Protein 6WBD (pdb70)

Structure (mmCIF, N/CA/C/O backbone):
data_6WBD
#
_entry.id   6WBD
#
_cell.length_a   127.160
_cell.length_b   127.160
_cell.length_c   158.700
_cell.angle_alpha   90.000
_cell.angle_beta   90.000
_cell.angle_gamma   120.000
#
_symmetry.space_group_name_H-M   'P 31 2 1'
#
loop_
_entity.id
_entity.type
_entity.pdbx_description
1 polymer 'Lysine--tRNA ligase'
2 non-polymer LYSINE
3 non-polymer 1,2-ETHANEDIOL
4 non-polymer 'CHLORIDE ION'
5 water water
#
loop_
_atom_site.group_PDB
_atom_site.id
_atom_site.type_symbol
_atom_site.label_atom_id
_atom_site.label_alt_id
_atom_site.label_comp_id
_atom_site.label_asym_id
_atom_site.label_entity_id
_atom_site.label_seq_id
_atom_site.pdbx_PDB_ins_code
_atom_site.Cartn_x
_atom_site.Cartn_y
_atom_site.Cartn_z
_atom_site.occupancy
_atom_site.B_iso_or_equiv
_atom_site.auth_seq_id
_atom_site.auth_comp_id
_atom_site.auth_asym_id
_atom_site.auth_atom_id
_atom_site.pdbx_PDB_model_num
ATOM 1 N N . ASP A 1 19 ? 8.46308 6.11951 40.58336 1.000 100.02561 11 ASP A N 1
ATOM 2 C CA . ASP A 1 19 ? 7.97729 7.27690 41.32493 1.000 95.81605 11 ASP A CA 1
ATOM 3 C C . ASP A 1 19 ? 8.72114 8.54269 40.90241 1.000 98.93430 11 ASP A C 1
ATOM 4 O O . ASP A 1 19 ? 8.40887 9.63962 41.36930 1.000 100.83035 11 ASP A O 1
ATOM 6 N N . GLU A 1 20 ? 9.69685 8.38176 40.00133 1.000 97.66641 12 GLU A N 1
ATOM 7 C CA . GLU A 1 20 ? 10.57074 9.49653 39.63876 1.000 91.83077 12 GLU A CA 1
ATOM 8 C C . GLU A 1 20 ? 9.81686 10.58302 38.88006 1.000 93.42185 12 GLU A C 1
ATOM 9 O O . GLU A 1 20 ? 10.07875 11.77657 39.07417 1.000 92.13256 12 GLU A O 1
ATOM 11 N N . ASN A 1 21 ? 8.87959 10.19423 38.01109 1.000 93.34617 13 ASN A N 1
ATOM 12 C CA . ASN A 1 21 ? 8.16118 11.18832 37.22169 1.000 87.31757 13 ASN A CA 1
ATOM 13 C C . ASN A 1 21 ? 7.26994 12.06550 38.09545 1.000 79.51021 13 ASN A C 1
ATOM 14 O O . ASN A 1 21 ? 7.00344 13.22135 37.74402 1.000 78.06015 13 ASN A O 1
ATOM 19 N N . LYS A 1 22 ? 6.80890 11.54490 39.23463 1.000 73.45178 14 LYS A N 1
ATOM 20 C CA . LYS A 1 22 ? 6.09122 12.38815 40.18459 1.000 63.09310 14 LYS A CA 1
ATOM 21 C C . LYS A 1 22 ? 7.04261 13.34489 40.89391 1.000 58.59666 14 LYS A C 1
ATOM 22 O O . LYS A 1 22 ? 6.68740 14.49927 41.16141 1.000 59.78460 14 LYS A O 1
ATOM 24 N N . LEU A 1 23 ? 8.25668 12.88647 41.20453 1.000 53.23456 15 LEU A N 1
ATOM 25 C CA . LEU A 1 23 ? 9.25291 13.78215 41.78247 1.000 51.64118 15 LEU A CA 1
ATOM 26 C C . LEU A 1 23 ? 9.58758 14.91372 40.82463 1.000 54.84130 15 LEU A C 1
ATOM 27 O O . LEU A 1 23 ? 9.72297 16.07054 41.24058 1.000 54.22067 15 LEU A O 1
ATOM 32 N N . ILE A 1 24 ? 9.73227 14.59570 39.53614 1.000 55.13592 16 ILE A N 1
ATOM 33 C CA . ILE A 1 24 ? 9.99560 15.62833 38.53900 1.000 50.36181 16 ILE A CA 1
ATOM 34 C C . ILE A 1 24 ? 8.85281 16.63874 38.50327 1.000 53.34013 16 ILE A C 1
ATOM 35 O O . ILE A 1 24 ? 9.07731 17.84846 38.37651 1.000 57.40921 16 ILE A O 1
ATOM 40 N N . ALA A 1 25 ? 7.61290 16.16439 38.64701 1.000 57.51498 17 ALA A N 1
ATOM 41 C CA . ALA A 1 25 ? 6.46804 17.07014 38.63507 1.000 59.20489 17 ALA A CA 1
ATOM 42 C C . ALA A 1 25 ? 6.47482 18.00333 39.84231 1.000 55.96036 17 ALA A C 1
ATOM 43 O O . ALA A 1 25 ? 6.16364 19.19282 39.71185 1.000 54.17981 17 ALA A O 1
ATOM 45 N N . GLU A 1 26 ? 6.81714 17.48512 41.02598 1.000 50.49046 18 GLU A N 1
ATOM 46 C CA . GLU A 1 26 ? 6.88497 18.33969 42.20874 1.000 52.42862 18 GLU A CA 1
ATOM 47 C C . GLU A 1 26 ? 7.97285 19.39963 42.06334 1.000 46.34371 18 GLU A C 1
ATOM 48 O O . GLU A 1 26 ? 7.77202 20.56286 42.43361 1.000 49.28517 18 GLU A O 1
ATOM 54 N N . ARG A 1 27 ? 9.12956 19.02063 41.51748 1.000 43.84094 19 ARG A N 1
ATOM 55 C CA . ARG A 1 27 ? 10.19661 19.99456 41.33186 1.000 44.34339 19 ARG A CA 1
ATOM 56 C C . ARG A 1 27 ? 9.80581 21.03862 40.29891 1.000 47.95631 19 ARG A C 1
ATOM 57 O O . ARG A 1 27 ? 10.11314 22.22400 40.46201 1.000 51.80451 19 ARG A O 1
ATOM 65 N N . ARG A 1 28 ? 9.10320 20.62290 39.24300 1.000 51.97329 20 ARG A N 1
ATOM 66 C CA . ARG A 1 28 ? 8.63005 21.58598 38.25689 1.000 50.94936 20 ARG A CA 1
ATOM 67 C C . ARG A 1 28 ? 7.63725 22.56612 38.87729 1.000 53.42426 20 ARG A C 1
ATOM 68 O O . ARG A 1 28 ? 7.67021 23.76616 38.57307 1.000 44.87839 20 ARG A O 1
ATOM 76 N N . GLU A 1 29 ? 6.75876 22.07971 39.76639 1.000 49.04931 21 GLU A N 1
ATOM 77 C CA . GLU A 1 29 ? 5.85551 22.98204 40.47840 1.000 47.66830 21 GLU A CA 1
ATOM 78 C C . GLU A 1 29 ? 6.63385 23.96901 41.33987 1.000 45.58916 21 GLU A C 1
ATOM 79 O O . GLU A 1 29 ? 6.26453 25.14657 41.43276 1.000 41.21840 21 GLU A O 1
ATOM 81 N N . LYS A 1 30 ? 7.72429 23.51407 41.96968 1.000 47.38798 22 LYS A N 1
ATOM 82 C CA . LYS A 1 30 ? 8.56679 24.43762 42.72736 1.000 46.95745 22 LYS A CA 1
ATOM 83 C C . LYS A 1 30 ? 9.18297 25.49349 41.81875 1.000 44.58000 22 LYS A C 1
ATOM 84 O O . LYS A 1 30 ? 9.24374 26.67524 42.18416 1.000 41.03659 22 LYS A O 1
ATOM 90 N N . LEU A 1 31 ? 9.63823 25.09011 40.62492 1.000 41.88415 23 LEU A N 1
ATOM 91 C CA . LEU A 1 31 ? 10.16671 26.06458 39.67171 1.000 41.07820 23 LEU A CA 1
ATOM 92 C C . LEU A 1 31 ? 9.09882 27.07758 39.27123 1.000 42.49447 23 LEU A C 1
ATOM 93 O O . LEU A 1 31 ? 9.38089 28.27734 39.15913 1.000 44.43633 23 LEU A O 1
ATOM 98 N N . LYS A 1 32 ? 7.86173 26.61948 39.06491 1.000 43.92351 24 LYS A N 1
ATOM 99 C CA . LYS A 1 32 ? 6.78787 27.54630 38.71573 1.000 45.66622 24 LYS A CA 1
ATOM 100 C C . LYS A 1 32 ? 6.61765 28.61573 39.79233 1.000 49.47410 24 LYS A C 1
ATOM 101 O O . LYS A 1 32 ? 6.48859 29.80778 39.48679 1.000 49.79099 24 LYS A O 1
ATOM 107 N N . ALA A 1 33 ? 6.62532 28.20956 41.06521 1.000 47.49832 25 ALA A N 1
ATOM 108 C CA . ALA A 1 33 ? 6.54263 29.19316 42.14134 1.000 46.81690 25 ALA A CA 1
ATOM 109 C C . ALA A 1 33 ? 7.77356 30.09141 42.15061 1.000 47.18880 25 ALA A C 1
ATOM 110 O O . ALA A 1 33 ? 7.67574 31.29168 42.42189 1.000 43.43437 25 ALA A O 1
ATOM 112 N N . LEU A 1 34 ? 8.94076 29.53056 41.83043 1.000 43.62751 26 LEU A N 1
ATOM 113 C CA . LEU A 1 34 ? 10.15812 30.33132 41.77567 1.000 41.68035 26 LEU A CA 1
ATOM 114 C C . LEU A 1 34 ? 10.04906 31.42804 40.72349 1.000 41.48681 26 LEU A C 1
ATOM 115 O O . LEU A 1 34 ? 10.37418 32.59301 40.98786 1.000 38.36043 26 LEU A O 1
ATOM 120 N N . ARG A 1 35 ? 9.59367 31.07340 39.51678 1.000 42.97860 27 ARG A N 1
ATOM 121 C CA . ARG A 1 35 ? 9.42815 32.08167 38.47564 1.000 38.97621 27 ARG A CA 1
ATOM 122 C C . ARG A 1 35 ? 8.42386 33.14615 38.89137 1.000 42.79369 27 ARG A C 1
ATOM 123 O O . ARG A 1 35 ? 8.54340 34.30428 38.47867 1.000 43.30548 27 ARG A O 1
ATOM 131 N N . GLY A 1 36 ? 7.42478 32.77179 39.69309 1.000 43.57688 28 GLY A N 1
ATOM 132 C CA . GLY A 1 36 ? 6.47266 33.75118 40.18325 1.000 46.79865 28 GLY A CA 1
ATOM 133 C C . GLY A 1 36 ? 7.09032 34.75766 41.13118 1.000 48.09724 28 GLY A C 1
ATOM 134 O O . GLY A 1 36 ? 6.60180 35.88181 41.24551 1.000 48.20652 28 GLY A O 1
ATOM 135 N N . GLN A 1 37 ? 8.17403 34.38248 41.81136 1.000 49.08447 29 GLN A N 1
ATOM 136 C CA . GLN A 1 37 ? 8.80127 35.27682 42.77580 1.000 46.97874 29 GLN A CA 1
ATOM 137 C C . GLN A 1 37 ? 9.92923 36.11175 42.18452 1.000 54.20227 29 GLN A C 1
ATOM 138 O O . GLN A 1 37 ? 10.35802 37.08024 42.82206 1.000 54.86208 29 GLN A O 1
ATOM 144 N N . GLY A 1 38 ? 10.42637 35.76867 41.00156 1.000 51.16036 30 GLY A N 1
ATOM 145 C CA . GLY A 1 38 ? 11.51030 36.54861 40.41450 1.000 42.71980 30 GLY A CA 1
ATOM 146 C C . GLY A 1 38 ? 12.21279 35.77132 39.31151 1.000 44.95782 30 GLY A C 1
ATOM 147 O O . GLY A 1 38 ? 11.61053 34.92123 38.65425 1.000 45.30510 30 GLY A O 1
ATOM 148 N N . ILE A 1 39 ? 13.48685 36.10574 39.12182 1.000 42.99786 31 ILE A N 1
ATOM 149 C CA . ILE A 1 39 ? 14.33401 35.45854 38.12520 1.000 35.21341 31 ILE A CA 1
ATOM 150 C C . ILE A 1 39 ? 14.75232 34.10735 38.68608 1.000 34.99757 31 ILE A C 1
ATOM 151 O O . ILE A 1 39 ? 15.49460 34.03845 39.66869 1.000 36.16783 31 ILE A O 1
ATOM 156 N N . ALA A 1 40 ? 14.26896 33.02807 38.06845 1.000 34.07843 32 ALA A N 1
ATOM 157 C CA . ALA A 1 40 ? 14.50117 31.69914 38.62301 1.000 36.06971 32 ALA A CA 1
ATOM 158 C C . ALA A 1 40 ? 15.91369 31.19711 38.35856 1.000 32.38339 32 ALA A C 1
ATOM 159 O O . ALA A 1 40 ? 16.43859 30.40476 39.14711 1.000 34.75831 32 ALA A O 1
ATOM 161 N N . TYR A 1 41 ? 16.53789 31.62189 37.26084 1.000 33.92182 33 TYR A N 1
ATOM 162 C CA . TYR A 1 41 ? 17.88523 31.18762 36.89039 1.000 31.19570 33 TYR A CA 1
ATOM 163 C C . TYR A 1 41 ? 18.82328 32.39163 36.90141 1.000 29.46572 33 TYR A C 1
ATOM 164 O O . TYR A 1 41 ? 19.26868 32.85041 35.83959 1.000 30.08677 33 TYR A O 1
ATOM 173 N N . PRO A 1 42 ? 19.13262 32.94024 38.08040 1.000 26.85579 34 PRO A N 1
ATOM 174 C CA . PRO A 1 42 ? 20.01064 34.11413 38.12935 1.000 30.59447 34 PRO A CA 1
ATOM 175 C C . PRO A 1 42 ? 21.44570 33.72936 37.79824 1.000 33.57322 34 PRO A C 1
ATOM 176 O O . PRO A 1 42 ? 21.84231 32.56112 37.87798 1.000 28.91681 34 PRO A O 1
ATOM 180 N N . ASN A 1 43 ? 22.22925 34.73793 37.39635 1.000 30.86914 35 ASN A N 1
ATOM 181 C CA . ASN A 1 43 ? 23.62364 34.49340 37.03050 1.000 32.52544 35 ASN A CA 1
ATOM 182 C C . ASN A 1 43 ? 24.54470 35.56052 37.61569 1.000 31.19382 35 ASN A C 1
ATOM 183 O O . ASN A 1 43 ? 25.60871 35.85040 37.05125 1.000 25.35150 35 ASN A O 1
ATOM 188 N N . ASP A 1 44 ? 24.15743 36.14745 38.74968 1.000 30.01036 36 ASP A N 1
ATOM 189 C CA . ASP A 1 44 ? 24.84412 37.30777 39.30762 1.000 29.78521 36 ASP A CA 1
ATOM 190 C C . ASP A 1 44 ? 25.62883 36.97517 40.57839 1.000 35.44974 36 ASP A C 1
ATOM 191 O O . ASP A 1 44 ? 25.82456 37.83583 41.43616 1.000 41.52728 36 ASP A O 1
ATOM 196 N N . PHE A 1 45 ? 26.07068 35.73293 40.73407 1.000 30.47079 37 PHE A N 1
ATOM 197 C CA . PHE A 1 45 ? 26.86606 35.34584 41.89180 1.000 26.23716 37 PHE A CA 1
ATOM 198 C C . PHE A 1 45 ? 28.31191 35.11789 41.45349 1.000 32.51571 37 PHE A C 1
ATOM 199 O O . PHE A 1 45 ? 28.57254 34.29102 40.57257 1.000 29.85232 37 PHE A O 1
ATOM 207 N N . ARG A 1 46 ? 29.24930 35.84294 42.07293 1.000 28.81558 38 ARG A N 1
ATOM 208 C CA . ARG A 1 46 ? 30.68044 35.67319 41.79571 1.000 28.24626 38 ARG A CA 1
ATOM 209 C C . ARG A 1 46 ? 31.25070 34.67218 42.79847 1.000 34.20242 38 ARG A C 1
ATOM 210 O O . ARG A 1 46 ? 31.48697 35.00375 43.96195 1.000 38.12710 38 ARG A O 1
ATOM 218 N N . ARG A 1 47 ? 31.47040 33.44170 42.35547 1.000 31.12175 39 ARG A N 1
ATOM 219 C CA . ARG A 1 47 ? 32.07066 32.43940 43.22615 1.000 30.88999 39 ARG A CA 1
ATOM 220 C C . ARG A 1 47 ? 33.54702 32.75002 43.41753 1.000 34.22042 39 ARG A C 1
ATOM 221 O O . ARG A 1 47 ? 34.26644 32.97872 42.44457 1.000 32.37130 39 ARG A O 1
ATOM 229 N N . GLU A 1 48 ? 34.00061 32.75828 44.67483 1.000 30.39758 40 GLU A N 1
ATOM 230 C CA . GLU A 1 48 ? 35.40104 33.01384 44.98878 1.000 33.36508 40 GLU A CA 1
ATOM 231 C C . GLU A 1 48 ? 36.13506 31.85321 45.65754 1.000 37.20441 40 GLU A C 1
ATOM 232 O O . GLU A 1 48 ? 37.32719 31.69095 45.41028 1.000 32.50504 40 GLU A O 1
ATOM 238 N N . ASP A 1 49 ? 35.48034 31.03999 46.48566 1.000 38.56013 41 ASP A N 1
ATOM 239 C CA . ASP A 1 49 ? 36.18145 30.00248 47.23401 1.000 32.15117 41 ASP A CA 1
ATOM 240 C C . ASP A 1 49 ? 35.75826 28.60578 46.78809 1.000 34.81538 41 ASP A C 1
ATOM 241 O O . ASP A 1 49 ? 34.64073 28.39830 46.29938 1.000 30.88015 41 ASP A O 1
ATOM 246 N N . PHE A 1 50 ? 36.66729 27.64529 46.98257 1.000 31.64337 42 PHE A N 1
ATOM 247 C CA . PHE A 1 50 ? 36.49528 26.26618 46.54445 1.000 33.46719 42 PHE A CA 1
ATOM 248 C C . PHE A 1 50 ? 36.59913 25.33292 47.74213 1.000 31.50859 42 PHE A C 1
ATOM 249 O O . PHE A 1 50 ? 37.51150 25.46908 48.56442 1.000 40.97058 42 PHE A O 1
ATOM 257 N N . ALA A 1 51 ? 35.67601 24.37464 47.82088 1.000 34.47206 43 ALA A N 1
ATOM 258 C CA . ALA A 1 51 ? 35.59559 23.49706 48.98667 1.000 40.03009 43 ALA A CA 1
ATOM 259 C C . ALA A 1 51 ? 36.89597 22.72537 49.20021 1.000 39.62217 43 ALA A C 1
ATOM 260 O O . ALA A 1 51 ? 37.44054 22.69756 50.30912 1.000 38.43910 43 ALA A O 1
ATOM 262 N N . GLY A 1 52 ? 37.40254 22.08132 48.14943 1.000 35.79159 44 GLY A N 1
ATOM 263 C CA . GLY A 1 52 ? 38.59753 21.26617 48.29892 1.000 37.06155 44 GLY A CA 1
ATOM 264 C C . GLY A 1 52 ? 39.80944 22.05709 48.75001 1.000 36.36039 44 GLY A C 1
ATOM 265 O O . GLY A 1 52 ? 40.67954 21.52582 49.44074 1.000 42.28207 44 GLY A O 1
ATOM 266 N N . ARG A 1 53 ? 39.87440 23.33840 48.39221 1.000 32.45094 45 ARG A N 1
ATOM 267 C CA . ARG A 1 53 ? 41.01300 24.15265 48.78793 1.000 41.07529 45 ARG A CA 1
ATOM 268 C C . ARG A 1 53 ? 40.88883 24.61363 50.23073 1.000 47.27741 45 ARG A C 1
ATOM 269 O O . ARG A 1 53 ? 41.90485 24.76533 50.91752 1.000 47.38965 45 ARG A O 1
ATOM 277 N N . LEU A 1 54 ? 39.65813 24.82569 50.70421 1.000 45.68166 46 LEU A N 1
ATOM 278 C CA . LEU A 1 54 ? 39.44975 25.14999 52.10812 1.000 43.65442 46 LEU A CA 1
ATOM 279 C C . LEU A 1 54 ? 39.75607 23.94827 52.99880 1.000 45.36435 46 LEU A C 1
ATOM 280 O O . LEU A 1 54 ? 40.34751 24.09953 54.07349 1.000 45.17149 46 LEU A O 1
ATOM 285 N N . GLN A 1 55 ? 39.34986 22.74982 52.57158 1.000 41.48285 47 GLN A N 1
ATOM 286 C CA . GLN A 1 55 ? 39.67977 21.54513 53.32341 1.000 39.45807 47 GLN A CA 1
ATOM 287 C C . GLN A 1 55 ? 41.18815 21.38752 53.47044 1.000 45.40638 47 GLN A C 1
ATOM 288 O O . GLN A 1 55 ? 41.67856 21.05221 54.55336 1.000 50.02610 47 GLN A O 1
ATOM 294 N N . GLU A 1 56 ? 41.94199 21.63129 52.39226 1.000 41.77418 48 GLU A N 1
ATOM 295 C CA . GLU A 1 56 ? 43.39754 21.55997 52.48104 1.000 46.57030 48 GLU A CA 1
ATOM 296 C C . GLU A 1 56 ? 43.94018 22.64281 53.40656 1.000 53.77671 48 GLU A C 1
ATOM 297 O O . GLU A 1 56 ? 44.75810 22.36687 54.29199 1.000 57.47663 48 GLU A O 1
ATOM 303 N N . GLU A 1 57 ? 43.46496 23.87805 53.23954 1.000 48.80841 49 GLU A N 1
ATOM 304 C CA . GLU A 1 57 ? 43.98855 24.98708 54.02743 1.000 50.36062 49 GLU A CA 1
ATOM 305 C C . GLU A 1 57 ? 43.77247 24.78546 55.52341 1.000 58.07198 49 GLU A C 1
ATOM 306 O O . GLU A 1 57 ? 44.59097 25.23672 56.33345 1.000 59.93474 49 GLU A O 1
ATOM 312 N N . PHE A 1 58 ? 42.68923 24.11699 55.91337 1.000 56.61325 50 PHE A N 1
ATOM 313 C CA . PHE A 1 58 ? 42.32538 23.99454 57.31945 1.000 56.88459 50 PHE A CA 1
ATOM 314 C C . PHE A 1 58 ? 42.29316 22.53866 57.78066 1.000 55.49004 50 PHE A C 1
ATOM 315 O O . PHE A 1 58 ? 41.58684 22.19326 58.73284 1.000 63.26562 50 PHE A O 1
ATOM 323 N N . ALA A 1 59 ? 43.08360 21.68339 57.12637 1.000 49.96121 51 ALA A N 1
ATOM 324 C CA . ALA A 1 59 ? 43.11419 20.26583 57.47160 1.000 49.86031 51 ALA A CA 1
ATOM 325 C C . ALA A 1 59 ? 43.65282 20.03280 58.87785 1.000 62.34233 51 ALA A C 1
ATOM 326 O O . ALA A 1 59 ? 43.24315 19.07679 59.54756 1.000 64.16496 51 ALA A O 1
ATOM 328 N N . ASP A 1 60 ? 44.56384 20.88608 59.34264 1.000 62.72357 52 ASP A N 1
ATOM 329 C CA . ASP A 1 60 ? 45.17984 20.72865 60.66026 1.000 64.47421 52 ASP A CA 1
ATOM 330 C C . ASP A 1 60 ? 44.19732 21.21829 61.71716 1.000 57.81947 52 ASP A C 1
ATOM 331 O O . ASP A 1 60 ? 44.18295 22.39122 62.09053 1.000 57.91113 52 ASP A O 1
ATOM 336 N N . ALA A 1 61 ? 43.37469 20.29517 62.22207 1.000 56.32202 53 ALA A N 1
ATOM 337 C CA . ALA A 1 61 ? 42.35006 20.66260 63.19181 1.000 59.59879 53 ALA A CA 1
ATOM 338 C C . ALA A 1 61 ? 42.93279 20.98101 64.56298 1.000 62.42141 53 ALA A C 1
ATOM 339 O O . ALA A 1 61 ? 42.24920 21.61039 65.38028 1.000 66.57763 53 ALA A O 1
ATOM 341 N N . GLU A 1 62 ? 44.17090 20.56284 64.83970 1.000 58.73589 54 GLU A N 1
ATOM 342 C CA . GLU A 1 62 ? 44.80760 20.96416 66.09157 1.000 69.01451 54 GLU A CA 1
ATOM 343 C C . GLU A 1 62 ? 45.07845 22.46554 66.09670 1.000 68.67899 54 GLU A C 1
ATOM 344 O O . GLU A 1 62 ? 44.78339 23.15710 67.07731 1.000 73.69350 54 GLU A O 1
ATOM 346 N N . THR A 1 63 ? 45.62556 22.99186 64.99909 1.000 66.08922 55 THR A N 1
ATOM 347 C CA . THR A 1 63 ? 45.73485 24.44074 64.85641 1.000 68.90635 55 THR A CA 1
ATOM 348 C C . THR A 1 63 ? 44.36103 25.07242 64.68202 1.000 66.22485 55 THR A C 1
ATOM 349 O O . THR A 1 63 ? 44.03670 26.07551 65.32744 1.000 66.97028 55 THR A O 1
ATOM 353 N N . TRP A 1 64 ? 43.53836 24.49520 63.81070 1.000 67.03975 56 TRP A N 1
ATOM 354 C CA . TRP A 1 64 ? 42.30491 25.14254 63.37667 1.000 62.87606 56 TRP A CA 1
ATOM 355 C C . TRP A 1 64 ? 41.09956 24.52124 64.08182 1.000 61.16432 56 TRP A C 1
ATOM 356 O O . TRP A 1 64 ? 40.23198 23.87356 63.49148 1.000 59.11626 56 TRP A O 1
ATOM 367 N N . THR A 1 65 ? 41.06732 24.74733 65.38949 1.000 60.15642 57 THR A N 1
ATOM 368 C CA . THR A 1 65 ? 39.88969 24.44178 66.17956 1.000 60.79908 57 THR A CA 1
ATOM 369 C C . THR A 1 65 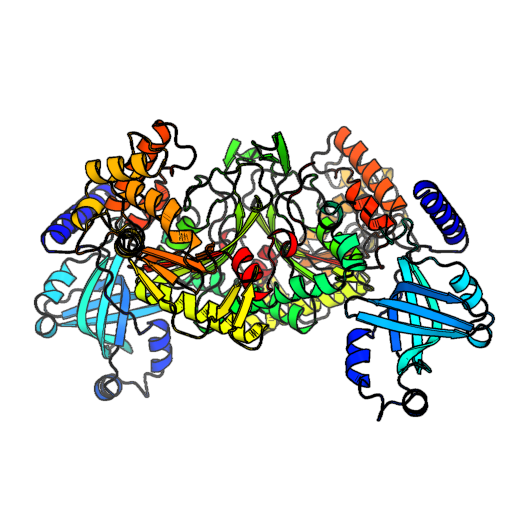? 38.73018 25.35229 65.76780 1.000 59.17715 57 THR A C 1
ATOM 370 O O . THR A 1 65 ? 38.89507 26.31761 65.01664 1.000 62.14757 57 THR A O 1
ATOM 374 N N . ALA A 1 66 ? 37.53748 25.02726 66.27111 1.000 56.64016 58 ALA A N 1
ATOM 375 C CA . ALA A 1 66 ? 36.37295 25.86676 66.01518 1.000 60.36244 58 ALA A CA 1
ATOM 376 C C . ALA A 1 66 ? 36.61303 27.30023 66.47268 1.000 68.65611 58 ALA A C 1
ATOM 377 O O . ALA A 1 66 ? 36.24762 28.25313 65.77266 1.000 68.41639 58 ALA A O 1
ATOM 379 N N . GLU A 1 67 ? 37.23932 27.47317 67.63971 1.000 74.02951 59 GLU A N 1
ATOM 380 C CA . GLU A 1 67 ? 37.46893 28.81638 68.16273 1.000 75.21850 59 GLU A CA 1
ATOM 381 C C . GLU A 1 67 ? 38.48371 29.57902 67.31790 1.000 67.87110 59 GLU A C 1
ATOM 382 O O . GLU A 1 67 ? 38.36116 30.79636 67.14173 1.000 70.59500 59 GLU A O 1
ATOM 384 N N . ALA A 1 68 ? 39.49079 28.88443 66.78570 1.000 64.22058 60 ALA A N 1
ATOM 385 C CA . ALA A 1 68 ? 40.48913 29.55560 65.95844 1.000 62.82510 60 ALA A CA 1
ATOM 386 C C . ALA A 1 68 ? 39.93010 29.89696 64.58055 1.000 68.45085 60 ALA A C 1
ATOM 387 O O . ALA A 1 68 ? 40.29222 30.92292 63.99133 1.000 67.34818 60 ALA A O 1
ATOM 389 N N . LEU A 1 69 ? 39.05701 29.04414 64.04456 1.000 67.75601 61 LEU A N 1
ATOM 390 C CA . LEU A 1 69 ? 38.41541 29.34951 62.77049 1.000 62.54903 61 LEU A CA 1
ATOM 391 C C . LEU A 1 69 ? 37.46636 30.53212 62.91461 1.000 65.51473 61 LEU A C 1
ATOM 392 O O . LEU A 1 69 ? 37.51673 31.48509 62.12730 1.000 65.98657 61 LEU A O 1
ATOM 397 N N . GLU A 1 70 ? 36.59902 30.49071 63.92943 1.000 63.49660 62 GLU A N 1
ATOM 398 C CA . GLU A 1 70 ? 35.64558 31.57370 64.13461 1.000 63.96019 62 GLU A CA 1
ATOM 399 C C . GLU A 1 70 ? 36.34451 32.88468 64.45969 1.000 70.08958 62 GLU A C 1
ATOM 400 O O . GLU A 1 70 ? 35.81823 33.95919 64.15485 1.000 66.21855 62 GLU A O 1
ATOM 406 N N . GLY A 1 71 ? 37.52863 32.82054 65.05722 1.000 76.39593 63 GLY A N 1
ATOM 407 C CA . GLY A 1 71 ? 38.21712 34.02091 65.48180 1.000 81.84869 63 GLY A CA 1
ATOM 408 C C . GLY A 1 71 ? 39.11185 34.64557 64.43201 1.000 80.72782 63 GLY A C 1
ATOM 409 O O . GLY A 1 71 ? 39.43323 35.83337 64.52111 1.000 84.57139 63 GLY A O 1
ATOM 410 N N . ASN A 1 72 ? 39.52824 33.86966 63.43288 1.000 80.04263 64 ASN A N 1
ATOM 411 C CA . ASN A 1 72 ? 40.43705 34.41074 62.43101 1.000 81.42587 64 ASN A CA 1
ATOM 412 C C . ASN A 1 72 ? 39.73262 35.33030 61.44042 1.000 86.49851 64 ASN A C 1
ATOM 413 O O . ASN A 1 72 ? 40.40468 36.09655 60.74133 1.000 91.80231 64 ASN A O 1
ATOM 418 N N . GLY A 1 73 ? 38.40427 35.28641 61.37453 1.000 82.99526 65 GLY A N 1
ATOM 419 C CA . GLY A 1 73 ? 37.66274 36.20796 60.54131 1.000 80.20015 65 GLY A CA 1
ATOM 420 C C . GLY A 1 73 ? 37.66780 35.90510 59.06084 1.000 78.60334 65 GLY A C 1
ATOM 421 O O . GLY A 1 73 ? 37.26087 36.76454 58.27033 1.000 82.01093 65 GLY A O 1
ATOM 422 N N . ARG A 1 74 ? 38.12371 34.72362 58.65370 1.000 73.22130 66 ARG A N 1
ATOM 423 C CA . ARG A 1 74 ? 38.02680 34.33805 57.25425 1.000 62.56307 66 ARG A CA 1
ATOM 424 C C . ARG A 1 74 ? 36.56151 34.25847 56.84189 1.000 60.98511 66 ARG A C 1
ATOM 425 O O . ARG A 1 74 ? 35.73172 33.68308 57.55220 1.000 68.07144 66 ARG A O 1
ATOM 433 N N . GLN A 1 75 ? 36.23725 34.87192 55.71166 1.000 44.91258 67 GLN A N 1
ATOM 434 C CA . GLN A 1 75 ? 34.90525 34.80046 55.13205 1.000 44.75531 67 GLN A CA 1
ATOM 435 C C . GLN A 1 75 ? 35.02206 34.14175 53.76908 1.000 45.69646 67 GLN A C 1
ATOM 436 O O . GLN A 1 75 ? 35.94949 34.43738 53.01292 1.000 44.86922 67 GLN A O 1
ATOM 442 N N . VAL A 1 76 ? 34.09842 33.23597 53.46093 1.000 43.42968 68 VAL A N 1
ATOM 443 C CA . VAL A 1 76 ? 34.14240 32.53598 52.18643 1.000 35.05597 68 VAL A CA 1
ATOM 444 C C . VAL A 1 76 ? 32.89344 32.86665 51.38646 1.000 37.72213 68 VAL A C 1
ATOM 445 O O . VAL A 1 76 ? 31.86382 33.28956 51.91893 1.000 37.91315 68 VAL A O 1
ATOM 449 N N . LYS A 1 77 ? 32.99609 32.62792 50.08533 1.000 36.85531 69 LYS A N 1
ATOM 450 C CA . LYS A 1 77 ? 31.92522 32.91933 49.14271 1.000 35.68130 69 LYS A CA 1
ATOM 451 C C . LYS A 1 77 ? 31.99338 31.80628 48.11029 1.000 33.29017 69 LYS A C 1
ATOM 452 O O . LYS A 1 77 ? 32.93489 31.75637 47.31592 1.000 32.66041 69 LYS A O 1
ATOM 458 N N . MET A 1 78 ? 31.05069 30.87362 48.16575 1.000 29.32042 70 MET A N 1
ATOM 459 C CA . MET A 1 78 ? 31.19383 29.66435 47.37708 1.000 26.45055 70 MET A CA 1
ATOM 460 C C . MET A 1 78 ? 29.82539 29.20473 46.89720 1.000 31.59607 70 MET A C 1
ATOM 461 O O . MET A 1 78 ? 28.78331 29.69527 47.34679 1.000 31.07109 70 MET A O 1
ATOM 466 N N . ALA A 1 79 ? 29.84515 28.26993 45.94626 1.000 29.66050 71 ALA A N 1
ATOM 467 C CA . ALA A 1 79 ? 28.62069 27.71214 45.39388 1.000 31.36671 71 ALA A CA 1
ATOM 468 C C . ALA A 1 79 ? 28.84971 26.24222 45.08157 1.000 29.28013 71 ALA A C 1
ATOM 469 O O . ALA A 1 79 ? 29.96330 25.82978 44.74645 1.000 30.49185 71 ALA A O 1
ATOM 471 N N . GLY A 1 80 ? 27.79087 25.45104 45.19765 1.000 29.89124 72 GLY A N 1
ATOM 472 C CA . GLY A 1 80 ? 27.92277 24.03900 44.89054 1.000 26.85421 72 GLY A CA 1
ATOM 473 C C . GLY A 1 80 ? 26.57021 23.36795 44.82637 1.000 33.87278 72 GLY A C 1
ATOM 474 O O . GLY A 1 80 ? 25.53700 23.95659 45.16117 1.000 31.99579 72 GLY A O 1
ATOM 475 N N . ARG A 1 81 ? 26.59911 22.11039 44.39317 1.000 30.91622 73 ARG A N 1
ATOM 476 C CA . ARG A 1 81 ? 25.39670 21.29467 44.32702 1.000 34.20907 73 ARG A CA 1
ATOM 477 C C . ARG A 1 81 ? 25.05864 20.76189 45.71290 1.000 34.03319 73 ARG A C 1
ATOM 478 O O . ARG A 1 81 ? 25.92995 20.24630 46.41905 1.000 30.79869 73 ARG A O 1
ATOM 486 N N . LEU A 1 82 ? 23.79678 20.90319 46.10184 1.000 33.32611 74 LEU A N 1
ATOM 487 C CA . LEU A 1 82 ? 23.32527 20.43888 47.40198 1.000 32.35856 74 LEU A CA 1
ATOM 488 C C . LEU A 1 82 ? 23.26751 18.91457 47.39852 1.000 38.62383 74 LEU A C 1
ATOM 489 O O . LEU A 1 82 ? 22.48560 18.31634 46.65224 1.000 39.62418 74 LEU A O 1
ATOM 494 N N . MET A 1 83 ? 24.10668 18.27811 48.21805 1.000 37.44109 75 MET A N 1
ATOM 495 C CA . MET A 1 83 ? 24.20682 16.82260 48.22210 1.000 40.55822 75 MET A CA 1
ATOM 496 C C . MET A 1 83 ? 23.52024 16.16255 49.40774 1.000 45.41594 75 MET A C 1
ATOM 497 O O . MET A 1 83 ? 23.16726 14.97927 49.31586 1.000 44.46491 75 MET A O 1
ATOM 502 N N . ALA A 1 84 ? 23.33039 16.87978 50.51194 1.000 44.09710 76 ALA A N 1
ATOM 503 C CA . ALA A 1 84 ? 22.73241 16.27629 51.69514 1.000 44.06900 76 ALA A CA 1
ATOM 504 C C . ALA A 1 84 ? 22.18617 17.37548 52.59631 1.000 44.36622 76 ALA A C 1
ATOM 505 O O . ALA A 1 84 ? 22.72034 18.48906 52.63483 1.000 41.66387 76 ALA A O 1
ATOM 507 N N . LYS A 1 85 ? 21.10563 17.05020 53.30876 1.000 45.48738 77 LYS A N 1
ATOM 508 C CA . LYS A 1 85 ? 20.46203 17.96298 54.24469 1.000 44.20700 77 LYS A CA 1
ATOM 509 C C . LYS A 1 85 ? 20.14411 17.22455 55.53738 1.000 48.69866 77 LYS A C 1
ATOM 510 O O . LYS A 1 85 ? 19.79380 16.04297 55.52330 1.000 47.35552 77 LYS A O 1
ATOM 516 N N . ARG A 1 86 ? 20.24887 17.93552 56.65764 1.000 47.50691 78 ARG A N 1
ATOM 517 C CA . ARG A 1 86 ? 19.86851 17.38816 57.96006 1.000 54.11797 78 ARG A CA 1
ATOM 518 C C . ARG A 1 86 ? 19.19836 18.51605 58.73685 1.000 51.51563 78 ARG A C 1
ATOM 519 O O . ARG A 1 86 ? 19.88243 19.38172 59.28859 1.000 52.46551 78 ARG A O 1
ATOM 521 N N . ILE A 1 87 ? 17.86891 18.49880 58.77791 1.000 50.51734 79 ILE A N 1
ATOM 522 C CA A ILE A 1 87 ? 17.07762 19.54243 59.42585 0.371 50.00481 79 ILE A CA 1
ATOM 523 C CA B ILE A 1 87 ? 17.10667 19.55432 59.43143 0.629 49.11042 79 ILE A CA 1
ATOM 524 C C . ILE A 1 87 ? 16.88244 19.17538 60.89083 1.000 54.49869 79 ILE A C 1
ATOM 525 O O . ILE A 1 87 ? 16.29933 18.13016 61.19785 1.000 56.62023 79 ILE A O 1
ATOM 534 N N . MET A 1 88 ? 17.34878 20.03642 61.79497 1.000 57.39748 80 MET A N 1
ATOM 535 C CA . MET A 1 88 ? 17.19516 19.80642 63.22711 1.000 61.69593 80 MET A CA 1
ATOM 536 C C . MET A 1 88 ? 16.43582 20.96011 63.87757 1.000 64.75690 80 MET A C 1
ATOM 537 O O . MET A 1 88 ? 16.93227 21.59074 64.81810 1.000 60.04486 80 MET A O 1
ATOM 542 N N . GLY A 1 89 ? 15.23630 21.24854 63.38117 1.000 61.72560 81 GLY A N 1
ATOM 543 C CA . GLY A 1 89 ? 14.45122 22.33911 63.92325 1.000 62.19255 81 GLY A CA 1
ATOM 544 C C . GLY A 1 89 ? 14.99442 23.70250 63.54712 1.000 61.77467 81 GLY A C 1
ATOM 545 O O . GLY A 1 89 ? 15.08914 24.03764 62.35991 1.000 50.90990 81 GLY A O 1
ATOM 546 N N . LYS A 1 90 ? 15.36422 24.49575 64.55698 1.000 59.06067 82 LYS A N 1
ATOM 547 C CA . LYS A 1 90 ? 15.85759 25.84821 64.32617 1.000 56.50330 82 LYS A CA 1
ATOM 548 C C . LYS A 1 90 ? 17.24558 25.88031 63.69672 1.000 52.69298 82 LYS A C 1
ATOM 549 O O . LYS A 1 90 ? 17.70582 26.96062 63.31313 1.000 52.97525 82 LYS A O 1
ATOM 551 N N . ALA A 1 91 ? 17.92233 24.73820 63.58444 1.000 56.06372 83 ALA A N 1
ATOM 552 C CA . ALA A 1 91 ? 19.24445 24.67081 62.97809 1.000 53.07043 83 ALA A CA 1
ATOM 553 C C . ALA A 1 91 ? 19.30693 23.46522 62.05424 1.000 52.71085 83 ALA A C 1
ATOM 554 O O . ALA A 1 91 ? 18.61043 22.47162 62.26746 1.000 51.43419 83 ALA A O 1
ATOM 556 N N . SER A 1 92 ? 20.14587 23.55674 61.02216 1.000 46.89953 84 SER A N 1
ATOM 557 C CA . SER A 1 92 ? 20.30355 22.45240 60.08857 1.000 44.44606 84 SER A CA 1
ATOM 558 C C . SER A 1 92 ? 21.75482 22.35266 59.64274 1.000 44.53787 84 SER A C 1
ATOM 559 O O . SER A 1 92 ? 22.54180 23.29165 59.78651 1.000 42.77934 84 SER A O 1
ATOM 562 N N . PHE A 1 93 ? 22.10213 21.18155 59.11409 1.000 43.17293 85 PHE A N 1
ATOM 563 C CA . PHE A 1 93 ? 23.36244 20.97197 58.42105 1.000 48.93439 85 PHE A CA 1
ATOM 564 C C . PHE A 1 93 ? 23.08883 20.63096 56.96600 1.000 44.66383 85 PHE A C 1
ATOM 565 O O . PHE A 1 93 ? 22.03325 20.08690 56.62650 1.000 47.43047 85 PHE A O 1
ATOM 573 N N . ALA A 1 94 ? 24.05869 20.94774 56.11235 1.000 44.89965 86 ALA A N 1
ATOM 574 C CA . ALA A 1 94 ? 23.96936 20.65742 54.68969 1.000 48.23199 86 ALA A CA 1
ATOM 575 C C . ALA A 1 94 ? 25.36735 20.37159 54.16159 1.000 44.92604 86 ALA A C 1
ATOM 576 O O . ALA A 1 94 ? 26.36844 20.76894 54.76280 1.000 45.53175 86 ALA A O 1
ATOM 578 N N . GLN A 1 95 ? 25.42751 19.66455 53.03197 1.000 39.26586 87 GLN A N 1
ATOM 579 C CA . GLN A 1 95 ? 26.68187 19.42510 52.32711 1.000 39.16870 87 GLN A CA 1
ATOM 580 C C . GLN A 1 95 ? 26.53269 19.87711 50.88346 1.000 38.39576 87 GLN A C 1
ATOM 581 O O . GLN A 1 95 ? 25.54768 19.53245 50.22547 1.000 43.08571 87 GLN A O 1
ATOM 587 N N . ILE A 1 96 ? 27.50989 20.63387 50.38625 1.000 38.41825 88 ILE A N 1
ATOM 588 C CA . ILE A 1 96 ? 27.52850 21.02702 48.98269 1.000 30.38486 88 ILE A CA 1
ATOM 589 C C . ILE A 1 96 ? 28.81314 20.51011 48.34770 1.000 35.73319 88 ILE A C 1
ATOM 590 O O . ILE A 1 96 ? 29.79016 20.20449 49.03439 1.000 34.98083 88 ILE A O 1
ATOM 595 N N . GLN A 1 97 ? 28.80168 20.43228 47.01337 1.000 34.43008 89 GLN A N 1
ATOM 596 C CA . GLN A 1 97 ? 29.91733 19.90556 46.23155 1.000 31.40038 89 GLN A CA 1
ATOM 597 C C . GLN A 1 97 ? 30.16659 20.80575 45.02818 1.000 33.94879 89 GLN A C 1
ATOM 598 O O . GLN A 1 97 ? 29.26519 21.00509 44.20743 1.000 34.50982 89 GLN A O 1
ATOM 604 N N . ASP A 1 98 ? 31.38661 21.33340 44.90432 1.000 30.69208 90 ASP A N 1
ATOM 605 C CA . ASP A 1 98 ? 31.75766 22.04391 43.69109 1.000 31.29331 90 ASP A CA 1
ATOM 606 C C . ASP A 1 98 ? 32.76712 21.18572 42.92019 1.000 32.55190 90 ASP A C 1
ATOM 607 O O . ASP A 1 98 ? 32.86425 19.97221 43.14555 1.000 34.09669 90 ASP A O 1
ATOM 612 N N . GLU A 1 99 ? 33.51230 21.80886 42.00830 1.000 26.98293 91 GLU A N 1
ATOM 613 C CA . GLU A 1 99 ? 34.47431 21.03934 41.22547 1.000 27.26794 91 GLU A CA 1
ATOM 614 C C . GLU A 1 99 ? 35.62487 20.49980 42.06334 1.000 28.67280 91 GLU A C 1
ATOM 615 O O . GLU A 1 99 ? 36.29189 19.56009 41.62721 1.000 30.26463 91 GLU A O 1
ATOM 621 N N . SER A 1 100 ? 35.86988 21.05834 43.24831 1.000 30.64090 92 SER A N 1
ATOM 622 C CA . SER A 1 100 ? 37.06681 20.74813 44.01393 1.000 32.01157 92 SER A CA 1
ATOM 623 C C . SER A 1 100 ? 36.82086 19.82118 45.19220 1.000 34.28987 92 SER A C 1
ATOM 624 O O . SER A 1 100 ? 37.78963 19.39274 45.82648 1.000 29.69817 92 SER A O 1
ATOM 627 N N . GLY A 1 101 ? 35.57788 19.52649 45.52571 1.000 35.63695 93 GLY A N 1
ATOM 628 C CA . GLY A 1 101 ? 35.30719 18.68604 46.67866 1.000 34.86475 93 GLY A CA 1
ATOM 629 C C . GLY A 1 101 ? 34.00710 19.08852 47.33767 1.000 33.87030 93 GLY A C 1
ATOM 630 O O . GLY A 1 101 ? 33.16157 19.73639 46.72361 1.000 33.96447 93 GLY A O 1
ATOM 631 N N . ARG A 1 102 ? 33.88093 18.69489 48.60618 1.000 33.32705 94 ARG A N 1
ATOM 632 C CA . ARG A 1 102 ? 32.67941 18.92029 49.39207 1.000 33.69636 94 ARG A CA 1
ATOM 633 C C . ARG A 1 102 ? 33.01621 19.65255 50.68711 1.000 36.52934 94 ARG A C 1
ATOM 634 O O . ARG A 1 102 ? 34.13845 19.56171 51.20038 1.000 36.38949 94 ARG A O 1
ATOM 642 N N . ILE A 1 103 ? 32.02732 20.38026 51.21527 1.000 31.71802 95 ILE A N 1
ATOM 643 C CA . ILE A 1 103 ? 32.15377 21.03263 52.51134 1.000 38.88387 95 ILE A CA 1
ATOM 644 C C . ILE A 1 103 ? 30.77871 21.06746 53.16075 1.000 42.15379 95 ILE A C 1
ATOM 645 O O . ILE A 1 103 ? 29.74848 21.01954 52.48312 1.000 35.52276 95 ILE A O 1
ATOM 650 N N . GLN A 1 104 ? 30.77406 21.13691 54.48904 1.000 35.27766 96 GLN A N 1
ATOM 651 C CA . GLN A 1 104 ? 29.54829 21.16551 55.26806 1.000 39.35616 96 GLN A CA 1
ATOM 652 C C . GLN A 1 104 ? 29.12365 22.60584 55.52780 1.000 38.22961 96 GLN A C 1
ATOM 653 O O . GLN A 1 104 ? 29.96319 23.49794 55.67448 1.000 42.17757 96 GLN A O 1
ATOM 659 N N . LEU A 1 105 ? 27.81489 22.82966 55.55902 1.000 36.38544 97 LEU A N 1
ATOM 660 C CA . LEU A 1 105 ? 27.24168 24.12055 55.90331 1.000 37.87872 97 LEU A CA 1
ATOM 661 C C . LEU A 1 105 ? 26.46908 23.99827 57.20691 1.000 42.77701 97 LEU A C 1
ATOM 662 O O . LEU A 1 105 ? 25.76133 23.01009 57.42677 1.000 42.91577 97 LEU A O 1
ATOM 667 N N . PHE A 1 106 ? 26.59283 25.00537 58.06413 1.000 41.14286 98 PHE A N 1
ATOM 668 C CA . PHE A 1 106 ? 25.80764 25.08068 59.29026 1.000 43.11072 98 PHE A CA 1
ATOM 669 C C . PHE A 1 106 ? 24.86463 26.27276 59.17957 1.000 47.10314 98 PHE A C 1
ATOM 670 O O . PHE A 1 106 ? 25.31196 27.40021 58.93881 1.000 49.60091 98 PHE A O 1
ATOM 678 N N . LEU A 1 107 ? 23.56434 26.01707 59.33702 1.000 47.48179 99 LEU A N 1
ATOM 679 C CA . LEU A 1 107 ? 22.52141 27.00492 59.08578 1.000 44.50945 99 LEU A CA 1
ATOM 680 C C . LEU A 1 107 ? 21.66158 27.17423 60.32589 1.000 46.06282 99 LEU A C 1
ATOM 681 O O . LEU A 1 107 ? 21.10027 26.19880 60.83510 1.000 57.52264 99 LEU A O 1
ATOM 686 N N . GLN A 1 108 ? 21.54093 28.41196 60.79057 1.000 44.90974 100 GLN A N 1
ATOM 687 C CA . GLN A 1 108 ? 20.69590 28.75370 61.92402 1.000 46.91285 100 GLN A CA 1
ATOM 688 C C . GLN A 1 108 ? 19.54741 29.62981 61.44474 1.000 52.66891 100 GLN A C 1
ATOM 689 O O . GLN A 1 108 ? 19.77588 30.65129 60.78844 1.000 49.59802 100 GLN A O 1
ATOM 695 N N . GLY A 1 109 ? 18.31619 29.23152 61.77368 1.000 52.26012 101 GLY A N 1
ATOM 696 C CA . GLY A 1 109 ? 17.16874 30.03929 61.39623 1.000 50.20302 101 GLY A CA 1
ATOM 697 C C . GLY A 1 109 ? 17.21268 31.44113 61.97061 1.000 47.37870 101 GLY A C 1
ATOM 698 O O . GLY A 1 109 ? 16.78152 32.39830 61.32112 1.000 46.57020 101 GLY A O 1
ATOM 699 N N . ALA A 1 110 ? 17.74436 31.58709 63.18443 1.000 47.48862 102 ALA A N 1
ATOM 700 C CA . ALA A 1 110 ? 17.83560 32.90269 63.80389 1.000 51.75510 102 ALA A CA 1
ATOM 701 C C . ALA A 1 110 ? 18.76225 33.83686 63.03871 1.000 53.30975 102 ALA A C 1
ATOM 702 O O . ALA A 1 110 ? 18.67656 35.05623 63.21523 1.000 50.56491 102 ALA A O 1
ATOM 704 N N . VAL A 1 111 ? 19.64344 33.29442 62.20366 1.000 49.20619 103 VAL A N 1
ATOM 705 C CA . VAL A 1 111 ? 20.60087 34.08780 61.44721 1.000 51.31188 103 VAL A CA 1
ATOM 706 C C . VAL A 1 111 ? 20.13400 34.31825 60.01564 1.000 52.30953 103 VAL A C 1
ATOM 707 O O . VAL A 1 111 ? 20.35007 35.39417 59.45772 1.000 49.61863 103 VAL A O 1
ATOM 711 N N . LEU A 1 112 ? 19.48970 33.31796 59.40928 1.000 50.34827 104 LEU A N 1
ATOM 712 C CA . LEU A 1 112 ? 19.16657 33.35551 57.98821 1.000 42.93709 104 LEU A CA 1
ATOM 713 C C . LEU A 1 112 ? 17.72897 33.77154 57.68580 1.000 46.44047 104 LEU A C 1
ATOM 714 O O . LEU A 1 112 ? 17.45450 34.17492 56.55247 1.000 46.31753 104 LEU A O 1
ATOM 719 N N . GLY A 1 113 ? 16.81465 33.67469 58.65001 1.000 45.55157 105 GLY A N 1
ATOM 720 C CA . GLY A 1 113 ? 15.45538 34.16826 58.45488 1.000 43.50574 105 GLY A CA 1
ATOM 721 C C . GLY A 1 113 ? 14.72932 33.48773 57.30128 1.000 49.51957 105 GLY A C 1
ATOM 722 O O . GLY A 1 113 ? 14.58941 32.25578 57.26108 1.000 43.36488 105 GLY A O 1
ATOM 723 N N . ASP A 1 114 ? 14.24284 34.30157 56.35402 1.000 44.30625 106 ASP A N 1
ATOM 724 C CA . ASP A 1 114 ? 13.50775 33.76776 55.21064 1.000 39.31861 106 ASP A CA 1
ATOM 725 C C . ASP A 1 114 ? 14.36271 32.81130 54.38766 1.000 38.22485 106 ASP A C 1
ATOM 726 O O . ASP A 1 114 ? 13.83360 31.86822 53.78965 1.000 43.12044 106 ASP A O 1
ATOM 731 N N . ALA A 1 115 ? 15.67555 33.04599 54.32324 1.000 37.36283 107 ALA A N 1
ATOM 732 C CA . ALA A 1 115 ? 16.53920 32.14887 53.56155 1.000 40.38480 107 ALA A CA 1
ATOM 733 C C . ALA A 1 115 ? 16.57064 30.74991 54.16565 1.000 40.72119 107 ALA A C 1
ATOM 734 O O . ALA A 1 115 ? 16.72074 29.76331 53.43571 1.000 37.42954 107 ALA A O 1
ATOM 736 N N . TYR A 1 116 ? 16.43534 30.64133 55.48929 1.000 43.58399 108 TYR A N 1
ATOM 737 C CA . TYR A 1 116 ? 16.34338 29.32503 56.11851 1.000 44.02285 108 TYR A CA 1
ATOM 738 C C . TYR A 1 116 ? 15.06070 28.61588 55.69849 1.000 49.07604 108 TYR A C 1
ATOM 739 O O . TYR A 1 116 ? 15.07810 27.42340 55.36454 1.000 43.78970 108 TYR A O 1
ATOM 748 N N . THR A 1 117 ? 13.93999 29.34161 55.70280 1.000 48.33545 109 THR A N 1
ATOM 749 C CA . THR A 1 117 ? 12.68267 28.78187 55.22289 1.000 51.09951 109 THR A CA 1
ATOM 750 C C . THR A 1 117 ? 12.81812 28.28949 53.79089 1.000 48.06419 109 THR A C 1
ATOM 751 O O . THR A 1 117 ? 12.34964 27.19573 53.45481 1.000 40.34344 109 THR A O 1
ATOM 755 N N . ALA A 1 118 ? 13.46650 29.07945 52.93318 1.000 40.67313 110 ALA A N 1
ATOM 756 C CA . ALA A 1 118 ? 13.71063 28.62399 51.57021 1.000 37.38333 110 ALA A CA 1
ATOM 757 C C . ALA A 1 118 ? 14.55316 27.35653 51.56291 1.000 40.84800 110 ALA A C 1
ATOM 758 O O . ALA A 1 118 ? 14.25319 26.40930 50.82552 1.000 41.20407 110 ALA A O 1
ATOM 760 N N . PHE A 1 119 ? 15.59348 27.30823 52.40266 1.000 43.32499 111 PHE A N 1
ATOM 761 C CA . PHE A 1 119 ? 16.49341 26.15757 52.40698 1.000 41.51518 111 PHE A CA 1
ATOM 762 C C . PHE A 1 119 ? 15.74754 24.86607 52.71813 1.000 44.81144 111 PHE A C 1
ATOM 763 O O . PHE A 1 119 ? 16.02215 23.82028 52.11234 1.000 39.07100 111 PHE A O 1
ATOM 771 N N . LYS A 1 120 ? 14.81743 24.90733 53.67711 1.000 44.85520 112 LYS A N 1
ATOM 772 C CA . LYS A 1 120 ? 14.08276 23.69313 54.01251 1.000 46.73283 112 LYS A CA 1
ATOM 773 C C . LYS A 1 120 ? 13.27365 23.18942 52.82164 1.000 47.31103 112 LYS A C 1
ATOM 774 O O . LYS A 1 120 ? 12.99937 21.98913 52.72489 1.000 42.98073 112 LYS A O 1
ATOM 780 N N . GLY A 1 121 ? 12.89914 24.08374 51.89861 1.000 47.09470 113 GLY A N 1
ATOM 781 C CA . GLY A 1 121 ? 12.20320 23.66714 50.69288 1.000 43.29737 113 GLY A CA 1
ATOM 782 C C . GLY A 1 121 ? 13.09491 23.19034 49.56259 1.000 43.91365 113 GLY A C 1
ATOM 783 O O . GLY A 1 121 ? 12.59302 22.56005 48.62822 1.000 49.30236 113 GLY A O 1
ATOM 784 N N . TRP A 1 122 ? 14.39814 23.47018 49.62120 1.000 40.16565 114 TRP A N 1
ATOM 785 C CA . TRP A 1 122 ? 15.31012 23.09241 48.54895 1.000 40.13823 114 TRP A CA 1
ATOM 786 C C . TRP A 1 122 ? 15.49750 21.57331 48.48420 1.000 42.39688 114 TRP A C 1
ATOM 787 O O . TRP A 1 122 ? 15.27779 20.84569 49.45422 1.000 39.38442 114 TRP A O 1
ATOM 798 N N . ASP A 1 123 ? 15.93271 21.10098 47.32081 1.000 40.89989 115 ASP A N 1
ATOM 799 C CA . ASP A 1 123 ? 16.10169 19.67647 47.07064 1.000 46.16600 115 ASP A CA 1
ATOM 800 C C . ASP A 1 123 ? 17.56652 19.33439 46.84166 1.000 41.76252 115 ASP A C 1
ATOM 801 O O . ASP A 1 123 ? 18.33647 20.14423 46.32003 1.000 41.32273 115 ASP A O 1
ATOM 806 N N . VAL A 1 124 ? 17.94697 18.12026 47.24958 1.000 42.99583 116 VAL A N 1
ATOM 807 C CA . VAL A 1 124 ? 19.24652 17.58370 46.86479 1.000 39.94186 116 VAL A CA 1
ATOM 808 C C . VAL A 1 124 ? 19.34840 17.61531 45.34831 1.000 36.25817 116 VAL A C 1
ATOM 809 O O . VAL A 1 124 ? 18.42753 17.19324 44.63964 1.000 39.57984 116 VAL A O 1
ATOM 813 N N . GLY A 1 125 ? 20.45658 18.15322 44.84367 1.000 34.74105 117 GLY A N 1
ATOM 814 C CA . GLY A 1 125 ? 20.63084 18.40157 43.43185 1.000 33.26425 117 GLY A CA 1
ATOM 815 C C . GLY A 1 125 ? 20.57082 19.86564 43.04838 1.000 39.45771 117 GLY A C 1
ATOM 816 O O . GLY A 1 125 ? 21.11544 20.23508 41.99656 1.000 35.22428 117 GLY A O 1
ATOM 817 N N . ASP A 1 126 ? 19.91843 20.70587 43.86065 1.000 35.77162 118 ASP A N 1
ATOM 818 C CA . ASP A 1 126 ? 19.87470 22.14014 43.60777 1.000 32.40011 118 ASP A CA 1
ATOM 819 C C . ASP A 1 126 ? 21.26674 22.76572 43.72244 1.000 34.59736 118 ASP A C 1
ATOM 820 O O . ASP A 1 126 ? 22.10617 22.33623 44.52223 1.000 31.79740 118 ASP A O 1
ATOM 825 N N . ILE A 1 127 ? 21.49873 23.80858 42.92786 1.000 29.63177 119 ILE A N 1
ATOM 826 C CA . ILE A 1 127 ? 22.75374 24.55664 42.95441 1.000 30.79637 119 ILE A CA 1
ATOM 827 C C . ILE A 1 127 ? 22.52523 25.79115 43.81636 1.000 33.89026 119 ILE A C 1
ATOM 828 O O . ILE A 1 127 ? 21.64673 26.61238 43.51830 1.000 28.05228 119 ILE A O 1
ATOM 833 N N . ILE A 1 128 ? 23.30212 25.92974 44.89133 1.000 31.62613 120 ILE A N 1
ATOM 834 C CA . ILE A 1 128 ? 23.10226 27.01885 45.83933 1.000 30.31711 120 ILE A CA 1
ATOM 835 C C . ILE A 1 128 ? 24.41692 27.75038 46.07104 1.000 33.40629 120 ILE A C 1
ATOM 836 O O . ILE A 1 128 ? 25.50476 27.22597 45.81717 1.000 32.51294 120 ILE A O 1
ATOM 841 N N . ALA A 1 129 ? 24.29692 28.98498 46.56408 1.000 32.47362 121 ALA A N 1
ATOM 842 C CA . ALA A 1 129 ? 25.43274 29.82802 46.90597 1.000 31.27638 121 ALA A CA 1
ATOM 843 C C . ALA A 1 129 ? 25.33438 30.22589 48.37190 1.000 31.66330 121 ALA A C 1
ATOM 844 O O . ALA A 1 129 ? 24.23738 30.36876 48.90657 1.000 32.79790 121 ALA A O 1
ATOM 846 N N . VAL A 1 130 ? 26.48842 30.43020 49.01406 1.000 30.95432 122 VAL A N 1
ATOM 847 C CA . VAL A 1 130 ? 26.55254 30.64511 50.45701 1.000 32.03939 122 VAL A CA 1
ATOM 848 C C . VAL A 1 130 ? 27.72661 31.56358 50.77656 1.000 36.79083 122 VAL A C 1
ATOM 849 O O . VAL A 1 130 ? 28.75750 31.54927 50.09348 1.000 31.36638 122 VAL A O 1
ATOM 853 N N . GLU A 1 131 ? 27.56705 32.35405 51.83985 1.000 33.36207 123 GLU A N 1
ATOM 854 C CA . GLU A 1 131 ? 28.62318 33.20217 52.37728 1.000 40.41812 123 GLU A CA 1
ATOM 855 C C . GLU A 1 131 ? 28.61597 33.11002 53.89196 1.000 39.90645 123 GLU A C 1
ATOM 856 O O . GLU A 1 131 ? 27.54938 33.04714 54.51255 1.000 44.56935 123 GLU A O 1
ATOM 862 N N . GLY A 1 132 ? 29.80265 33.12518 54.48407 1.000 37.50738 124 GLY A N 1
ATOM 863 C CA . GLY A 1 132 ? 29.89433 33.14237 55.92824 1.000 41.97162 124 GLY A CA 1
ATOM 864 C C . GLY A 1 132 ? 31.31241 32.87424 56.38798 1.000 37.16524 124 GLY A C 1
ATOM 865 O O . GLY A 1 132 ? 32.24724 32.78181 55.58552 1.000 39.10079 124 GLY A O 1
ATOM 866 N N . GLY A 1 133 ? 31.45210 32.77031 57.70506 1.000 45.48281 125 GLY A N 1
ATOM 867 C CA . GLY A 1 133 ? 32.70833 32.38003 58.30145 1.000 44.75187 125 GLY A CA 1
ATOM 868 C C . GLY A 1 133 ? 32.84438 30.87192 58.36352 1.000 46.99563 125 GLY A C 1
ATOM 869 O O . GLY A 1 133 ? 32.00754 30.11082 57.87580 1.000 47.33962 125 GLY A O 1
ATOM 870 N N . LEU A 1 134 ? 33.92419 30.43249 58.99424 1.000 44.44614 126 LEU A N 1
ATOM 871 C CA . LEU A 1 134 ? 34.21673 29.01595 59.10081 1.000 48.32193 126 LEU A CA 1
ATOM 872 C C . LEU A 1 134 ? 34.15279 28.58340 60.55793 1.000 53.88439 126 LEU A C 1
ATOM 873 O O . LEU A 1 134 ? 34.39284 29.37867 61.47244 1.000 60.87272 126 LEU A O 1
ATOM 878 N N . THR A 1 135 ? 33.79951 27.31762 60.76271 1.000 52.00769 127 THR A N 1
ATOM 879 C CA . THR A 1 135 ? 33.76831 26.71939 62.08887 1.000 56.17881 127 THR A CA 1
ATOM 880 C C . THR A 1 135 ? 34.06680 25.23059 61.94638 1.000 52.69277 127 THR A C 1
ATOM 881 O O . THR A 1 135 ? 34.33538 24.73285 60.84826 1.000 49.78034 127 THR A O 1
ATOM 885 N N . ARG A 1 136 ? 34.03897 24.51916 63.07263 1.000 62.63012 128 ARG A N 1
ATOM 886 C CA . ARG A 1 136 ? 34.24207 23.07653 63.06942 1.000 64.04620 128 ARG A CA 1
ATOM 887 C C . ARG A 1 136 ? 33.26985 22.43551 64.04535 1.000 66.08314 128 ARG A C 1
ATOM 888 O O . ARG A 1 136 ? 33.16182 22.87624 65.19275 1.000 65.27298 128 ARG A O 1
ATOM 896 N N . THR A 1 137 ? 32.57203 21.39547 63.59135 1.000 67.49229 129 THR A N 1
ATOM 897 C CA . THR A 1 137 ? 31.56627 20.75150 64.42184 1.000 65.82251 129 THR A CA 1
ATOM 898 C C . THR A 1 137 ? 32.22212 19.90842 65.51424 1.000 66.45711 129 THR A C 1
ATOM 899 O O . THR A 1 137 ? 33.44621 19.72797 65.56060 1.000 60.38966 129 THR A O 1
ATOM 903 N N . LYS A 1 138 ? 31.37267 19.37962 66.40242 1.000 69.64864 130 LYS A N 1
ATOM 904 C CA . LYS A 1 138 ? 31.84279 18.44979 67.42501 1.000 76.69242 130 LYS A CA 1
ATOM 905 C C . LYS A 1 138 ? 32.55913 17.25653 66.80146 1.000 79.76628 130 LYS A C 1
ATOM 906 O O . LYS A 1 138 ? 33.55083 16.76380 67.34998 1.000 82.80432 130 LYS A O 1
ATOM 908 N N . THR A 1 139 ? 32.08315 16.78840 65.64533 1.000 77.74334 131 THR A N 1
ATOM 909 C CA . THR A 1 139 ? 32.69042 15.65336 64.95997 1.000 80.52409 131 THR A CA 1
ATOM 910 C C . THR A 1 139 ? 33.96219 16.02349 64.19490 1.000 81.66045 131 THR A C 1
ATOM 911 O O . THR A 1 139 ? 34.48017 15.18160 63.45466 1.000 85.17773 131 THR A O 1
ATOM 915 N N . GLY A 1 140 ? 34.46690 17.24930 64.34654 1.000 78.74288 132 GLY A N 1
ATOM 916 C CA . GLY A 1 140 ? 35.70190 17.65849 63.70732 1.000 68.25356 132 GLY A CA 1
ATOM 917 C C . GLY A 1 140 ? 35.58963 18.08724 62.26005 1.000 63.71855 132 GLY A C 1
ATOM 918 O O . GLY A 1 140 ? 36.62276 18.24550 61.59790 1.000 58.22035 132 GLY A O 1
ATOM 919 N N . GLU A 1 141 ? 34.38012 18.29807 61.74623 1.000 62.53269 133 GLU A N 1
ATOM 920 C CA . GLU A 1 141 ? 34.20461 18.63521 60.33898 1.000 60.77600 133 GLU A CA 1
ATOM 921 C C . GLU A 1 141 ? 34.30525 20.13828 60.12585 1.000 53.08755 133 GLU A C 1
ATOM 922 O O . GLU A 1 141 ? 33.68689 20.92346 60.85080 1.000 54.58872 133 GLU A O 1
ATOM 928 N N . LEU A 1 142 ? 35.07066 20.53161 59.11709 1.000 51.27449 134 LEU A N 1
ATOM 929 C CA . LEU A 1 142 ? 35.10428 21.92352 58.69523 1.000 50.83464 134 LEU A CA 1
ATOM 930 C C . LEU A 1 142 ? 33.73637 22.33451 58.14837 1.000 49.76708 134 LEU A C 1
ATOM 931 O O . LEU A 1 142 ? 33.15034 21.63508 57.31457 1.000 50.22261 134 LEU A O 1
ATOM 936 N N . SER A 1 143 ? 33.21953 23.46547 58.62230 1.000 49.29027 135 SER A N 1
ATOM 937 C CA . SER A 1 143 ? 31.88260 23.90201 58.24700 1.000 48.39474 135 SER A CA 1
ATOM 938 C C . SER A 1 143 ? 31.87176 25.39435 57.98904 1.000 48.27810 135 SER A C 1
ATOM 939 O O . SER A 1 143 ? 32.58197 26.16026 58.64383 1.000 49.81056 135 SER A O 1
ATOM 942 N N . VAL A 1 144 ? 31.04472 25.79337 57.03230 1.000 42.91836 136 VAL A N 1
ATOM 943 C CA . VAL A 1 144 ? 30.73750 27.19634 56.80344 1.000 42.84064 136 VAL A CA 1
ATOM 944 C C . VAL A 1 144 ? 29.56530 27.56663 57.69851 1.000 42.84806 136 VAL A C 1
ATOM 945 O O . VAL A 1 144 ? 28.50755 26.93039 57.64095 1.000 50.58614 136 VAL A O 1
ATOM 949 N N . LYS A 1 145 ? 29.75357 28.57413 58.54481 1.000 44.43200 137 LYS A N 1
ATOM 950 C CA . LYS A 1 145 ? 28.64147 29.12942 59.31261 1.000 43.88805 137 LYS A CA 1
ATOM 951 C C . LYS A 1 145 ? 27.92054 30.10172 58.38921 1.000 44.10174 137 LYS A C 1
ATOM 952 O O . LYS A 1 145 ? 28.38288 31.22162 58.16100 1.000 46.61329 137 LYS A O 1
ATOM 954 N N . ALA A 1 146 ? 26.80236 29.66070 57.81868 1.000 46.12364 138 ALA A N 1
ATOM 955 C CA . ALA A 1 146 ? 26.15540 30.42150 56.75632 1.000 46.89547 138 ALA A CA 1
ATOM 956 C C . ALA A 1 146 ? 25.53115 31.69160 57.31397 1.000 41.92715 138 ALA A C 1
ATOM 957 O O . ALA A 1 146 ? 24.66053 31.63740 58.18826 1.000 43.43827 138 ALA A O 1
ATOM 959 N N . GLU A 1 147 ? 25.98177 32.83345 56.81277 1.000 43.88267 139 GLU A N 1
ATOM 960 C CA . GLU A 1 147 ? 25.33474 34.09888 57.11489 1.000 47.85998 139 GLU A CA 1
ATOM 961 C C . GLU A 1 147 ? 24.38975 34.53853 56.00869 1.000 43.31296 139 GLU A C 1
ATOM 962 O O . GLU A 1 147 ? 23.55741 35.41690 56.24010 1.000 40.62179 139 GLU A O 1
ATOM 968 N N . SER A 1 148 ? 24.47099 33.91068 54.83676 1.000 38.51474 140 SER A N 1
ATOM 969 C CA . SER A 1 148 ? 23.62540 34.25163 53.70672 1.000 43.08672 140 SER A CA 1
ATOM 970 C C . SER A 1 148 ? 23.65821 33.10099 52.70378 1.000 42.12381 140 SER A C 1
ATOM 971 O O . SER A 1 148 ? 24.72118 32.54467 52.42404 1.000 36.71876 140 SER A O 1
ATOM 974 N N . ILE A 1 149 ? 22.49431 32.74221 52.16900 1.000 32.45522 141 ILE A N 1
ATOM 975 C CA . ILE A 1 149 ? 22.39249 31.57284 51.30043 1.000 39.52128 141 ILE A CA 1
ATOM 976 C C . ILE A 1 149 ? 21.26691 31.81489 50.30630 1.000 39.58057 141 ILE A C 1
ATOM 977 O O . ILE A 1 149 ? 20.28189 32.48707 50.61873 1.000 36.03930 141 ILE A O 1
ATOM 982 N N . ARG A 1 150 ? 21.41964 31.27518 49.09577 1.000 31.08598 142 ARG A N 1
ATOM 983 C CA . ARG A 1 150 ? 20.44839 31.54303 48.03978 1.000 31.95614 142 ARG A CA 1
ATOM 984 C C . ARG A 1 150 ? 20.52104 30.44977 46.97882 1.000 31.44215 142 ARG A C 1
ATOM 985 O O . ARG A 1 150 ? 21.55381 29.79555 46.79288 1.000 29.74799 142 ARG A O 1
ATOM 993 N N . LEU A 1 151 ? 19.40756 30.27981 46.26783 1.000 34.21733 143 LEU A N 1
ATOM 994 C CA . LEU A 1 151 ? 19.26499 29.24038 45.25295 1.000 34.65059 143 LEU A CA 1
ATOM 995 C C . LEU A 1 151 ? 19.62619 29.80547 43.88654 1.000 31.46786 143 LEU A C 1
ATOM 996 O O . LEU A 1 151 ? 19.01603 30.77833 43.43851 1.000 33.75501 143 LEU A O 1
ATOM 1001 N N . LEU A 1 152 ? 20.60188 29.19426 43.21558 1.000 29.23691 144 LEU A N 1
ATOM 1002 C CA . LEU A 1 152 ? 20.96893 29.64546 41.87427 1.000 30.86313 144 LEU A CA 1
ATOM 1003 C C . LEU A 1 152 ? 20.32800 28.81498 40.76682 1.000 33.75439 144 LEU A C 1
ATOM 1004 O O . LEU A 1 152 ? 19.92103 29.37620 39.74427 1.000 29.46662 144 LEU A O 1
ATOM 1009 N N . THR A 1 153 ? 20.21827 27.49453 40.94356 1.000 29.38598 145 THR A N 1
ATOM 1010 C CA . THR A 1 153 ? 19.61271 26.62449 39.94018 1.000 31.32995 145 THR A CA 1
ATOM 1011 C C . THR A 1 153 ? 18.77063 25.56548 40.63382 1.000 34.53603 145 THR A C 1
ATOM 1012 O O . THR A 1 153 ? 19.29223 24.76707 41.42036 1.000 31.36557 145 THR A O 1
ATOM 1016 N N . LYS A 1 154 ? 17.47755 25.54312 40.31563 1.000 31.63305 146 LYS A N 1
ATOM 1017 C CA . LYS A 1 154 ? 16.59418 24.46756 40.74816 1.000 33.91391 146 LYS A CA 1
ATOM 1018 C C . LYS A 1 154 ? 16.81560 23.22162 39.89743 1.000 35.95057 146 LYS A C 1
ATOM 1019 O O . LYS A 1 154 ? 16.75862 23.28265 38.66307 1.000 35.98859 146 LYS A O 1
ATOM 1025 N N . SER A 1 155 ? 17.06249 22.09027 40.55432 1.000 33.31116 147 SER A N 1
ATOM 1026 C CA . SER A 1 155 ? 17.14076 20.81557 39.84898 1.000 35.31323 147 SER A CA 1
ATOM 1027 C C . SER A 1 155 ? 15.73883 20.27395 39.59841 1.000 39.29529 147 SER A C 1
ATOM 1028 O O . SER A 1 155 ? 14.88461 20.29932 40.48337 1.000 37.74082 147 SER A O 1
ATOM 1031 N N . LEU A 1 156 ? 15.50165 19.78217 38.38421 1.000 43.00872 148 LEU A N 1
ATOM 1032 C CA . LEU A 1 156 ? 14.21153 19.19001 38.05630 1.000 38.45910 148 LEU A CA 1
ATOM 1033 C C . LEU A 1 156 ? 14.23159 17.66713 38.05777 1.000 41.79088 148 LEU A C 1
ATOM 1034 O O . LEU A 1 156 ? 13.15957 17.05250 38.10020 1.000 43.83190 148 LEU A O 1
ATOM 1039 N N . ARG A 1 157 ? 15.41230 17.04779 38.02721 1.000 35.18205 149 ARG A N 1
ATOM 1040 C CA . ARG A 1 157 ? 15.54530 15.59785 38.05161 1.000 40.82078 149 ARG A CA 1
ATOM 1041 C C . ARG A 1 157 ? 16.30968 15.16797 39.29300 1.000 46.44277 149 ARG A C 1
ATOM 1042 O O . ARG A 1 157 ? 17.41685 15.67038 39.53459 1.000 50.83568 149 ARG A O 1
ATOM 1050 N N . PRO A 1 158 ? 15.76917 14.25767 40.09928 1.000 47.30311 150 PRO A N 1
ATOM 1051 C CA . PRO A 1 158 ? 16.50598 13.80244 41.28089 1.000 47.70937 150 PRO A CA 1
ATOM 1052 C C . PRO A 1 158 ? 17.75416 13.02673 40.89579 1.000 48.46966 150 PRO A C 1
ATOM 1053 O O . PRO A 1 158 ? 17.80746 12.34959 39.86612 1.000 46.63178 150 PRO A O 1
ATOM 1057 N N . LEU A 1 159 ? 18.77468 13.15548 41.73610 1.000 48.37327 151 LEU A N 1
ATOM 1058 C CA . LEU A 1 159 ? 19.97247 12.35191 41.58513 1.000 46.59172 151 LEU A CA 1
ATOM 1059 C C . LEU A 1 159 ? 19.66254 10.89848 41.94176 1.000 53.07365 151 LEU A C 1
ATOM 1060 O O . LEU A 1 159 ? 18.77765 10.62941 42.75769 1.000 50.95187 151 LEU A O 1
ATOM 1065 N N . PRO A 1 160 ? 20.37206 9.93563 41.33422 1.000 56.26621 152 PRO A N 1
ATOM 1066 C CA . PRO A 1 160 ? 20.06897 8.52589 41.59910 1.000 55.64686 152 PRO A CA 1
ATOM 1067 C C . PRO A 1 160 ? 20.46678 8.11271 43.00934 1.000 64.83789 152 PRO A C 1
ATOM 1068 O O . PRO A 1 160 ? 21.42829 8.69812 43.51241 1.000 69.45713 152 PRO A O 1
ATOM 1072 N N . GLN A 1 171 ? 23.95132 4.54895 33.34443 1.000 64.09635 163 GLN A N 1
ATOM 1073 C CA . GLN A 1 171 ? 24.24172 5.84052 33.95983 1.000 69.07176 163 GLN A CA 1
ATOM 1074 C C . GLN A 1 171 ? 25.67193 6.25751 33.70927 1.000 71.38822 163 GLN A C 1
ATOM 1075 O O . GLN A 1 171 ? 25.91271 7.26103 33.04755 1.000 64.94567 163 GLN A O 1
ATOM 1081 N N . ARG A 1 172 ? 26.60808 5.45391 34.23056 1.000 82.43726 164 ARG A N 1
ATOM 1082 C CA . ARG A 1 172 ? 28.00641 5.86877 34.33661 1.000 88.26674 164 ARG A CA 1
ATOM 1083 C C . ARG A 1 172 ? 28.54912 6.39748 33.01373 1.000 91.29886 164 ARG A C 1
ATOM 1084 O O . ARG A 1 172 ? 29.35098 7.33820 32.99272 1.000 94.89957 164 ARG A O 1
ATOM 1086 N N . TYR A 1 173 ? 28.11315 5.81633 31.90074 1.000 88.66891 165 TYR A N 1
ATOM 1087 C CA . TYR A 1 173 ? 28.56588 6.20758 30.57283 1.000 79.57188 165 TYR A CA 1
ATOM 1088 C C . TYR A 1 173 ? 27.46884 6.84316 29.73605 1.000 81.97520 165 TYR A C 1
ATOM 1089 O O . TYR A 1 173 ? 27.73796 7.79415 28.99414 1.000 82.23467 165 TYR A O 1
ATOM 1098 N N . ARG A 1 174 ? 26.23324 6.34075 29.84492 1.000 79.83575 166 ARG A N 1
ATOM 1099 C CA . ARG A 1 174 ? 25.10585 6.97102 29.16334 1.000 79.16094 166 ARG A CA 1
ATOM 1100 C C . ARG A 1 174 ? 24.84643 8.38053 29.69066 1.000 69.15053 166 ARG A C 1
ATOM 1101 O O . ARG A 1 174 ? 24.33432 9.23972 28.95709 1.000 57.46467 166 ARG A O 1
ATOM 1103 N N . GLN A 1 175 ? 25.17965 8.63521 30.97098 1.000 62.14813 167 GLN A N 1
ATOM 1104 C CA . GLN A 1 175 ? 25.04111 9.94649 31.58392 1.000 55.63002 167 GLN A CA 1
ATOM 1105 C C . GLN A 1 175 ? 26.28398 10.20009 32.44809 1.000 45.76820 167 GLN A C 1
ATOM 1106 O O . GLN A 1 175 ? 26.25352 10.14737 33.68423 1.000 35.31319 167 GLN A O 1
ATOM 1112 N N . ARG A 1 176 ? 27.41105 10.46636 31.77903 1.000 35.46112 168 ARG A N 1
ATOM 1113 C CA . ARG A 1 176 ? 28.59614 10.94195 32.48522 1.000 31.44024 168 ARG A CA 1
ATOM 1114 C C . ARG A 1 176 ? 28.26702 12.14629 33.36481 1.000 32.43630 168 ARG A C 1
ATOM 1115 O O . ARG A 1 176 ? 28.80635 12.28605 34.46998 1.000 36.57110 168 ARG A O 1
ATOM 1123 N N . TYR A 1 177 ? 27.36498 13.01656 32.90325 1.000 32.45192 169 TYR A N 1
ATOM 1124 C CA . TYR A 1 177 ? 27.05779 14.21897 33.67295 1.000 33.80615 169 TYR A CA 1
ATOM 1125 C C . TYR A 1 177 ? 26.39360 13.90958 35.00675 1.000 40.55681 169 TYR A C 1
ATOM 1126 O O . TYR A 1 177 ? 26.42428 14.76206 35.90021 1.000 44.72969 169 TYR A O 1
ATOM 1135 N N . VAL A 1 178 ? 25.79612 12.72639 35.15764 1.000 33.32728 170 VAL A N 1
ATOM 1136 C CA . VAL A 1 178 ? 25.27149 12.28544 36.44782 1.000 35.84523 170 VAL A CA 1
ATOM 1137 C C . VAL A 1 178 ? 26.35393 11.60280 37.27072 1.000 39.25942 170 VAL A C 1
ATOM 1138 O O . VAL A 1 178 ? 26.46118 11.82148 38.48128 1.000 37.01477 170 VAL A O 1
ATOM 1142 N N . ASP A 1 179 ? 27.15932 10.76197 36.62517 1.000 35.30272 171 ASP A N 1
ATOM 1143 C CA . ASP A 1 179 ? 28.15513 9.99650 37.35994 1.000 37.28491 171 ASP A CA 1
ATOM 1144 C C . ASP A 1 179 ? 29.28895 10.87750 37.86584 1.000 35.51844 171 ASP A C 1
ATOM 1145 O O . ASP A 1 179 ? 29.86430 10.58859 38.92007 1.000 32.56239 171 ASP A O 1
ATOM 1150 N N . LEU A 1 180 ? 29.64317 11.94153 37.13380 1.000 27.28618 172 LEU A N 1
ATOM 1151 C CA . LEU A 1 180 ? 30.62901 12.86959 37.67648 1.000 33.43730 172 LEU A CA 1
ATOM 1152 C C . LEU A 1 180 ? 30.14444 13.50767 38.97556 1.000 34.41660 172 LEU A C 1
ATOM 1153 O O . LEU A 1 180 ? 30.96824 13.92052 39.80265 1.000 33.58933 172 LEU A O 1
ATOM 1158 N N . ILE A 1 181 ? 28.83005 13.56522 39.17709 1.000 33.49635 173 ILE A N 1
ATOM 1159 C CA . ILE A 1 181 ? 28.25791 14.17158 40.37894 1.000 32.11696 173 ILE A CA 1
ATOM 1160 C C . ILE A 1 181 ? 28.29246 13.20231 41.55296 1.000 36.10826 173 ILE A C 1
ATOM 1161 O O . ILE A 1 181 ? 28.80145 13.52485 42.63165 1.000 34.68247 173 ILE A O 1
ATOM 1166 N N . VAL A 1 182 ? 27.70467 12.01392 41.37842 1.000 38.98997 174 VAL A N 1
ATOM 1167 C CA . VAL A 1 182 ? 27.52601 11.09244 42.50080 1.000 39.99580 174 VAL A CA 1
ATOM 1168 C C . VAL A 1 182 ? 28.69506 10.13392 42.66691 1.000 41.92801 174 VAL A C 1
ATOM 1169 O O . VAL A 1 182 ? 28.79862 9.48373 43.71442 1.000 38.81688 174 VAL A O 1
ATOM 1173 N N . THR A 1 183 ? 29.58190 10.03472 41.67709 1.000 42.43761 175 THR A N 1
ATOM 1174 C CA . THR A 1 183 ? 30.82363 9.27004 41.77618 1.000 41.74129 175 THR A CA 1
ATOM 1175 C C . THR A 1 183 ? 31.99582 10.23058 41.60353 1.000 41.20461 175 THR A C 1
ATOM 1176 O O . THR A 1 183 ? 32.76072 10.12473 40.63559 1.000 41.16119 175 THR A O 1
ATOM 1180 N N . PRO A 1 184 ? 32.15562 11.19736 42.51762 1.000 42.39650 176 PRO A N 1
ATOM 1181 C CA . PRO A 1 184 ? 33.16948 12.24155 42.29773 1.000 44.44462 176 PRO A CA 1
ATOM 1182 C C . PRO A 1 184 ? 34.57941 11.69140 42.24482 1.000 43.64005 176 PRO A C 1
ATOM 1183 O O . PRO A 1 184 ? 35.46658 12.35658 41.69603 1.000 38.79157 176 PRO A O 1
ATOM 1187 N N . GLU A 1 185 ? 34.80240 10.48641 42.77934 1.000 39.24786 177 GLU A N 1
ATOM 1188 C CA . GLU A 1 185 ? 36.08475 9.80387 42.63033 1.000 40.30360 177 GLU A CA 1
ATOM 1189 C C . GLU A 1 185 ? 36.51559 9.70395 41.17235 1.000 42.47531 177 GLU A C 1
ATOM 1190 O O . GLU A 1 185 ? 37.71572 9.73205 40.87705 1.000 45.39103 177 GLU A O 1
ATOM 1196 N N . SER A 1 186 ? 35.55875 9.57193 40.24772 1.000 35.82408 178 SER A N 1
ATOM 1197 C CA . SER A 1 186 ? 35.90576 9.44440 38.83815 1.000 30.86958 178 SER A CA 1
ATOM 1198 C C . SER A 1 186 ? 36.51858 10.72267 38.27900 1.000 29.25525 178 SER A C 1
ATOM 1199 O O . SER A 1 186 ? 37.20872 10.67440 37.25305 1.000 31.08243 178 SER A O 1
ATOM 1202 N N . ARG A 1 187 ? 36.27649 11.86731 38.92021 1.000 28.98708 179 ARG A N 1
ATOM 1203 C CA . ARG A 1 187 ? 36.86478 13.11756 38.44777 1.000 31.61625 179 ARG A CA 1
ATOM 1204 C C . ARG A 1 187 ? 38.38726 13.05118 38.44969 1.000 30.14950 179 ARG A C 1
ATOM 1205 O O . ARG A 1 187 ? 39.04052 13.59676 37.55077 1.000 26.09807 179 ARG A O 1
ATOM 1213 N N . ALA A 1 188 ? 38.96539 12.41038 39.47110 1.000 27.50453 180 ALA A N 1
ATOM 1214 C CA . ALA A 1 188 ? 40.41638 12.30669 39.57794 1.000 32.81714 180 ALA A CA 1
ATOM 1215 C C . ALA A 1 188 ? 41.03012 11.58333 38.38061 1.000 31.89989 180 ALA A C 1
ATOM 1216 O O . ALA A 1 188 ? 42.15772 11.89942 37.97705 1.000 31.84829 180 ALA A O 1
ATOM 1218 N N . VAL A 1 189 ? 40.31689 10.61089 37.80662 1.000 34.27023 181 VAL A N 1
ATOM 1219 C CA . VAL A 1 189 ? 40.82658 9.91049 36.62775 1.000 30.77601 181 VAL A CA 1
ATOM 1220 C C . VAL A 1 189 ? 40.97625 10.88080 35.46453 1.000 29.58762 181 VAL A C 1
ATOM 1221 O O . VAL A 1 189 ? 42.01642 10.92231 34.79602 1.000 26.53498 181 VAL A O 1
ATOM 1225 N N . PHE A 1 190 ? 39.94649 11.70358 35.22745 1.000 25.99216 182 PHE A N 1
ATOM 1226 C CA . PHE A 1 190 ? 39.97190 12.60859 34.08587 1.000 23.17236 182 PHE A CA 1
ATOM 1227 C C . PHE A 1 190 ? 40.92094 13.77185 34.30844 1.000 26.43689 182 PHE A C 1
ATOM 1228 O O . PHE A 1 190 ? 41.55827 14.23151 33.35236 1.000 24.95337 182 PHE A O 1
ATOM 1236 N N . ILE A 1 191 ? 41.08201 14.22282 35.55743 1.000 24.63633 183 ILE A N 1
ATOM 1237 C CA . ILE A 1 191 ? 42.11986 15.21366 35.84035 1.000 24.21557 183 ILE A CA 1
ATOM 1238 C C . ILE A 1 191 ? 43.50494 14.62086 35.59185 1.000 23.05671 183 ILE A C 1
ATOM 1239 O O . ILE A 1 191 ? 44.36823 15.25893 34.97664 1.000 29.08293 183 ILE A O 1
ATOM 1244 N N . LYS A 1 192 ? 43.74581 13.39468 36.05920 1.000 23.53700 184 LYS A N 1
ATOM 1245 C CA . LYS A 1 192 ? 45.05541 12.79630 35.82943 1.000 25.64761 184 LYS A CA 1
ATOM 1246 C C . LYS A 1 192 ? 45.28831 12.55717 34.34090 1.000 24.47422 184 LYS A C 1
ATOM 1247 O O . LYS A 1 192 ? 46.40798 12.73383 33.85513 1.000 25.65451 184 LYS A O 1
ATOM 1253 N N . ARG A 1 193 ? 44.23670 12.19288 33.59860 1.000 29.69046 185 ARG A N 1
ATOM 1254 C CA . ARG A 1 193 ? 44.35591 12.06775 32.14632 1.000 21.49868 185 ARG A CA 1
ATOM 1255 C C . ARG A 1 193 ? 44.89117 13.34988 31.51549 1.000 29.05520 185 ARG A C 1
ATOM 1256 O O . ARG A 1 193 ? 45.79981 13.31447 30.67301 1.000 24.46627 185 ARG A O 1
ATOM 1264 N N . SER A 1 194 ? 44.32512 14.50189 31.88991 1.000 28.07355 186 SER A N 1
ATOM 1265 C CA A SER A 1 194 ? 44.80381 15.74148 31.29223 0.497 24.27244 186 SER A CA 1
ATOM 1266 C CA B SER A 1 194 ? 44.78626 15.77030 31.32951 0.503 24.72557 186 SER A CA 1
ATOM 1267 C C . SER A 1 194 ? 46.22471 16.06314 31.74102 1.000 22.52548 186 SER A C 1
ATOM 1268 O O . SER A 1 194 ? 47.00702 16.61100 30.95859 1.000 19.05236 186 SER A O 1
ATOM 1273 N N . LYS A 1 195 ? 46.59098 15.72245 32.98126 1.000 18.90665 187 LYS A N 1
ATOM 1274 C CA . LYS A 1 195 ? 47.98256 15.90875 33.39361 1.000 26.01427 187 LYS A CA 1
ATOM 1275 C C . LYS A 1 195 ? 48.94300 14.98417 32.63659 1.000 26.81882 187 LYS A C 1
ATOM 1276 O O . LYS A 1 195 ? 50.08683 15.37456 32.36882 1.000 22.46240 187 LYS A O 1
ATOM 1282 N N . ILE A 1 196 ? 48.51424 13.76399 32.29911 1.000 23.95490 188 ILE A N 1
ATOM 1283 C CA . ILE A 1 196 ? 49.37331 12.85435 31.52485 1.000 17.96394 188 ILE A CA 1
ATOM 1284 C C . ILE A 1 196 ? 49.66995 13.43701 30.14723 1.000 22.84906 188 ILE A C 1
ATOM 1285 O O . ILE A 1 196 ? 50.81594 13.43007 29.67556 1.000 22.92393 188 ILE A O 1
ATOM 1290 N N . ILE A 1 197 ? 48.63958 13.94934 29.47585 1.000 18.15504 189 ILE A N 1
ATOM 1291 C CA . ILE A 1 197 ? 48.85252 14.49489 28.14110 1.000 24.12966 189 ILE A CA 1
ATOM 1292 C C . ILE A 1 197 ? 49.70130 15.75828 28.22089 1.000 27.37323 189 ILE A C 1
ATOM 1293 O O . ILE A 1 197 ? 50.60889 15.97814 27.40647 1.000 22.35844 189 ILE A O 1
ATOM 1298 N N . ARG A 1 198 ? 49.44477 16.58794 29.22782 1.000 21.40228 190 ARG A N 1
ATOM 1299 C CA . ARG A 1 198 ? 50.25241 17.78471 29.42366 1.000 24.19849 190 ARG A CA 1
ATOM 1300 C C . ARG A 1 198 ? 51.71832 17.43069 29.68082 1.000 22.10692 190 ARG A C 1
ATOM 1301 O O . ARG A 1 198 ? 52.62709 18.06020 29.12431 1.000 24.26463 190 ARG A O 1
ATOM 1309 N N . ALA A 1 199 ? 51.97162 16.40716 30.49898 1.000 20.11701 191 ALA A N 1
ATOM 1310 C CA . ALA A 1 199 ? 53.35191 16.01486 30.76781 1.000 22.42115 191 ALA A CA 1
ATOM 1311 C C . ALA A 1 199 ? 54.01611 15.44085 29.52074 1.000 17.69286 191 ALA A C 1
ATOM 1312 O O . ALA A 1 199 ? 55.21166 15.65880 29.28567 1.000 24.22517 191 ALA A O 1
ATOM 1314 N N . MET A 1 200 ? 53.26197 14.70488 28.70942 1.000 18.38531 192 MET A N 1
ATOM 1315 C CA . MET A 1 200 ? 53.80843 14.21104 27.44761 1.000 25.15448 192 MET A CA 1
ATOM 1316 C C . MET A 1 200 ? 54.21213 15.36798 26.53287 1.000 19.86503 192 MET A C 1
ATOM 1317 O O . MET A 1 200 ? 55.32855 15.38328 25.99639 1.000 20.82909 192 MET A O 1
ATOM 1322 N N . ARG A 1 201 ? 53.33202 16.36702 26.36866 1.000 18.44633 193 ARG A N 1
ATOM 1323 C CA . ARG A 1 201 ? 53.69655 17.52001 25.53887 1.000 21.15919 193 ARG A CA 1
ATOM 1324 C C . ARG A 1 201 ? 54.93837 18.22256 26.08842 1.000 20.16917 193 ARG A C 1
ATOM 1325 O O . ARG A 1 201 ? 55.82428 18.62470 25.32320 1.000 21.27444 193 ARG A O 1
ATOM 1333 N N . ALA A 1 202 ? 55.03092 18.37936 27.41492 1.000 22.90650 194 ALA A N 1
ATOM 1334 C CA . ALA A 1 202 ? 56.20079 19.05982 27.96999 1.000 24.17774 194 ALA A CA 1
ATOM 1335 C C . ALA A 1 202 ? 57.47015 18.26649 27.69852 1.000 25.22756 194 ALA A C 1
ATOM 1336 O O . ALA A 1 202 ? 58.51546 18.83311 27.35302 1.000 21.02478 194 ALA A O 1
ATOM 1338 N N . TRP A 1 203 ? 57.39767 16.94789 27.85587 1.000 19.82742 195 TRP A N 1
ATOM 1339 C CA . TRP A 1 203 ? 58.57603 16.11421 27.63864 1.000 23.61811 195 TRP A CA 1
ATOM 1340 C C . TRP A 1 203 ? 59.06802 16.23426 26.19567 1.000 19.69902 195 TRP A C 1
ATOM 1341 O O . TRP A 1 203 ? 60.27297 16.36356 25.94645 1.000 17.89793 195 TRP A O 1
ATOM 1352 N N . LEU A 1 204 ? 58.13278 16.22997 25.23943 1.000 16.63305 196 LEU A N 1
ATOM 1353 C CA . LEU A 1 204 ? 58.46939 16.32348 23.82246 1.000 26.09491 196 LEU A CA 1
ATOM 1354 C C . LEU A 1 204 ? 58.88697 17.74171 23.42917 1.000 30.04553 196 LEU A C 1
ATOM 1355 O O . LEU A 1 204 ? 59.84774 17.91623 22.66498 1.000 20.09119 196 LEU A O 1
ATOM 1360 N N . ASP A 1 205 ? 58.15912 18.76162 23.91179 1.000 24.48623 197 ASP A N 1
ATOM 1361 C CA . ASP A 1 205 ? 58.53983 20.14932 23.63213 1.000 24.92558 197 ASP A CA 1
ATOM 1362 C C . ASP A 1 205 ? 59.92765 20.45049 24.17700 1.000 26.49810 197 ASP A C 1
ATOM 1363 O O . ASP A 1 205 ? 60.73570 21.11718 23.51290 1.000 23.64843 197 ASP A O 1
ATOM 1368 N N . ASN A 1 206 ? 60.23220 19.96008 25.38625 1.000 23.02370 198 ASN A N 1
ATOM 1369 C CA . ASN A 1 206 ? 61.55452 20.20078 25.95986 1.000 19.01266 198 ASN A CA 1
ATOM 1370 C C . ASN A 1 206 ? 62.66091 19.52514 25.16306 1.000 26.96788 198 ASN A C 1
ATOM 1371 O O . ASN A 1 206 ? 63.82961 19.89264 25.30927 1.000 26.27512 198 ASN A O 1
ATOM 1376 N N . ARG A 1 207 ? 62.32593 18.55629 24.31756 1.000 24.29950 199 ARG A N 1
ATOM 1377 C CA . ARG A 1 207 ? 63.31394 17.92997 23.45417 1.000 22.39084 199 ARG A CA 1
ATOM 1378 C C . ARG A 1 207 ? 63.18836 18.41271 22.01396 1.000 28.51702 199 ARG A C 1
ATOM 1379 O O . ARG A 1 207 ? 63.65155 17.73086 21.09350 1.000 25.75481 199 ARG A O 1
ATOM 1387 N N . ASP A 1 208 ? 62.55025 19.57380 21.81562 1.000 24.24238 200 ASP A N 1
ATOM 1388 C CA . ASP A 1 208 ? 62.51789 20.29746 20.54417 1.000 25.33161 200 ASP A CA 1
ATOM 1389 C C . ASP A 1 208 ? 61.74989 19.55577 19.45208 1.000 23.76107 200 ASP A C 1
ATOM 1390 O O . ASP A 1 208 ? 62.04874 19.70640 18.26889 1.000 32.50102 200 ASP A O 1
ATOM 1395 N N . PHE A 1 209 ? 60.77334 18.74488 19.82704 1.000 21.00317 201 PHE A N 1
ATOM 1396 C CA . PHE A 1 209 ? 59.77877 18.27883 18.87022 1.000 17.93116 201 PHE A CA 1
ATOM 1397 C C . PHE A 1 209 ? 58.70459 19.34433 18.67674 1.000 23.81830 201 PHE A C 1
ATOM 1398 O O . PHE A 1 209 ? 58.27842 19.99281 19.63087 1.000 23.32895 201 PHE A O 1
ATOM 1406 N N . LEU A 1 210 ? 58.26217 19.51041 17.43801 1.000 26.38632 202 LEU A N 1
ATOM 1407 C CA . LEU A 1 210 ? 57.24952 20.49532 17.08794 1.000 25.96234 202 LEU A CA 1
ATOM 1408 C C . LEU A 1 210 ? 55.88694 19.81632 16.99660 1.000 22.07453 202 LEU A C 1
ATOM 1409 O O . LEU A 1 210 ? 55.70217 18.88976 16.19980 1.000 19.75209 202 LEU A O 1
ATOM 1414 N N . GLU A 1 211 ? 54.92730 20.30303 17.78335 1.000 17.10456 203 GLU A N 1
ATOM 1415 C CA . GLU A 1 211 ? 53.56833 19.78303 17.74318 1.000 19.71792 203 GLU A CA 1
ATOM 1416 C C . GLU A 1 211 ? 52.83117 20.36000 16.54461 1.000 19.41158 203 GLU A C 1
ATOM 1417 O O . GLU A 1 211 ? 52.76022 21.58548 16.37724 1.000 18.85499 203 GLU A O 1
ATOM 1423 N N . VAL A 1 212 ? 52.27086 19.48049 15.71360 1.000 20.27502 204 VAL A N 1
ATOM 1424 C CA . VAL A 1 212 ? 51.62856 19.91095 14.48104 1.000 19.30188 204 VAL A CA 1
ATOM 1425 C C . VAL A 1 212 ? 50.19100 19.39587 14.45810 1.000 19.29330 204 VAL A C 1
ATOM 1426 O O . VAL A 1 212 ? 49.81682 18.48360 15.19785 1.000 18.43496 204 VAL A O 1
ATOM 1430 N N . GLU A 1 213 ? 49.38968 19.99054 13.57823 1.000 21.10576 205 GLU A N 1
ATOM 1431 C CA . GLU A 1 213 ? 48.04159 19.52655 13.26670 1.000 22.13373 205 GLU A CA 1
ATOM 1432 C C . GLU A 1 213 ? 47.97907 19.11636 11.79975 1.000 22.96872 205 GLU A C 1
ATOM 1433 O O . GLU A 1 213 ? 48.29151 19.92319 10.92143 1.000 24.04886 205 GLU A O 1
ATOM 1439 N N . THR A 1 214 ? 47.56221 17.88391 11.53146 1.000 20.20920 206 THR A N 1
ATOM 1440 C CA . THR A 1 214 ? 47.34688 17.43305 10.16532 1.000 20.33935 206 THR A CA 1
ATOM 1441 C C . THR A 1 214 ? 45.86766 17.08380 10.00091 1.000 23.65604 206 THR A C 1
ATOM 1442 O O . THR A 1 214 ? 45.15060 16.94485 10.99992 1.000 21.94920 206 THR A O 1
ATOM 1446 N N . PRO A 1 215 ? 45.36623 16.96796 8.76251 1.000 20.91965 207 PRO A N 1
ATOM 1447 C CA . PRO A 1 215 ? 43.91805 16.84125 8.57295 1.000 20.90415 207 PRO A CA 1
ATOM 1448 C C . PRO A 1 215 ? 43.33788 15.59125 9.20912 1.000 22.81536 207 PRO A C 1
ATOM 1449 O O . PRO A 1 215 ? 43.98921 14.54561 9.30685 1.000 24.13665 207 PRO A O 1
ATOM 1453 N N . MET A 1 216 ? 42.08581 15.71432 9.64127 1.000 18.94170 208 MET A N 1
ATOM 1454 C CA A MET A 1 216 ? 41.29513 14.58367 10.11163 0.389 25.74650 208 MET A CA 1
ATOM 1455 C CA B MET A 1 216 ? 41.35669 14.53691 10.08851 0.611 26.04070 208 MET A CA 1
ATOM 1456 C C . MET A 1 216 ? 40.52114 13.89922 8.99431 1.000 25.41695 208 MET A C 1
ATOM 1457 O O . MET A 1 216 ? 40.05120 12.77369 9.17971 1.000 29.24730 208 MET A O 1
ATOM 1466 N N . MET A 1 217 ? 40.35153 14.55791 7.85770 1.000 23.51637 209 MET A N 1
ATOM 1467 C CA . MET A 1 217 ? 39.68446 13.95570 6.71626 1.000 31.94818 209 MET A CA 1
ATOM 1468 C C . MET A 1 217 ? 40.72683 13.72166 5.63628 1.000 32.38919 209 MET A C 1
ATOM 1469 O O . MET A 1 217 ? 41.49778 14.63114 5.31345 1.000 26.42090 209 MET A O 1
ATOM 1474 N N . HIS A 1 218 ? 40.75874 12.50222 5.09619 1.000 28.11523 210 HIS A N 1
ATOM 1475 C CA . HIS A 1 218 ? 41.73983 12.09449 4.10007 1.000 25.22768 210 HIS A CA 1
ATOM 1476 C C . HIS A 1 218 ? 41.06211 11.72754 2.78132 1.000 26.56937 210 HIS A C 1
ATOM 1477 O O . HIS A 1 218 ? 39.92771 11.23499 2.76306 1.000 29.38632 210 HIS A O 1
ATOM 1484 N N . TYR A 1 219 ? 41.77036 11.97927 1.66926 1.000 29.62066 211 TYR A N 1
ATOM 1485 C CA . TYR A 1 219 ? 41.30101 11.51867 0.36139 1.000 32.23721 211 TYR A CA 1
ATOM 1486 C C . TYR A 1 219 ? 41.49449 10.02189 0.23080 1.000 32.70221 211 TYR A C 1
ATOM 1487 O O . TYR A 1 219 ? 40.69918 9.34611 -0.41919 1.000 32.86963 211 TYR A O 1
ATOM 1496 N N . ILE A 1 220 ? 42.54625 9.49454 0.85676 1.000 29.23747 212 ILE A N 1
ATOM 1497 C CA . ILE A 1 220 ? 42.86992 8.07952 0.81222 1.000 33.97100 212 ILE A CA 1
ATOM 1498 C C . ILE A 1 220 ? 43.19412 7.66178 2.23913 1.000 35.79379 212 ILE A C 1
ATOM 1499 O O . ILE A 1 220 ? 44.09594 8.22972 2.85914 1.000 32.69399 212 ILE A O 1
ATOM 1504 N N . PRO A 1 221 ? 42.48935 6.68677 2.81534 1.000 38.06776 213 PRO A N 1
ATOM 1505 C CA . PRO A 1 221 ? 42.79763 6.27061 4.19072 1.000 36.43459 213 PRO A CA 1
ATOM 1506 C C . PRO A 1 221 ? 44.08562 5.46129 4.21964 1.000 37.95600 213 PRO A C 1
ATOM 1507 O O . PRO A 1 221 ? 44.21392 4.45992 3.51412 1.000 58.49316 213 PRO A O 1
ATOM 1511 N N . GLY A 1 222 ? 45.04095 5.89443 5.04497 1.000 35.49803 214 GLY A N 1
ATOM 1512 C CA . GLY A 1 222 ? 46.30973 5.19783 5.13812 1.000 32.55461 214 GLY A CA 1
ATOM 1513 C C . GLY A 1 222 ? 46.91733 5.34029 6.51708 1.000 31.88214 214 GLY A C 1
ATOM 1514 O O . GLY A 1 222 ? 46.39780 6.05403 7.38420 1.000 28.33405 214 GLY A O 1
ATOM 1515 N N . GLY A 1 223 ? 48.03808 4.63490 6.71124 1.000 29.09395 215 GLY A N 1
ATOM 1516 C CA . GLY A 1 223 ? 48.81370 4.71703 7.93194 1.000 26.56174 215 GLY A CA 1
ATOM 1517 C C . GLY A 1 223 ? 48.46404 3.68479 8.98679 1.000 24.57437 215 GLY A C 1
ATOM 1518 O O . GLY A 1 223 ? 49.15819 3.60779 10.00592 1.000 27.15570 215 GLY A O 1
ATOM 1519 N N . ALA A 1 224 ? 47.40127 2.91254 8.78301 1.000 25.67350 216 ALA A N 1
ATOM 1520 C CA . ALA A 1 224 ? 46.99444 1.84887 9.69185 1.000 30.26453 216 ALA A CA 1
ATOM 1521 C C . ALA A 1 224 ? 46.11993 0.87648 8.91350 1.000 32.01008 216 ALA A C 1
ATOM 1522 O O . ALA A 1 224 ? 45.51468 1.23668 7.89593 1.000 34.43249 216 ALA A O 1
ATOM 1524 N N . ALA A 1 225 ? 46.07332 -0.36803 9.39679 1.000 35.06427 217 ALA A N 1
ATOM 1525 C CA . ALA A 1 225 ? 45.20536 -1.40164 8.82717 1.000 39.89955 217 ALA A CA 1
ATOM 1526 C C . ALA A 1 225 ? 43.90166 -1.38451 9.60600 1.000 49.28805 217 ALA A C 1
ATOM 1527 O O . ALA A 1 225 ? 43.76147 -2.05050 10.63350 1.000 59.44226 217 ALA A O 1
ATOM 1529 N N . ALA A 1 226 ? 42.92816 -0.62569 9.10946 1.000 45.61266 218 ALA A N 1
ATOM 1530 C CA . ALA A 1 226 ? 41.68274 -0.45664 9.84356 1.000 38.81839 218 ALA A CA 1
ATOM 1531 C C . ALA A 1 226 ? 40.58895 -0.00782 8.88645 1.000 37.14158 218 ALA A C 1
ATOM 1532 O O . ALA A 1 226 ? 40.85198 0.75308 7.95121 1.000 36.39541 218 ALA A O 1
ATOM 1534 N N . LYS A 1 227 ? 39.37068 -0.49224 9.11992 1.000 31.82280 219 LYS A N 1
ATOM 1535 C CA . LYS A 1 227 ? 38.23531 -0.06380 8.31260 1.000 33.82499 219 LYS A CA 1
ATOM 1536 C C . LYS A 1 227 ? 37.90494 1.38580 8.65142 1.000 34.30049 219 LYS A C 1
ATOM 1537 O O . LYS A 1 227 ? 37.83743 1.73848 9.83711 1.000 32.84792 219 LYS A O 1
ATOM 1539 N N . PRO A 1 228 ? 37.73364 2.26191 7.65169 1.000 36.27860 220 PRO A N 1
ATOM 1540 C CA . PRO A 1 228 ? 37.51934 3.68439 7.94739 1.000 34.06789 220 PRO A CA 1
ATOM 1541 C C . PRO A 1 228 ? 36.05522 4.08560 7.92840 1.000 35.98323 220 PRO A C 1
ATOM 1542 O O . PRO A 1 228 ? 35.21546 3.36903 7.38195 1.000 37.03244 220 PRO A O 1
ATOM 1546 N N . PHE A 1 229 ? 35.74208 5.22430 8.53916 1.000 33.33409 221 PHE A N 1
ATOM 1547 C CA . PHE A 1 229 ? 34.48510 5.90983 8.27432 1.000 36.74914 221 PHE A CA 1
ATOM 1548 C C . PHE A 1 229 ? 34.62395 6.73081 7.00419 1.000 35.71498 221 PHE A C 1
ATOM 1549 O O . PHE A 1 229 ? 35.64975 7.38112 6.78417 1.000 35.30766 221 PHE A O 1
ATOM 1557 N N . THR A 1 230 ? 33.58880 6.71567 6.17449 1.000 31.92297 222 THR A N 1
ATOM 1558 C CA . THR A 1 230 ? 33.54695 7.54871 4.98418 1.000 34.29989 222 THR A CA 1
ATOM 1559 C C . THR A 1 230 ? 32.53559 8.67293 5.17825 1.000 39.02663 222 THR A C 1
ATOM 1560 O O . THR A 1 230 ? 31.515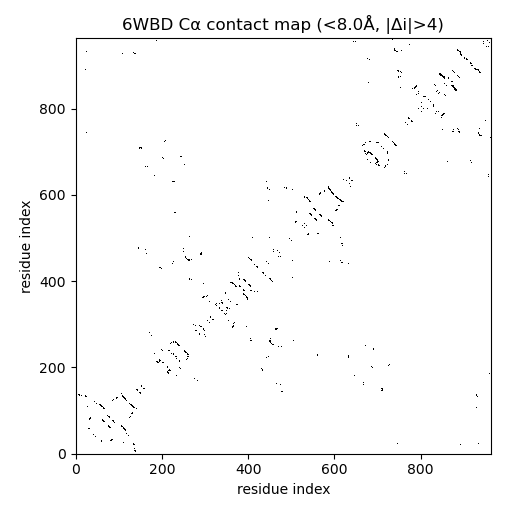91 8.51208 5.86084 1.000 34.17061 222 THR A O 1
ATOM 1564 N N . THR A 1 231 ? 32.83139 9.82688 4.58826 1.000 35.38575 223 THR A N 1
ATOM 1565 C CA . THR A 1 231 ? 31.84324 10.89414 4.50897 1.000 37.86227 223 THR A CA 1
ATOM 1566 C C . THR A 1 231 ? 31.92465 11.53059 3.12707 1.000 38.36388 223 THR A C 1
ATOM 1567 O O . THR A 1 231 ? 32.70255 11.10621 2.26545 1.000 40.61861 223 THR A O 1
ATOM 1571 N N . HIS A 1 232 ? 31.09761 12.54493 2.90536 1.000 39.51346 224 HIS A N 1
ATOM 1572 C CA . HIS A 1 232 ? 30.92514 13.10511 1.57237 1.000 44.46047 224 HIS A CA 1
ATOM 1573 C C . HIS A 1 232 ? 30.84651 14.62101 1.65926 1.000 43.05159 224 HIS A C 1
ATOM 1574 O O . HIS A 1 232 ? 30.02098 15.16098 2.40410 1.000 36.38523 224 HIS A O 1
ATOM 1581 N N . HIS A 1 233 ? 31.70175 15.30401 0.90042 1.000 40.27239 225 HIS A N 1
ATOM 1582 C CA . HIS A 1 233 ? 31.63199 16.75531 0.77860 1.000 47.49907 225 HIS A CA 1
ATOM 1583 C C . HIS A 1 233 ? 30.68102 17.06967 -0.37013 1.000 45.30729 225 HIS A C 1
ATOM 1584 O O . HIS A 1 233 ? 30.96885 16.75129 -1.52725 1.000 51.86019 225 HIS A O 1
ATOM 1591 N N . ASN A 1 234 ? 29.53831 17.67647 -0.05006 1.000 46.27727 226 ASN A N 1
ATOM 1592 C CA . ASN A 1 234 ? 28.47176 17.79888 -1.04048 1.000 52.28484 226 ASN A CA 1
ATOM 1593 C C . ASN A 1 234 ? 28.84522 18.76531 -2.15891 1.000 59.90437 226 ASN A C 1
ATOM 1594 O O . ASN A 1 234 ? 28.65198 18.46104 -3.34263 1.000 59.47322 226 ASN A O 1
ATOM 1599 N N . ALA A 1 235 ? 29.37161 19.94100 -1.80502 1.000 55.58287 227 ALA A N 1
ATOM 1600 C CA . ALA A 1 235 ? 29.63811 20.95952 -2.81620 1.000 58.64755 227 ALA A CA 1
ATOM 1601 C C . ALA A 1 235 ? 30.73019 20.51484 -3.78446 1.000 66.20473 227 ALA A C 1
ATOM 1602 O O . ALA A 1 235 ? 30.64941 20.79019 -4.98657 1.000 74.02333 227 ALA A O 1
ATOM 1604 N N . LEU A 1 236 ? 31.75337 19.82088 -3.28782 1.000 67.34899 228 LEU A N 1
ATOM 1605 C CA . LEU A 1 236 ? 32.81203 19.31781 -4.15448 1.000 67.84068 228 LEU A CA 1
ATOM 1606 C C . LEU A 1 236 ? 32.46826 17.99305 -4.82388 1.000 66.37199 228 LEU A C 1
ATOM 1607 O O . LEU A 1 236 ? 33.23547 17.54745 -5.68224 1.000 67.19473 228 LEU A O 1
ATOM 1612 N N . ASP A 1 237 ? 31.35038 17.36399 -4.45820 1.000 70.13942 229 ASP A N 1
ATOM 1613 C CA . ASP A 1 237 ? 30.99054 16.01766 -4.91173 1.000 79.55729 229 ASP A CA 1
ATOM 1614 C C . ASP A 1 237 ? 32.18213 15.06787 -4.78976 1.000 76.31898 229 ASP A C 1
ATOM 1615 O O . ASP A 1 237 ? 32.62239 14.44308 -5.75770 1.000 78.37585 229 ASP A O 1
ATOM 1620 N N . LEU A 1 238 ? 32.68987 14.96155 -3.56280 1.000 68.30283 230 LEU A N 1
ATOM 1621 C CA . LEU A 1 238 ? 33.94234 14.27256 -3.28855 1.000 61.74829 230 LEU A CA 1
ATOM 1622 C C . LEU A 1 238 ? 33.80583 13.45155 -2.01344 1.000 58.16842 230 LEU A C 1
ATOM 1623 O O . LEU A 1 238 ? 33.34161 13.96307 -0.99031 1.000 47.82593 230 LEU A O 1
ATOM 1628 N N . ASP A 1 239 ? 34.20844 12.18508 -2.07229 1.000 53.37041 231 ASP A N 1
ATOM 1629 C CA . ASP A 1 239 ? 34.17152 11.32006 -0.90107 1.000 50.48514 231 ASP A CA 1
ATOM 1630 C C . ASP A 1 239 ? 35.44976 11.46556 -0.09354 1.000 44.45058 231 ASP A C 1
ATOM 1631 O O . ASP A 1 239 ? 36.54302 11.58493 -0.65323 1.000 46.02974 231 ASP A O 1
ATOM 1636 N N . LEU A 1 240 ? 35.30151 11.45897 1.23008 1.000 33.67954 232 LEU A N 1
ATOM 1637 C CA . LEU A 1 240 ? 36.41728 11.60247 2.15135 1.000 34.90500 232 LEU A CA 1
ATOM 1638 C C . LEU A 1 240 ? 36.38202 10.48190 3.18123 1.000 33.08640 232 LEU A C 1
ATOM 1639 O O . LEU A 1 240 ? 35.35075 9.83382 3.40014 1.000 31.63636 232 LEU A O 1
ATOM 1644 N N . TYR A 1 241 ? 37.52227 10.27260 3.82817 1.000 30.62227 233 TYR A N 1
ATOM 1645 C CA . TYR A 1 241 ? 37.65736 9.26212 4.86602 1.000 32.43543 233 TYR A CA 1
ATOM 1646 C C . TYR A 1 241 ? 38.13623 9.90656 6.15530 1.000 30.31581 233 TYR A C 1
ATOM 1647 O O . TYR A 1 241 ? 39.08849 10.69092 6.14473 1.000 30.10939 233 TYR A O 1
ATOM 1656 N N . LEU A 1 242 ? 37.48917 9.57022 7.26524 1.000 28.41018 234 LEU A N 1
ATOM 1657 C CA . LEU A 1 242 ? 38.03001 9.95993 8.55806 1.000 26.28201 234 LEU A CA 1
ATOM 1658 C C . LEU A 1 242 ? 39.34103 9.21544 8.75628 1.000 26.96002 234 LEU A C 1
ATOM 1659 O O . LEU A 1 242 ? 39.43446 8.02593 8.45892 1.000 23.89423 234 LEU A O 1
ATOM 1664 N N . ARG A 1 243 ? 40.36600 9.91500 9.22896 1.000 21.07503 235 ARG A N 1
ATOM 1665 C CA . ARG A 1 243 ? 41.69383 9.31343 9.23758 1.000 25.77619 235 ARG A CA 1
ATOM 1666 C C . ARG A 1 243 ? 41.75684 8.11322 10.17913 1.000 27.16783 235 ARG A C 1
ATOM 1667 O O . ARG A 1 243 ? 41.19020 8.12156 11.27726 1.000 23.38766 235 ARG A O 1
ATOM 1675 N N . VAL A 1 244 ? 42.44104 7.05666 9.73220 1.000 22.96921 236 VAL A N 1
ATOM 1676 C CA . VAL A 1 244 ? 42.76044 5.97236 10.64885 1.000 23.01681 236 VAL A CA 1
ATOM 1677 C C . VAL A 1 244 ? 44.09804 6.21124 11.33338 1.000 23.02833 236 VAL A C 1
ATOM 1678 O O . VAL A 1 244 ? 44.38100 5.57047 12.35567 1.000 22.31140 236 VAL A O 1
ATOM 1682 N N . ALA A 1 245 ? 44.90191 7.15589 10.83189 1.000 21.01714 237 ALA A N 1
ATOM 1683 C CA . ALA A 1 245 ? 46.21646 7.50428 11.35106 1.000 22.85436 237 ALA A CA 1
ATOM 1684 C C . ALA A 1 245 ? 46.70601 8.73937 10.61350 1.000 17.49578 237 ALA A C 1
ATOM 1685 O O . ALA A 1 245 ? 46.37729 8.90980 9.43775 1.000 22.67622 237 ALA A O 1
ATOM 1687 N N . PRO A 1 246 ? 47.48141 9.61924 11.24884 1.000 21.12346 238 PRO A N 1
ATOM 1688 C CA . PRO A 1 246 ? 48.08102 10.75466 10.52795 1.000 23.48228 238 PRO A CA 1
ATOM 1689 C C . PRO A 1 246 ? 49.41681 10.44750 9.86280 1.000 23.77983 238 PRO A C 1
ATOM 1690 O O . PRO A 1 246 ? 49.99269 11.33894 9.22934 1.000 21.10682 238 PRO A O 1
ATOM 1694 N N . GLU A 1 247 ? 49.87576 9.19876 9.96373 1.000 22.35118 239 GLU A N 1
ATOM 1695 C CA . GLU A 1 247 ? 51.24138 8.80065 9.61534 1.000 20.92255 239 GLU A CA 1
ATOM 1696 C C . GLU A 1 247 ? 51.73168 9.36008 8.27903 1.000 22.99212 239 GLU A C 1
ATOM 1697 O O . GLU A 1 247 ? 52.84661 9.88837 8.19377 1.000 19.58448 239 GLU A O 1
ATOM 1703 N N . LEU A 1 248 ? 50.95587 9.19366 7.20253 1.000 20.96165 240 LEU A N 1
ATOM 1704 C CA . LEU A 1 248 ? 51.47796 9.59005 5.89263 1.000 19.83405 240 LEU A CA 1
ATOM 1705 C C . LEU A 1 248 ? 51.56685 11.10080 5.71874 1.000 23.04783 240 LEU A C 1
ATOM 1706 O O . LEU A 1 248 ? 52.36294 11.56851 4.88820 1.000 22.66407 240 LEU A O 1
ATOM 1711 N N . TYR A 1 249 ? 50.75859 11.87146 6.45935 1.000 19.05201 241 TYR A N 1
ATOM 1712 C CA . TYR A 1 249 ? 50.88020 13.32564 6.42134 1.000 18.47164 241 TYR A CA 1
ATOM 1713 C C . TYR A 1 249 ? 52.07538 13.79811 7.24668 1.000 22.50057 241 TYR A C 1
ATOM 1714 O O . TYR A 1 249 ? 52.78804 14.72352 6.83980 1.000 24.21619 241 TYR A O 1
ATOM 1723 N N . LEU A 1 250 ? 52.30039 13.17996 8.40884 1.000 16.61949 242 LEU A N 1
ATOM 1724 C CA . LEU A 1 250 ? 53.46108 13.53305 9.21951 1.000 22.54563 242 LEU A CA 1
ATOM 1725 C C . LEU A 1 250 ? 54.76696 13.26849 8.47183 1.000 24.97700 242 LEU A C 1
ATOM 1726 O O . LEU A 1 250 ? 55.70094 14.08022 8.53039 1.000 22.81397 242 LEU A O 1
ATOM 1731 N N . LYS A 1 251 ? 54.84915 12.16368 7.73064 1.000 19.80632 243 LYS A N 1
ATOM 1732 C CA . LYS A 1 251 ? 56.09485 11.90986 7.00988 1.000 19.85457 243 LYS A CA 1
ATOM 1733 C C . LYS A 1 251 ? 56.27401 12.86561 5.83339 1.000 22.71401 243 LYS A C 1
ATOM 1734 O O . LYS A 1 251 ? 57.41691 13.15731 5.45542 1.000 24.06298 243 LYS A O 1
ATOM 1740 N N . ARG A 1 252 ? 55.17911 13.37718 5.24730 1.000 20.70338 244 ARG A N 1
ATOM 1741 C CA . ARG A 1 252 ? 55.33762 14.46618 4.28406 1.000 20.34398 244 ARG A CA 1
ATOM 1742 C C . ARG A 1 252 ? 55.98570 15.68547 4.93047 1.000 20.59322 244 ARG A C 1
ATOM 1743 O O . ARG A 1 252 ? 56.71975 16.42624 4.26111 1.000 22.62969 244 ARG A O 1
ATOM 1751 N N . LEU A 1 253 ? 55.70882 15.93297 6.21765 1.000 17.82149 245 LEU A N 1
ATOM 1752 C CA . LEU A 1 253 ? 56.38593 17.02829 6.91232 1.000 19.61994 245 LEU A CA 1
ATOM 1753 C C . LEU A 1 253 ? 57.87957 16.73585 7.07013 1.000 19.57914 245 LEU A C 1
ATOM 1754 O O . LEU A 1 253 ? 58.71179 17.64932 6.97563 1.000 20.74135 245 LEU A O 1
ATOM 1759 N N . THR A 1 254 ? 58.23706 15.46957 7.29771 1.000 16.89369 246 THR A N 1
ATOM 1760 C CA . THR A 1 254 ? 59.65088 15.09884 7.35996 1.000 22.32217 246 THR A CA 1
ATOM 1761 C C . THR A 1 254 ? 60.35451 15.45298 6.05337 1.000 20.00096 246 THR A C 1
ATOM 1762 O O . THR A 1 254 ? 61.42825 16.06913 6.05323 1.000 22.29935 246 THR A O 1
ATOM 1766 N N . VAL A 1 255 ? 59.74906 15.06994 4.92254 1.000 22.05223 247 VAL A N 1
ATOM 1767 C CA . VAL A 1 255 ? 60.26719 15.45341 3.60797 1.000 20.21684 247 VAL A CA 1
ATOM 1768 C C . VAL A 1 255 ? 60.42425 16.96910 3.51218 1.000 18.19025 247 VAL A C 1
ATOM 1769 O O . VAL A 1 255 ? 61.41607 17.47889 2.96639 1.000 23.21963 247 VAL A O 1
ATOM 1773 N N . GLY A 1 256 ? 59.44067 17.71238 4.01441 1.000 17.98370 248 GLY A N 1
ATOM 1774 C CA . GLY A 1 256 ? 59.52140 19.16587 3.97244 1.000 18.42703 248 GLY A CA 1
ATOM 1775 C C . GLY A 1 256 ? 60.60941 19.76213 4.84722 1.000 23.17470 248 GLY A C 1
ATOM 1776 O O . GLY A 1 256 ? 60.94116 20.94493 4.68384 1.000 22.53635 248 GLY A O 1
ATOM 1777 N N . GLY A 1 257 ? 61.17249 18.97517 5.75782 1.000 26.02425 249 GLY A N 1
ATOM 1778 C CA . GLY A 1 257 ? 62.20375 19.44827 6.64832 1.000 18.76375 249 GLY A CA 1
ATOM 1779 C C . GLY A 1 257 ? 61.74015 19.81047 8.03918 1.000 24.48769 249 GLY A C 1
ATOM 1780 O O . GLY A 1 257 ? 62.49372 20.45883 8.76766 1.000 26.77404 249 GLY A O 1
ATOM 1781 N N . LEU A 1 258 ? 60.51318 19.45932 8.41871 1.000 20.13044 250 LEU A N 1
ATOM 1782 C CA . LEU A 1 258 ? 60.11672 19.51261 9.82505 1.000 24.33537 250 LEU A CA 1
ATOM 1783 C C . LEU A 1 258 ? 60.54862 18.16597 10.38398 1.000 22.53913 250 LEU A C 1
ATOM 1784 O O . LEU A 1 258 ? 59.82948 17.16769 10.29186 1.000 20.53381 250 LEU A O 1
ATOM 1789 N N . GLU A 1 259 ? 61.77768 18.12298 10.90766 1.000 19.88152 251 GLU A N 1
ATOM 1790 C CA . GLU A 1 259 ? 62.47613 16.86385 11.13131 1.000 17.03247 251 GLU A CA 1
ATOM 1791 C C . GLU A 1 259 ? 62.18861 16.25275 12.49292 1.000 22.72265 251 GLU A C 1
ATOM 1792 O O . GLU A 1 259 ? 62.57950 15.10481 12.73175 1.000 22.89346 251 GLU A O 1
ATOM 1798 N N . ARG A 1 260 ? 61.51785 16.98651 13.38052 1.000 21.52801 252 ARG A N 1
ATOM 1799 C CA . ARG A 1 260 ? 61.11768 16.47976 14.69743 1.000 19.90685 252 ARG A CA 1
ATOM 1800 C C . ARG A 1 260 ? 59.69869 16.99197 14.94085 1.000 18.22856 252 ARG A C 1
ATOM 1801 O O . ARG A 1 260 ? 59.52829 18.15893 15.31122 1.000 18.84331 252 ARG A O 1
ATOM 1809 N N . VAL A 1 261 ? 58.68045 16.16104 14.65282 1.000 17.15298 253 VAL A N 1
ATOM 1810 C CA . VAL A 1 261 ? 57.28262 16.57650 14.77691 1.000 23.35048 253 VAL A CA 1
ATOM 1811 C C . VAL A 1 261 ? 56.53485 15.55659 15.61615 1.000 23.04649 253 VAL A C 1
ATOM 1812 O O . VAL A 1 261 ? 56.89906 14.37936 15.65239 1.000 19.96288 253 VAL A O 1
ATOM 1816 N N . TYR A 1 262 ? 55.45361 16.00592 16.25985 1.000 21.93597 254 TYR A N 1
ATOM 1817 C CA . TYR A 1 262 ? 54.51784 15.07083 16.86745 1.000 20.14704 254 TYR A CA 1
ATOM 1818 C C . TYR A 1 262 ? 53.10299 15.62522 16.79874 1.000 18.66092 254 TYR A C 1
ATOM 1819 O O . TYR A 1 262 ? 52.89157 16.82554 16.59569 1.000 19.37370 254 TYR A O 1
ATOM 1828 N N . GLU A 1 263 ? 52.12815 14.71895 16.94915 1.000 22.87368 255 GLU A N 1
ATOM 1829 C CA . GLU A 1 263 ? 50.70742 15.07258 16.94364 1.000 19.19550 255 GLU A CA 1
ATOM 1830 C C . GLU A 1 263 ? 49.98114 14.17419 17.93567 1.000 23.96183 255 GLU A C 1
ATOM 1831 O O . GLU A 1 263 ? 50.20296 12.95926 17.94961 1.000 20.02209 255 GLU A O 1
ATOM 1837 N N . ILE A 1 264 ? 49.14166 14.76930 18.78436 1.000 17.81514 256 ILE A N 1
ATOM 1838 C CA . ILE A 1 264 ? 48.30466 14.01935 19.71707 1.000 21.65099 256 ILE A CA 1
ATOM 1839 C C . ILE A 1 264 ? 46.86735 14.33596 19.36594 1.000 23.40290 256 ILE A C 1
ATOM 1840 O O . ILE A 1 264 ? 46.39648 15.44428 19.64551 1.000 21.90253 256 ILE A O 1
ATOM 1845 N N . ASN A 1 265 ? 46.15898 13.38747 18.77003 1.000 23.50745 257 ASN A N 1
ATOM 1846 C CA . ASN A 1 265 ? 44.77478 13.68401 18.41087 1.000 28.19409 257 ASN A CA 1
ATOM 1847 C C . ASN A 1 265 ? 44.06328 12.39196 18.03331 1.000 25.10773 257 ASN A C 1
ATOM 1848 O O . ASN A 1 265 ? 44.62383 11.29727 18.12182 1.000 21.49909 257 ASN A O 1
ATOM 1853 N N . ARG A 1 266 ? 42.81229 12.54830 17.61339 1.000 20.93126 258 ARG A N 1
ATOM 1854 C CA . ARG A 1 266 ? 41.89334 11.44726 17.37779 1.000 22.19586 258 ARG A CA 1
ATOM 1855 C C . ARG A 1 266 ? 42.24215 10.70584 16.09453 1.000 26.89017 258 ARG A C 1
ATOM 1856 O O . ARG A 1 266 ? 42.67395 11.31165 15.10599 1.000 23.35101 258 ARG A O 1
ATOM 1864 N N . ASN A 1 267 ? 42.07414 9.38702 16.13094 1.000 20.88495 259 ASN A N 1
ATOM 1865 C CA . ASN A 1 267 ? 41.89116 8.53802 14.96614 1.000 21.76336 259 ASN A CA 1
ATOM 1866 C C . ASN A 1 267 ? 40.50802 7.92339 15.07215 1.000 25.29561 259 ASN A C 1
ATOM 1867 O O . ASN A 1 267 ? 39.90631 7.90717 16.14810 1.000 25.12495 259 ASN A O 1
ATOM 1872 N N . PHE A 1 268 ? 40.03243 7.37779 13.95403 1.000 24.17287 260 PHE A N 1
ATOM 1873 C CA . PHE A 1 268 ? 38.68432 6.83754 13.83681 1.000 24.95015 260 PHE A CA 1
ATOM 1874 C C . PHE A 1 268 ? 38.76591 5.46381 13.18279 1.000 27.67178 260 PHE A C 1
ATOM 1875 O O . PHE A 1 268 ? 39.39677 5.31191 12.13233 1.000 27.54860 260 PHE A O 1
ATOM 1883 N N . ARG A 1 269 ? 38.12871 4.46986 13.80230 1.000 30.38814 261 ARG A N 1
ATOM 1884 C CA . ARG A 1 269 ? 38.10198 3.09543 13.29648 1.000 34.47828 261 ARG A CA 1
ATOM 1885 C C . ARG A 1 269 ? 36.65206 2.65195 13.22432 1.000 37.74289 261 ARG A C 1
ATOM 1886 O O . ARG A 1 269 ? 35.92760 2.73209 14.22274 1.000 41.34636 261 ARG A O 1
ATOM 1894 N N . ASN A 1 270 ? 36.21976 2.22333 12.04020 1.000 40.79856 262 ASN A N 1
ATOM 1895 C CA . ASN A 1 270 ? 34.84245 1.78068 11.81822 1.000 40.23745 262 ASN A CA 1
ATOM 1896 C C . ASN A 1 270 ? 34.76713 0.25946 11.93048 1.000 51.86845 262 ASN A C 1
ATOM 1897 O O . ASN A 1 270 ? 34.34441 -0.44668 11.01555 1.000 47.87485 262 ASN A O 1
ATOM 1902 N N . GLU A 1 271 ? 35.20520 -0.24493 13.08439 1.000 60.14054 263 GLU A N 1
ATOM 1903 C CA . GLU A 1 271 ? 35.35971 -1.68067 13.27210 1.000 70.96592 263 GLU A CA 1
ATOM 1904 C C . GLU A 1 271 ? 34.04640 -2.27328 13.79155 1.000 80.59676 263 GLU A C 1
ATOM 1905 O O . GLU A 1 271 ? 32.97259 -1.68623 13.62956 1.000 83.02579 263 GLU A O 1
ATOM 1911 N N . GLY A 1 272 ? 34.11710 -3.45090 14.41463 1.000 84.75853 264 GLY A N 1
ATOM 1912 C CA . GLY A 1 272 ? 32.93761 -4.13212 14.90107 1.000 84.06004 264 GLY A CA 1
ATOM 1913 C C . GLY A 1 272 ? 32.54301 -3.70010 16.30189 1.000 84.40850 264 GLY A C 1
ATOM 1914 O O . GLY A 1 272 ? 33.19983 -2.88381 16.94970 1.000 84.38832 264 GLY A O 1
ATOM 1915 N N . VAL A 1 273 ? 31.43270 -4.27331 16.76610 1.000 86.07784 265 VAL A N 1
ATOM 1916 C CA . VAL A 1 273 ? 30.88638 -3.93655 18.07686 1.000 84.21717 265 VAL A CA 1
ATOM 1917 C C . VAL A 1 273 ? 31.80108 -4.50503 19.15406 1.000 87.66844 265 VAL A C 1
ATOM 1918 O O . VAL A 1 273 ? 32.07347 -5.71117 19.18575 1.000 88.90144 265 VAL A O 1
ATOM 1920 N N . SER A 1 274 ? 32.28378 -3.63535 20.04005 1.000 89.01087 266 SER A N 1
ATOM 1921 C CA . SER A 1 274 ? 33.20609 -4.04373 21.08882 1.000 91.05911 266 SER A CA 1
ATOM 1922 C C . SER A 1 274 ? 33.09294 -3.09994 22.27471 1.000 95.04742 266 SER A C 1
ATOM 1923 O O . SER A 1 274 ? 33.06073 -1.87730 22.10680 1.000 88.95181 266 SER A O 1
ATOM 1926 N N . THR A 1 275 ? 33.04193 -3.68633 23.47364 1.000 103.26666 267 THR A N 1
ATOM 1927 C CA . THR A 1 275 ? 33.04706 -2.91376 24.71118 1.000 106.79660 267 THR A CA 1
ATOM 1928 C C . THR A 1 275 ? 34.45704 -2.49505 25.11166 1.000 100.69540 267 THR A C 1
ATOM 1929 O O . THR A 1 275 ? 34.62775 -1.48491 25.80527 1.000 104.82085 267 THR A O 1
ATOM 1933 N N . ARG A 1 276 ? 35.46947 -3.25254 24.68282 1.000 91.96865 268 ARG A N 1
ATOM 1934 C CA . ARG A 1 276 ? 36.85490 -2.93665 24.99800 1.000 84.29091 268 ARG A CA 1
ATOM 1935 C C . ARG A 1 276 ? 37.43516 -1.85814 24.09219 1.000 82.54491 268 ARG A C 1
ATOM 1936 O O . ARG A 1 276 ? 38.47071 -1.27398 24.43101 1.000 78.60454 268 ARG A O 1
ATOM 1938 N N . HIS A 1 277 ? 36.80240 -1.58488 22.95385 1.000 79.67370 269 HIS A N 1
ATOM 1939 C CA . HIS A 1 277 ? 37.31509 -0.62882 21.98611 1.000 73.60119 269 HIS A CA 1
ATOM 1940 C C . HIS A 1 277 ? 36.29330 0.46803 21.72489 1.000 62.65520 269 HIS A C 1
ATOM 1941 O O . HIS A 1 277 ? 35.08192 0.24830 21.80557 1.000 71.35175 269 HIS A O 1
ATOM 1948 N N . ASN A 1 278 ? 36.80311 1.65325 21.40796 1.000 45.36835 270 ASN A N 1
ATOM 1949 C CA . ASN A 1 278 ? 36.00949 2.81769 21.07844 1.000 35.87847 270 ASN A CA 1
ATOM 1950 C C . ASN A 1 278 ? 36.30158 3.23476 19.64178 1.000 32.60931 270 ASN A C 1
ATOM 1951 O O . ASN A 1 278 ? 37.46265 3.22579 19.22535 1.000 35.45127 270 ASN A O 1
ATOM 1956 N N . PRO A 1 279 ? 35.27967 3.58696 18.85895 1.000 37.17911 271 PRO A N 1
ATOM 1957 C CA . PRO A 1 279 ? 35.52484 3.96482 17.45180 1.000 36.85902 271 PRO A CA 1
ATOM 1958 C C . PRO A 1 279 ? 36.35947 5.22400 17.28767 1.000 34.79278 271 PRO A C 1
ATOM 1959 O O . PRO A 1 279 ? 36.97414 5.40771 16.22962 1.000 32.15382 271 PRO A O 1
ATOM 1963 N N . GLU A 1 280 ? 36.39805 6.09159 18.29315 1.000 21.91163 272 GLU A N 1
ATOM 1964 C CA . GLU A 1 280 ? 37.32397 7.21748 18.35943 1.000 26.52734 272 GLU A CA 1
ATOM 1965 C C . GLU A 1 280 ? 38.32787 6.94233 19.46323 1.000 23.98340 272 GLU A C 1
ATOM 1966 O O . GLU A 1 280 ? 37.94417 6.53712 20.56265 1.000 27.39358 272 GLU A O 1
ATOM 1972 N N . PHE A 1 281 ? 39.59962 7.21709 19.19603 1.000 25.03558 273 PHE A N 1
ATOM 1973 C CA . PHE A 1 281 ? 40.62182 7.01297 20.21276 1.000 27.47637 273 PHE A CA 1
ATOM 1974 C C . PHE A 1 281 ? 41.76441 7.97854 19.93941 1.000 30.00350 273 PHE A C 1
ATOM 1975 O O . PHE A 1 281 ? 41.91262 8.49210 18.82783 1.000 24.05519 273 PHE A O 1
ATOM 1983 N N . THR A 1 282 ? 42.56075 8.24552 20.97120 1.000 21.33827 274 THR A N 1
ATOM 1984 C CA . THR A 1 282 ? 43.59972 9.26816 20.89830 1.000 18.56380 274 THR A CA 1
ATOM 1985 C C . THR A 1 282 ? 44.96946 8.60833 20.77156 1.000 23.14062 274 THR A C 1
ATOM 1986 O O . THR A 1 282 ? 45.29095 7.68185 21.52422 1.000 21.10895 274 THR A O 1
ATOM 1990 N N . MET A 1 283 ? 45.75529 9.06382 19.79978 1.000 24.04137 275 MET A N 1
ATOM 1991 C CA . MET A 1 283 ? 47.10506 8.55805 19.57327 1.000 24.78236 275 MET A CA 1
ATOM 1992 C C . MET A 1 283 ? 48.08141 9.72137 19.55166 1.000 22.97673 275 MET A C 1
ATOM 1993 O O . MET A 1 283 ? 47.75838 10.79709 19.05567 1.000 22.53902 275 MET A O 1
ATOM 1998 N N . MET A 1 284 ? 49.26574 9.51098 20.10283 1.000 19.97654 276 MET A N 1
ATOM 1999 C CA . MET A 1 284 ? 50.39656 10.38863 19.84360 1.000 20.49943 276 MET A CA 1
ATOM 2000 C C . MET A 1 284 ? 51.23166 9.72295 18.75816 1.000 24.75537 276 MET A C 1
ATOM 2001 O O . MET A 1 284 ? 51.56599 8.54059 18.87267 1.000 23.54792 276 MET A O 1
ATOM 2006 N N . GLU A 1 285 ? 51.53344 10.45640 17.69561 1.000 17.67825 277 GLU A N 1
ATOM 2007 C CA . GLU A 1 285 ? 52.49915 9.99080 16.70507 1.000 23.29404 277 GLU A CA 1
ATOM 2008 C C . GLU A 1 285 ? 53.65656 10.97230 16.65082 1.000 21.72046 277 GLU A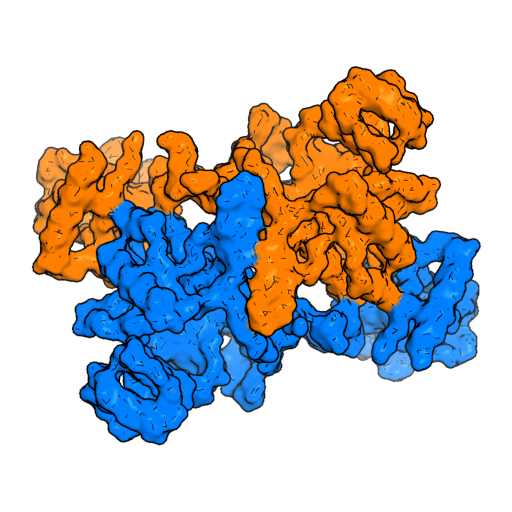 C 1
ATOM 2009 O O . GLU A 1 285 ? 53.45760 12.17672 16.82511 1.000 18.75928 277 GLU A O 1
ATOM 2015 N N . LEU A 1 286 ? 54.87051 10.45583 16.43113 1.000 15.67632 278 LEU A N 1
ATOM 2016 C CA A LEU A 1 286 ? 56.02616 11.33022 16.31824 0.415 17.58103 278 LEU A CA 1
ATOM 2017 C CA B LEU A 1 286 ? 56.07741 11.27210 16.40194 0.585 18.15258 278 LEU A CA 1
ATOM 2018 C C . LEU A 1 286 ? 57.01376 10.75472 15.31333 1.000 20.66929 278 LEU A C 1
ATOM 2019 O O . LEU A 1 286 ? 57.08636 9.54080 15.08335 1.000 21.64437 278 LEU A O 1
ATOM 2028 N N . TYR A 1 287 ? 57.74577 11.66584 14.67055 1.000 19.23650 279 TYR A N 1
ATOM 2029 C CA . TYR A 1 287 ? 58.71986 11.32674 13.63502 1.000 21.72124 279 TYR A CA 1
ATOM 2030 C C . TYR A 1 287 ? 60.00489 12.09898 13.90320 1.000 21.82781 279 TYR A C 1
ATOM 2031 O O . TYR A 1 287 ? 59.97367 13.32613 14.02933 1.000 19.10207 279 TYR A O 1
ATOM 2040 N N . GLU A 1 288 ? 61.12578 11.37465 13.99667 1.000 18.20799 280 GLU A N 1
ATOM 2041 C CA . GLU A 1 288 ? 62.44236 11.94497 14.26352 1.000 22.32861 280 GLU A CA 1
ATOM 2042 C C . GLU A 1 288 ? 63.39576 11.53266 13.14476 1.000 19.54589 280 GLU A C 1
ATOM 2043 O O . GLU A 1 288 ? 63.77232 10.35690 13.04329 1.000 17.33416 280 GLU A O 1
ATOM 2049 N N . ALA A 1 289 ? 63.80036 12.49623 12.32136 1.000 19.90771 281 ALA A N 1
ATOM 2050 C CA . ALA A 1 289 ? 64.78388 12.21258 11.28467 1.000 25.83732 281 ALA A CA 1
ATOM 2051 C C . ALA A 1 289 ? 66.08222 11.71638 11.91306 1.000 19.12791 281 ALA A C 1
ATOM 2052 O O . ALA A 1 289 ? 66.46635 12.15455 12.99956 1.000 20.46078 281 ALA A O 1
ATOM 2054 N N . TYR A 1 290 ? 66.72987 10.76467 11.23873 1.000 20.92524 282 TYR A N 1
ATOM 2055 C CA . TYR A 1 290 ? 68.01834 10.16405 11.59352 1.000 23.60244 282 TYR A CA 1
ATOM 2056 C C . TYR A 1 290 ? 67.95735 9.26179 12.82470 1.000 27.79479 282 TYR A C 1
ATOM 2057 O O . TYR A 1 290 ? 69.00622 8.90669 13.35734 1.000 22.04243 282 TYR A O 1
ATOM 2066 N N . ALA A 1 291 ? 66.76814 8.85476 13.27023 1.000 21.70280 283 ALA A N 1
ATOM 2067 C CA . ALA A 1 291 ? 66.60200 7.78872 14.25260 1.000 23.65093 283 ALA A CA 1
ATOM 2068 C C . ALA A 1 291 ? 66.25949 6.47447 13.55507 1.000 24.42897 283 ALA A C 1
ATOM 2069 O O . ALA A 1 291 ? 65.76079 6.46085 12.42394 1.000 19.18758 283 ALA A O 1
ATOM 2071 N N . THR A 1 292 ? 66.56186 5.36573 14.23656 1.000 21.03631 284 THR A N 1
ATOM 2072 C CA . THR A 1 292 ? 66.08911 4.02439 13.90034 1.000 26.16784 284 THR A CA 1
ATOM 2073 C C . THR A 1 292 ? 65.17763 3.53175 15.01968 1.000 23.19720 284 THR A C 1
ATOM 2074 O O . THR A 1 292 ? 64.98248 4.21511 16.03212 1.000 20.00341 284 THR A O 1
ATOM 2078 N N . TYR A 1 293 ? 64.65405 2.30583 14.86772 1.000 20.49192 285 TYR A N 1
ATOM 2079 C CA . TYR A 1 293 ? 63.77340 1.80010 15.91949 1.000 15.54264 285 TYR A CA 1
ATOM 2080 C C . TYR A 1 293 ? 64.49085 1.61823 17.24856 1.000 19.86226 285 TYR A C 1
ATOM 2081 O O . TYR A 1 293 ? 63.81700 1.59379 18.28481 1.000 18.01770 285 TYR A O 1
ATOM 2090 N N . ASN A 1 294 ? 65.82966 1.50135 17.24921 1.000 18.40864 286 ASN A N 1
ATOM 2091 C CA . ASN A 1 294 ? 66.55835 1.42711 18.51130 1.000 20.03021 286 ASN A CA 1
ATOM 2092 C C . ASN A 1 294 ? 66.40348 2.72098 19.30500 1.000 23.11674 286 ASN A C 1
ATOM 2093 O O . ASN A 1 294 ? 66.04404 2.69531 20.48191 1.000 22.04091 286 ASN A O 1
ATOM 2098 N N . GLU A 1 295 ? 66.66064 3.86321 18.66578 1.000 19.55602 287 GLU A N 1
ATOM 2099 C CA . GLU A 1 295 ? 66.50134 5.15400 19.33051 1.000 18.93058 287 GLU A CA 1
ATOM 2100 C C . GLU A 1 295 ? 65.03557 5.48061 19.59825 1.000 22.17181 287 GLU A C 1
ATOM 2101 O O . GLU A 1 295 ? 64.72468 6.17290 20.58099 1.000 20.71965 287 GLU A O 1
ATOM 2107 N N . ILE A 1 296 ? 64.11862 5.02208 18.74385 1.000 17.06280 288 ILE A N 1
ATOM 2108 C CA . ILE A 1 296 ? 62.70160 5.26986 19.02670 1.000 16.58097 288 ILE A CA 1
ATOM 2109 C C . ILE A 1 296 ? 62.25914 4.47926 20.25855 1.000 20.78987 288 ILE A C 1
ATOM 2110 O O . ILE A 1 296 ? 61.47361 4.97232 21.07828 1.000 15.66487 288 ILE A O 1
ATOM 2115 N N . MET A 1 297 ? 62.76620 3.24560 20.42160 1.000 14.67476 289 MET A N 1
ATOM 2116 C CA . MET A 1 297 ? 62.46834 2.49425 21.63763 1.000 20.84857 289 MET A CA 1
ATOM 2117 C C . MET A 1 297 ? 63.03196 3.20232 22.87062 1.000 20.22072 289 MET A C 1
ATOM 2118 O O . MET A 1 297 ? 62.35845 3.27111 23.90032 1.000 20.71039 289 MET A O 1
ATOM 2123 N N . ASP A 1 298 ? 64.27039 3.72386 22.78782 1.000 18.56546 290 ASP A N 1
ATOM 2124 C CA . ASP A 1 298 ? 64.81004 4.55198 23.87260 1.000 17.89097 290 ASP A CA 1
ATOM 2125 C C . ASP A 1 298 ? 63.85558 5.69146 24.21234 1.000 18.08459 290 ASP A C 1
ATOM 2126 O O . ASP A 1 298 ? 63.52813 5.93431 25.38163 1.000 17.30196 290 ASP A O 1
ATOM 2131 N N . LEU A 1 299 ? 63.40960 6.41533 23.18987 1.000 16.89875 291 LEU A N 1
ATOM 2132 C CA . LEU A 1 299 ? 62.49141 7.52915 23.41071 1.000 20.62484 291 LEU A CA 1
ATOM 2133 C C . LEU A 1 299 ? 61.17906 7.04871 24.03514 1.000 22.50314 291 LEU A C 1
ATOM 2134 O O . LEU A 1 299 ? 60.64712 7.67732 24.95781 1.000 21.30608 291 LEU A O 1
ATOM 2139 N N . THR A 1 300 ? 60.64566 5.93242 23.54181 1.000 21.24385 292 THR A N 1
ATOM 2140 C CA . THR A 1 300 ? 59.35215 5.44586 24.00830 1.000 19.93894 292 THR A CA 1
ATOM 2141 C C . THR A 1 300 ? 59.38443 5.11508 25.49277 1.000 23.36588 292 THR A C 1
ATOM 2142 O O . THR A 1 300 ? 58.51080 5.54570 26.25455 1.000 18.32282 292 THR A O 1
ATOM 2146 N N . GLU A 1 301 ? 60.39135 4.36238 25.93680 1.000 19.32848 293 GLU A N 1
ATOM 2147 C CA . GLU A 1 301 ? 60.38502 4.01159 27.34993 1.000 21.82168 293 GLU A CA 1
ATOM 2148 C C . GLU A 1 301 ? 60.76834 5.20628 28.21817 1.000 24.79426 293 GLU A C 1
ATOM 2149 O O . GLU A 1 301 ? 60.29591 5.31218 29.35487 1.000 20.51895 293 GLU A O 1
ATOM 2155 N N . GLY A 1 302 ? 61.56293 6.14378 27.68690 1.000 21.59304 294 GLY A N 1
ATOM 2156 C CA . GLY A 1 302 ? 61.87280 7.35300 28.44704 1.000 20.52778 294 GLY A CA 1
ATOM 2157 C C . GLY A 1 302 ? 60.64996 8.23001 28.70227 1.000 20.69813 294 GLY A C 1
ATOM 2158 O O . GLY A 1 302 ? 60.40657 8.65834 29.83142 1.000 22.88132 294 GLY A O 1
ATOM 2159 N N . VAL A 1 303 ? 59.85223 8.49895 27.66291 1.000 19.99569 295 VAL A N 1
ATOM 2160 C CA . VAL A 1 303 ? 58.69762 9.38783 27.86676 1.000 17.93554 295 VAL A CA 1
ATOM 2161 C C . VAL A 1 303 ? 57.64825 8.71178 28.75778 1.000 23.69323 295 VAL A C 1
ATOM 2162 O O . VAL A 1 303 ? 57.08553 9.34284 29.66569 1.000 20.74440 295 VAL A O 1
ATOM 2166 N N . ILE A 1 304 ? 57.42229 7.40714 28.58020 1.000 25.06699 296 ILE A N 1
ATOM 2167 C CA . ILE A 1 304 ? 56.42709 6.72516 29.41357 1.000 17.28584 296 ILE A CA 1
ATOM 2168 C C . ILE A 1 304 ? 56.86061 6.73442 30.87464 1.000 26.68991 296 ILE A C 1
ATOM 2169 O O . ILE A 1 304 ? 56.10168 7.14144 31.76604 1.000 21.38082 296 ILE A O 1
ATOM 2174 N N . ARG A 1 305 ? 58.10261 6.31249 31.13278 1.000 23.83421 297 ARG A N 1
ATOM 2175 C CA . ARG A 1 305 ? 58.64973 6.30090 32.48431 1.000 22.44644 297 ARG A CA 1
ATOM 2176 C C . ARG A 1 305 ? 58.61343 7.69024 33.11917 1.000 24.80149 297 ARG A C 1
ATOM 2177 O O . ARG A 1 305 ? 58.19648 7.85093 34.27386 1.000 25.20788 297 ARG A O 1
ATOM 2185 N N . ASP A 1 306 ? 59.07841 8.70668 32.38878 1.000 19.40050 298 ASP A N 1
ATOM 2186 C CA . ASP A 1 306 ? 59.14125 10.05801 32.95128 1.000 24.02388 298 ASP A CA 1
ATOM 2187 C C . ASP A 1 306 ? 57.75300 10.64101 33.17962 1.000 26.31992 298 ASP A C 1
ATOM 2188 O O . ASP A 1 306 ? 57.53509 11.36027 34.15926 1.000 23.75206 298 ASP A O 1
ATOM 2193 N N . VAL A 1 307 ? 56.80425 10.36349 32.28422 1.000 24.18394 299 VAL A N 1
ATOM 2194 C CA . VAL A 1 307 ? 55.43503 10.82922 32.51449 1.000 26.53201 299 VAL A CA 1
ATOM 2195 C C . VAL A 1 307 ? 54.83199 10.12438 33.72719 1.000 22.83048 299 VAL A C 1
ATOM 2196 O O . VAL A 1 307 ? 54.11712 10.73914 34.52415 1.000 23.35782 299 VAL A O 1
ATOM 2200 N N . ALA A 1 308 ? 55.13103 8.82971 33.90622 1.000 21.00242 300 ALA A N 1
ATOM 2201 C CA . ALA A 1 308 ? 54.63652 8.13302 35.09001 1.000 23.69680 300 ALA A CA 1
ATOM 2202 C C . ALA A 1 308 ? 55.17006 8.77502 36.36212 1.000 26.06405 300 ALA A C 1
ATOM 2203 O O . ALA A 1 308 ? 54.41850 8.99690 37.32095 1.000 31.14365 300 ALA A O 1
ATOM 2205 N N . LYS A 1 309 ? 56.46396 9.10454 36.38874 1.000 29.88350 301 LYS A N 1
ATOM 2206 C CA . LYS A 1 309 ? 57.00854 9.75857 37.57491 1.000 26.49608 301 LYS A CA 1
ATOM 2207 C C . LYS A 1 309 ? 56.35073 11.10670 37.80528 1.000 27.20564 301 LYS A C 1
ATOM 2208 O O . LYS A 1 309 ? 56.15058 11.51876 38.95540 1.000 28.21059 301 LYS A O 1
ATOM 2214 N N . ALA A 1 310 ? 55.99707 11.80722 36.72697 1.000 24.76334 302 ALA A N 1
ATOM 2215 C CA . ALA A 1 310 ? 55.47210 13.16269 36.88250 1.000 30.00989 302 ALA A CA 1
ATOM 2216 C C . ALA A 1 310 ? 54.05899 13.15624 37.45245 1.000 31.63989 302 ALA A C 1
ATOM 2217 O O . ALA A 1 310 ? 53.70596 14.03206 38.24582 1.000 34.53118 302 ALA A O 1
ATOM 2219 N N . VAL A 1 311 ? 53.21902 12.20400 37.04863 1.000 30.88629 303 VAL A N 1
ATOM 2220 C CA . VAL A 1 311 ? 51.84071 12.23429 37.52390 1.000 33.21163 303 VAL A CA 1
ATOM 2221 C C . VAL A 1 311 ? 51.60310 11.30698 38.70967 1.000 35.20954 303 VAL A C 1
ATOM 2222 O O . VAL A 1 311 ? 50.66668 11.54843 39.48198 1.000 33.06528 303 VAL A O 1
ATOM 2226 N N . ASN A 1 312 ? 52.43353 10.27613 38.89679 1.000 30.63475 304 ASN A N 1
ATOM 2227 C CA . ASN A 1 312 ? 52.24260 9.33324 39.98713 1.000 29.43632 304 ASN A CA 1
ATOM 2228 C C . ASN A 1 312 ? 53.29718 9.44674 41.07237 1.000 32.29322 304 ASN A C 1
ATOM 2229 O O . ASN A 1 312 ? 53.07967 8.91469 42.16232 1.000 34.06743 304 ASN A O 1
ATOM 2234 N N . GLY A 1 313 ? 54.41228 10.13944 40.82322 1.000 28.78595 305 GLY A N 1
ATOM 2235 C CA . GLY A 1 313 ? 55.46190 10.25102 41.82580 1.000 31.30977 305 GLY A CA 1
ATOM 2236 C C . GLY A 1 313 ? 56.40674 9.06699 41.87359 1.000 30.88039 305 GLY A C 1
ATOM 2237 O O . GLY A 1 313 ? 57.24053 8.99356 42.78228 1.000 29.89690 305 GLY A O 1
ATOM 2238 N N . GLY A 1 314 ? 56.29604 8.13833 40.92879 1.000 27.54683 306 GLY A N 1
ATOM 2239 C CA . GLY A 1 314 ? 57.17651 6.98376 40.87184 1.000 27.11372 306 GLY A CA 1
ATOM 2240 C C . GLY A 1 314 ? 56.87203 6.17910 39.62788 1.000 25.18682 306 GLY A C 1
ATOM 2241 O O . GLY A 1 314 ? 56.00255 6.53341 38.82975 1.000 27.27921 306 GLY A O 1
ATOM 2242 N N . THR A 1 315 ? 57.58008 5.05939 39.48418 1.000 24.60161 307 THR A N 1
ATOM 2243 C CA . THR A 1 315 ? 57.48048 4.24929 38.28209 1.000 25.17914 307 THR A CA 1
ATOM 2244 C C . THR A 1 315 ? 56.65390 2.98616 38.46967 1.000 25.89166 307 THR A C 1
ATOM 2245 O O . THR A 1 315 ? 56.55150 2.19245 37.53623 1.000 25.43292 307 THR A O 1
ATOM 2249 N N . GLU A 1 316 ? 56.08204 2.75075 39.63807 1.000 24.26102 308 GLU A N 1
ATOM 2250 C CA . GLU A 1 316 ? 55.30474 1.53021 39.81133 1.000 28.02228 308 GLU A CA 1
ATOM 2251 C C . GLU A 1 316 ? 53.81994 1.83920 39.71000 1.000 36.56622 308 GLU A C 1
ATOM 2252 O O . GLU A 1 316 ? 53.36822 2.92049 40.08496 1.000 25.47425 308 GLU A O 1
ATOM 2258 N N . VAL A 1 317 ? 53.05653 0.89082 39.17941 1.000 24.41520 309 VAL A N 1
ATOM 2259 C CA . VAL A 1 317 ? 51.61231 1.06477 39.14371 1.000 30.55388 309 VAL A CA 1
ATOM 2260 C C . VAL A 1 317 ? 50.96560 -0.30489 39.24273 1.000 34.38206 309 VAL A C 1
ATOM 2261 O O . VAL A 1 317 ? 51.54204 -1.31768 38.83861 1.000 31.86476 309 VAL A O 1
ATOM 2265 N N . GLU A 1 318 ? 49.78257 -0.33762 39.83869 1.000 37.17339 310 GLU A N 1
ATOM 2266 C CA . GLU A 1 318 ? 48.96559 -1.54013 39.88387 1.000 39.35610 310 GLU A CA 1
ATOM 2267 C C . GLU A 1 318 ? 47.85257 -1.39632 38.85309 1.000 36.32009 310 GLU A C 1
ATOM 2268 O O . GLU A 1 318 ? 47.08396 -0.43096 38.89389 1.000 37.21638 310 GLU A O 1
ATOM 2274 N N . TRP A 1 319 ? 47.79081 -2.33400 37.91121 1.000 36.61189 311 TRP A N 1
ATOM 2275 C CA . TRP A 1 319 ? 46.85908 -2.27156 36.79083 1.000 35.23851 311 TRP A CA 1
ATOM 2276 C C . TRP A 1 319 ? 46.21188 -3.63488 36.63884 1.000 34.88314 311 TRP A C 1
ATOM 2277 O O . TRP A 1 319 ? 46.89614 -4.61470 36.31802 1.000 33.06064 311 TRP A O 1
ATOM 2288 N N . ASP A 1 320 ? 44.90458 -3.70082 36.87370 1.000 36.60685 312 ASP A N 1
ATOM 2289 C CA . ASP A 1 320 ? 44.14991 -4.93336 36.65734 1.000 48.67398 312 ASP A CA 1
ATOM 2290 C C . ASP A 1 320 ? 44.75892 -6.09637 37.44272 1.000 52.48536 312 ASP A C 1
ATOM 2291 O O . ASP A 1 320 ? 44.93281 -7.19769 36.91717 1.000 55.04233 312 ASP A O 1
ATOM 2296 N N . GLY A 1 321 ? 45.11452 -5.84213 38.70576 1.000 51.66759 313 GLY A N 1
ATOM 2297 C CA . GLY A 1 321 ? 45.72314 -6.84998 39.55064 1.000 50.80329 313 GLY A CA 1
ATOM 2298 C C . GLY A 1 321 ? 47.19636 -7.12149 39.30507 1.000 53.87030 313 GLY A C 1
ATOM 2299 O O . GLY A 1 321 ? 47.80497 -7.87067 40.08101 1.000 65.27203 313 GLY A O 1
ATOM 2300 N N . ALA A 1 322 ? 47.79560 -6.54771 38.26306 1.000 38.61322 314 ALA A N 1
ATOM 2301 C CA . ALA A 1 322 ? 49.21426 -6.72315 37.98887 1.000 37.71365 314 ALA A CA 1
ATOM 2302 C C . ALA A 1 322 ? 50.00965 -5.54797 38.54944 1.000 38.52459 314 ALA A C 1
ATOM 2303 O O . ALA A 1 322 ? 49.61048 -4.39107 38.39393 1.000 35.85752 314 ALA A O 1
ATOM 2305 N N . LYS A 1 323 ? 51.13689 -5.85308 39.20225 1.000 29.35494 315 LYS A N 1
ATOM 2306 C CA . LYS A 1 323 ? 52.06987 -4.84261 39.70160 1.000 35.09379 315 LYS A CA 1
ATOM 2307 C C . LYS A 1 323 ? 53.13785 -4.60965 38.63884 1.000 36.27610 315 LYS A C 1
ATOM 2308 O O . LYS A 1 323 ? 53.97138 -5.48575 38.37745 1.000 34.28471 315 LYS A O 1
ATOM 2310 N N . ILE A 1 324 ? 53.11391 -3.42692 38.03478 1.000 26.99268 316 ILE A N 1
ATOM 2311 C CA . ILE A 1 324 ? 53.96831 -3.08212 36.90394 1.000 31.29324 316 ILE A CA 1
ATOM 2312 C C . ILE A 1 324 ? 55.04146 -2.12471 37.40083 1.000 29.77428 316 ILE A C 1
ATOM 2313 O O . ILE A 1 324 ? 54.72556 -1.13788 38.07804 1.000 31.02175 316 ILE A O 1
ATOM 2318 N N . ASP A 1 325 ? 56.30565 -2.39454 37.05718 1.000 25.34354 317 ASP A N 1
ATOM 2319 C CA . ASP A 1 325 ? 57.38219 -1.43711 37.31475 1.000 24.34558 317 ASP A CA 1
ATOM 2320 C C . ASP A 1 325 ? 57.95346 -0.93438 35.99113 1.000 29.48818 317 ASP A C 1
ATOM 2321 O O . ASP A 1 325 ? 58.54028 -1.70783 35.22402 1.000 26.09373 317 ASP A O 1
ATOM 2326 N N . LEU A 1 326 ? 57.77518 0.36438 35.72371 1.000 23.88209 318 LEU A N 1
ATOM 2327 C CA . LEU A 1 326 ? 58.32158 1.00541 34.53304 1.000 21.82386 318 LEU A CA 1
ATOM 2328 C C . LEU A 1 326 ? 59.77283 1.42955 34.71335 1.000 26.52739 318 LEU A C 1
ATOM 2329 O O . LEU A 1 326 ? 60.37741 1.94611 33.76343 1.000 23.03673 318 LEU A O 1
ATOM 2334 N N . GLY A 1 327 ? 60.33679 1.23821 35.90536 1.000 25.52860 319 GLY A N 1
ATOM 2335 C CA . GLY A 1 327 ? 61.66715 1.71628 36.21115 1.000 29.58961 319 GLY A CA 1
ATOM 2336 C C . GLY A 1 327 ? 62.77359 1.03949 35.41797 1.000 27.08953 319 GLY A C 1
ATOM 2337 O O . GLY A 1 327 ? 63.49364 1.69290 34.65262 1.000 31.08868 319 GLY A O 1
ATOM 2338 N N . PRO A 1 328 ? 62.93057 -0.28055 35.58333 1.000 23.54428 320 PRO A N 1
ATOM 2339 C CA . PRO A 1 328 ? 63.99592 -1.00322 34.86248 1.000 24.94530 320 PRO A CA 1
ATOM 2340 C C . PRO A 1 328 ? 63.86583 -0.85144 33.35500 1.000 23.12570 320 PRO A C 1
ATOM 2341 O O . PRO A 1 328 ? 62.78278 -0.59025 32.81688 1.000 23.95539 320 PRO A O 1
ATOM 2345 N N . ALA A 1 329 ? 64.99952 -1.00809 32.67016 1.000 25.99002 321 ALA A N 1
ATOM 2346 C CA . ALA A 1 329 ? 64.99965 -0.98184 31.21008 1.000 23.74628 321 ALA A CA 1
ATOM 2347 C C . ALA A 1 329 ? 63.98872 -1.98390 30.67236 1.000 22.43744 321 ALA A C 1
ATOM 2348 O O . ALA A 1 329 ? 63.92923 -3.12311 31.13259 1.000 20.59309 321 ALA A O 1
ATOM 2350 N N . PHE A 1 330 ? 63.19922 -1.55753 29.69415 1.000 19.61598 322 PHE A N 1
ATOM 2351 C CA . PHE A 1 330 ? 62.20686 -2.44655 29.10705 1.000 20.45285 322 PHE A CA 1
ATOM 2352 C C . PHE A 1 330 ? 62.90437 -3.60157 28.39445 1.000 24.75600 322 PHE A C 1
ATOM 2353 O O . PHE A 1 330 ? 63.95558 -3.42485 27.77640 1.000 19.97421 322 PHE A O 1
ATOM 2361 N N . ARG A 1 331 ? 62.32083 -4.78992 28.47838 1.000 20.94659 323 ARG A N 1
ATOM 2362 C CA A ARG A 1 331 ? 62.81136 -5.92590 27.70601 0.501 22.53520 323 ARG A CA 1
ATOM 2363 C CA B ARG A 1 331 ? 62.87131 -5.88849 27.70756 0.499 21.97385 323 ARG A CA 1
ATOM 2364 C C . ARG A 1 331 ? 62.68107 -5.63205 26.21877 1.000 20.82902 323 ARG A C 1
ATOM 2365 O O . ARG A 1 331 ? 61.72189 -4.97933 25.78414 1.000 18.29499 323 ARG A O 1
ATOM 2380 N N . ARG A 1 332 ? 63.64178 -6.12060 25.43421 1.000 20.63895 324 ARG A N 1
ATOM 2381 C CA . ARG A 1 332 ? 63.57258 -6.06456 23.97890 1.000 18.45456 324 ARG A CA 1
ATOM 2382 C C . ARG A 1 332 ? 63.75251 -7.49407 23.49061 1.000 20.93732 324 ARG A C 1
ATOM 2383 O O . ARG A 1 332 ? 64.79217 -8.10683 23.74812 1.000 19.25352 324 ARG A O 1
ATOM 2391 N N . TRP A 1 333 ? 62.73348 -8.02930 22.82118 1.000 15.91187 325 TRP A N 1
ATOM 2392 C CA . TRP A 1 333 ? 62.62872 -9.46299 22.55938 1.000 20.41138 325 TRP A CA 1
ATOM 2393 C C . TRP A 1 333 ? 62.12265 -9.65046 21.13596 1.000 23.73380 325 TRP A C 1
ATOM 2394 O O . TRP A 1 333 ? 61.06171 -9.12521 20.79115 1.000 20.48830 325 TRP A O 1
ATOM 2405 N N . ARG A 1 334 ? 62.85461 -10.40499 20.31673 1.000 17.31050 326 ARG A N 1
ATOM 2406 C CA . ARG A 1 334 ? 62.39781 -10.65096 18.95198 1.000 19.12405 326 ARG A CA 1
ATOM 2407 C C . ARG A 1 334 ? 61.10355 -11.46286 18.94785 1.000 21.89902 326 ARG A C 1
ATOM 2408 O O . ARG A 1 334 ? 60.91300 -12.37284 19.76168 1.000 20.00459 326 ARG A O 1
ATOM 2416 N N . MET A 1 335 ? 60.22057 -11.13944 17.99819 1.000 19.05166 327 MET A N 1
ATOM 2417 C CA . MET A 1 335 ? 58.96817 -11.87074 17.87542 1.000 16.05877 327 MET A CA 1
ATOM 2418 C C . MET A 1 335 ? 59.22338 -13.35162 17.63907 1.000 17.14505 327 MET A C 1
ATOM 2419 O O . MET A 1 335 ? 58.61304 -14.20567 18.29704 1.000 19.40628 327 MET A O 1
ATOM 2424 N N . ASP A 1 336 ? 60.15385 -13.68183 16.72549 1.000 18.16569 328 ASP A N 1
ATOM 2425 C CA . ASP A 1 336 ? 60.36928 -15.09371 16.41940 1.000 22.62839 328 ASP A CA 1
ATOM 2426 C C . ASP A 1 336 ? 60.93683 -15.85004 17.62165 1.000 28.13578 328 ASP A C 1
ATOM 2427 O O . ASP A 1 336 ? 60.55874 -16.99911 17.86222 1.000 26.11380 328 ASP A O 1
ATOM 2432 N N . GLU A 1 337 ? 61.79427 -15.21370 18.42626 1.000 21.40177 329 GLU A N 1
ATOM 2433 C CA . GLU A 1 337 ? 62.33335 -15.90367 19.60662 1.000 21.94710 329 GLU A CA 1
ATOM 2434 C C . GLU A 1 337 ? 61.28654 -16.03606 20.70480 1.000 20.72033 329 GLU A C 1
ATOM 2435 O O . GLU A 1 337 ? 61.24504 -17.04716 21.41631 1.000 22.09175 329 GLU A O 1
ATOM 2441 N N . ALA A 1 338 ? 60.43770 -15.01681 20.86784 1.000 17.35734 330 ALA A N 1
ATOM 2442 C CA . ALA A 1 338 ? 59.34254 -15.12081 21.82409 1.000 20.31263 330 ALA A CA 1
ATOM 2443 C C . ALA A 1 338 ? 58.37112 -16.23022 21.42980 1.000 24.30495 330 ALA A C 1
ATOM 2444 O O . ALA A 1 338 ? 57.88100 -16.97875 22.28938 1.000 20.70847 330 ALA A O 1
ATOM 2446 N N . VAL A 1 339 ? 58.06999 -16.34177 20.13418 1.000 20.19419 331 VAL A N 1
ATOM 2447 C CA . VAL A 1 339 ? 57.19588 -17.41421 19.66379 1.000 19.92518 331 VAL A CA 1
ATOM 2448 C C . VAL A 1 339 ? 57.81527 -18.77590 19.96867 1.000 22.48210 331 VAL A C 1
ATOM 2449 O O . VAL A 1 339 ? 57.14434 -19.67241 20.48502 1.000 25.57208 331 VAL A O 1
ATOM 2453 N N . ARG A 1 340 ? 59.11178 -18.94186 19.67925 1.000 25.04155 332 ARG A N 1
ATOM 2454 C CA A ARG A 1 340 ? 59.77663 -20.22261 19.92013 0.499 26.32284 332 ARG A CA 1
ATOM 2455 C CA B ARG A 1 340 ? 59.72918 -20.24068 19.91900 0.501 26.12969 332 ARG A CA 1
ATOM 2456 C C . ARG A 1 340 ? 59.84600 -20.54987 21.40715 1.000 26.23150 332 ARG A C 1
ATOM 2457 O O . ARG A 1 340 ? 59.72871 -21.72043 21.79702 1.000 26.39286 332 ARG A O 1
ATOM 2472 N N . HIS A 1 341 ? 60.05737 -19.52926 22.25619 1.000 25.15481 333 HIS A N 1
ATOM 2473 C CA . HIS A 1 341 ? 60.08590 -19.77825 23.69832 1.000 27.46651 333 HIS A CA 1
ATOM 2474 C C . HIS A 1 341 ? 58.76429 -20.35825 24.18812 1.000 25.35016 333 HIS A C 1
ATOM 2475 O O . HIS A 1 341 ? 58.74828 -21.31535 24.96309 1.000 24.36938 333 HIS A O 1
ATOM 2482 N N . HIS A 1 342 ? 57.64442 -19.76480 23.78330 1.000 24.39111 334 HIS A N 1
ATOM 2483 C CA . HIS A 1 342 ? 56.35589 -20.24731 24.26002 1.000 23.59055 334 HIS A CA 1
ATOM 2484 C C . HIS A 1 342 ? 55.82838 -21.43981 23.46937 1.000 24.91115 334 HIS A C 1
ATOM 2485 O O . HIS A 1 342 ? 54.86597 -22.06271 23.91245 1.000 28.12939 334 HIS A O 1
ATOM 2492 N N . ASN A 1 343 ? 56.42760 -21.77885 22.32718 1.000 25.66051 335 ASN A N 1
ATOM 2493 C CA . ASN A 1 343 ? 55.99971 -22.92764 21.52097 1.000 24.92605 335 ASN A CA 1
ATOM 2494 C C . ASN A 1 343 ? 57.23398 -23.71391 21.11763 1.000 27.15622 335 ASN A C 1
ATOM 2495 O O . ASN A 1 343 ? 57.73560 -23.58458 19.99317 1.000 27.63418 335 ASN A O 1
ATOM 2500 N N . PRO A 1 344 ? 57.77149 -24.53270 22.02726 1.000 30.60640 336 PRO A N 1
ATOM 2501 C CA . PRO A 1 344 ? 59.04094 -25.22156 21.73738 1.000 33.13066 336 PRO A CA 1
ATOM 2502 C C . PRO A 1 344 ? 58.93900 -26.23923 20.62014 1.000 30.72549 336 PRO A C 1
ATOM 2503 O O . PRO A 1 344 ? 59.98075 -26.67568 20.11821 1.000 32.61960 336 PRO A O 1
ATOM 2507 N N . GLU A 1 345 ? 57.72971 -26.62920 20.21304 1.000 33.57384 337 GLU A N 1
ATOM 2508 C CA . GLU A 1 345 ? 57.57096 -27.48865 19.04209 1.000 35.43599 337 GLU A CA 1
ATOM 2509 C C . GLU A 1 345 ? 57.95507 -26.77370 17.75056 1.000 34.33711 337 GLU A C 1
ATOM 2510 O O . GLU A 1 345 ? 58.13967 -27.43033 16.72392 1.000 36.30109 337 GLU A O 1
ATOM 2516 N N . ILE A 1 346 ? 58.06662 -25.44570 17.77927 1.000 29.81726 338 ILE A N 1
ATOM 2517 C CA . ILE A 1 346 ? 58.35272 -24.64372 16.59310 1.000 29.61674 338 ILE A CA 1
ATOM 2518 C C . ILE A 1 346 ? 59.86193 -24.42132 16.49289 1.000 29.95575 338 ILE A C 1
ATOM 2519 O O . ILE A 1 346 ? 60.45953 -23.76888 17.35663 1.000 29.68658 338 ILE A O 1
ATOM 2524 N N . SER A 1 347 ? 60.47337 -24.93529 15.42550 1.000 33.69186 339 SER A N 1
ATOM 2525 C CA . SER A 1 347 ? 61.90860 -24.80846 15.21679 1.000 34.27049 339 SER A CA 1
ATOM 2526 C C . SER A 1 347 ? 62.25284 -23.46054 14.59405 1.000 36.39631 339 SER A C 1
ATOM 2527 O O . SER A 1 347 ? 61.38152 -22.69938 14.16243 1.000 36.10387 339 SER A O 1
ATOM 2530 N N . ALA A 1 348 ? 63.55847 -23.17652 14.53664 1.000 36.85537 340 ALA A N 1
ATOM 2531 C CA . ALA A 1 348 ? 64.01719 -21.96059 13.86858 1.000 44.27776 340 ALA A CA 1
ATOM 2532 C C . ALA A 1 348 ? 63.65302 -21.98256 12.38700 1.000 39.28702 340 ALA A C 1
ATOM 2533 O O . ALA A 1 348 ? 63.18132 -20.97848 11.83747 1.000 35.54287 340 ALA A O 1
ATOM 2535 N N . ALA A 1 349 ? 63.84400 -23.12759 11.73096 1.000 36.50787 341 ALA A N 1
ATOM 2536 C CA . ALA A 1 349 ? 63.46130 -23.24835 10.32589 1.000 32.97957 341 ALA A CA 1
ATOM 2537 C C . ALA A 1 349 ? 61.95763 -23.06031 10.14278 1.000 38.26051 341 ALA A C 1
ATOM 2538 O O . ALA A 1 349 ? 61.51954 -22.46306 9.15160 1.000 41.54839 341 ALA A O 1
ATOM 2540 N N . ASP A 1 350 ? 61.15316 -23.55495 11.09822 1.000 32.68287 342 ASP A N 1
ATOM 2541 C CA . ASP A 1 350 ? 59.69797 -23.43569 11.00477 1.000 31.12583 342 ASP A CA 1
ATOM 2542 C C . ASP A 1 350 ? 59.24109 -21.98403 10.90132 1.000 31.11811 342 ASP A C 1
ATOM 2543 O O . ASP A 1 350 ? 58.21451 -21.70396 10.27407 1.000 32.92377 342 ASP A O 1
ATOM 2548 N N . CYS A 1 351 ? 59.97182 -21.05540 11.52459 1.000 28.43021 343 CYS A N 1
ATOM 2549 C CA . CYS A 1 351 ? 59.49607 -19.68367 11.64787 1.000 31.19368 343 CYS A CA 1
ATOM 2550 C C . CYS A 1 351 ? 59.35227 -18.97488 10.30501 1.000 35.42173 343 CYS A C 1
ATOM 2551 O O . CYS A 1 351 ? 58.64236 -17.96784 10.22966 1.000 31.71018 343 CYS A O 1
ATOM 2554 N N . THR A 1 352 ? 59.99689 -19.46685 9.24488 1.000 28.78847 344 THR A N 1
ATOM 2555 C CA . THR A 1 352 ? 59.83708 -18.88796 7.91297 1.000 29.07543 344 THR A CA 1
ATOM 2556 C C . THR A 1 352 ? 59.32642 -19.91534 6.90088 1.000 33.52242 344 THR A C 1
ATOM 2557 O O . THR A 1 352 ? 59.52225 -19.74482 5.69138 1.000 36.32221 344 THR A O 1
ATOM 2561 N N . ASP A 1 353 ? 58.65939 -20.97005 7.38050 1.000 32.99820 345 ASP A N 1
ATOM 2562 C CA . ASP A 1 353 ? 58.14221 -22.07197 6.57066 1.000 31.50002 345 ASP A CA 1
ATOM 2563 C C . ASP A 1 353 ? 56.61846 -22.02947 6.64506 1.000 31.88877 345 ASP A C 1
ATOM 2564 O O . ASP A 1 353 ? 56.03648 -22.40881 7.66583 1.000 33.19615 345 ASP A O 1
ATOM 2569 N N . ARG A 1 354 ? 55.96904 -21.57092 5.56969 1.000 32.03547 346 ARG A N 1
ATOM 2570 C CA . ARG A 1 354 ? 54.52341 -21.36396 5.63765 1.000 31.95137 346 ARG A CA 1
ATOM 2571 C C . ARG A 1 354 ? 53.78533 -22.66013 5.96755 1.000 27.06070 346 ARG A C 1
ATOM 2572 O O . ARG A 1 354 ? 52.85862 -22.66061 6.78417 1.000 29.09679 346 ARG A O 1
ATOM 2580 N N . ASP A 1 355 ? 54.17817 -23.77762 5.35660 1.000 27.23139 347 ASP A N 1
ATOM 2581 C CA . ASP A 1 355 ? 53.43031 -25.00929 5.60545 1.000 28.20591 347 ASP A CA 1
ATOM 2582 C C . ASP A 1 355 ? 53.64417 -25.50594 7.03309 1.000 35.31923 347 ASP A C 1
ATOM 2583 O O . ASP A 1 355 ? 52.69900 -25.96648 7.68220 1.000 40.72382 347 ASP A O 1
ATOM 2588 N N . ALA A 1 356 ? 54.86566 -25.38959 7.55614 1.000 32.13479 348 ALA A N 1
ATOM 2589 C CA . ALA A 1 356 ? 55.08727 -25.75047 8.95463 1.000 38.30206 348 ALA A CA 1
ATOM 2590 C C . ALA A 1 356 ? 54.25198 -24.87966 9.88723 1.000 34.72440 348 ALA A C 1
ATOM 2591 O O . ALA A 1 356 ? 53.69283 -25.36811 10.87595 1.000 25.62830 348 ALA A O 1
ATOM 2593 N N . LEU A 1 357 ? 54.14239 -23.58849 9.58665 1.000 27.66629 349 LEU A N 1
ATOM 2594 C CA . LEU A 1 357 ? 53.37491 -22.72010 10.46916 1.000 25.60682 349 LEU A CA 1
ATOM 2595 C C . LEU A 1 357 ? 51.88178 -22.99749 10.35618 1.000 30.80147 349 LEU A C 1
ATOM 2596 O O . LEU A 1 357 ? 51.15543 -22.85776 11.34824 1.000 27.79240 349 LEU A O 1
ATOM 2601 N N . LEU A 1 358 ? 51.41255 -23.42417 9.17542 1.000 26.20386 350 LEU A N 1
ATOM 2602 C CA . LEU A 1 358 ? 50.02179 -23.84664 9.04274 1.000 27.33148 350 LEU A CA 1
ATOM 2603 C C . LEU A 1 358 ? 49.73205 -25.05122 9.92563 1.000 31.27814 350 LEU A C 1
ATOM 2604 O O . LEU A 1 358 ? 48.67084 -25.12060 10.55489 1.000 31.09679 350 LEU A O 1
ATOM 2609 N N . ARG A 1 359 ? 50.66013 -26.01991 9.97775 1.000 28.29093 351 ARG A N 1
ATOM 2610 C CA . ARG A 1 359 ? 50.45678 -27.17771 10.84167 1.000 28.22713 351 ARG A CA 1
ATOM 2611 C C . ARG A 1 359 ? 50.40061 -26.75757 12.30287 1.000 29.47593 351 ARG A C 1
ATOM 2612 O O . ARG A 1 359 ? 49.53802 -27.22325 13.05717 1.000 29.91703 351 ARG A O 1
ATOM 2620 N N . HIS A 1 360 ? 51.31242 -25.87387 12.71961 1.000 28.08850 352 HIS A N 1
ATOM 2621 C CA . HIS A 1 360 ? 51.30808 -25.40155 14.09900 1.000 27.71604 352 HIS A CA 1
ATOM 2622 C C . HIS A 1 360 ? 50.00791 -24.67355 14.41584 1.000 30.63738 352 HIS A C 1
ATOM 2623 O O . HIS A 1 360 ? 49.39371 -24.90702 15.46560 1.000 31.67550 352 HIS A O 1
ATOM 2630 N N . CYS A 1 361 ? 49.57014 -23.78692 13.51004 1.000 28.73210 353 CYS A N 1
ATOM 2631 C CA . CYS A 1 361 ? 48.30290 -23.07485 13.70179 1.000 25.80756 353 CYS A CA 1
ATOM 2632 C C . CYS A 1 361 ? 47.13802 -24.03580 13.89192 1.000 30.15104 353 CYS A C 1
ATOM 2633 O O . CYS A 1 361 ? 46.29398 -23.82560 14.77297 1.000 29.44593 353 CYS A O 1
ATOM 2636 N N . GLU A 1 362 ? 47.05088 -25.08081 13.05676 1.000 29.18070 354 GLU A N 1
ATOM 2637 C CA . GLU A 1 362 ? 45.96358 -26.04245 13.21921 1.000 34.91988 354 GLU A CA 1
ATOM 2638 C C . GLU A 1 362 ? 46.06041 -26.73822 14.56750 1.000 38.77792 354 GLU A C 1
ATOM 2639 O O . GLU A 1 362 ? 45.04911 -26.92431 15.25902 1.000 35.21390 354 GLU A O 1
ATOM 2645 N N . ARG A 1 363 ? 47.26969 -27.14613 14.94834 1.000 34.98492 355 ARG A N 1
ATOM 2646 C CA . ARG A 1 363 ? 47.44902 -27.80722 16.23429 1.000 40.01691 355 ARG A CA 1
ATOM 2647 C C . ARG A 1 363 ? 47.05773 -26.87880 17.37651 1.000 41.34601 355 ARG A C 1
ATOM 2648 O O . ARG A 1 363 ? 46.49246 -27.32275 18.38175 1.000 38.66115 355 ARG A O 1
ATOM 2656 N N . LEU A 1 364 ? 47.32636 -25.58254 17.22838 1.000 34.51572 356 LEU A N 1
ATOM 2657 C CA . LEU A 1 364 ? 46.95987 -24.59655 18.23975 1.000 38.83101 356 LEU A CA 1
ATOM 2658 C C . LEU A 1 364 ? 45.51683 -24.12301 18.10757 1.000 44.02122 356 LEU A C 1
ATOM 2659 O O . LEU A 1 364 ? 45.08270 -23.29213 18.91451 1.000 42.00793 356 LEU A O 1
ATOM 2664 N N . LYS A 1 365 ? 44.77054 -24.64102 17.12469 1.000 36.24286 357 LYS A N 1
ATOM 2665 C CA . LYS A 1 365 ? 43.36786 -24.27576 16.89567 1.000 39.43772 357 LYS A CA 1
ATOM 2666 C C . LYS A 1 365 ? 43.21928 -22.79529 16.55114 1.000 37.95536 357 LYS A C 1
ATOM 2667 O O . LYS A 1 365 ? 42.23748 -22.15123 16.91700 1.000 39.09755 357 LYS A O 1
ATOM 2673 N N . ILE A 1 366 ? 44.19159 -22.25367 15.82886 1.000 32.86983 358 ILE A N 1
ATOM 2674 C CA . ILE A 1 366 ? 44.16076 -20.86832 15.37035 1.000 31.69329 358 ILE A CA 1
ATOM 2675 C C . ILE A 1 366 ? 43.60140 -20.85497 13.95372 1.000 36.16733 358 ILE A C 1
ATOM 2676 O O . ILE A 1 366 ? 44.17833 -21.46702 13.04616 1.000 38.33483 358 ILE A O 1
ATOM 2681 N N . ARG A 1 367 ? 42.48349 -20.16107 13.75353 1.000 32.64563 359 ARG A N 1
ATOM 2682 C CA . ARG A 1 367 ? 41.88938 -20.06334 12.42839 1.000 35.36930 359 ARG A CA 1
ATOM 2683 C C . ARG A 1 367 ? 42.64745 -19.03101 11.60909 1.000 35.81767 359 ARG A C 1
ATOM 2684 O O . ARG A 1 367 ? 42.94308 -17.93806 12.09778 1.000 35.28331 359 ARG A O 1
ATOM 2692 N N . VAL A 1 368 ? 42.98172 -19.38020 10.36593 1.000 28.62857 360 VAL A N 1
ATOM 2693 C CA . VAL A 1 368 ? 43.82558 -18.54970 9.51446 1.000 29.04424 360 VAL A CA 1
ATOM 2694 C C . VAL A 1 368 ? 43.26626 -18.57288 8.09748 1.000 35.37126 360 VAL A C 1
ATOM 2695 O O . VAL A 1 368 ? 42.27023 -19.24066 7.81166 1.000 33.83134 360 VAL A O 1
ATOM 2699 N N . LYS A 1 369 ? 43.92124 -17.83769 7.20211 1.000 32.72421 361 LYS A N 1
ATOM 2700 C CA . LYS A 1 369 ? 43.42275 -17.69994 5.84478 1.000 33.72464 361 LYS A CA 1
ATOM 2701 C C . LYS A 1 369 ? 44.47535 -18.15495 4.84267 1.000 34.21126 361 LYS A C 1
ATOM 2702 O O . LYS A 1 369 ? 45.67593 -18.06108 5.11799 1.000 33.09682 361 LYS A O 1
ATOM 2708 N N . PRO A 1 370 ? 44.05114 -18.63288 3.66406 1.000 31.06297 362 PRO A N 1
ATOM 2709 C CA . PRO A 1 370 ? 45.02164 -19.11433 2.65924 1.000 29.97862 362 PRO A CA 1
ATOM 2710 C C . PRO A 1 370 ? 45.92950 -18.03808 2.09070 1.000 32.31422 362 PRO A C 1
ATOM 2711 O O . PRO A 1 370 ? 46.99471 -18.37382 1.55647 1.000 33.12571 362 PRO A O 1
ATOM 2715 N N . SER A 1 371 ? 45.56325 -16.76475 2.18750 1.000 29.62084 363 SER A N 1
ATOM 2716 C CA . SER A 1 371 ? 46.45511 -15.70584 1.73512 1.000 33.90557 363 SER A CA 1
ATOM 2717 C C . SER A 1 371 ? 47.53237 -15.33980 2.75451 1.000 37.57541 363 SER A C 1
ATOM 2718 O O . SER A 1 371 ? 48.32641 -14.43592 2.48126 1.000 36.46320 363 SER A O 1
ATOM 2721 N N . TYR A 1 372 ? 47.59521 -16.00661 3.90863 1.000 34.33770 364 TYR A N 1
ATOM 2722 C CA . TYR A 1 372 ? 48.58081 -15.66103 4.93553 1.000 35.30005 364 TYR A CA 1
ATOM 2723 C C . TYR A 1 372 ? 49.92423 -16.32262 4.62575 1.000 37.60270 364 TYR A C 1
ATOM 2724 O O . TYR A 1 372 ? 50.01270 -17.55407 4.57397 1.000 33.39139 364 TYR A O 1
ATOM 2733 N N . GLY A 1 373 ? 50.97449 -15.51712 4.44365 1.000 29.74269 365 GLY A N 1
ATOM 2734 C CA . GLY A 1 373 ? 52.31465 -16.04843 4.29325 1.000 26.81058 365 GLY A CA 1
ATOM 2735 C C . GLY A 1 373 ? 52.90039 -16.42012 5.64173 1.000 27.18064 365 GLY A C 1
ATOM 2736 O O . GLY A 1 373 ? 52.24813 -16.30338 6.67755 1.000 24.29856 365 GLY A O 1
ATOM 2737 N N . TRP A 1 374 ? 54.17143 -16.84917 5.63183 1.000 26.49935 366 TRP A N 1
ATOM 2738 C CA . TRP A 1 374 ? 54.80671 -17.23379 6.89386 1.000 26.54278 366 TRP A CA 1
ATOM 2739 C C . TRP A 1 374 ? 54.79427 -16.08065 7.89585 1.000 25.71381 366 TRP A C 1
ATOM 2740 O O . TRP A 1 374 ? 54.58247 -16.29294 9.09713 1.000 25.65924 366 TRP A O 1
ATOM 2751 N N . GLY A 1 375 ? 55.00409 -14.85005 7.42183 1.000 24.29180 367 GLY A N 1
ATOM 2752 C CA . GLY A 1 375 ? 55.07409 -13.71881 8.33416 1.000 19.21964 367 GLY A CA 1
ATOM 2753 C C . GLY A 1 375 ? 53.77271 -13.46329 9.07154 1.000 23.49106 367 GLY A C 1
ATOM 2754 O O . GLY A 1 375 ? 53.76513 -13.19101 10.28114 1.000 21.15587 367 GLY A O 1
ATOM 2755 N N . LYS A 1 376 ? 52.65672 -13.53041 8.35896 1.000 22.65964 368 LYS A N 1
ATOM 2756 C CA . LYS A 1 376 ? 51.36241 -13.34992 9.01036 1.000 20.16749 368 LYS A CA 1
ATOM 2757 C C . LYS A 1 376 ? 51.03035 -14.53745 9.91409 1.000 25.34639 368 LYS A C 1
ATOM 2758 O O . LYS A 1 376 ? 50.45057 -14.35834 10.99410 1.000 22.98573 368 LYS A O 1
ATOM 2764 N N . LEU A 1 377 ? 51.42399 -15.75554 9.52127 1.000 20.49325 369 LEU A N 1
ATOM 2765 C CA . LEU A 1 377 ? 51.18060 -16.89743 10.40788 1.000 25.06942 369 LEU A CA 1
ATOM 2766 C C . LEU A 1 377 ? 51.99531 -16.77834 11.69553 1.000 28.64773 369 LEU A C 1
ATOM 2767 O O . LEU A 1 377 ? 51.50311 -17.12054 12.77912 1.000 25.52383 369 LEU A O 1
ATOM 2772 N N . LEU A 1 378 ? 53.23385 -16.28118 11.60952 1.000 22.42283 370 LEU A N 1
ATOM 2773 C CA . LEU A 1 378 ? 54.01700 -16.08320 12.82962 1.000 24.86634 370 LEU A CA 1
ATOM 2774 C C . LEU A 1 378 ? 53.33725 -15.08023 13.75592 1.000 25.31561 370 LEU A C 1
ATOM 2775 O O . LEU A 1 378 ? 53.27949 -15.28183 14.97834 1.000 22.12470 370 LEU A O 1
ATOM 2780 N N . LEU A 1 379 ? 52.81229 -13.99289 13.18741 1.000 22.28963 371 LEU A N 1
ATOM 2781 C CA . LEU A 1 379 ? 52.08903 -12.99764 13.98222 1.000 21.55371 371 LEU A CA 1
ATOM 2782 C C . LEU A 1 379 ? 50.86156 -13.60394 14.64886 1.000 20.73809 371 LEU A C 1
ATOM 2783 O O . LEU A 1 379 ? 50.58805 -13.33666 15.83177 1.000 23.01072 371 LEU A O 1
ATOM 2788 N N . GLU A 1 380 ? 50.10577 -14.42592 13.90682 1.000 18.81967 372 GLU A N 1
ATOM 2789 C CA . GLU A 1 380 ? 48.91651 -15.06063 14.48067 1.000 20.65456 372 GLU A CA 1
ATOM 2790 C C . GLU A 1 380 ? 49.28249 -15.93368 15.67666 1.000 24.99214 372 GLU A C 1
ATOM 2791 O O . GLU A 1 380 ? 48.56550 -15.95175 16.68451 1.000 23.25471 372 GLU A O 1
ATOM 2797 N N . ILE A 1 381 ? 50.39830 -16.66438 15.57935 1.000 22.04662 373 ILE A N 1
ATOM 2798 C CA . ILE A 1 381 ? 50.86530 -17.49148 16.69115 1.000 26.46968 373 ILE A CA 1
ATOM 2799 C C . ILE A 1 381 ? 51.33676 -16.61835 17.85039 1.000 26.65251 373 ILE A C 1
ATOM 2800 O O . ILE A 1 381 ? 51.04007 -16.90112 19.02242 1.000 22.19445 373 ILE A O 1
ATOM 2805 N N . PHE A 1 382 ? 52.06719 -15.53919 17.54810 1.000 20.86879 374 PHE A N 1
ATOM 2806 C CA . PHE A 1 382 ? 52.43504 -14.58214 18.59032 1.000 20.35412 374 PHE A CA 1
ATOM 2807 C C . PHE A 1 382 ? 51.19757 -14.04266 19.30023 1.000 23.68936 374 PHE A C 1
ATOM 2808 O O . PHE A 1 382 ? 51.14057 -13.98852 20.53409 1.000 25.32429 374 PHE A O 1
ATOM 2816 N N . GLU A 1 383 ? 50.19032 -13.63081 18.53311 1.000 22.71192 375 GLU A N 1
ATOM 2817 C CA . GLU A 1 383 ? 49.00564 -13.04671 19.15261 1.000 27.73188 375 GLU A CA 1
ATOM 2818 C C . GLU A 1 383 ? 48.28806 -14.05584 20.03275 1.000 29.36282 375 GLU A C 1
ATOM 2819 O O . GLU A 1 383 ? 47.77966 -13.70055 21.10153 1.000 29.42762 375 GLU A O 1
ATOM 2825 N N . ALA A 1 384 ? 48.25407 -15.32522 19.61155 1.000 27.93370 376 ALA A N 1
ATOM 2826 C CA . ALA A 1 384 ? 47.49343 -16.33014 20.34468 1.000 24.82930 376 ALA A CA 1
ATOM 2827 C C . ALA A 1 384 ? 48.24289 -16.88893 21.54800 1.000 28.57902 376 ALA A C 1
ATOM 2828 O O . ALA A 1 384 ? 47.61054 -17.26361 22.54043 1.000 31.14585 376 ALA A O 1
ATOM 2830 N N . THR A 1 385 ? 49.56744 -17.00149 21.48152 1.000 23.41189 377 THR A N 1
ATOM 2831 C CA . THR A 1 385 ? 50.28525 -17.71660 22.52502 1.000 28.45660 377 THR A CA 1
ATOM 2832 C C . THR A 1 385 ? 51.26745 -16.87047 23.32144 1.000 28.78981 377 THR A C 1
ATOM 2833 O O . THR A 1 385 ? 51.73196 -17.33425 24.36532 1.000 27.51343 377 THR A O 1
ATOM 2837 N N . VAL A 1 386 ? 51.63177 -15.67823 22.85960 1.000 21.65992 378 VAL A N 1
ATOM 2838 C CA . VAL A 1 386 ? 52.67209 -14.88076 23.50263 1.000 26.85206 378 VAL A CA 1
ATOM 2839 C C . VAL A 1 386 ? 52.10407 -13.61755 24.14108 1.000 25.43846 378 VAL A C 1
ATOM 2840 O O . VAL A 1 386 ? 52.40784 -13.30750 25.29148 1.000 27.37237 378 VAL A O 1
ATOM 2844 N N . GLU A 1 387 ? 51.27751 -12.87815 23.39555 1.000 21.64808 379 GLU A N 1
ATOM 2845 C CA . GLU A 1 387 ? 50.91526 -11.50903 23.75467 1.000 24.08759 379 GLU A CA 1
ATOM 2846 C C . GLU A 1 387 ? 50.39831 -11.39842 25.18903 1.000 24.64467 379 GLU A C 1
ATOM 2847 O O . GLU A 1 387 ? 50.81407 -10.50175 25.93396 1.000 24.57792 379 GLU A O 1
ATOM 2853 N N . HIS A 1 388 ? 49.50671 -12.30808 25.60072 1.000 22.75869 380 HIS A N 1
ATOM 2854 C CA . HIS A 1 388 ? 48.90229 -12.22729 26.93000 1.000 28.24280 380 HIS A CA 1
ATOM 2855 C C . HIS A 1 388 ? 49.88023 -12.52603 28.06134 1.000 27.47291 380 HIS A C 1
ATOM 2856 O O . HIS A 1 388 ? 49.54374 -12.26767 29.21918 1.000 28.75329 380 HIS A O 1
ATOM 2863 N N . THR A 1 389 ? 51.06817 -13.06156 27.77237 1.000 25.50977 381 THR A N 1
ATOM 2864 C CA . THR A 1 389 ? 52.03516 -13.35751 28.82640 1.000 24.96821 381 THR A CA 1
ATOM 2865 C C . THR A 1 389 ? 52.96626 -12.18677 29.11421 1.000 27.52659 381 THR A C 1
ATOM 2866 O O . THR A 1 389 ? 53.76785 -12.27013 30.05576 1.000 25.12908 381 THR A O 1
ATOM 2870 N N . LEU A 1 390 ? 52.89331 -11.11100 28.32094 1.000 18.35579 382 LEU A N 1
ATOM 2871 C CA . LEU A 1 390 ? 53.84903 -9.99321 28.40461 1.000 18.43537 382 LEU A CA 1
ATOM 2872 C C . LEU A 1 390 ? 53.36039 -8.97958 29.43828 1.000 24.10070 382 LEU A C 1
ATOM 2873 O O . LEU A 1 390 ? 52.73962 -7.96358 29.11728 1.000 27.92942 382 LEU A O 1
ATOM 2878 N N . ILE A 1 391 ? 53.66111 -9.25775 30.70833 1.000 25.03030 383 ILE A N 1
ATOM 2879 C CA . ILE A 1 391 ? 53.15838 -8.42728 31.80228 1.000 24.68589 383 ILE A CA 1
ATOM 2880 C C . ILE A 1 391 ? 54.06344 -7.21981 32.02671 1.000 25.90050 383 ILE A C 1
ATOM 2881 O O . ILE A 1 391 ? 53.61902 -6.06948 31.93358 1.000 23.09870 383 ILE A O 1
ATOM 2886 N N . GLN A 1 392 ? 55.33186 -7.46480 32.34476 1.000 20.12479 384 GLN A N 1
ATOM 2887 C CA . GLN A 1 392 ? 56.25751 -6.36306 32.54623 1.000 22.27583 384 GLN A CA 1
ATOM 2888 C C . GLN A 1 392 ? 56.58562 -5.73579 31.19050 1.000 24.48740 384 GLN A C 1
ATOM 2889 O O . GLN A 1 392 ? 56.52097 -6.41636 30.16646 1.000 19.23672 384 GLN A O 1
ATOM 2895 N N . PRO A 1 393 ? 56.89216 -4.43451 31.15442 1.000 20.72008 385 PRO A N 1
ATOM 2896 C CA . PRO A 1 393 ? 56.99153 -3.72727 29.86460 1.000 25.10843 385 PRO A CA 1
ATOM 2897 C C . PRO A 1 393 ? 58.01735 -4.38006 28.94283 1.000 21.78320 385 PRO A C 1
ATOM 2898 O O . PRO A 1 393 ? 59.17954 -4.56080 29.31127 1.000 22.17009 385 PRO A O 1
ATOM 2902 N N . THR A 1 394 ? 57.57390 -4.71775 27.73269 1.000 17.21204 386 THR A N 1
ATOM 2903 C CA . THR A 1 394 ? 58.33747 -5.53398 26.78801 1.000 16.38752 386 THR A CA 1
ATOM 2904 C C . THR A 1 394 ? 58.15749 -4.99113 25.37825 1.000 21.41015 386 THR A C 1
ATOM 2905 O O . THR A 1 394 ? 57.02952 -4.94072 24.87633 1.000 19.19705 386 THR A O 1
ATOM 2909 N N . PHE A 1 395 ? 59.26158 -4.60607 24.73368 1.000 18.71231 387 PHE A N 1
ATOM 2910 C CA . PHE A 1 395 ? 59.25512 -4.33644 23.29499 1.000 19.46701 387 PHE A CA 1
ATOM 2911 C C . PHE A 1 395 ? 59.40438 -5.66789 22.56117 1.000 20.41025 387 PHE A C 1
ATOM 2912 O O . PHE A 1 395 ? 60.38990 -6.37880 22.77356 1.000 20.32915 387 PHE A O 1
ATOM 2920 N N . ILE A 1 396 ? 58.42206 -6.03362 21.73348 1.000 17.29884 388 ILE A N 1
ATOM 2921 C CA . ILE A 1 396 ? 58.58143 -7.15519 20.81640 1.000 22.14818 388 ILE A CA 1
ATOM 2922 C C . ILE A 1 396 ? 59.04137 -6.59870 19.47443 1.000 21.59422 388 ILE A C 1
ATOM 2923 O O . ILE A 1 396 ? 58.38151 -5.72363 18.91046 1.000 19.76199 388 ILE A O 1
ATOM 2928 N N . THR A 1 397 ? 60.14897 -7.12147 18.94421 1.000 16.14273 389 THR A N 1
ATOM 2929 C CA . THR A 1 397 ? 60.85057 -6.47694 17.84737 1.000 20.47419 389 THR A CA 1
ATOM 2930 C C . THR A 1 397 ? 60.91578 -7.36229 16.60281 1.000 22.35896 389 THR A C 1
ATOM 2931 O O . THR A 1 397 ? 60.70776 -8.58040 16.65215 1.000 22.61873 389 THR A O 1
ATOM 2935 N N . ASP A 1 398 ? 61.22582 -6.70787 15.48654 1.000 19.50335 390 ASP A N 1
ATOM 2936 C CA . ASP A 1 398 ? 61.57683 -7.35502 14.22593 1.000 22.15959 390 ASP A CA 1
ATOM 2937 C C . ASP A 1 398 ? 60.39437 -8.11145 13.64492 1.000 21.38661 390 ASP A C 1
ATOM 2938 O O . ASP A 1 398 ? 60.41734 -9.33646 13.56899 1.000 25.49206 390 ASP A O 1
ATOM 2943 N N . HIS A 1 399 ? 59.34524 -7.38871 13.28872 1.000 23.79966 391 HIS A N 1
ATOM 2944 C CA . HIS A 1 399 ? 58.13775 -7.95794 12.71456 1.000 21.25891 391 HIS A CA 1
ATOM 2945 C C . HIS A 1 399 ? 58.38536 -8.34680 11.25860 1.000 24.54641 391 HIS A C 1
ATOM 2946 O O . HIS A 1 399 ? 59.11136 -7.64955 10.54172 1.000 22.60854 391 HIS A O 1
ATOM 2953 N N . PRO A 1 400 ? 57.75593 -9.42964 10.79396 1.000 22.18943 392 PRO A N 1
ATOM 2954 C CA . PRO A 1 400 ? 57.86151 -9.80359 9.37650 1.000 24.80310 392 PRO A CA 1
ATOM 2955 C C . PRO A 1 400 ? 57.39896 -8.69657 8.44097 1.000 25.86616 392 PRO A C 1
ATOM 2956 O O . PRO A 1 400 ? 56.47243 -7.93960 8.74868 1.000 23.24282 392 PRO A O 1
ATOM 2960 N N . VAL A 1 401 ? 58.02591 -8.64190 7.25572 1.000 22.16312 393 VAL A N 1
ATOM 2961 C CA . VAL A 1 401 ? 57.68103 -7.59883 6.29956 1.000 22.24171 393 VAL A CA 1
ATOM 2962 C C . VAL A 1 401 ? 56.23149 -7.73009 5.84478 1.000 22.13883 393 VAL A C 1
ATOM 2963 O O . VAL A 1 401 ? 55.57533 -6.72012 5.54643 1.000 23.34305 393 VAL A O 1
ATOM 2967 N N . GLU A 1 402 ? 55.69042 -8.95641 5.82033 1.000 19.91502 394 GLU A N 1
ATOM 2968 C CA . GLU A 1 402 ? 54.33188 -9.15087 5.31232 1.000 21.66718 394 GLU A CA 1
ATOM 2969 C C . GLU A 1 402 ? 53.31526 -8.34204 6.10320 1.000 27.31671 394 GLU A C 1
ATOM 2970 O O . GLU A 1 402 ? 52.31475 -7.88131 5.54121 1.000 24.91587 394 GLU A O 1
ATOM 2976 N N . VAL A 1 403 ? 53.55434 -8.14636 7.40114 1.000 25.32937 395 VAL A N 1
ATOM 2977 C CA . VAL A 1 403 ? 52.59051 -7.46199 8.24654 1.000 21.84148 395 VAL A CA 1
ATOM 2978 C C . VAL A 1 403 ? 53.02012 -6.03400 8.56147 1.000 21.25609 395 VAL A C 1
ATOM 2979 O O . VAL A 1 403 ? 52.40948 -5.39433 9.42088 1.000 21.84236 395 VAL A O 1
ATOM 2983 N N . SER A 1 404 ? 54.03265 -5.50491 7.85868 1.000 19.03456 396 SER A N 1
ATOM 2984 C CA . SER A 1 404 ? 54.62064 -4.19016 8.16310 1.000 23.94909 396 SER A CA 1
ATOM 2985 C C . SER A 1 404 ? 54.83698 -3.38466 6.88079 1.000 21.82359 396 SER A C 1
ATOM 2986 O O . SER A 1 404 ? 55.97436 -3.10647 6.47935 1.000 21.60615 396 SER A O 1
ATOM 2989 N N . PRO A 1 405 ? 53.75432 -2.94272 6.23851 1.000 20.23351 397 PRO A N 1
ATOM 2990 C CA . PRO A 1 405 ? 53.89486 -2.31765 4.91110 1.000 24.05390 397 PRO A CA 1
ATOM 2991 C C . PRO A 1 405 ? 54.53010 -0.92911 4.91805 1.000 23.64517 397 PRO A C 1
ATOM 2992 O O . PRO A 1 405 ? 54.81769 -0.40878 3.83270 1.000 25.82711 397 PRO A O 1
ATOM 2996 N N . LEU A 1 406 ? 54.75885 -0.30365 6.07591 1.000 20.23769 398 LEU A N 1
ATOM 2997 C CA . LEU A 1 406 ? 55.36788 1.02529 6.08378 1.000 19.47605 398 LEU A CA 1
ATOM 2998 C C . LEU A 1 406 ? 56.71283 1.03896 6.79093 1.000 21.42434 398 LEU A C 1
ATOM 2999 O O . LEU A 1 406 ? 57.32586 2.10670 6.90190 1.000 20.78283 398 LEU A O 1
ATOM 3004 N N . ALA A 1 407 ? 57.20397 -0.12052 7.22469 1.000 17.64079 399 ALA A N 1
ATOM 3005 C CA . ALA A 1 407 ? 58.43680 -0.24784 7.98365 1.000 19.60423 399 ALA A CA 1
ATOM 3006 C C . ALA A 1 407 ? 59.60844 -0.61797 7.08029 1.000 24.50363 399 ALA A C 1
ATOM 3007 O O . ALA A 1 407 ? 59.48288 -1.45354 6.17334 1.000 22.65742 399 ALA A O 1
ATOM 3009 N N . ARG A 1 408 ? 60.75205 0.00719 7.34956 1.000 21.61790 400 ARG A N 1
ATOM 3010 C CA . ARG A 1 408 ? 61.97700 -0.27302 6.61042 1.000 20.79503 400 ARG A CA 1
ATOM 3011 C C . ARG A 1 408 ? 62.39049 -1.72927 6.78349 1.000 23.30438 400 ARG A C 1
ATOM 3012 O O . ARG A 1 408 ? 62.42699 -2.24729 7.90026 1.000 17.14013 400 ARG A O 1
ATOM 3020 N N . ALA A 1 409 ? 62.72969 -2.38760 5.68181 1.000 20.05680 401 ALA A N 1
ATOM 3021 C CA . ALA A 1 409 ? 63.18191 -3.76781 5.77240 1.000 26.77906 401 ALA A CA 1
ATOM 3022 C C . ALA A 1 409 ? 64.57980 -3.83423 6.38323 1.000 25.71103 401 ALA A C 1
ATOM 3023 O O . ALA A 1 409 ? 65.38086 -2.90823 6.26015 1.000 24.48940 401 ALA A O 1
ATOM 3025 N N . ASN A 1 410 ? 64.85770 -4.93882 7.06534 1.000 23.43909 402 ASN A N 1
ATOM 3026 C CA . ASN A 1 410 ? 66.14925 -5.12416 7.70865 1.000 25.94553 402 ASN A CA 1
ATOM 3027 C C . ASN A 1 410 ? 67.23203 -5.34209 6.64987 1.000 23.95391 402 ASN A C 1
ATOM 3028 O O . ASN A 1 410 ? 67.01472 -6.03894 5.65788 1.000 28.13661 402 ASN A O 1
ATOM 3033 N N . ASP A 1 411 ? 68.40345 -4.72453 6.86233 1.000 24.12414 403 ASP A N 1
ATOM 3034 C CA . ASP A 1 411 ? 69.46640 -4.77809 5.86691 1.000 24.71581 403 ASP A CA 1
ATOM 3035 C C . ASP A 1 411 ? 69.98190 -6.19944 5.66282 1.000 34.52436 403 ASP A C 1
ATOM 3036 O O . ASP A 1 411 ? 70.45132 -6.53420 4.56967 1.000 30.93973 403 ASP A O 1
ATOM 3041 N N . ASN A 1 412 ? 69.93553 -7.03497 6.69952 1.000 26.46030 404 ASN A N 1
ATOM 3042 C CA . ASN A 1 412 ? 70.52089 -8.37069 6.63092 1.000 34.58689 404 ASN A CA 1
ATOM 3043 C C . ASN A 1 412 ? 69.50823 -9.46662 6.33313 1.000 36.12549 404 ASN A C 1
ATOM 3044 O O . ASN A 1 412 ? 69.88936 -10.50313 5.78621 1.000 36.94433 404 ASN A O 1
ATOM 3049 N N . ASP A 1 413 ? 68.23219 -9.27664 6.66429 1.000 26.44505 405 ASP A N 1
ATOM 3050 C CA . ASP A 1 413 ? 67.19540 -10.24026 6.29593 1.000 30.24204 405 ASP A CA 1
ATOM 3051 C C . ASP A 1 413 ? 65.95005 -9.46392 5.90720 1.000 29.71252 405 ASP A C 1
ATOM 3052 O O . ASP A 1 413 ? 65.11513 -9.12802 6.75857 1.000 28.55077 405 ASP A O 1
ATOM 3057 N N . PRO A 1 414 ? 65.76949 -9.19610 4.61081 1.000 35.37452 406 PRO A N 1
ATOM 3058 C CA . PRO A 1 414 ? 64.66853 -8.32460 4.17275 1.000 36.32162 406 PRO A CA 1
ATOM 3059 C C . PRO A 1 414 ? 63.28759 -8.97500 4.22899 1.000 38.99421 406 PRO A C 1
ATOM 3060 O O . PRO A 1 414 ? 62.30679 -8.31837 3.84362 1.000 33.86468 406 PRO A O 1
ATOM 3064 N N . GLY A 1 415 ? 63.17821 -10.22739 4.69475 1.000 29.49886 407 GLY A N 1
ATOM 3065 C CA . GLY A 1 415 ? 61.90245 -10.77143 5.13517 1.000 29.04204 407 GLY A CA 1
ATOM 3066 C C . GLY A 1 415 ? 61.38887 -10.19900 6.45385 1.000 29.98718 407 GLY A C 1
ATOM 3067 O O . GLY A 1 415 ? 60.21500 -10.40975 6.78674 1.000 23.51490 407 GLY A O 1
ATOM 3068 N N . TYR A 1 416 ? 62.23283 -9.49306 7.20677 1.000 23.30469 408 TYR A N 1
ATOM 3069 C CA . TYR A 1 416 ? 61.82810 -8.84819 8.44598 1.000 23.11197 408 TYR A CA 1
ATOM 3070 C C . TYR A 1 416 ? 61.95909 -7.33715 8.31241 1.000 26.07634 408 TYR A C 1
ATOM 3071 O O . TYR A 1 416 ? 62.67580 -6.83924 7.44765 1.000 20.02951 408 TYR A O 1
ATOM 3080 N N . THR A 1 417 ? 61.27293 -6.60172 9.18862 1.000 23.16168 409 THR A N 1
ATOM 3081 C CA . THR A 1 417 ? 61.42717 -5.15382 9.25459 1.000 20.39674 409 THR A CA 1
ATOM 3082 C C . THR A 1 417 ? 61.92308 -4.73320 10.63171 1.000 25.49054 409 THR A C 1
ATOM 3083 O O . THR A 1 417 ? 61.76625 -5.44915 11.62672 1.000 21.56074 409 THR A O 1
ATOM 3087 N N . ASP A 1 418 ? 62.51216 -3.53823 10.68094 1.000 25.70519 410 ASP A N 1
ATOM 3088 C CA . ASP A 1 418 ? 63.04947 -3.00407 11.92588 1.000 18.30776 410 ASP A CA 1
ATOM 3089 C C . ASP A 1 418 ? 61.91460 -2.27614 12.63400 1.000 18.64989 410 ASP A C 1
ATOM 3090 O O . ASP A 1 418 ? 61.80495 -1.04577 12.62129 1.000 18.95739 410 ASP A O 1
ATOM 3095 N N . ARG A 1 419 ? 61.06480 -3.07706 13.27412 1.000 20.40826 411 ARG A N 1
ATOM 3096 C CA . ARG A 1 419 ? 59.80298 -2.64145 13.85630 1.000 20.07932 411 ARG A CA 1
ATOM 3097 C C . ARG A 1 419 ? 59.69948 -3.13831 15.29683 1.000 20.09823 411 ARG A C 1
ATOM 3098 O O . ARG A 1 419 ? 60.35462 -4.11386 15.67293 1.000 20.07553 411 ARG A O 1
ATOM 3106 N N . PHE A 1 420 ? 58.87091 -2.46396 16.10854 1.000 17.57502 412 PHE A N 1
ATOM 3107 C CA . PHE A 1 420 ? 58.58024 -2.93823 17.46285 1.000 15.50905 412 PHE A CA 1
ATOM 3108 C C . PHE A 1 420 ? 57.13173 -2.62526 17.83383 1.000 17.03145 412 PHE A C 1
ATOM 3109 O O . PHE A 1 420 ? 56.51675 -1.69394 17.30419 1.000 19.42719 412 PHE A O 1
ATOM 3117 N N . GLU A 1 421 ? 56.59254 -3.42497 18.74517 1.000 18.38386 413 GLU A N 1
ATOM 3118 C CA . GLU A 1 421 ? 55.39783 -3.06568 19.50313 1.000 20.39845 413 GLU A CA 1
ATOM 3119 C C . GLU A 1 421 ? 55.70352 -3.21309 20.98443 1.000 20.81678 413 GLU A C 1
ATOM 3120 O O . GLU A 1 421 ? 56.44679 -4.11711 21.38211 1.000 19.08044 413 GLU A O 1
ATOM 3126 N N . LEU A 1 422 ? 55.14198 -2.31149 21.78889 1.000 19.77494 414 LEU A N 1
ATOM 3127 C CA . LEU A 1 422 ? 55.32272 -2.30734 23.23351 1.000 22.40924 414 LEU A CA 1
ATOM 3128 C C . LEU A 1 422 ? 54.09674 -2.92374 23.89089 1.000 21.96880 414 LEU A C 1
ATOM 3129 O O . LEU A 1 422 ? 52.97279 -2.48247 23.64415 1.000 20.01054 414 LEU A O 1
ATOM 3134 N N . PHE A 1 423 ? 54.31779 -3.90465 24.75171 1.000 17.51109 415 PHE A N 1
ATOM 3135 C CA . PHE A 1 423 ? 53.25015 -4.55234 25.49895 1.000 18.31454 415 PHE A CA 1
ATOM 3136 C C . PHE A 1 423 ? 53.47735 -4.33784 26.98136 1.000 23.32208 415 PHE A C 1
ATOM 3137 O O . PHE A 1 423 ? 54.61213 -4.43699 27.46834 1.000 21.87964 415 PHE A O 1
ATOM 3145 N N . VAL A 1 424 ? 52.39332 -4.03280 27.68548 1.000 21.79412 416 VAL A N 1
ATOM 3146 C CA . VAL A 1 424 ? 52.38058 -3.93861 29.14032 1.000 18.79600 416 VAL A CA 1
ATOM 3147 C C . VAL A 1 424 ? 51.10696 -4.62362 29.62031 1.000 22.45070 416 VAL A C 1
ATOM 3148 O O . VAL A 1 424 ? 50.01574 -4.34637 29.10924 1.000 23.96457 416 VAL A O 1
ATOM 3152 N N . ASN A 1 425 ? 51.24520 -5.54134 30.57167 1.000 22.33346 417 ASN A N 1
ATOM 3153 C CA . ASN A 1 425 ? 50.10020 -6.27958 31.09044 1.000 24.38096 417 ASN A CA 1
ATOM 3154 C C . ASN A 1 425 ? 49.29916 -6.92977 29.96505 1.000 22.42689 417 ASN A C 1
ATOM 3155 O O . ASN A 1 425 ? 48.06473 -6.97247 29.99480 1.000 23.68032 417 ASN A O 1
ATOM 3160 N N . GLY A 1 426 ? 50.00627 -7.42834 28.95527 1.000 25.24846 418 GLY A N 1
ATOM 3161 C CA . GLY A 1 426 ? 49.37371 -8.13065 27.85271 1.000 27.46358 418 GLY A CA 1
ATOM 3162 C C . GLY A 1 426 ? 48.68146 -7.26923 26.81640 1.000 28.49450 418 GLY A C 1
ATOM 3163 O O . GLY A 1 426 ? 48.00426 -7.81721 25.94173 1.000 30.01092 418 GLY A O 1
ATOM 3164 N N . LYS A 1 427 ? 48.82481 -5.94533 26.86946 1.000 22.18221 419 LYS A N 1
ATOM 3165 C CA . LYS A 1 427 ? 48.11555 -5.05040 25.96170 1.000 26.40872 419 LYS A CA 1
ATOM 3166 C C . LYS A 1 427 ? 49.11332 -4.20836 25.17800 1.000 23.81117 419 LYS A C 1
ATOM 3167 O O . LYS A 1 427 ? 50.13874 -3.77999 25.71932 1.000 22.97801 419 LYS A O 1
ATOM 3173 N N . GLU A 1 428 ? 48.79564 -3.94806 23.91433 1.000 25.77266 420 GLU A N 1
ATOM 3174 C CA . GLU A 1 428 ? 49.67322 -3.12655 23.08737 1.000 19.94985 420 GLU A CA 1
ATOM 3175 C C . GLU A 1 428 ? 49.53442 -1.65771 23.48345 1.000 21.76022 420 GLU A C 1
ATOM 3176 O O . GLU A 1 428 ? 48.42702 -1.11820 23.54200 1.000 23.43037 420 GLU A O 1
ATOM 3182 N N . LEU A 1 429 ? 50.66168 -1.01807 23.78207 1.000 16.94441 421 LEU A N 1
ATOM 3183 C CA . LEU A 1 429 ? 50.67182 0.38111 24.19475 1.000 19.69633 421 LEU A CA 1
ATOM 3184 C C . LEU A 1 429 ? 51.31919 1.31908 23.19289 1.000 21.53185 421 LEU A C 1
ATOM 3185 O O . LEU A 1 429 ? 51.04111 2.51980 23.23418 1.000 23.22800 421 LEU A O 1
ATOM 3190 N N . ALA A 1 430 ? 52.20525 0.81486 22.33997 1.000 19.22228 422 ALA A N 1
ATOM 3191 C CA . ALA A 1 430 ? 52.92443 1.64672 21.38801 1.000 20.57971 422 ALA A CA 1
ATOM 3192 C C . ALA A 1 430 ? 53.37512 0.76850 20.22832 1.000 22.36316 422 ALA A C 1
ATOM 3193 O O . ALA A 1 430 ? 53.42850 -0.46130 20.33785 1.000 23.58566 422 ALA A O 1
ATOM 3195 N N . ASN A 1 431 ? 53.68022 1.41281 19.10794 1.000 21.82881 423 ASN A N 1
ATOM 3196 C CA A ASN A 1 431 ? 54.17170 0.72904 17.91122 0.570 23.88177 423 ASN A CA 1
ATOM 3197 C CA B ASN A 1 431 ? 54.28857 0.70450 18.00138 0.430 23.22488 423 ASN A CA 1
ATOM 3198 C C . ASN A 1 431 ? 55.07441 1.69771 17.15993 1.000 21.75145 423 ASN A C 1
ATOM 3199 O O . ASN A 1 431 ? 54.71800 2.87052 17.03551 1.000 20.22383 423 ASN A O 1
ATOM 3208 N N . GLY A 1 432 ? 56.20623 1.22688 16.64965 1.000 21.20587 424 GLY A N 1
ATOM 3209 C CA . GLY A 1 432 ? 57.06125 2.13799 15.90895 1.000 20.10535 424 GLY A CA 1
ATOM 3210 C C . GLY A 1 432 ? 58.06050 1.37197 15.07667 1.000 24.55718 424 GLY A C 1
ATOM 3211 O O . GLY A 1 432 ? 58.17516 0.14768 15.17902 1.000 18.09593 424 GLY A O 1
ATOM 3212 N N . PHE A 1 433 ? 58.78999 2.11155 14.24112 1.000 17.34845 425 PHE A N 1
ATOM 3213 C CA . PHE A 1 433 ? 59.75201 1.44448 13.37814 1.000 17.96554 425 PHE A CA 1
ATOM 3214 C C . PHE A 1 433 ? 60.69267 2.44230 12.73024 1.000 21.45836 425 PHE A C 1
ATOM 3215 O O . PHE A 1 433 ? 60.42982 3.65232 12.68214 1.000 18.09528 425 PHE A O 1
ATOM 3223 N N . SER A 1 434 ? 61.81075 1.90610 12.24801 1.000 21.90017 426 SER A N 1
ATOM 3224 C CA . SER A 1 434 ? 62.57638 2.58426 11.21582 1.000 20.84725 426 SER A CA 1
ATOM 3225 C C . SER A 1 434 ? 61.68504 2.75489 9.98648 1.000 19.01427 426 SER A C 1
ATOM 3226 O O . SER A 1 434 ? 61.07008 1.79554 9.51725 1.000 20.77552 426 SER A O 1
ATOM 3229 N N . GLU A 1 435 ? 61.60014 3.97703 9.47204 1.000 17.07911 427 GLU A N 1
ATOM 3230 C CA . GLU A 1 435 ? 60.60930 4.29613 8.44999 1.000 20.20358 427 GLU A CA 1
ATOM 3231 C C . GLU A 1 435 ? 61.05377 3.87936 7.05215 1.000 22.47581 427 GLU A C 1
ATOM 3232 O O . GLU A 1 435 ? 62.20160 4.09650 6.65370 1.000 20.47803 427 GLU A O 1
ATOM 3238 N N . LEU A 1 436 ? 60.12416 3.30481 6.28706 1.000 18.19695 428 LEU A N 1
ATOM 3239 C CA . LEU A 1 436 ? 60.40141 3.01570 4.88024 1.000 22.14747 428 LEU A CA 1
ATOM 3240 C C . LEU A 1 436 ? 60.48521 4.32615 4.09534 1.000 24.06052 428 LEU A C 1
ATOM 3241 O O . LEU A 1 436 ? 59.47768 5.01836 3.91756 1.000 24.37285 428 LEU A O 1
ATOM 3246 N N . ASN A 1 437 ? 61.68032 4.69214 3.62250 1.000 21.95362 429 ASN A N 1
ATOM 3247 C CA . ASN A 1 437 ? 61.81369 5.92133 2.84417 1.000 21.85964 429 ASN A CA 1
ATOM 3248 C C . ASN A 1 437 ? 62.19701 5.66772 1.39138 1.000 22.89367 429 ASN A C 1
ATOM 3249 O O . ASN A 1 437 ? 62.29084 6.62686 0.61499 1.000 23.90428 429 ASN A O 1
ATOM 3254 N N . ASP A 1 438 ? 62.39310 4.40445 1.00325 1.000 22.99440 430 ASP A N 1
ATOM 3255 C CA . ASP A 1 438 ? 62.64193 3.97571 -0.37552 1.000 24.29624 430 ASP A CA 1
ATOM 3256 C C . ASP A 1 438 ? 61.32199 4.03148 -1.14646 1.000 29.48145 430 ASP A C 1
ATOM 3257 O O . ASP A 1 438 ? 60.42447 3.21994 -0.88456 1.000 24.24870 430 ASP A O 1
ATOM 3262 N N . PRO A 1 439 ? 61.15232 4.96543 -2.09248 1.000 28.72946 431 PRO A N 1
ATOM 3263 C CA . PRO A 1 439 ? 59.83768 5.09641 -2.74537 1.000 27.18777 431 PRO A CA 1
ATOM 3264 C C . PRO A 1 439 ? 59.47971 3.91050 -3.61486 1.000 29.87787 431 PRO A C 1
ATOM 3265 O O . PRO A 1 439 ? 58.28953 3.59136 -3.73176 1.000 27.39527 431 PRO A O 1
ATOM 3269 N N . GLU A 1 440 ? 60.46804 3.25533 -4.23997 1.000 28.69270 432 GLU A N 1
ATOM 3270 C CA . GLU A 1 440 ? 60.17004 2.10785 -5.09393 1.000 29.56874 432 GLU A CA 1
ATOM 3271 C C . GLU A 1 440 ? 59.73637 0.90433 -4.26714 1.000 30.56442 432 GLU A C 1
ATOM 3272 O O . GLU A 1 440 ? 58.81205 0.17771 -4.65116 1.000 32.49331 432 GLU A O 1
ATOM 3278 N N . ASP A 1 441 ? 60.38565 0.67849 -3.12735 1.000 28.86321 433 ASP A N 1
ATOM 3279 C CA . ASP A 1 441 ? 59.93226 -0.36697 -2.21746 1.000 26.42582 433 ASP A CA 1
ATOM 3280 C C . ASP A 1 441 ? 58.52653 -0.04996 -1.70481 1.000 26.34793 433 ASP A C 1
ATOM 3281 O O . ASP A 1 441 ? 57.64408 -0.91397 -1.71027 1.000 28.50473 433 ASP A O 1
ATOM 3286 N N . GLN A 1 442 ? 58.29606 1.20073 -1.27764 1.000 25.07725 434 GLN A N 1
ATOM 3287 C CA . GLN A 1 442 ? 56.98860 1.56324 -0.73177 1.000 25.96239 434 GLN A CA 1
ATOM 3288 C C . GLN A 1 442 ? 55.88108 1.36786 -1.75885 1.000 28.37554 434 GLN A C 1
ATOM 3289 O O . GLN A 1 442 ? 54.79358 0.88416 -1.42135 1.000 28.48533 434 GLN A O 1
ATOM 3295 N N . ALA A 1 443 ? 56.14092 1.71745 -3.02212 1.000 26.87800 435 ALA A N 1
ATOM 3296 C CA . ALA A 1 443 ? 55.12054 1.53269 -4.04719 1.000 30.62700 435 ALA A CA 1
ATOM 3297 C C . ALA A 1 443 ? 54.83022 0.05244 -4.27223 1.000 33.23258 435 ALA A C 1
ATOM 3298 O O . ALA A 1 443 ? 53.67259 -0.33387 -4.46683 1.000 34.71095 435 ALA A O 1
ATOM 3300 N N . GLN A 1 444 ? 55.86152 -0.79578 -4.23974 1.000 30.71878 436 GLN A N 1
ATOM 3301 C CA . GLN A 1 444 ? 55.62204 -2.23150 -4.37502 1.000 34.60448 436 GLN A CA 1
ATOM 3302 C C . GLN A 1 444 ? 54.76234 -2.75647 -3.22682 1.000 36.65500 436 GLN A C 1
ATOM 3303 O O . GLN A 1 444 ? 53.84164 -3.55490 -3.45017 1.000 37.71923 436 GLN A O 1
ATOM 3309 N N . ARG A 1 445 ? 55.04514 -2.31899 -1.99219 1.000 29.62450 437 ARG A N 1
ATOM 3310 C CA . ARG A 1 445 ? 54.24723 -2.76341 -0.84678 1.000 39.37273 437 ARG A CA 1
ATOM 3311 C C . ARG A 1 445 ? 52.79927 -2.30305 -0.96792 1.000 39.14373 437 ARG A C 1
ATOM 3312 O O . ARG A 1 445 ? 51.87779 -3.06393 -0.66006 1.000 35.83703 437 ARG A O 1
ATOM 3320 N N . PHE A 1 446 ? 52.58301 -1.04425 -1.36855 1.000 36.90871 438 PHE A N 1
ATOM 3321 C CA . PHE A 1 446 ? 51.22964 -0.57826 -1.66423 1.000 37.58100 438 PHE A CA 1
ATOM 3322 C C . PHE A 1 446 ? 50.55580 -1.47047 -2.69791 1.000 41.41214 438 PHE A C 1
ATOM 3323 O O . PHE A 1 446 ? 49.38190 -1.82689 -2.54754 1.000 42.94966 438 PHE A O 1
ATOM 3331 N N . GLN A 1 447 ? 51.28196 -1.83298 -3.76141 1.000 41.84666 439 GLN A N 1
ATOM 3332 C CA . GLN A 1 447 ? 50.69884 -2.65637 -4.82173 1.000 49.70669 439 GLN A CA 1
ATOM 3333 C C . GLN A 1 447 ? 50.32145 -4.04515 -4.32046 1.000 51.50422 439 GLN A C 1
ATOM 3334 O O . GLN A 1 447 ? 49.31776 -4.61159 -4.76466 1.000 54.46834 439 GLN A O 1
ATOM 3340 N N . ALA A 1 448 ? 51.10016 -4.61053 -3.39723 1.000 46.66274 440 ALA A N 1
ATOM 3341 C CA . ALA A 1 448 ? 50.67498 -5.85560 -2.76811 1.000 46.58776 440 ALA A CA 1
ATOM 3342 C C . ALA A 1 448 ? 49.43209 -5.63471 -1.91046 1.000 48.85781 440 ALA A C 1
ATOM 3343 O O . ALA A 1 448 ? 48.51521 -6.46389 -1.91545 1.000 51.93250 440 ALA A O 1
ATOM 3345 N N . GLN A 1 449 ? 49.38019 -4.51393 -1.17567 1.000 43.73422 441 GLN A N 1
ATOM 3346 C CA . GLN A 1 449 ? 48.19837 -4.19642 -0.37756 1.000 43.29771 441 GLN A CA 1
ATOM 3347 C C . GLN A 1 449 ? 46.95631 -4.07697 -1.25037 1.000 49.74541 441 GLN A C 1
ATOM 3348 O O . GLN A 1 449 ? 45.88283 -4.57171 -0.88318 1.000 56.73541 441 GLN A O 1
ATOM 3354 N N . VAL A 1 450 ? 47.07999 -3.41830 -2.40756 1.000 44.97734 442 VAL A N 1
ATOM 3355 C CA . VAL A 1 450 ? 45.92633 -3.22702 -3.28624 1.000 50.00653 442 VAL A CA 1
ATOM 3356 C C . VAL A 1 450 ? 45.40290 -4.57014 -3.77222 1.000 58.23397 442 VAL A C 1
ATOM 3357 O O . VAL A 1 450 ? 44.18641 -4.79248 -3.84239 1.000 64.22963 442 VAL A O 1
ATOM 3361 N N . ALA A 1 451 ? 46.31349 -5.49246 -4.09768 1.000 60.43123 443 ALA A N 1
ATOM 3362 C CA . ALA A 1 451 ? 45.91006 -6.83745 -4.49665 1.000 60.10125 443 ALA A CA 1
ATOM 3363 C C . ALA A 1 451 ? 45.13997 -7.53940 -3.38186 1.000 62.41998 443 ALA A C 1
ATOM 3364 O O . ALA A 1 451 ? 44.17297 -8.26422 -3.64446 1.000 66.48621 443 ALA A O 1
ATOM 3366 N N . ALA A 1 452 ? 45.55439 -7.33674 -2.12948 1.000 62.01851 444 ALA A N 1
ATOM 3367 C CA . ALA A 1 452 ? 44.82798 -7.92420 -1.00733 1.000 65.71509 444 ALA A CA 1
ATOM 3368 C C . ALA A 1 452 ? 43.46909 -7.25973 -0.81594 1.000 68.51720 444 ALA A C 1
ATOM 3369 O O . ALA A 1 452 ? 42.48281 -7.93743 -0.50258 1.000 71.94285 444 ALA A O 1
ATOM 3371 N N . LYS A 1 453 ? 43.39914 -5.93414 -0.99525 1.000 65.69960 445 LYS A N 1
ATOM 3372 C CA . LYS A 1 453 ? 42.12557 -5.22948 -0.86954 1.000 71.54451 445 LYS A CA 1
ATOM 3373 C C . LYS A 1 453 ? 41.09878 -5.75359 -1.86430 1.000 84.56694 445 LYS A C 1
ATOM 3374 O O . LYS A 1 453 ? 39.89565 -5.75020 -1.57772 1.000 90.81037 445 LYS A O 1
ATOM 3376 N N . GLU A 1 454 ? 41.55198 -6.21003 -3.03121 1.000 84.45142 446 GLU A N 1
ATOM 3377 C CA . GLU A 1 454 ? 40.67558 -6.85420 -3.99668 1.000 88.06185 446 GLU A CA 1
ATOM 3378 C C . GLU A 1 454 ? 40.44996 -8.32708 -3.68898 1.000 87.65060 446 GLU A C 1
ATOM 3379 O O . GLU A 1 454 ? 39.53202 -8.92828 -4.25720 1.000 86.03090 446 GLU A O 1
ATOM 3385 N N . GLY A 1 455 ? 41.25796 -8.91606 -2.81111 1.000 86.87630 447 GLY A N 1
ATOM 3386 C CA . GLY A 1 455 ? 41.08899 -10.28648 -2.38336 1.000 89.08699 447 GLY A CA 1
ATOM 3387 C C . GLY A 1 455 ? 40.17927 -10.48692 -1.19313 1.000 89.23541 447 GLY A C 1
ATOM 3388 O O . GLY A 1 455 ? 40.03878 -11.61942 -0.72022 1.000 89.24568 447 GLY A O 1
ATOM 3389 N N . GLY A 1 456 ? 39.56051 -9.42114 -0.68491 1.000 90.13917 448 GLY A N 1
ATOM 3390 C CA . GLY A 1 456 ? 38.63200 -9.53273 0.42531 1.000 92.46005 448 GLY A CA 1
ATOM 3391 C C . GLY A 1 456 ? 39.19355 -9.12612 1.77445 1.000 85.54182 448 GLY A C 1
ATOM 3392 O O . GLY A 1 456 ? 38.88317 -9.75036 2.79488 1.000 82.67547 448 GLY A O 1
ATOM 3393 N N . ASP A 1 457 ? 40.01546 -8.07898 1.79805 1.000 82.32918 449 ASP A N 1
ATOM 3394 C CA . ASP A 1 457 ? 40.63094 -7.58174 3.02727 1.000 75.06153 449 ASP A CA 1
ATOM 3395 C C . ASP A 1 457 ? 40.23942 -6.11625 3.19581 1.000 77.58866 449 ASP A C 1
ATOM 3396 O O . ASP A 1 457 ? 40.84103 -5.22923 2.58031 1.000 71.63202 449 ASP A O 1
ATOM 3401 N N . ASP A 1 458 ? 39.23789 -5.86819 4.04646 1.000 85.14105 450 ASP A N 1
ATOM 3402 C CA . ASP A 1 458 ? 38.74568 -4.51834 4.29996 1.000 86.79628 450 ASP A CA 1
ATOM 3403 C C . ASP A 1 458 ? 39.75694 -3.64061 5.02412 1.000 81.69016 450 ASP A C 1
ATOM 3404 O O . ASP A 1 458 ? 39.51762 -2.43451 5.15643 1.000 86.40292 450 ASP A O 1
ATOM 3406 N N . GLU A 1 459 ? 40.86830 -4.20541 5.49635 1.000 72.96936 451 GLU A N 1
ATOM 3407 C CA . GLU A 1 459 ? 41.88264 -3.44789 6.21596 1.000 64.05103 451 GLU A CA 1
ATOM 3408 C C . GLU A 1 459 ? 43.16859 -3.27044 5.41601 1.000 57.72977 451 GLU A C 1
ATOM 3409 O O . GLU A 1 459 ? 44.10896 -2.63984 5.91400 1.000 52.90861 451 GLU A O 1
ATOM 3415 N N . ALA A 1 460 ? 43.23510 -3.80394 4.19426 1.000 53.07674 452 ALA A N 1
ATOM 3416 C CA . ALA A 1 460 ? 44.39598 -3.59199 3.33729 1.000 49.19803 452 ALA A CA 1
ATOM 3417 C C . ALA A 1 460 ? 44.48049 -2.13195 2.90592 1.000 50.50922 452 ALA A C 1
ATOM 3418 O O . ALA A 1 460 ? 43.46587 -1.50135 2.59429 1.000 55.99779 452 ALA A O 1
ATOM 3420 N N . MET A 1 461 ? 45.70080 -1.59942 2.87283 1.000 49.94900 453 MET A N 1
ATOM 3421 C CA . MET A 1 461 ? 45.90309 -0.19165 2.55575 1.000 50.45176 453 MET A CA 1
ATOM 3422 C C . MET A 1 461 ? 45.65392 0.08489 1.07129 1.000 47.84507 453 MET A C 1
ATOM 3423 O O . MET A 1 461 ? 45.61532 -0.82323 0.23487 1.000 50.99798 453 MET A O 1
ATOM 3428 N N . HIS A 1 462 ? 45.48010 1.36656 0.75225 1.000 52.02046 454 HIS A N 1
ATOM 3429 C CA . HIS A 1 462 ? 45.27968 1.83274 -0.61471 1.000 50.31465 454 HIS A CA 1
ATOM 3430 C C . HIS A 1 462 ? 46.57270 2.43553 -1.16342 1.000 46.38494 454 HIS A C 1
ATOM 3431 O O . HIS A 1 462 ? 47.47712 2.82060 -0.41333 1.000 41.32175 454 HIS A O 1
ATOM 3438 N N . TYR A 1 463 ? 46.64636 2.52852 -2.49278 1.000 38.94563 455 TYR A N 1
ATOM 3439 C CA . TYR A 1 463 ? 47.80767 3.12565 -3.14534 1.000 38.05479 455 TYR A CA 1
ATOM 3440 C C . TYR A 1 463 ? 47.67919 4.64322 -3.10289 1.000 31.31822 455 TYR A C 1
ATOM 3441 O O . TYR A 1 463 ? 46.68949 5.19810 -3.57517 1.000 42.37426 455 TYR A O 1
ATOM 3450 N N . ASP A 1 464 ? 48.68242 5.31551 -2.55426 1.000 35.19171 456 ASP A N 1
ATOM 3451 C CA . ASP A 1 464 ? 48.65173 6.76480 -2.37082 1.000 29.00394 456 ASP A CA 1
ATOM 3452 C C . ASP A 1 464 ? 49.78396 7.33383 -3.22389 1.000 28.62526 456 ASP A C 1
ATOM 3453 O O . ASP A 1 464 ? 50.92365 7.46044 -2.76898 1.000 28.45509 456 ASP A O 1
ATOM 3458 N N . ALA A 1 465 ? 49.44914 7.67590 -4.46837 1.000 30.18635 457 ALA A N 1
ATOM 3459 C CA . ALA A 1 465 ? 50.44349 8.16575 -5.41310 1.000 30.30815 457 ALA A CA 1
ATOM 3460 C C . ALA A 1 465 ? 51.08522 9.46277 -4.93785 1.000 37.92284 457 ALA A C 1
ATOM 3461 O O . ALA A 1 465 ? 52.26713 9.70127 -5.21334 1.000 32.40250 457 ALA A O 1
ATOM 3463 N N . ASP A 1 466 ? 50.33230 10.31254 -4.22594 1.000 31.35024 458 ASP A N 1
ATOM 3464 C CA . ASP A 1 466 ? 50.91817 11.56536 -3.75622 1.000 32.09782 458 ASP A CA 1
ATOM 3465 C C . ASP A 1 466 ? 51.94057 11.31257 -2.66232 1.000 26.01303 458 ASP A C 1
ATOM 3466 O O . ASP A 1 466 ? 52.98229 11.97473 -2.62595 1.000 26.18631 458 ASP A O 1
ATOM 3471 N N . TYR A 1 467 ? 51.68018 10.34700 -1.77177 1.000 27.05198 459 TYR A N 1
ATOM 3472 C CA . TYR A 1 467 ? 52.69857 9.98891 -0.78344 1.000 23.85247 459 TYR A CA 1
ATOM 3473 C C . TYR A 1 467 ? 53.96444 9.46287 -1.46145 1.000 31.35445 459 TYR A C 1
ATOM 3474 O O . TYR A 1 467 ? 55.07775 9.86690 -1.10614 1.000 23.22908 459 TYR A O 1
ATOM 3483 N N . ILE A 1 468 ? 53.81972 8.58024 -2.45410 1.000 26.22345 460 ILE A N 1
ATOM 3484 C CA . ILE A 1 468 ? 54.99108 8.10454 -3.19460 1.000 30.41331 460 ILE A CA 1
ATOM 3485 C C . ILE A 1 468 ? 55.75334 9.28382 -3.81181 1.000 32.51549 460 ILE A C 1
ATOM 3486 O O . ILE A 1 468 ? 56.98816 9.36172 -3.73614 1.000 25.15990 460 ILE A O 1
ATOM 3491 N N . ARG A 1 469 ? 55.02534 10.22093 -4.42877 1.000 26.29610 461 ARG A N 1
ATOM 3492 C CA . ARG A 1 469 ? 55.65619 11.43061 -4.95630 1.000 32.71987 461 ARG A CA 1
ATOM 3493 C C . ARG A 1 469 ? 56.46639 12.15852 -3.88647 1.000 27.30132 461 ARG A C 1
ATOM 3494 O O . ARG A 1 469 ? 57.60495 12.56802 -4.13336 1.000 27.97417 461 ARG A O 1
ATOM 3502 N N . ALA A 1 470 ? 55.90959 12.31916 -2.68627 1.000 26.08568 462 ALA A N 1
ATOM 3503 C CA . ALA A 1 470 ? 56.67373 12.99939 -1.64431 1.000 23.33162 462 ALA A CA 1
ATOM 3504 C C . ALA A 1 470 ? 57.95476 12.23429 -1.31695 1.000 22.27642 462 ALA A C 1
ATOM 3505 O O . ALA A 1 470 ? 59.02407 12.84064 -1.17466 1.000 25.81770 462 ALA A O 1
ATOM 3507 N N . LEU A 1 471 ? 57.88298 10.90019 -1.23270 1.000 22.13584 463 LEU A N 1
ATOM 3508 C CA . LEU A 1 471 ? 59.10281 10.13357 -0.99358 1.000 21.71416 463 LEU A CA 1
ATOM 3509 C C . LEU A 1 471 ? 60.10719 10.28319 -2.13851 1.000 24.94351 463 LEU A C 1
ATOM 3510 O O . LEU A 1 471 ? 61.32171 10.20934 -1.91261 1.000 26.04779 463 LEU A O 1
ATOM 3515 N N . GLU A 1 472 ? 59.63135 10.49360 -3.36774 1.000 23.47316 464 GLU A N 1
ATOM 3516 C CA . GLU A 1 472 ? 60.55750 10.65804 -4.48575 1.000 25.75835 464 GLU A CA 1
ATOM 3517 C C . GLU A 1 472 ? 61.30880 11.98856 -4.41875 1.000 27.38768 464 GLU A C 1
ATOM 3518 O O . GLU A 1 472 ? 62.41996 12.09040 -4.94937 1.000 26.59287 464 GLU A O 1
ATOM 3524 N N . TYR A 1 473 ? 60.74346 13.01429 -3.76805 1.000 23.71924 465 TYR A N 1
ATOM 3525 C CA . TYR A 1 473 ? 61.55505 14.19928 -3.48579 1.000 26.39788 465 TYR A CA 1
ATOM 3526 C C . TYR A 1 473 ? 62.66323 13.88902 -2.48658 1.000 31.20741 465 TYR A C 1
ATOM 3527 O O . TYR A 1 473 ? 63.63561 14.64914 -2.40166 1.000 29.77521 465 TYR A O 1
ATOM 3536 N N . GLY A 1 474 ? 62.51858 12.80235 -1.72312 1.000 24.20088 466 GLY A N 1
ATOM 3537 C CA . GLY A 1 474 ? 63.54537 12.31171 -0.82774 1.000 23.86104 466 GLY A CA 1
ATOM 3538 C C . GLY A 1 474 ? 63.22585 12.59090 0.62551 1.000 24.72017 466 GLY A C 1
ATOM 3539 O O . GLY A 1 474 ? 63.04010 13.74830 1.01214 1.000 25.62484 466 GLY A O 1
ATOM 3540 N N . MET A 1 475 ? 63.12468 11.54058 1.43520 1.000 22.82605 467 MET A N 1
ATOM 3541 C CA . MET A 1 475 ? 62.95083 11.67433 2.87266 1.000 25.08303 467 MET A CA 1
ATOM 3542 C C . MET A 1 475 ? 64.22340 11.18711 3.54934 1.000 19.76673 467 MET A C 1
ATOM 3543 O O . MET A 1 475 ? 64.76618 10.13726 3.17745 1.000 20.00988 467 MET A O 1
ATOM 3548 N N . ALA A 1 476 ? 64.70333 11.95447 4.52381 1.000 19.70862 468 ALA A N 1
ATOM 3549 C CA . ALA A 1 476 ? 65.80030 11.47778 5.34540 1.000 19.90401 468 ALA A CA 1
ATOM 3550 C C . ALA A 1 476 ? 65.41414 10.13678 5.96268 1.000 23.49650 468 ALA A C 1
ATOM 3551 O O . ALA A 1 476 ? 64.22608 9.87739 6.20102 1.000 20.81900 468 ALA A O 1
ATOM 3553 N N . PRO A 1 477 ? 66.38592 9.26631 6.22913 1.000 23.23000 469 PRO A N 1
ATOM 3554 C CA . PRO A 1 477 ? 66.09958 8.11304 7.08721 1.000 19.88923 469 PRO A CA 1
ATOM 3555 C C . PRO A 1 477 ? 65.52234 8.62307 8.40205 1.000 26.90264 469 PRO A C 1
ATOM 3556 O O . PRO A 1 477 ? 65.93804 9.66390 8.91819 1.000 22.50621 469 PRO A O 1
ATOM 3560 N N . THR A 1 478 ? 64.51602 7.91868 8.91601 1.000 19.04299 470 THR A N 1
ATOM 3561 C CA . THR A 1 478 ? 63.66751 8.47764 9.96585 1.000 19.43526 470 THR A CA 1
ATOM 3562 C C . THR A 1 478 ? 63.17422 7.34348 10.86085 1.000 20.93637 470 THR A C 1
ATOM 3563 O O . THR A 1 478 ? 63.06782 6.19638 10.42426 1.000 21.55218 470 THR A O 1
ATOM 3567 N N . GLY A 1 479 ? 62.90888 7.65729 12.11851 1.000 19.23351 471 GLY A N 1
ATOM 3568 C CA . GLY A 1 479 ? 62.22410 6.73828 13.02096 1.000 18.71841 471 GLY A CA 1
ATOM 3569 C C . GLY A 1 479 ? 60.87994 7.31862 13.42611 1.000 25.81680 471 GLY A C 1
ATOM 3570 O O . GLY A 1 479 ? 60.75793 8.53148 13.63225 1.000 21.58706 471 GLY A O 1
ATOM 3571 N N . GLY A 1 480 ? 59.87426 6.44573 13.56736 1.000 18.29810 472 GLY A N 1
ATOM 3572 C CA . GLY A 1 480 ? 58.53047 6.89851 13.87330 1.000 19.32493 472 GLY A CA 1
ATOM 3573 C C . GLY A 1 480 ? 57.87316 6.05805 14.95177 1.000 18.79968 472 GLY A C 1
ATOM 3574 O O . GLY A 1 480 ? 58.26862 4.92101 15.22251 1.000 17.75768 472 GLY A O 1
ATOM 3575 N N . LEU A 1 481 ? 56.81690 6.62308 15.53214 1.000 17.21515 473 LEU A N 1
ATOM 3576 C CA . LEU A 1 481 ? 56.25872 6.07717 16.76296 1.000 16.95983 473 LEU A CA 1
ATOM 3577 C C . LEU A 1 481 ? 54.78324 6.42626 16.87626 1.000 19.80569 473 LEU A C 1
ATOM 3578 O O . LEU A 1 481 ? 54.37664 7.53605 16.52195 1.000 17.88841 473 LEU A O 1
ATOM 3583 N N . GLY A 1 482 ? 53.99584 5.48783 17.40563 1.000 19.29893 474 GLY A N 1
ATOM 3584 C CA . GLY A 1 482 ? 52.64962 5.79825 17.85165 1.000 20.11252 474 GLY A CA 1
ATOM 3585 C C . GLY A 1 482 ? 52.45023 5.28048 19.26373 1.000 22.69959 474 GLY A C 1
ATOM 3586 O O . GLY A 1 482 ? 52.76986 4.12021 19.54065 1.000 20.41006 474 GLY A O 1
ATOM 3587 N N . ILE A 1 483 ? 51.96019 6.11453 20.17836 1.000 19.55890 475 ILE A N 1
ATOM 3588 C CA . ILE A 1 483 ? 51.61291 5.67119 21.53010 1.000 21.00028 475 ILE A CA 1
ATOM 3589 C C . ILE A 1 483 ? 50.10304 5.77945 21.69732 1.000 22.27836 475 ILE A C 1
ATOM 3590 O O . ILE A 1 483 ? 49.51110 6.82207 21.39162 1.000 21.08652 475 ILE A O 1
ATOM 3595 N N . GLY A 1 484 ? 49.48682 4.69642 22.16468 1.000 21.54674 476 GLY A N 1
ATOM 3596 C CA . GLY A 1 484 ? 48.08094 4.67128 22.51637 1.000 23.68520 476 GLY A CA 1
ATOM 3597 C C . GLY A 1 484 ? 47.81807 5.44447 23.79137 1.000 22.99793 476 GLY A C 1
ATOM 3598 O O . GLY A 1 484 ? 48.03687 4.93493 24.90149 1.000 20.57093 476 GLY A O 1
ATOM 3599 N N . VAL A 1 485 ? 47.33834 6.67946 23.64154 1.000 21.61593 477 VAL A N 1
ATOM 3600 C CA . VAL A 1 485 ? 47.17513 7.55097 24.80311 1.000 24.19001 477 VAL A CA 1
ATOM 3601 C C . VAL A 1 485 ? 46.10351 7.01357 25.75100 1.000 25.62917 477 VAL A C 1
ATOM 3602 O O . VAL A 1 485 ? 46.26130 7.07577 26.97433 1.000 24.73943 477 VAL A O 1
ATOM 3606 N N . ASP A 1 486 ? 45.00036 6.48233 25.21328 1.000 25.08233 478 ASP A N 1
ATOM 3607 C CA . ASP A 1 486 ? 43.94942 5.96848 26.08496 1.000 25.17431 478 ASP A CA 1
ATOM 3608 C C . ASP A 1 486 ? 44.45795 4.79699 26.92050 1.000 23.28119 478 ASP A C 1
ATOM 3609 O O . ASP A 1 486 ? 44.17772 4.71056 28.12367 1.000 24.89086 478 ASP A O 1
ATOM 3614 N N . ARG A 1 487 ? 45.22128 3.88762 26.30794 1.000 21.30218 479 ARG A N 1
ATOM 3615 C CA . ARG A 1 487 ? 45.77750 2.77795 27.07647 1.000 24.17136 479 ARG A CA 1
ATOM 3616 C C . ARG A 1 487 ? 46.87103 3.23743 28.02794 1.000 23.00301 479 ARG A C 1
ATOM 3617 O O . ARG A 1 487 ? 47.01126 2.66963 29.12031 1.000 24.76408 479 ARG A O 1
ATOM 3625 N N . LEU A 1 488 ? 47.65692 4.25104 27.64639 1.000 20.35783 480 LEU A N 1
ATOM 3626 C CA . LEU A 1 488 ? 48.64219 4.78453 28.58891 1.000 24.89108 480 LEU A CA 1
ATOM 3627 C C . LEU A 1 488 ? 47.95605 5.35836 29.82564 1.000 19.30851 480 LEU A C 1
ATOM 3628 O O . LEU A 1 488 ? 48.42330 5.16206 30.95157 1.000 27.32684 480 LEU A O 1
ATOM 3633 N N . VAL A 1 489 ? 46.82554 6.04363 29.63065 1.000 23.52321 481 VAL A N 1
ATOM 3634 C CA . VAL A 1 489 ? 46.07560 6.61179 30.75074 1.000 19.05912 481 VAL A CA 1
ATOM 3635 C C . VAL A 1 489 ? 45.45050 5.50529 31.58795 1.000 23.77047 481 VAL A C 1
ATOM 3636 O O . VAL A 1 489 ? 45.41713 5.58206 32.82853 1.000 26.76137 481 VAL A O 1
ATOM 3640 N N . MET A 1 490 ? 44.94642 4.45410 30.93372 1.000 21.87652 482 MET A N 1
ATOM 3641 C CA . MET A 1 490 ? 44.44939 3.30079 31.67752 1.000 28.59512 482 MET A CA 1
ATOM 3642 C C . MET A 1 490 ? 45.53612 2.74119 32.58225 1.000 28.81057 482 MET A C 1
ATOM 3643 O O . MET A 1 490 ? 45.30069 2.47655 33.76565 1.000 29.60920 482 MET A O 1
ATOM 3648 N N . LEU A 1 491 ? 46.73722 2.55288 32.02845 1.000 23.86429 483 LEU A N 1
ATOM 3649 C CA . LEU A 1 491 ? 47.85162 2.01007 32.79620 1.000 30.75072 483 LEU A CA 1
ATOM 3650 C C . LEU A 1 491 ? 48.19567 2.91504 33.97558 1.000 25.96405 483 LEU A C 1
ATOM 3651 O O . LEU A 1 491 ? 48.28110 2.46227 35.11911 1.000 29.48636 483 LEU A O 1
ATOM 3656 N N . LEU A 1 492 ? 48.37466 4.20778 33.71627 1.000 21.96091 484 LEU A N 1
ATOM 3657 C CA . LEU A 1 492 ? 48.88480 5.09015 34.75435 1.000 31.83391 484 LEU A CA 1
ATOM 3658 C C . LEU A 1 492 ? 47.83898 5.43138 35.80475 1.000 28.54747 484 LEU A C 1
ATOM 3659 O O . LEU A 1 492 ? 48.21643 5.81457 36.91297 1.000 31.36919 484 LEU A O 1
ATOM 3664 N N . THR A 1 493 ? 46.54608 5.28529 35.50236 1.000 26.43198 485 THR A N 1
ATOM 3665 C CA . THR A 1 493 ? 45.49986 5.48741 36.50097 1.000 27.82360 485 THR A CA 1
ATOM 3666 C C . THR A 1 493 ? 44.98072 4.19268 37.10695 1.000 32.36934 485 THR A C 1
ATOM 3667 O O . THR A 1 493 ? 44.09018 4.24226 37.96056 1.000 35.33733 485 THR A O 1
ATOM 3671 N N . GLY A 1 494 ? 45.51222 3.04011 36.70956 1.000 31.94859 486 GLY A N 1
ATOM 3672 C CA . GLY A 1 494 ? 44.95709 1.78741 37.20306 1.000 33.95382 486 GLY A CA 1
ATOM 3673 C C . GLY A 1 494 ? 43.51691 1.55256 36.79406 1.000 39.41642 486 GLY A C 1
ATOM 3674 O O . GLY A 1 494 ? 42.74073 0.99472 37.57431 1.000 39.13304 486 GLY A O 1
ATOM 3675 N N . SER A 1 495 ? 43.12948 1.97357 35.59170 1.000 33.01791 487 SER A N 1
ATOM 3676 C CA . SER A 1 495 ? 41.76407 1.79461 35.11181 1.000 33.09183 487 SER A CA 1
ATOM 3677 C C . SER A 1 495 ? 41.69721 0.55587 34.23145 1.000 32.28542 487 SER A C 1
ATOM 3678 O O . SER A 1 495 ? 42.47009 0.42646 33.27604 1.000 32.90542 487 SER A O 1
ATOM 3681 N N . SER A 1 496 ? 40.76767 -0.34379 34.53263 1.000 28.14579 488 SER A N 1
ATOM 3682 C CA . SER A 1 496 ? 40.72050 -1.58673 33.77409 1.000 35.40773 488 SER A CA 1
ATOM 3683 C C . SER A 1 496 ? 39.86772 -1.49527 32.51439 1.000 37.81225 488 SER A C 1
ATOM 3684 O O . SER A 1 496 ? 39.96042 -2.38549 31.66940 1.000 41.48124 488 SER A O 1
ATOM 3687 N N . SER A 1 497 ? 39.06162 -0.44200 32.34832 1.000 41.22395 489 SER A N 1
ATOM 3688 C CA . SER A 1 497 ? 38.20698 -0.29598 31.17508 1.000 38.01017 489 SER A CA 1
ATOM 3689 C C . SER A 1 497 ? 38.44590 1.05035 30.50848 1.000 34.02944 489 SER A C 1
ATOM 3690 O O . SER A 1 497 ? 38.55706 2.07538 31.18720 1.000 30.80943 489 SER A O 1
ATOM 3693 N N . ILE A 1 498 ? 38.50185 1.04932 29.17336 1.000 34.61125 490 ILE A N 1
ATOM 3694 C CA . ILE A 1 498 ? 38.66559 2.30571 28.44874 1.000 37.93550 490 ILE A CA 1
ATOM 3695 C C . ILE A 1 498 ? 37.48906 3.23839 28.70792 1.000 36.90268 490 ILE A C 1
ATOM 3696 O O . ILE A 1 498 ? 37.64411 4.46863 28.68270 1.000 33.57657 490 ILE A O 1
ATOM 3701 N N . ARG A 1 499 ? 36.31118 2.68328 29.01269 1.000 36.72670 491 ARG A N 1
ATOM 3702 C CA . ARG A 1 499 ? 35.16258 3.52761 29.31964 1.000 40.55111 491 ARG A CA 1
ATOM 3703 C C . ARG A 1 499 ? 35.38180 4.37488 30.56677 1.000 34.96560 491 ARG A C 1
ATOM 3704 O O . ARG A 1 499 ? 34.66210 5.35944 30.76679 1.000 36.92733 491 ARG A O 1
ATOM 3712 N N . ASP A 1 500 ? 36.36329 4.03832 31.40115 1.000 33.45407 492 ASP A N 1
ATOM 3713 C CA . ASP A 1 500 ? 36.62482 4.84700 32.58641 1.000 39.05027 492 ASP A CA 1
ATOM 3714 C C . ASP A 1 500 ? 37.59755 5.99400 32.33379 1.000 32.33432 492 ASP A C 1
ATOM 3715 O O . ASP A 1 500 ? 37.73676 6.86337 33.19610 1.000 31.63860 492 ASP A O 1
ATOM 3720 N N . VAL A 1 501 ? 38.26834 6.03290 31.18279 1.000 27.55675 493 VAL A N 1
ATOM 3721 C CA . VAL A 1 501 ? 39.19637 7.11536 30.86967 1.000 26.85608 493 VAL A CA 1
ATOM 3722 C C . VAL A 1 501 ? 38.72240 7.96804 29.70075 1.000 29.58704 493 VAL A C 1
ATOM 3723 O O . VAL A 1 501 ? 39.43659 8.90090 29.29242 1.000 25.61047 493 VAL A O 1
ATOM 3727 N N . LEU A 1 502 ? 37.54692 7.68145 29.15033 1.000 27.63595 494 LEU A N 1
ATOM 3728 C CA . LEU A 1 502 ? 36.90288 8.50096 28.12995 1.000 26.53670 494 LEU A CA 1
ATOM 3729 C C . LEU A 1 502 ? 35.70712 9.19958 28.76035 1.000 27.31402 494 LEU A C 1
ATOM 3730 O O . LEU A 1 502 ? 34.84396 8.54222 29.34722 1.000 26.91601 494 LEU A O 1
ATOM 3735 N N . LEU A 1 503 ? 35.63701 10.52633 28.61912 1.000 25.58933 495 LEU A N 1
ATOM 3736 C CA . LEU A 1 503 ? 34.50685 11.24351 29.19580 1.000 23.38477 495 LEU A CA 1
ATOM 3737 C C . LEU A 1 503 ? 33.18147 10.76878 28.60223 1.000 26.99676 495 LEU A C 1
ATOM 3738 O O . LEU A 1 503 ? 32.21577 10.53762 29.33439 1.000 28.00687 495 LEU A O 1
ATOM 3743 N N . PHE A 1 504 ? 33.11736 10.59501 27.28334 1.000 25.68512 496 PHE A N 1
ATOM 3744 C CA . PHE A 1 504 ? 31.88263 10.20428 26.59866 1.000 30.14024 496 PHE A CA 1
ATOM 3745 C C . PHE A 1 504 ? 32.14157 9.01693 25.67528 1.000 34.52744 496 PHE A C 1
ATOM 3746 O O . PHE A 1 504 ? 32.15588 9.16224 24.44573 1.000 27.27222 496 PHE A O 1
ATOM 3754 N N . PRO A 1 505 ? 32.32778 7.81989 26.23008 1.000 29.02445 497 PRO A N 1
ATOM 3755 C CA . PRO A 1 505 ? 32.55896 6.65587 25.36703 1.000 31.62389 497 PRO A CA 1
ATOM 3756 C C . PRO A 1 505 ? 31.31351 6.34400 24.55062 1.000 28.75378 497 PRO A C 1
ATOM 3757 O O . PRO A 1 505 ? 30.18973 6.69247 24.92699 1.000 30.75253 497 PRO A O 1
ATOM 3761 N N . TYR A 1 506 ? 31.52685 5.71478 23.39798 1.000 31.96394 498 TYR A N 1
ATOM 3762 C CA . TYR A 1 506 ? 30.40386 5.31327 22.56244 1.000 43.81965 498 TYR A CA 1
ATOM 3763 C C . TYR A 1 506 ? 29.64335 4.18581 23.24229 1.000 51.93106 498 TYR A C 1
ATOM 3764 O O . TYR A 1 506 ? 30.24258 3.26942 23.81202 1.000 54.22217 498 TYR A O 1
ATOM 3766 N N . MET A 1 507 ? 28.31871 4.27198 23.20977 1.000 62.60603 499 MET A N 1
ATOM 3767 C CA . MET A 1 507 ? 27.47664 3.26812 23.86069 1.000 79.38934 499 MET A CA 1
ATOM 3768 C C . MET A 1 507 ? 26.53612 2.58761 22.87083 1.000 79.88173 499 MET A C 1
ATOM 3769 O O . MET A 1 507 ? 26.03811 3.21824 21.93917 1.000 80.43550 499 MET A O 1
ATOM 3774 N N . ASP B 1 19 ? 61.33092 17.55967 -20.43308 1.000 79.13871 11 ASP B N 1
ATOM 3775 C CA . ASP B 1 19 ? 62.25425 18.24950 -19.53621 1.000 82.40196 11 ASP B CA 1
ATOM 3776 C C . ASP B 1 19 ? 62.32354 17.56592 -18.16843 1.000 82.39312 11 ASP B C 1
ATOM 3777 O O . ASP B 1 19 ? 63.25632 16.80776 -17.89882 1.000 80.79640 11 ASP B O 1
ATOM 3779 N N . GLU B 1 20 ? 61.33438 17.83481 -17.30936 1.000 79.90362 12 GLU B N 1
ATOM 3780 C CA . GLU B 1 20 ? 61.36692 17.28683 -15.95514 1.000 79.22842 12 GLU B CA 1
ATOM 3781 C C . GLU B 1 20 ? 61.36340 15.76164 -15.96738 1.000 72.69473 12 GLU B C 1
ATOM 3782 O O . GLU B 1 20 ? 62.09169 15.12853 -15.19308 1.000 66.26993 12 GLU B O 1
ATOM 3788 N N . ASN B 1 21 ? 60.55032 15.15249 -16.83737 1.000 69.85425 13 ASN B N 1
ATOM 3789 C CA . ASN B 1 21 ? 60.52560 13.69474 -16.92238 1.000 66.94420 13 ASN B CA 1
ATOM 3790 C C . ASN B 1 21 ? 61.88777 13.12864 -17.31818 1.000 59.51280 13 ASN B C 1
ATOM 3791 O O . ASN B 1 21 ? 62.23435 12.01313 -16.91439 1.000 57.45293 13 ASN B O 1
ATOM 3793 N N . LYS B 1 22 ? 62.67872 13.88108 -18.09032 1.000 54.65847 14 LYS B N 1
ATOM 3794 C CA . LYS B 1 22 ? 64.03306 13.43709 -18.40712 1.000 49.25815 14 LYS B CA 1
ATOM 3795 C C . LYS B 1 22 ? 64.94082 13.49281 -17.18323 1.000 55.15933 14 LYS B C 1
ATOM 3796 O O . LYS B 1 22 ? 65.75058 12.58461 -16.96524 1.000 62.81086 14 LYS B O 1
ATOM 3798 N N . LEU B 1 23 ? 64.83474 14.56016 -16.38478 1.000 50.80757 15 LEU B N 1
ATOM 3799 C CA . LEU B 1 23 ? 65.65700 14.67817 -15.18452 1.000 51.53487 15 LEU B CA 1
ATOM 3800 C C . LEU B 1 23 ? 65.35408 13.56162 -14.20031 1.000 43.87160 15 LEU B C 1
ATOM 3801 O O . LEU B 1 23 ? 66.25594 13.05950 -13.51897 1.000 40.54441 15 LEU B O 1
ATOM 3806 N N . ILE B 1 24 ? 64.08064 13.18532 -14.09244 1.000 40.10404 16 ILE B N 1
ATOM 3807 C CA . ILE B 1 24 ? 63.67826 12.14629 -13.15356 1.000 41.64623 16 ILE B CA 1
ATOM 3808 C C . ILE B 1 24 ? 64.30770 10.81703 -13.54473 1.000 46.01781 16 ILE B C 1
ATOM 3809 O O . ILE B 1 24 ? 64.92476 10.13180 -12.71900 1.000 42.03669 16 ILE B O 1
ATOM 3814 N N . ALA B 1 25 ? 64.16790 10.44360 -14.81965 1.000 50.11328 17 ALA B N 1
ATOM 3815 C CA . ALA B 1 25 ? 64.79386 9.22788 -15.32671 1.000 49.88299 17 ALA B CA 1
ATOM 3816 C C . ALA B 1 25 ? 66.28550 9.21574 -15.03439 1.000 46.90339 17 ALA B C 1
ATOM 3817 O O . ALA B 1 25 ? 66.83092 8.19541 -14.60045 1.000 43.90871 17 ALA B O 1
ATOM 3819 N N . GLU B 1 26 ? 66.96077 10.34728 -15.25731 1.000 45.02678 18 GLU B N 1
ATOM 3820 C CA . GLU B 1 26 ? 68.39008 10.41369 -14.97819 1.000 46.68726 18 GLU B CA 1
ATOM 3821 C C . GLU B 1 26 ? 68.67746 10.14566 -13.50655 1.000 35.21450 18 GLU B C 1
ATOM 3822 O O . GLU B 1 26 ? 69.64245 9.45004 -13.17212 1.000 42.16868 18 GLU B O 1
ATOM 3828 N N . ARG B 1 27 ? 67.85217 10.68283 -12.60900 1.000 32.40470 19 ARG B N 1
ATOM 3829 C CA . ARG B 1 27 ? 68.08628 10.43166 -11.18889 1.000 30.69640 19 ARG B CA 1
ATOM 3830 C C . ARG B 1 27 ? 67.78909 8.98039 -10.82045 1.000 33.81325 19 ARG B C 1
ATOM 3831 O O . ARG B 1 27 ? 68.42904 8.43737 -9.91346 1.000 32.37295 19 ARG B O 1
ATOM 3839 N N . ARG B 1 28 ? 66.84955 8.32825 -11.52215 1.000 28.15844 20 ARG B N 1
ATOM 3840 C CA . ARG B 1 28 ? 66.61109 6.90658 -11.27840 1.000 37.87731 20 ARG B CA 1
ATOM 3841 C C . ARG B 1 28 ? 67.80522 6.06715 -11.71984 1.000 41.63363 20 ARG B C 1
ATOM 3842 O O . ARG B 1 28 ? 68.16418 5.08984 -11.05462 1.000 42.96083 20 ARG B O 1
ATOM 3850 N N . GLU B 1 29 ? 68.41405 6.41585 -12.85453 1.000 38.44608 21 GLU B N 1
ATOM 3851 C CA . GLU B 1 29 ? 69.63437 5.73074 -13.27215 1.000 38.34015 21 GLU B CA 1
ATOM 3852 C C . GLU B 1 29 ? 70.73521 5.88693 -12.23196 1.000 38.97489 21 GLU B C 1
ATOM 3853 O O . GLU B 1 29 ? 71.44762 4.92336 -11.93057 1.000 38.23508 21 GLU B O 1
ATOM 3859 N N . LYS B 1 30 ? 70.88583 7.09144 -11.66250 1.000 30.68200 22 LYS B N 1
ATOM 3860 C CA . LYS B 1 30 ? 71.83091 7.26064 -10.56095 1.000 34.64314 22 LYS B CA 1
ATOM 3861 C C . LYS B 1 30 ? 71.48661 6.33918 -9.39578 1.000 35.98730 22 LYS B C 1
ATOM 3862 O O . LYS B 1 30 ? 72.37677 5.71701 -8.80386 1.000 29.37518 22 LYS B O 1
ATOM 3868 N N . LEU B 1 31 ? 70.19696 6.23805 -9.05460 1.000 35.33815 23 LEU B N 1
ATOM 3869 C CA . LEU B 1 31 ? 69.77805 5.34888 -7.97240 1.000 32.92239 23 LEU B CA 1
ATOM 3870 C C . LEU B 1 31 ? 70.05690 3.88455 -8.31075 1.000 37.18623 23 LEU B C 1
ATOM 3871 O O . LEU B 1 31 ? 70.51540 3.11859 -7.45538 1.000 39.50067 23 LEU B O 1
ATOM 3876 N N . LYS B 1 32 ? 69.80638 3.48144 -9.55768 1.000 37.14542 24 LYS B N 1
ATOM 3877 C CA . LYS B 1 32 ? 70.09984 2.11366 -9.97551 1.000 36.97265 24 LYS B CA 1
ATOM 3878 C C . LYS B 1 32 ? 71.57284 1.76657 -9.76446 1.000 41.58677 24 LYS B C 1
ATOM 3879 O O . LYS B 1 32 ? 71.90002 0.70110 -9.23228 1.000 45.77350 24 LYS B O 1
ATOM 3885 N N . ALA B 1 33 ? 72.48081 2.64857 -10.18852 1.000 37.12396 25 ALA B N 1
ATOM 3886 C CA . ALA B 1 33 ? 73.89556 2.42007 -9.91426 1.000 41.55751 25 ALA B CA 1
ATOM 3887 C C . ALA B 1 33 ? 74.17460 2.41082 -8.41586 1.000 40.58450 25 ALA B C 1
ATOM 3888 O O . ALA B 1 33 ? 75.04516 1.66809 -7.94723 1.000 38.21420 25 ALA B O 1
ATOM 3890 N N . LEU B 1 34 ? 73.43888 3.22117 -7.65218 1.000 35.20349 26 LEU B N 1
ATOM 3891 C CA . LEU B 1 34 ? 73.62852 3.27062 -6.20639 1.000 33.26353 26 LEU B CA 1
ATOM 3892 C C . LEU B 1 34 ? 73.26386 1.94189 -5.54492 1.000 37.56040 26 LEU B C 1
ATOM 3893 O O . LEU B 1 34 ? 73.97992 1.46773 -4.65472 1.000 36.96484 26 LEU B O 1
ATOM 3898 N N . ARG B 1 35 ? 72.15929 1.32037 -5.97255 1.000 35.51685 27 ARG B N 1
ATOM 3899 C CA . ARG B 1 35 ? 71.77216 0.02893 -5.41393 1.000 34.67282 27 ARG B CA 1
ATOM 3900 C C . ARG B 1 35 ? 72.80109 -1.05783 -5.71060 1.000 41.23989 27 ARG B C 1
ATOM 3901 O O . ARG B 1 35 ? 72.94342 -2.00321 -4.92661 1.000 38.09394 27 ARG B O 1
ATOM 3909 N N . GLY B 1 36 ? 73.52010 -0.94762 -6.83298 1.000 39.79364 28 GLY B N 1
ATOM 3910 C CA . GLY B 1 36 ? 74.53420 -1.93534 -7.15626 1.000 40.82447 28 GLY B CA 1
ATOM 3911 C C . GLY B 1 36 ? 75.79170 -1.79722 -6.32060 1.000 41.00604 28 GLY B C 1
ATOM 3912 O O . GLY B 1 36 ? 76.52636 -2.77004 -6.13324 1.000 50.83867 28 GLY B O 1
ATOM 3913 N N . GLN B 1 37 ? 76.05762 -0.60229 -5.80793 1.000 41.48099 29 GLN B N 1
ATOM 3914 C CA . GLN B 1 37 ? 77.20250 -0.38256 -4.93583 1.000 47.82236 29 GLN B CA 1
ATOM 3915 C C . GLN B 1 37 ? 76.91941 -0.70536 -3.47197 1.000 55.16206 29 GLN B C 1
ATOM 3916 O O . GLN B 1 37 ? 77.86890 -0.83583 -2.69139 1.000 56.44738 29 GLN B O 1
ATOM 3922 N N . GLY B 1 38 ? 75.65872 -0.83551 -3.07670 1.000 48.34885 30 GLY B N 1
ATOM 3923 C CA . GLY B 1 38 ? 75.37551 -1.11939 -1.67386 1.000 49.65241 30 GLY B CA 1
ATOM 3924 C C . GLY B 1 38 ? 73.93838 -0.76451 -1.31383 1.000 44.49730 30 GLY B C 1
ATOM 3925 O O . GLY B 1 38 ? 73.04286 -0.81876 -2.15742 1.000 41.57487 30 GLY B O 1
ATOM 3926 N N . ILE B 1 39 ? 73.74796 -0.43283 -0.03878 1.000 39.64280 31 ILE B N 1
ATOM 3927 C CA . ILE B 1 39 ? 72.43941 -0.05535 0.49195 1.000 35.02207 31 ILE B CA 1
ATOM 3928 C C . ILE B 1 39 ? 72.18014 1.39239 0.09334 1.000 29.08574 31 ILE B C 1
ATOM 3929 O O . ILE B 1 39 ? 72.86061 2.30182 0.56912 1.000 27.42032 31 ILE B O 1
ATOM 3934 N N . ALA B 1 40 ? 71.19283 1.61279 -0.77777 1.000 30.43320 32 ALA B N 1
ATOM 3935 C CA . ALA B 1 40 ? 70.98217 2.95526 -1.31406 1.000 27.83144 32 ALA B CA 1
ATOM 3936 C C . ALA B 1 40 ? 70.29670 3.88418 -0.31611 1.000 25.89314 32 ALA B C 1
ATOM 3937 O O . ALA B 1 40 ? 70.46094 5.10409 -0.40406 1.000 29.99407 32 ALA B O 1
ATOM 3939 N N . TYR B 1 41 ? 69.52858 3.33887 0.62933 1.000 24.10978 33 TYR B N 1
ATOM 3940 C CA . TYR B 1 41 ? 68.79736 4.11833 1.62909 1.000 29.05768 33 TYR B CA 1
ATOM 3941 C C . TYR B 1 41 ? 69.26765 3.72755 3.03189 1.000 26.66831 33 TYR B C 1
ATOM 3942 O O . TYR B 1 41 ? 68.53057 3.07844 3.78709 1.000 24.47537 33 TYR B O 1
ATOM 3951 N N . PRO B 1 42 ? 70.49313 4.08730 3.40658 1.000 23.50481 34 PRO B N 1
ATOM 3952 C CA . PRO B 1 42 ? 70.99485 3.71035 4.73491 1.000 28.33325 34 PRO B CA 1
ATOM 3953 C C . PRO B 1 42 ? 70.33002 4.53554 5.82985 1.000 25.70036 34 PRO B C 1
ATOM 3954 O O . PRO B 1 42 ? 69.76074 5.59772 5.58687 1.000 26.12098 34 PRO B O 1
ATOM 3958 N N . ASN B 1 43 ? 70.40114 4.02531 7.06224 1.000 24.65705 35 ASN B N 1
ATOM 3959 C CA . ASN B 1 43 ? 69.75294 4.72014 8.17264 1.000 22.92845 35 ASN B CA 1
ATOM 3960 C C . ASN B 1 43 ? 70.63937 4.72356 9.41116 1.000 27.94564 35 ASN B C 1
ATOM 3961 O O . ASN B 1 43 ? 70.13551 4.77280 10.54023 1.000 23.24520 35 ASN B O 1
ATOM 3966 N N . ASP B 1 44 ? 71.95959 4.65036 9.21821 1.000 24.45523 36 ASP B N 1
ATOM 3967 C CA . ASP B 1 44 ? 72.90752 4.50235 10.31365 1.000 27.25172 36 ASP B CA 1
ATOM 3968 C C . ASP B 1 44 ? 73.72770 5.76685 10.56515 1.000 27.35467 36 ASP B C 1
ATOM 3969 O O . ASP B 1 44 ? 74.87793 5.67879 10.97984 1.000 36.53975 36 ASP B O 1
ATOM 3974 N N . PHE B 1 45 ? 73.17674 6.95230 10.32026 1.000 24.18480 37 PHE B N 1
ATOM 3975 C CA . PHE B 1 45 ? 73.89114 8.19131 10.63225 1.000 24.47801 37 PHE B CA 1
ATOM 3976 C C . PHE B 1 45 ? 73.19855 8.89380 11.79117 1.000 30.29241 37 PHE B C 1
ATOM 3977 O O . PHE B 1 45 ? 72.01445 9.23147 11.68842 1.000 28.80807 37 PHE B O 1
ATOM 3985 N N . ARG B 1 46 ? 73.93223 9.12243 12.88722 1.000 26.13895 38 ARG B N 1
ATOM 3986 C CA . ARG B 1 46 ? 73.39641 9.86501 14.02723 1.000 28.18188 38 ARG B CA 1
ATOM 3987 C C . ARG B 1 46 ? 73.68902 11.35466 13.84332 1.000 31.12592 38 ARG B C 1
ATOM 3988 O O . ARG B 1 46 ? 74.83729 11.79078 13.96463 1.000 33.98052 38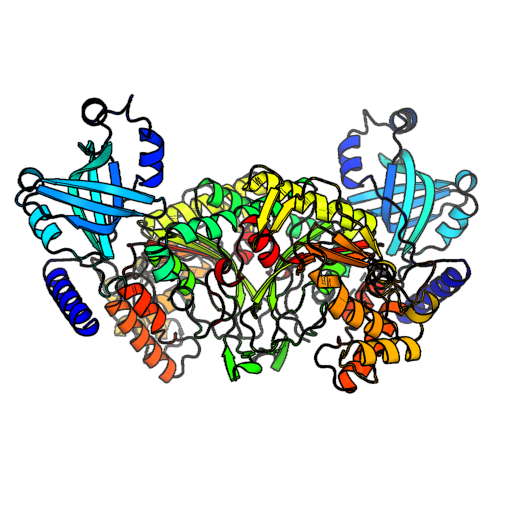 ARG B O 1
ATOM 3996 N N . ARG B 1 47 ? 72.65421 12.13744 13.55392 1.000 27.77149 39 ARG B N 1
ATOM 3997 C CA . ARG B 1 47 ? 72.81753 13.58129 13.43042 1.000 25.82237 39 ARG B CA 1
ATOM 3998 C C . ARG B 1 47 ? 72.86306 14.21056 14.81935 1.000 28.33888 39 ARG B C 1
ATOM 3999 O O . ARG B 1 47 ? 72.06653 13.86817 15.69660 1.000 27.01098 39 ARG B O 1
ATOM 4007 N N . GLU B 1 48 ? 73.81586 15.12580 15.02532 1.000 26.52167 40 GLU B N 1
ATOM 4008 C CA . GLU B 1 48 ? 74.02268 15.72778 16.33483 1.000 27.49672 40 GLU B CA 1
ATOM 4009 C C . GLU B 1 48 ? 73.93044 17.24750 16.35384 1.000 31.34876 40 GLU B C 1
ATOM 4010 O O . GLU B 1 48 ? 73.51500 17.80193 17.37197 1.000 35.48955 40 GLU B O 1
ATOM 4016 N N . ASP B 1 49 ? 74.31042 17.93302 15.28275 1.000 24.53000 41 ASP B N 1
ATOM 4017 C CA . ASP B 1 49 ? 74.39005 19.38673 15.27100 1.000 29.50221 41 ASP B CA 1
ATOM 4018 C C . ASP B 1 49 ? 73.41509 19.96346 14.25139 1.000 25.24795 41 ASP B C 1
ATOM 4019 O O . ASP B 1 49 ? 73.12598 19.34440 13.21914 1.000 28.14771 41 ASP B O 1
ATOM 4024 N N . PHE B 1 50 ? 72.90875 21.16133 14.54736 1.000 26.39781 42 PHE B N 1
ATOM 4025 C CA . PHE B 1 50 ? 71.85956 21.80293 13.75927 1.000 22.18047 42 PHE B CA 1
ATOM 4026 C C . PHE B 1 50 ? 72.36674 23.13142 13.20389 1.000 24.97531 42 PHE B C 1
ATOM 4027 O O . PHE B 1 50 ? 72.91214 23.94953 13.95158 1.000 27.17408 42 PHE B O 1
ATOM 4035 N N . ALA B 1 51 ? 72.12669 23.36112 11.90445 1.000 19.50566 43 ALA B N 1
ATOM 4036 C CA . ALA B 1 51 ? 72.68553 24.52558 11.21036 1.000 22.98192 43 ALA B CA 1
ATOM 4037 C C . ALA B 1 51 ? 72.31821 25.84176 11.89645 1.000 32.70005 43 ALA B C 1
ATOM 4038 O O . ALA B 1 51 ? 73.17566 26.71793 12.09043 1.000 30.06638 43 ALA B O 1
ATOM 4040 N N . GLY B 1 52 ? 71.04079 26.01690 12.24724 1.000 28.50595 44 GLY B N 1
ATOM 4041 C CA . GLY B 1 52 ? 70.62125 27.28218 12.83948 1.000 26.13293 44 GLY B CA 1
ATOM 4042 C C . GLY B 1 52 ? 71.18187 27.50443 14.23206 1.000 34.67512 44 GLY B C 1
ATOM 4043 O O . GLY B 1 52 ? 71.48018 28.64165 14.61879 1.000 29.66438 44 GLY B O 1
ATOM 4044 N N . ARG B 1 53 ? 71.33896 26.43274 15.00626 1.000 26.82226 45 ARG B N 1
ATOM 4045 C CA . ARG B 1 53 ? 71.97319 26.57976 16.30932 1.000 27.77883 45 ARG B CA 1
ATOM 4046 C C . ARG B 1 53 ? 73.43922 26.98050 16.16394 1.000 32.11448 45 ARG B C 1
ATOM 4047 O O . ARG B 1 53 ? 73.93509 27.81866 16.92435 1.000 33.77816 45 ARG B O 1
ATOM 4055 N N . LEU B 1 54 ? 74.14516 26.41128 15.17918 1.000 29.56381 46 LEU B N 1
ATOM 4056 C CA . LEU B 1 54 ? 75.52697 26.81969 14.94066 1.000 31.67446 46 LEU B CA 1
ATOM 4057 C C . LEU B 1 54 ? 75.60289 28.26358 14.45392 1.000 33.26397 46 LEU B C 1
ATOM 4058 O O . LEU B 1 54 ? 76.50009 29.00892 14.86173 1.000 33.80448 46 LEU B O 1
ATOM 4063 N N . GLN B 1 55 ? 74.68762 28.67798 13.56580 1.000 33.01090 47 GLN B N 1
ATOM 4064 C CA . GLN B 1 55 ? 74.72848 30.06199 13.09156 1.000 36.01476 47 GLN B CA 1
ATOM 4065 C C . GLN B 1 55 ? 74.55363 31.03234 14.25348 1.000 35.70075 47 GLN B C 1
ATOM 4066 O O . GLN B 1 55 ? 75.24078 32.05816 14.32683 1.000 35.23796 47 GLN B O 1
ATOM 4072 N N . GLU B 1 56 ? 73.66001 30.70891 15.19064 1.000 36.36408 48 GLU B N 1
ATOM 4073 C CA . GLU B 1 56 ? 73.47349 31.57752 16.34811 1.000 36.28733 48 GLU B CA 1
ATOM 4074 C C . GLU B 1 56 ? 74.69690 31.55991 17.25484 1.000 36.83359 48 GLU B C 1
ATOM 4075 O O . GLU B 1 56 ? 75.15643 32.61406 17.70686 1.000 40.50821 48 GLU B O 1
ATOM 4081 N N . GLU B 1 57 ? 75.24919 30.37458 17.51580 1.000 39.69952 49 GLU B N 1
ATOM 4082 C CA . GLU B 1 57 ? 76.35731 30.26739 18.45928 1.000 43.60457 49 GLU B CA 1
ATOM 4083 C C . GLU B 1 57 ? 77.58720 31.02022 17.96331 1.000 48.23448 49 GLU B C 1
ATOM 4084 O O . GLU B 1 57 ? 78.32599 31.60793 18.75857 1.000 48.27628 49 GLU B O 1
ATOM 4090 N N . PHE B 1 58 ? 77.82450 31.01521 16.65230 1.000 48.41572 50 PHE B N 1
ATOM 4091 C CA . PHE B 1 58 ? 79.00853 31.63361 16.07020 1.000 42.70765 50 PHE B CA 1
ATOM 4092 C C . PHE B 1 58 ? 78.65993 32.86092 15.23217 1.000 39.95183 50 PHE B C 1
ATOM 4093 O O . PHE B 1 58 ? 79.35017 33.17163 14.25844 1.000 45.20469 50 PHE B O 1
ATOM 4101 N N . ALA B 1 59 ? 77.59864 33.57982 15.61845 1.000 38.66309 51 ALA B N 1
ATOM 4102 C CA . ALA B 1 59 ? 77.13027 34.72088 14.83227 1.000 40.65132 51 ALA B CA 1
ATOM 4103 C C . ALA B 1 59 ? 78.12417 35.87912 14.83488 1.000 47.59196 51 ALA B C 1
ATOM 4104 O O . ALA B 1 59 ? 78.16197 36.66336 13.87811 1.000 46.12821 51 ALA B O 1
ATOM 4106 N N . ASP B 1 60 ? 78.92320 36.00947 15.88968 1.000 44.45037 52 ASP B N 1
ATOM 4107 C CA . ASP B 1 60 ? 79.87976 37.11016 16.01895 1.000 47.79380 52 ASP B CA 1
ATOM 4108 C C . ASP B 1 60 ? 81.13238 36.78074 15.21081 1.000 48.58327 52 ASP B C 1
ATOM 4109 O O . ASP B 1 60 ? 82.02850 36.08158 15.68705 1.000 47.06117 52 ASP B O 1
ATOM 4114 N N . ALA B 1 61 ? 81.20447 37.29864 13.98091 1.000 49.49377 53 ALA B N 1
ATOM 4115 C CA . ALA B 1 61 ? 82.33492 37.00792 13.10406 1.000 51.54745 53 ALA B CA 1
ATOM 4116 C C . ALA B 1 61 ? 83.59082 37.78049 13.48050 1.000 54.61983 53 ALA B C 1
ATOM 4117 O O . ALA B 1 61 ? 84.68160 37.41839 13.02605 1.000 56.91608 53 ALA B O 1
ATOM 4119 N N . GLU B 1 62 ? 83.46497 38.83673 14.28684 1.000 55.61733 54 GLU B N 1
ATOM 4120 C CA . GLU B 1 62 ? 84.65338 39.52395 14.78532 1.000 58.06351 54 GLU B CA 1
ATOM 4121 C C . GLU B 1 62 ? 85.40961 38.64747 15.77602 1.000 56.70128 54 GLU B C 1
ATOM 4122 O O . GLU B 1 62 ? 86.64190 38.55896 15.72215 1.000 58.12145 54 GLU B O 1
ATOM 4124 N N . THR B 1 63 ? 84.68364 37.98948 16.68367 1.000 50.30992 55 THR B N 1
ATOM 4125 C CA . THR B 1 63 ? 85.28223 37.02442 17.59876 1.000 49.09853 55 THR B CA 1
ATOM 4126 C C . THR B 1 63 ? 85.58848 35.70743 16.89610 1.000 54.73579 55 THR B C 1
ATOM 4127 O O . THR B 1 63 ? 86.67993 35.15185 17.04873 1.000 59.56935 55 THR B O 1
ATOM 4131 N N . TRP B 1 64 ? 84.63049 35.18469 16.13383 1.000 50.98716 56 TRP B N 1
ATOM 4132 C CA . TRP B 1 64 ? 84.77558 33.87473 15.50288 1.000 50.30251 56 TRP B CA 1
ATOM 4133 C C . TRP B 1 64 ? 85.17313 34.03231 14.03444 1.000 50.29392 56 TRP B C 1
ATOM 4134 O O . TRP B 1 64 ? 84.40978 33.76035 13.10325 1.000 52.82313 56 TRP B O 1
ATOM 4145 N N . THR B 1 65 ? 86.41230 34.48624 13.85050 1.000 50.60845 57 THR B N 1
ATOM 4146 C CA . THR B 1 65 ? 87.03631 34.51442 12.53929 1.000 48.41808 57 THR B CA 1
ATOM 4147 C C . THR B 1 65 ? 87.31160 33.09178 12.07552 1.000 49.70645 57 THR B C 1
ATOM 4148 O O . THR B 1 65 ? 87.16754 32.12667 12.83083 1.000 49.04979 57 THR B O 1
ATOM 4152 N N . ALA B 1 66 ? 87.73803 32.96569 10.81765 1.000 45.21402 58 ALA B N 1
ATOM 4153 C CA . ALA B 1 66 ? 88.07911 31.64222 10.30717 1.000 44.03904 58 ALA B CA 1
ATOM 4154 C C . ALA B 1 66 ? 89.18934 31.00965 11.13708 1.000 46.18332 58 ALA B C 1
ATOM 4155 O O . ALA B 1 66 ? 89.11481 29.82785 11.48644 1.000 45.87059 58 ALA B O 1
ATOM 4157 N N . GLU B 1 67 ? 90.21732 31.78734 11.48228 1.000 44.49047 59 GLU B N 1
ATOM 4158 C CA . GLU B 1 67 ? 91.31821 31.24632 12.27401 1.000 48.50274 59 GLU B CA 1
ATOM 4159 C C . GLU B 1 67 ? 90.84221 30.81006 13.65568 1.000 47.50631 59 GLU B C 1
ATOM 4160 O O . GLU B 1 67 ? 91.25502 29.76009 14.16098 1.000 48.36349 59 GLU B O 1
ATOM 4162 N N . ALA B 1 68 ? 89.95725 31.59284 14.27390 1.000 47.51390 60 ALA B N 1
ATOM 4163 C CA . ALA B 1 68 ? 89.44783 31.24082 15.59615 1.000 51.04191 60 ALA B CA 1
ATOM 4164 C C . ALA B 1 68 ? 88.63316 29.94821 15.55791 1.000 51.67409 60 ALA B C 1
ATOM 4165 O O . ALA B 1 68 ? 88.77947 29.08024 16.42775 1.000 49.76826 60 ALA B O 1
ATOM 4167 N N . LEU B 1 69 ? 87.75616 29.80688 14.56125 1.000 45.28728 61 LEU B N 1
ATOM 4168 C CA . LEU B 1 69 ? 86.92125 28.60813 14.48070 1.000 43.56354 61 LEU B CA 1
ATOM 4169 C C . LEU B 1 69 ? 87.75970 27.36212 14.22195 1.000 46.43339 61 LEU B C 1
ATOM 4170 O O . LEU B 1 69 ? 87.52338 26.30950 14.82675 1.000 44.43978 61 LEU B O 1
ATOM 4175 N N . GLU B 1 70 ? 88.74724 27.46113 13.32747 1.000 47.01492 62 GLU B N 1
ATOM 4176 C CA . GLU B 1 70 ? 89.60266 26.31215 13.05671 1.000 49.85389 62 GLU B CA 1
ATOM 4177 C C . GLU B 1 70 ? 90.43883 25.95079 14.27751 1.000 51.23334 62 GLU B C 1
ATOM 4178 O O . GLU B 1 70 ? 90.68576 24.76706 14.53923 1.000 50.63395 62 GLU B O 1
ATOM 4184 N N . GLY B 1 71 ? 90.85980 26.95310 15.05210 1.000 55.06107 63 GLY B N 1
ATOM 4185 C CA . GLY B 1 71 ? 91.65187 26.67580 16.23815 1.000 56.20721 63 GLY B CA 1
ATOM 4186 C C . GLY B 1 71 ? 90.84166 26.08392 17.37214 1.000 53.98764 63 GLY B C 1
ATOM 4187 O O . GLY B 1 71 ? 91.37562 25.34473 18.20108 1.000 56.94176 63 GLY B O 1
ATOM 4188 N N . ASN B 1 72 ? 89.54506 26.38395 17.41803 1.000 59.39445 64 ASN B N 1
ATOM 4189 C CA . ASN B 1 72 ? 88.70483 25.95411 18.52840 1.000 60.43416 64 ASN B CA 1
ATOM 4190 C C . ASN B 1 72 ? 88.54388 24.43848 18.60228 1.000 60.22647 64 ASN B C 1
ATOM 4191 O O . ASN B 1 72 ? 88.25520 23.91135 19.68154 1.000 62.69743 64 ASN B O 1
ATOM 4196 N N . GLY B 1 73 ? 88.71809 23.72469 17.49392 1.000 60.53588 65 GLY B N 1
ATOM 4197 C CA . GLY B 1 73 ? 88.62276 22.27882 17.54337 1.000 60.79295 65 GLY B CA 1
ATOM 4198 C C . GLY B 1 73 ? 87.22394 21.71483 17.66845 1.000 57.86438 65 GLY B C 1
ATOM 4199 O O . GLY B 1 73 ? 87.07545 20.49558 17.79400 1.000 54.58522 65 GLY B O 1
ATOM 4200 N N . ARG B 1 74 ? 86.19532 22.55933 17.65248 1.000 50.61659 66 ARG B N 1
ATOM 4201 C CA . ARG B 1 74 ? 84.82034 22.07542 17.62180 1.000 46.41629 66 ARG B CA 1
ATOM 4202 C C . ARG B 1 74 ? 84.58622 21.22057 16.38176 1.000 43.80460 66 ARG B C 1
ATOM 4203 O O . ARG B 1 74 ? 84.93360 21.62468 15.26567 1.000 43.58647 66 ARG B O 1
ATOM 4211 N N . GLN B 1 75 ? 84.01465 20.03003 16.57887 1.000 33.31299 67 GLN B N 1
ATOM 4212 C CA . GLN B 1 75 ? 83.62571 19.15233 15.47984 1.000 37.13879 67 GLN B CA 1
ATOM 4213 C C . GLN B 1 75 ? 82.10623 19.04112 15.42208 1.000 40.20181 67 GLN B C 1
ATOM 4214 O O . GLN B 1 75 ? 81.43025 19.00891 16.45650 1.000 39.59716 67 GLN B O 1
ATOM 4220 N N . VAL B 1 76 ? 81.56889 18.98990 14.21075 1.000 29.54325 68 VAL B N 1
ATOM 4221 C CA . VAL B 1 76 ? 80.13284 18.90150 14.03251 1.000 28.04693 68 VAL B CA 1
ATOM 4222 C C . VAL B 1 76 ? 79.81164 17.66741 13.21399 1.000 33.84174 68 VAL B C 1
ATOM 4223 O O . VAL B 1 76 ? 80.63974 17.14530 12.45928 1.000 30.73023 68 VAL B O 1
ATOM 4227 N N . LYS B 1 77 ? 78.56965 17.22105 13.36598 1.000 28.52774 69 LYS B N 1
ATOM 4228 C CA . LYS B 1 77 ? 78.06276 16.00805 12.73458 1.000 28.23972 69 LYS B CA 1
ATOM 4229 C C . LYS B 1 77 ? 76.61806 16.32342 12.35478 1.000 22.39941 69 LYS B C 1
ATOM 4230 O O . LYS B 1 77 ? 75.73690 16.36398 13.22116 1.000 25.25384 69 LYS B O 1
ATOM 4236 N N . MET B 1 78 ? 76.39379 16.58531 11.06438 1.000 23.35823 70 MET B N 1
ATOM 4237 C CA . MET B 1 78 ? 75.17456 17.20083 10.55956 1.000 29.74754 70 MET B CA 1
ATOM 4238 C C . MET B 1 78 ? 74.65994 16.43247 9.35490 1.000 25.08119 70 MET B C 1
ATOM 4239 O O . MET B 1 78 ? 75.40417 15.70636 8.69286 1.000 24.67716 70 MET B O 1
ATOM 4244 N N . ALA B 1 79 ? 73.39108 16.67323 9.03156 1.000 20.72752 71 ALA B N 1
ATOM 4245 C CA . ALA B 1 79 ? 72.81538 16.18514 7.78496 1.000 19.69179 71 ALA B CA 1
ATOM 4246 C C . ALA B 1 79 ? 71.77318 17.18404 7.34100 1.000 24.45873 71 ALA B C 1
ATOM 4247 O O . ALA B 1 79 ? 71.17557 17.87994 8.16916 1.000 23.53773 71 ALA B O 1
ATOM 4249 N N . GLY B 1 80 ? 71.56657 17.26027 6.03002 1.000 16.43737 72 GLY B N 1
ATOM 4250 C CA . GLY B 1 80 ? 70.54730 18.15178 5.51400 1.000 16.63259 72 GLY B CA 1
ATOM 4251 C C . GLY B 1 80 ? 70.38177 17.94652 4.02526 1.000 23.12704 72 GLY B C 1
ATOM 4252 O O . GLY B 1 80 ? 71.11938 17.18680 3.39203 1.000 22.28334 72 GLY B O 1
ATOM 4253 N N . ARG B 1 81 ? 69.39712 18.64781 3.47650 1.000 20.69782 73 ARG B N 1
ATOM 4254 C CA . ARG B 1 81 ? 69.12675 18.60609 2.05054 1.000 19.54609 73 ARG B CA 1
ATOM 4255 C C . ARG B 1 81 ? 70.10577 19.51320 1.31228 1.000 23.95525 73 ARG B C 1
ATOM 4256 O O . ARG B 1 81 ? 70.33547 20.65698 1.71634 1.000 20.46247 73 ARG B O 1
ATOM 4264 N N . LEU B 1 82 ? 70.66949 18.99746 0.22435 1.000 23.68988 74 LEU B N 1
ATOM 4265 C CA . LEU B 1 82 ? 71.63531 19.72108 -0.58933 1.000 24.11509 74 LEU B CA 1
ATOM 4266 C C . LEU B 1 82 ? 70.89828 20.76257 -1.42354 1.000 27.83057 74 LEU B C 1
ATOM 4267 O O . LEU B 1 82 ? 70.18443 20.41746 -2.37039 1.000 25.38472 74 LEU B O 1
ATOM 4272 N N . MET B 1 83 ? 71.09022 22.04358 -1.09477 1.000 24.47535 75 MET B N 1
ATOM 4273 C CA . MET B 1 83 ? 70.37224 23.12611 -1.75710 1.000 24.86658 75 MET B CA 1
ATOM 4274 C C . MET B 1 83 ? 71.16614 23.78397 -2.87469 1.000 27.34786 75 MET B C 1
ATOM 4275 O O . MET B 1 83 ? 70.55656 24.37083 -3.77123 1.000 26.34715 75 MET B O 1
ATOM 4280 N N . ALA B 1 84 ? 72.49893 23.71289 -2.84586 1.000 24.34319 76 ALA B N 1
ATOM 4281 C CA . ALA B 1 84 ? 73.30805 24.33104 -3.89512 1.000 24.39320 76 ALA B CA 1
ATOM 4282 C C . ALA B 1 84 ? 74.70947 23.74229 -3.85309 1.000 27.06314 76 ALA B C 1
ATOM 4283 O O . ALA B 1 84 ? 75.16954 23.24644 -2.81766 1.000 25.32627 76 ALA B O 1
ATOM 4285 N N . LYS B 1 85 ? 75.37471 23.80208 -5.00487 1.000 28.44905 77 LYS B N 1
ATOM 4286 C CA . LYS B 1 85 ? 76.73888 23.32610 -5.18520 1.000 26.98641 77 LYS B CA 1
ATOM 4287 C C . LYS B 1 85 ? 77.52275 24.37910 -5.95711 1.000 30.47874 77 LYS B C 1
ATOM 4288 O O . LYS B 1 85 ? 76.97486 25.03096 -6.84990 1.000 31.32893 77 LYS B O 1
ATOM 4294 N N . ARG B 1 86 ? 78.80309 24.54288 -5.62098 1.000 28.92903 78 ARG B N 1
ATOM 4295 C CA . ARG B 1 86 ? 79.71108 25.40180 -6.38733 1.000 31.56712 78 ARG B CA 1
ATOM 4296 C C . ARG B 1 86 ? 80.97688 24.58383 -6.60418 1.000 32.73007 78 ARG B C 1
ATOM 4297 O O . ARG B 1 86 ? 81.78619 24.44391 -5.68578 1.000 31.65296 78 ARG B O 1
ATOM 4305 N N . ILE B 1 87 ? 81.13947 24.04125 -7.80414 1.000 27.60295 79 ILE B N 1
ATOM 4306 C CA . ILE B 1 87 ? 82.28107 23.19719 -8.13012 1.000 33.12878 79 ILE B CA 1
ATOM 4307 C C . ILE B 1 87 ? 83.34271 24.08437 -8.76707 1.000 34.48428 79 ILE B C 1
ATOM 4308 O O . ILE B 1 87 ? 83.17670 24.55463 -9.89535 1.000 34.74551 79 ILE B O 1
ATOM 4313 N N . MET B 1 88 ? 84.42900 24.31685 -8.03273 1.000 32.31283 80 MET B N 1
ATOM 4314 C CA . MET B 1 88 ? 85.51766 25.18392 -8.46044 1.000 33.80127 80 MET B CA 1
ATOM 4315 C C . MET B 1 88 ? 86.65672 24.42260 -9.12390 1.000 36.79576 80 MET B C 1
ATOM 4316 O O . MET B 1 88 ? 87.54586 25.04885 -9.70521 1.000 38.70294 80 MET B O 1
ATOM 4321 N N . GLY B 1 89 ? 86.63847 23.09673 -9.06927 1.000 36.12962 81 GLY B N 1
ATOM 4322 C CA . GLY B 1 89 ? 87.75153 22.30008 -9.53729 1.000 34.00673 81 GLY B CA 1
ATOM 4323 C C . GLY B 1 89 ? 88.12293 21.31027 -8.45424 1.000 36.51069 81 GLY B C 1
ATOM 4324 O O . GLY B 1 89 ? 87.29215 20.48149 -8.06147 1.000 33.36762 81 GLY B O 1
ATOM 4325 N N . LYS B 1 90 ? 89.34705 21.41829 -7.92836 1.000 36.06354 82 LYS B N 1
ATOM 4326 C CA . LYS B 1 90 ? 89.79895 20.54562 -6.84615 1.000 38.88178 82 LYS B CA 1
ATOM 4327 C C . LYS B 1 90 ? 89.05493 20.78480 -5.53888 1.000 36.71874 82 LYS B C 1
ATOM 4328 O O . LYS B 1 90 ? 89.17527 19.96701 -4.61892 1.000 33.03743 82 LYS B O 1
ATOM 4330 N N . ALA B 1 91 ? 88.31414 21.88569 -5.42174 1.000 35.26831 83 ALA B N 1
ATOM 4331 C CA . ALA B 1 91 ? 87.54676 22.17681 -4.22018 1.000 31.27322 83 ALA B CA 1
ATOM 4332 C C . ALA B 1 91 ? 86.17333 22.68960 -4.62534 1.000 26.40930 83 ALA B C 1
ATOM 4333 O O . ALA B 1 91 ? 85.98658 23.19143 -5.73440 1.000 29.22989 83 ALA B O 1
ATOM 4335 N N . SER B 1 92 ? 85.21421 22.56498 -3.70735 1.000 24.34160 84 SER B N 1
ATOM 4336 C CA . SER B 1 92 ? 83.83148 22.94587 -3.96114 1.000 29.12027 84 SER B CA 1
ATOM 4337 C C . SER B 1 92 ? 83.22424 23.56148 -2.71407 1.000 27.63079 84 SER B C 1
ATOM 4338 O O . SER B 1 92 ? 83.69998 23.35395 -1.59820 1.000 29.84198 84 SER B O 1
ATOM 4341 N N . PHE B 1 93 ? 82.15667 24.32264 -2.92382 1.000 25.97587 85 PHE B N 1
ATOM 4342 C CA . PHE B 1 93 ? 81.25383 24.73790 -1.86300 1.000 27.85746 85 PHE B CA 1
ATOM 4343 C C . PHE B 1 93 ? 79.91259 24.04891 -2.06190 1.000 31.83949 85 PHE B C 1
ATOM 4344 O O . PHE B 1 93 ? 79.53015 23.70237 -3.18598 1.000 25.81180 85 PHE B O 1
ATOM 4352 N N . ALA B 1 94 ? 79.19361 23.87805 -0.96044 1.000 27.35743 86 ALA B N 1
ATOM 4353 C CA . ALA B 1 94 ? 77.84491 23.33950 -0.97840 1.000 32.53694 86 ALA B CA 1
ATOM 4354 C C . ALA B 1 94 ? 77.06720 24.01380 0.14202 1.000 32.81774 86 ALA B C 1
ATOM 4355 O O . ALA B 1 94 ? 77.64942 24.53484 1.09834 1.000 36.57439 86 ALA B O 1
ATOM 4357 N N . GLN B 1 95 ? 75.74312 24.02846 0.00238 1.000 23.21080 87 GLN B N 1
ATOM 4358 C CA . GLN B 1 95 ? 74.86520 24.52151 1.05870 1.000 22.65212 87 GLN B CA 1
ATOM 4359 C C . GLN B 1 95 ? 73.86195 23.43466 1.40104 1.000 24.25299 87 GLN B C 1
ATOM 4360 O O . GLN B 1 95 ? 73.24625 22.86395 0.50142 1.000 21.68453 87 GLN B O 1
ATOM 4366 N N . ILE B 1 96 ? 73.68950 23.15080 2.69241 1.000 21.50730 88 ILE B N 1
ATOM 4367 C CA . ILE B 1 96 ? 72.67162 22.20519 3.11894 1.000 23.70933 88 ILE B CA 1
ATOM 4368 C C . ILE B 1 96 ? 71.65813 22.92418 3.99795 1.000 27.20917 88 ILE B C 1
ATOM 4369 O O . ILE B 1 96 ? 71.93812 23.95887 4.60546 1.000 24.46417 88 ILE B O 1
ATOM 4374 N N . GLN B 1 97 ? 70.46523 22.34247 4.07217 1.000 23.06369 89 GLN B N 1
ATOM 4375 C CA . GLN B 1 97 ? 69.36980 22.88194 4.86908 1.000 23.32260 89 GLN B CA 1
ATOM 4376 C C . GLN B 1 97 ? 68.80859 21.76022 5.72290 1.000 23.33998 89 GLN B C 1
ATOM 4377 O O . GLN B 1 97 ? 68.36345 20.73821 5.18440 1.000 23.06330 89 GLN B O 1
ATOM 4383 N N . ASP B 1 98 ? 68.84326 21.93328 7.04050 1.000 23.20288 90 ASP B N 1
ATOM 4384 C CA . ASP B 1 98 ? 68.13109 21.01003 7.91128 1.000 22.81913 90 ASP B CA 1
ATOM 4385 C C . ASP B 1 98 ? 66.90147 21.75100 8.45135 1.000 25.80614 90 ASP B C 1
ATOM 4386 O O . ASP B 1 98 ? 66.48709 22.76878 7.88099 1.000 25.04486 90 ASP B O 1
ATOM 4391 N N . GLU B 1 99 ? 66.30619 21.23612 9.52895 1.000 26.68432 91 GLU B N 1
ATOM 4392 C CA . GLU B 1 99 ? 65.08414 21.84962 10.04674 1.000 23.92491 91 GLU B CA 1
ATOM 4393 C C . GLU B 1 99 ? 65.32671 23.21929 10.66190 1.000 28.65592 91 GLU B C 1
ATOM 4394 O O . GLU B 1 99 ? 64.37105 23.98289 10.84391 1.000 27.31586 91 GLU B O 1
ATOM 4400 N N . SER B 1 100 ? 66.56986 23.55044 10.99513 1.000 24.94533 92 SER B N 1
ATOM 4401 C CA . SER B 1 100 ? 66.84680 24.75568 11.75993 1.000 24.73008 92 SER B CA 1
ATOM 4402 C C . SER B 1 100 ? 67.42141 25.88777 10.91948 1.000 25.05855 92 SER B C 1
ATOM 4403 O O . SER B 1 100 ? 67.54082 26.99978 11.43073 1.000 25.30174 92 SER B O 1
ATOM 4406 N N . GLY B 1 101 ? 67.79829 25.63915 9.67134 1.000 23.74637 93 GLY B N 1
ATOM 4407 C CA . GLY B 1 101 ? 68.44228 26.66040 8.86595 1.000 24.34658 93 GLY B CA 1
ATOM 4408 C C . GLY B 1 101 ? 69.39756 26.03204 7.86299 1.000 30.80845 93 GLY B C 1
ATOM 4409 O O . GLY B 1 101 ? 69.28076 24.85912 7.52264 1.000 25.80615 93 GLY B O 1
ATOM 4410 N N . ARG B 1 102 ? 70.35225 26.83924 7.40752 1.000 21.88151 94 ARG B N 1
ATOM 4411 C CA . ARG B 1 102 ? 71.30544 26.41995 6.39240 1.000 27.00963 94 ARG B CA 1
ATOM 4412 C C . ARG B 1 102 ? 72.72600 26.69758 6.85734 1.000 29.43672 94 ARG B C 1
ATOM 4413 O O . ARG B 1 102 ? 72.96748 27.53955 7.72720 1.000 23.92110 94 ARG B O 1
ATOM 4421 N N . ILE B 1 103 ? 73.67187 25.98697 6.24236 1.000 27.69994 95 ILE B N 1
ATOM 4422 C CA . ILE B 1 103 ? 75.08990 26.19283 6.50418 1.000 26.84711 95 ILE B CA 1
ATOM 4423 C C . ILE B 1 103 ? 75.86159 25.83081 5.24190 1.000 31.65378 95 ILE B C 1
ATOM 4424 O O . ILE B 1 103 ? 75.44048 24.97411 4.46079 1.000 28.46970 95 ILE B O 1
ATOM 4429 N N . GLN B 1 104 ? 76.99311 26.50237 5.03797 1.000 27.06193 96 GLN B N 1
ATOM 4430 C CA . GLN B 1 104 ? 77.89215 26.15690 3.94876 1.000 26.29851 96 GLN B CA 1
ATOM 4431 C C . GLN B 1 104 ? 78.75273 24.95887 4.32467 1.000 26.18676 96 GLN B C 1
ATOM 4432 O O . GLN B 1 104 ? 79.05271 24.71784 5.49721 1.000 26.93111 96 GLN B O 1
ATOM 4438 N N . LEU B 1 105 ? 79.14740 24.19976 3.31363 1.000 22.35180 97 LEU B N 1
ATOM 4439 C CA . LEU B 1 105 ? 80.16249 23.17078 3.46123 1.000 27.01076 97 LEU B CA 1
ATOM 4440 C C . LEU B 1 105 ? 81.31714 23.50149 2.52755 1.000 35.38054 97 LEU B C 1
ATOM 4441 O O . LEU B 1 105 ? 81.09819 23.99237 1.41682 1.000 32.43469 97 LEU B O 1
ATOM 4446 N N . PHE B 1 106 ? 82.54478 23.24704 2.98251 1.000 32.53876 98 PHE B N 1
ATOM 4447 C CA . PHE B 1 106 ? 83.73789 23.40184 2.16072 1.000 28.14087 98 PHE B CA 1
ATOM 4448 C C . PHE B 1 106 ? 84.33782 22.02577 1.89619 1.000 25.20537 98 PHE B C 1
ATOM 4449 O O . PHE B 1 106 ? 84.67624 21.30434 2.83516 1.000 31.79106 98 PHE B O 1
ATOM 4457 N N . LEU B 1 107 ? 84.46810 21.66358 0.62316 1.000 28.76152 99 LEU B N 1
ATOM 4458 C CA . LEU B 1 107 ? 84.87855 20.31671 0.23183 1.000 32.87399 99 LEU B CA 1
ATOM 4459 C C . LEU B 1 107 ? 86.16474 20.39117 -0.57318 1.000 29.69946 99 LEU B C 1
ATOM 4460 O O . LEU B 1 107 ? 86.26724 21.18433 -1.51471 1.000 32.76101 99 LEU B O 1
ATOM 4465 N N . GLN B 1 108 ? 87.14190 19.58054 -0.18501 1.000 27.77435 100 GLN B N 1
ATOM 4466 C CA . GLN B 1 108 ? 88.43331 19.49944 -0.84730 1.000 29.59699 100 GLN B CA 1
ATOM 4467 C C . GLN B 1 108 ? 88.66546 18.06879 -1.31063 1.000 35.03415 100 GLN B C 1
ATOM 4468 O O . GLN B 1 108 ? 88.58847 17.13116 -0.50573 1.000 31.22055 100 GLN B O 1
ATOM 4474 N N . GLY B 1 109 ? 88.95697 17.90584 -2.60318 1.000 34.57764 101 GLY B N 1
ATOM 4475 C CA . GLY B 1 109 ? 89.25476 16.57865 -3.11956 1.000 28.80775 101 GLY B CA 1
ATOM 4476 C C . GLY B 1 109 ? 90.46307 15.93866 -2.45680 1.000 38.35919 101 GLY B C 1
ATOM 4477 O O . GLY B 1 109 ? 90.50073 14.72144 -2.26277 1.000 38.52598 101 GLY B O 1
ATOM 4478 N N . ALA B 1 110 ? 91.46986 16.74566 -2.09835 1.000 33.90645 102 ALA B N 1
ATOM 4479 C CA . ALA B 1 110 ? 92.66226 16.19026 -1.45368 1.000 36.90044 102 ALA B CA 1
ATOM 4480 C C . ALA B 1 110 ? 92.36016 15.61880 -0.07470 1.000 39.89440 102 ALA B C 1
ATOM 4481 O O . ALA B 1 110 ? 93.11376 14.77678 0.41356 1.000 41.09879 102 ALA B O 1
ATOM 4483 N N . VAL B 1 111 ? 91.28819 16.06609 0.56291 1.000 37.09971 103 VAL B N 1
ATOM 4484 C CA . VAL B 1 111 ? 90.87714 15.52662 1.85280 1.000 37.01802 103 VAL B CA 1
ATOM 4485 C C . VAL B 1 111 ? 89.87173 14.39179 1.68795 1.000 36.12147 103 VAL B C 1
ATOM 4486 O O . VAL B 1 111 ? 89.93237 13.39152 2.40455 1.000 35.60185 103 VAL B O 1
ATOM 4490 N N . LEU B 1 112 ? 88.94063 14.51008 0.74204 1.000 30.55518 104 LEU B N 1
ATOM 4491 C CA . LEU B 1 112 ? 87.79045 13.61319 0.70565 1.000 30.42734 104 LEU B CA 1
ATOM 4492 C C . LEU B 1 112 ? 87.91605 12.49070 -0.31830 1.000 35.47461 104 LEU B C 1
ATOM 4493 O O . LEU B 1 112 ? 87.17273 11.50664 -0.22225 1.000 34.96926 104 LEU B O 1
ATOM 4498 N N . GLY B 1 113 ? 88.83168 12.60842 -1.27954 1.000 33.43827 105 GLY B N 1
ATOM 4499 C CA . GLY B 1 113 ? 89.09880 11.50480 -2.19707 1.000 32.53171 105 GLY B CA 1
ATOM 4500 C C . GLY B 1 113 ? 87.86567 11.06821 -2.97245 1.000 35.57870 105 GLY B C 1
ATOM 4501 O O . GLY B 1 113 ? 87.17179 11.87713 -3.59950 1.000 32.44670 105 GLY B O 1
ATOM 4502 N N . ASP B 1 114 ? 87.58255 9.76302 -2.92258 1.000 31.17974 106 ASP B N 1
ATOM 4503 C CA . ASP B 1 114 ? 86.46223 9.20937 -3.67829 1.000 32.02590 106 ASP B CA 1
ATOM 4504 C C . ASP B 1 114 ? 85.13307 9.84275 -3.29354 1.000 28.37352 106 ASP B C 1
ATOM 4505 O O . ASP B 1 114 ? 84.21743 9.89197 -4.11775 1.000 32.21929 106 ASP B O 1
ATOM 4510 N N . ALA B 1 115 ? 84.98386 10.29333 -2.04546 1.000 27.02194 107 ALA B N 1
ATOM 4511 C CA . ALA B 1 115 ? 83.74019 10.94730 -1.65017 1.000 25.12631 107 ALA B CA 1
ATOM 4512 C C . ALA B 1 115 ? 83.56145 12.29975 -2.33225 1.000 32.48157 107 ALA B C 1
ATOM 4513 O O . ALA B 1 115 ? 82.42036 12.77797 -2.46627 1.000 25.79495 107 ALA B O 1
ATOM 4515 N N . TYR B 1 116 ? 84.66352 12.93792 -2.73341 1.000 31.30027 108 TYR B N 1
ATOM 4516 C CA . TYR B 1 116 ? 84.55980 14.18306 -3.49333 1.000 33.40479 108 TYR B CA 1
ATOM 4517 C C . TYR B 1 116 ? 84.07113 13.90425 -4.90673 1.000 28.34399 108 TYR B C 1
ATOM 4518 O O . TYR B 1 116 ? 83.24955 14.65135 -5.44886 1.000 29.53859 108 TYR B O 1
ATOM 4527 N N . THR B 1 117 ? 84.55723 12.81834 -5.51047 1.000 28.15966 109 THR B N 1
ATOM 4528 C CA . THR B 1 117 ? 84.03409 12.39049 -6.80181 1.000 31.83717 109 THR B CA 1
ATOM 4529 C C . THR B 1 117 ? 82.54474 12.08044 -6.71489 1.000 38.03887 109 THR B C 1
ATOM 4530 O O . THR B 1 117 ? 81.77324 12.45804 -7.60583 1.000 40.77867 109 THR B O 1
ATOM 4534 N N . ALA B 1 118 ? 82.11870 11.39923 -5.64378 1.000 27.17238 110 ALA B N 1
ATOM 4535 C CA . ALA B 1 118 ? 80.69084 11.15755 -5.44731 1.000 29.84168 110 ALA B CA 1
ATOM 4536 C C . ALA B 1 118 ? 79.92270 12.47334 -5.34540 1.000 26.58117 110 ALA B C 1
ATOM 4537 O O . ALA B 1 118 ? 78.88019 12.64828 -5.98879 1.000 30.83743 110 ALA B O 1
ATOM 4539 N N . PHE B 1 119 ? 80.43670 13.41883 -4.55137 1.000 29.71263 111 PHE B N 1
ATOM 4540 C CA . PHE B 1 119 ? 79.76612 14.70753 -4.38292 1.000 28.09942 111 PHE B CA 1
ATOM 4541 C C . PHE B 1 119 ? 79.52544 15.40102 -5.71949 1.000 29.09595 111 PHE B C 1
ATOM 4542 O O . PHE B 1 119 ? 78.48507 16.03393 -5.91542 1.000 34.33152 111 PHE B O 1
ATOM 4550 N N . LYS B 1 120 ? 80.49468 15.33414 -6.63478 1.000 25.28483 112 LYS B N 1
ATOM 4551 C CA . LYS B 1 120 ? 80.32397 15.99850 -7.92117 1.000 29.95541 112 LYS B CA 1
ATOM 4552 C C . LYS B 1 120 ? 79.13108 15.43491 -8.68700 1.000 30.77054 112 LYS B C 1
ATOM 4553 O O . LYS B 1 120 ? 78.51050 16.15247 -9.47833 1.000 30.36783 112 LYS B O 1
ATOM 4559 N N . GLY B 1 121 ? 78.77691 14.16994 -8.44820 1.000 29.36914 113 GLY B N 1
ATOM 4560 C CA . GLY B 1 121 ? 77.61988 13.56408 -9.08415 1.000 25.21109 113 GLY B CA 1
ATOM 4561 C C . GLY B 1 121 ? 76.30160 13.69970 -8.34621 1.000 28.31400 113 GLY B C 1
ATOM 4562 O O . GLY B 1 121 ? 75.26021 13.32323 -8.88631 1.000 32.46388 113 GLY B O 1
ATOM 4563 N N . TRP B 1 122 ? 76.29818 14.21669 -7.12119 1.000 25.98917 114 TRP B N 1
ATOM 4564 C CA . TRP B 1 122 ? 75.03343 14.35835 -6.41621 1.000 31.80126 114 TRP B CA 1
ATOM 4565 C C . TRP B 1 122 ? 74.22133 15.51125 -7.00786 1.000 33.87288 114 TRP B C 1
ATOM 4566 O O . TRP B 1 122 ? 74.72519 16.34430 -7.77557 1.000 27.82436 114 TRP B O 1
ATOM 4577 N N . ASP B 1 123 ? 72.94062 15.54833 -6.64260 1.000 26.22438 115 ASP B N 1
ATOM 4578 C CA . ASP B 1 123 ? 72.00212 16.52379 -7.17545 1.000 28.77171 115 ASP B CA 1
ATOM 4579 C C . ASP B 1 123 ? 71.41463 17.35438 -6.05236 1.000 27.37462 115 ASP B C 1
ATOM 4580 O O . ASP B 1 123 ? 71.28812 16.89377 -4.91312 1.000 27.25114 115 ASP B O 1
ATOM 4585 N N . VAL B 1 124 ? 71.07554 18.59867 -6.38947 1.000 27.72107 116 VAL B N 1
ATOM 4586 C CA . VAL B 1 124 ? 70.30625 19.42179 -5.47559 1.000 25.17387 116 VAL B CA 1
ATOM 4587 C C . VAL B 1 124 ? 69.02502 18.68325 -5.12832 1.000 24.63914 116 VAL B C 1
ATOM 4588 O O . VAL B 1 124 ? 68.30257 18.21109 -6.01558 1.000 22.96285 116 VAL B O 1
ATOM 4592 N N . GLY B 1 125 ? 68.74163 18.55939 -3.83055 1.000 26.50444 117 GLY B N 1
ATOM 4593 C CA . GLY B 1 125 ? 67.64232 17.75540 -3.34056 1.000 21.36362 117 GLY B CA 1
ATOM 4594 C C . GLY B 1 125 ? 68.08025 16.50645 -2.59081 1.000 20.02635 117 GLY B C 1
ATOM 4595 O O . GLY B 1 125 ? 67.34865 16.04220 -1.71298 1.000 21.11819 117 GLY B O 1
ATOM 4596 N N . ASP B 1 126 ? 69.24608 15.95100 -2.92473 1.000 23.23883 118 ASP B N 1
ATOM 4597 C CA . ASP B 1 126 ? 69.75388 14.78429 -2.20590 1.000 21.23807 118 ASP B CA 1
ATOM 4598 C C . ASP B 1 126 ? 69.95157 15.11744 -0.73572 1.000 25.48444 118 ASP B C 1
ATOM 4599 O O . ASP B 1 126 ? 70.27871 16.25118 -0.38364 1.000 22.52656 118 ASP B O 1
ATOM 4604 N N . ILE B 1 127 ? 69.79013 14.10645 0.12209 1.000 21.10829 119 ILE B N 1
ATOM 4605 C CA . ILE B 1 127 ? 69.98790 14.25313 1.56353 1.000 22.25292 119 ILE B CA 1
ATOM 4606 C C . ILE B 1 127 ? 71.36724 13.70189 1.89716 1.000 23.24359 119 ILE B C 1
ATOM 4607 O O . ILE B 1 127 ? 71.63458 12.51362 1.67397 1.000 21.39824 119 ILE B O 1
ATOM 4612 N N . ILE B 1 128 ? 72.24736 14.54953 2.43204 1.000 22.46294 120 ILE B N 1
ATOM 4613 C CA . ILE B 1 128 ? 73.63112 14.15355 2.66567 1.000 20.58595 120 ILE B CA 1
ATOM 4614 C C . ILE B 1 128 ? 74.00067 14.37747 4.12716 1.000 25.68290 120 ILE B C 1
ATOM 4615 O O . ILE B 1 128 ? 73.37422 15.16238 4.84613 1.000 25.92094 120 ILE B O 1
ATOM 4620 N N . ALA B 1 129 ? 75.02597 13.65043 4.56898 1.000 22.30839 121 ALA B N 1
ATOM 4621 C CA . ALA B 1 129 ? 75.56674 13.76762 5.91584 1.000 26.18655 121 ALA B CA 1
ATOM 4622 C C . ALA B 1 129 ? 77.02755 14.19535 5.83738 1.000 29.10494 121 ALA B C 1
ATOM 4623 O O . ALA B 1 129 ? 77.73994 13.84536 4.89252 1.000 25.09930 121 ALA B O 1
ATOM 4625 N N . VAL B 1 130 ? 77.48139 14.93707 6.84709 1.000 24.61239 122 VAL B N 1
ATOM 4626 C CA . VAL B 1 130 ? 78.82263 15.51035 6.82263 1.000 24.75900 122 VAL B CA 1
ATOM 4627 C C . VAL B 1 130 ? 79.34536 15.62446 8.24761 1.000 23.81323 122 VAL B C 1
ATOM 4628 O O . VAL B 1 130 ? 78.58719 15.86159 9.19321 1.000 28.73315 122 VAL B O 1
ATOM 4632 N N . GLU B 1 131 ? 80.65612 15.42311 8.39946 1.000 25.58097 123 GLU B N 1
ATOM 4633 C CA . GLU B 1 131 ? 81.35788 15.64851 9.65760 1.000 26.40063 123 GLU B CA 1
ATOM 4634 C C . GLU B 1 131 ? 82.60563 16.47373 9.39506 1.000 28.12155 123 GLU B C 1
ATOM 4635 O O . GLU B 1 131 ? 83.25490 16.30449 8.35943 1.000 29.03312 123 GLU B O 1
ATOM 4641 N N . GLY B 1 132 ? 82.94493 17.35461 10.32783 1.000 30.52006 124 GLY B N 1
ATOM 4642 C CA . GLY B 1 132 ? 84.16698 18.11976 10.18615 1.000 28.36350 124 GLY B CA 1
ATOM 4643 C C . GLY B 1 132 ? 84.22690 19.25358 11.18325 1.000 32.08841 124 GLY B C 1
ATOM 4644 O O . GLY B 1 132 ? 83.37788 19.38603 12.07134 1.000 34.95821 124 GLY B O 1
ATOM 4645 N N . GLY B 1 133 ? 85.28430 20.06091 11.03354 1.000 34.55188 125 GLY B N 1
ATOM 4646 C CA . GLY B 1 133 ? 85.45380 21.26019 11.82489 1.000 31.09703 125 GLY B CA 1
ATOM 4647 C C . GLY B 1 133 ? 84.71918 22.44053 11.21297 1.000 30.70598 125 GLY B C 1
ATOM 4648 O O . GLY B 1 133 ? 84.01343 22.31838 10.21579 1.000 31.37223 125 GLY B O 1
ATOM 4649 N N . LEU B 1 134 ? 84.90671 23.60459 11.83037 1.000 32.43030 126 LEU B N 1
ATOM 4650 C CA . LEU B 1 134 ? 84.26737 24.84568 11.41871 1.000 34.04371 126 LEU B CA 1
ATOM 4651 C C . LEU B 1 134 ? 85.29256 25.82888 10.86333 1.000 39.39533 126 LEU B C 1
ATOM 4652 O O . LEU B 1 134 ? 86.46903 25.81769 11.24495 1.000 33.10674 126 LEU B O 1
ATOM 4657 N N . THR B 1 135 ? 84.82629 26.68105 9.95230 1.000 36.96586 127 THR B N 1
ATOM 4658 C CA . THR B 1 135 ? 85.63241 27.75902 9.39188 1.000 35.30266 127 THR B CA 1
ATOM 4659 C C . THR B 1 135 ? 84.67140 28.83455 8.89581 1.000 33.64168 127 THR B C 1
ATOM 4660 O O . THR B 1 135 ? 83.45472 28.74183 9.09235 1.000 30.82951 127 THR B O 1
ATOM 4664 N N . ARG B 1 136 ? 85.22193 29.86239 8.25141 1.000 36.37458 128 ARG B N 1
ATOM 4665 C CA . ARG B 1 136 ? 84.41222 30.94384 7.70474 1.000 38.50505 128 ARG B CA 1
ATOM 4666 C C . ARG B 1 136 ? 84.90332 31.27457 6.29816 1.000 41.45660 128 ARG B C 1
ATOM 4667 O O . ARG B 1 136 ? 86.11018 31.33470 6.06143 1.000 37.04776 128 ARG B O 1
ATOM 4675 N N . THR B 1 137 ? 83.97245 31.47814 5.36446 1.000 42.32980 129 THR B N 1
ATOM 4676 C CA . THR B 1 137 ? 84.35929 31.76167 3.98748 1.000 39.48823 129 THR B CA 1
ATOM 4677 C C . THR B 1 137 ? 84.88187 33.19087 3.85794 1.000 44.54953 129 THR B C 1
ATOM 4678 O O . THR B 1 137 ? 84.77226 34.01030 4.77439 1.000 46.19638 129 THR B O 1
ATOM 4682 N N . LYS B 1 138 ? 85.45436 33.48442 2.68065 1.000 43.80425 130 LYS B N 1
ATOM 4683 C CA . LYS B 1 138 ? 86.01596 34.81072 2.42196 1.000 44.41248 130 LYS B CA 1
ATOM 4684 C C . LYS B 1 138 ? 84.95260 35.89923 2.50969 1.000 43.06671 130 LYS B C 1
ATOM 4685 O O . LYS B 1 138 ? 85.25651 37.04453 2.87014 1.000 42.64283 130 LYS B O 1
ATOM 4691 N N . THR B 1 139 ? 83.70916 35.56716 2.18061 1.000 41.30886 131 THR B N 1
ATOM 4692 C CA . THR B 1 139 ? 82.60121 36.50661 2.25904 1.000 44.26158 131 THR B CA 1
ATOM 4693 C C . THR B 1 139 ? 81.88676 36.46771 3.61238 1.000 49.04742 131 THR B C 1
ATOM 4694 O O . THR B 1 139 ? 80.78046 37.00318 3.72685 1.000 50.74366 131 THR B O 1
ATOM 4698 N N . GLY B 1 140 ? 82.48531 35.83981 4.63102 1.000 44.73175 132 GLY B N 1
ATOM 4699 C CA . GLY B 1 140 ? 81.96632 35.88375 5.98753 1.000 43.81965 132 GLY B CA 1
ATOM 4700 C C . GLY B 1 140 ? 81.02643 34.76119 6.40840 1.000 40.34456 132 GLY B C 1
ATOM 4701 O O . GLY B 1 140 ? 80.55094 34.78177 7.54943 1.000 38.64527 132 GLY B O 1
ATOM 4702 N N . GLU B 1 141 ? 80.74951 33.77897 5.54803 1.000 34.37942 133 GLU B N 1
ATOM 4703 C CA . GLU B 1 141 ? 79.77734 32.73937 5.87763 1.000 34.86130 133 GLU B CA 1
ATOM 4704 C C . GLU B 1 141 ? 80.40226 31.64669 6.73748 1.000 35.98851 133 GLU B C 1
ATOM 4705 O O . GLU B 1 141 ? 81.47126 31.12311 6.40814 1.000 32.61138 133 GLU B O 1
ATOM 4711 N N . LEU B 1 142 ? 79.70718 31.27518 7.81318 1.000 33.30085 134 LEU B N 1
ATOM 4712 C CA . LEU B 1 142 ? 80.06998 30.08414 8.57408 1.000 36.75632 134 LEU B CA 1
ATOM 4713 C C . LEU B 1 142 ? 80.02352 28.84922 7.67999 1.000 31.60547 134 LEU B C 1
ATOM 4714 O O . LEU B 1 142 ? 79.09670 28.66573 6.88567 1.000 28.73860 134 LEU B O 1
ATOM 4719 N N . SER B 1 143 ? 81.02942 27.99288 7.80992 1.000 31.18004 135 SER B N 1
ATOM 4720 C CA . SER B 1 143 ? 81.14028 26.82916 6.94210 1.000 27.26974 135 SER B CA 1
ATOM 4721 C C . SER B 1 143 ? 81.69788 25.64049 7.71635 1.000 24.96071 135 SER B C 1
ATOM 4722 O O . SER B 1 143 ? 82.51221 25.79852 8.63140 1.000 33.60587 135 SER B O 1
ATOM 4725 N N . VAL B 1 144 ? 81.26212 24.44625 7.33339 1.000 25.49609 136 VAL B N 1
ATOM 4726 C CA . VAL B 1 144 ? 81.87840 23.21472 7.81085 1.000 25.98364 136 VAL B CA 1
ATOM 4727 C C . VAL B 1 144 ? 83.03775 22.88229 6.88452 1.000 29.36482 136 VAL B C 1
ATOM 4728 O O . VAL B 1 144 ? 82.89851 22.93433 5.65673 1.000 31.38627 136 VAL B O 1
ATOM 4732 N N . LYS B 1 145 ? 84.19525 22.58775 7.46894 1.000 30.84336 137 LYS B N 1
ATOM 4733 C CA . LYS B 1 145 ? 85.32018 22.02980 6.72366 1.000 36.47311 137 LYS B CA 1
ATOM 4734 C C . LYS B 1 145 ? 85.12264 20.52210 6.73979 1.000 36.59417 137 LYS B C 1
ATOM 4735 O O . LYS B 1 145 ? 85.34837 19.86417 7.75921 1.000 36.82094 137 LYS B O 1
ATOM 4737 N N . ALA B 1 146 ? 84.67674 19.97710 5.61551 1.000 28.81162 138 ALA B N 1
ATOM 4738 C CA . ALA B 1 146 ? 84.21310 18.59575 5.57880 1.000 33.67587 138 ALA B CA 1
ATOM 4739 C C . ALA B 1 146 ? 85.38818 17.62853 5.62603 1.000 35.41777 138 ALA B C 1
ATOM 4740 O O . ALA B 1 146 ? 86.21183 17.60357 4.70827 1.000 34.15402 138 ALA B O 1
ATOM 4742 N N . GLU B 1 147 ? 85.44696 16.81206 6.67843 1.000 28.71044 139 GLU B N 1
ATOM 4743 C CA . GLU B 1 147 ? 86.40726 15.71290 6.75089 1.000 31.01898 139 GLU B CA 1
ATOM 4744 C C . GLU B 1 147 ? 85.84409 14.42521 6.17591 1.000 33.10794 139 GLU B C 1
ATOM 4745 O O . GLU B 1 147 ? 86.60199 13.56698 5.71075 1.000 31.13672 139 GLU B O 1
ATOM 4751 N N . SER B 1 148 ? 84.52511 14.28221 6.20136 1.000 25.45064 140 SER B N 1
ATOM 4752 C CA . SER B 1 148 ? 83.84332 13.07942 5.76708 1.000 29.35942 140 SER B CA 1
ATOM 4753 C C . SER B 1 148 ? 82.47073 13.49853 5.26235 1.000 30.72249 140 SER B C 1
ATOM 4754 O O . SER B 1 148 ? 81.85037 14.39204 5.84412 1.000 29.04120 140 SER B O 1
ATOM 4757 N N . ILE B 1 149 ? 81.99847 12.87284 4.18170 1.000 24.89325 141 ILE B N 1
ATOM 4758 C CA . ILE B 1 149 ? 80.69875 13.23515 3.61951 1.000 26.66670 141 ILE B CA 1
ATOM 4759 C C . ILE B 1 149 ? 80.09464 12.00693 2.93667 1.000 29.03896 141 ILE B C 1
ATOM 4760 O O . ILE B 1 149 ? 80.81715 11.14185 2.45013 1.000 27.31655 141 ILE B O 1
ATOM 4765 N N . ARG B 1 150 ? 78.76015 11.89759 2.94677 1.000 22.60466 142 ARG B N 1
ATOM 4766 C CA . ARG B 1 150 ? 78.13245 10.71561 2.36017 1.000 25.87277 142 ARG B CA 1
ATOM 4767 C C . ARG B 1 150 ? 76.68346 11.01482 1.99620 1.000 30.03311 142 ARG B C 1
ATOM 4768 O O . ARG B 1 150 ? 76.03793 11.89117 2.57866 1.000 24.21717 142 ARG B O 1
ATOM 4776 N N . LEU B 1 151 ? 76.17785 10.25012 1.03256 1.000 28.68370 143 LEU B N 1
ATOM 4777 C CA . LEU B 1 151 ? 74.80147 10.36771 0.57038 1.000 28.50543 143 LEU B CA 1
ATOM 4778 C C . LEU B 1 151 ? 73.90335 9.47887 1.41902 1.000 28.69313 143 LEU B C 1
ATOM 4779 O O . LEU B 1 151 ? 74.16157 8.27793 1.54559 1.000 23.85850 143 LEU B O 1
ATOM 4784 N N . LEU B 1 152 ? 72.84251 10.05429 1.98172 1.000 20.85711 144 LEU B N 1
ATOM 4785 C CA . LEU B 1 152 ? 71.87692 9.24866 2.72867 1.000 22.96900 144 LEU B CA 1
ATOM 4786 C C . LEU B 1 152 ? 70.61571 8.92347 1.92737 1.000 21.96208 144 LEU B C 1
ATOM 4787 O O . LEU B 1 152 ? 70.12034 7.78878 1.99543 1.000 22.56606 144 LEU B O 1
ATOM 4792 N N . THR B 1 153 ? 70.07154 9.88524 1.17833 1.000 17.63936 145 THR B N 1
ATOM 4793 C CA . THR B 1 153 ? 68.86450 9.66728 0.38078 1.000 21.95970 145 THR B CA 1
ATOM 4794 C C . THR B 1 153 ? 69.02866 10.32046 -0.98111 1.000 22.34410 145 THR B C 1
ATOM 4795 O O . THR B 1 153 ? 69.21975 11.53975 -1.06234 1.000 22.76673 145 THR B O 1
ATOM 4799 N N . LYS B 1 154 ? 68.91318 9.52514 -2.04602 1.000 22.64164 146 LYS B N 1
ATOM 4800 C CA . LYS B 1 154 ? 68.88008 10.06922 -3.40225 1.000 24.32488 146 LYS B CA 1
ATOM 4801 C C . LYS B 1 154 ? 67.50776 10.68870 -3.67485 1.000 33.88283 146 LYS B C 1
ATOM 4802 O O . LYS B 1 154 ? 66.47377 10.03067 -3.49026 1.000 25.01639 146 LYS B O 1
ATOM 4808 N N . SER B 1 155 ? 67.48177 11.95323 -4.09703 1.000 26.68443 147 SER B N 1
ATOM 4809 C CA . SER B 1 155 ? 66.23055 12.53265 -4.57443 1.000 26.25371 147 SER B CA 1
ATOM 4810 C C . SER B 1 155 ? 65.99982 12.13053 -6.02623 1.000 30.28535 147 SER B C 1
ATOM 4811 O O . SER B 1 155 ? 66.92339 12.13487 -6.83987 1.000 35.02674 147 SER B O 1
ATOM 4814 N N . LEU B 1 156 ? 64.76290 11.75363 -6.34426 1.000 30.82952 148 LEU B N 1
ATOM 4815 C CA . LEU B 1 156 ? 64.41727 11.39040 -7.71131 1.000 26.77437 148 LEU B CA 1
ATOM 4816 C C . LEU B 1 156 ? 63.69275 12.50481 -8.45624 1.000 29.85744 148 LEU B C 1
ATOM 4817 O O . LEU B 1 156 ? 63.62776 12.46502 -9.68404 1.000 32.85271 148 LEU B O 1
ATOM 4822 N N . ARG B 1 157 ? 63.15728 13.49735 -7.75305 1.000 31.44093 149 ARG B N 1
ATOM 4823 C CA . ARG B 1 157 ? 62.44908 14.60144 -8.37809 1.000 28.16654 149 ARG B CA 1
ATOM 4824 C C . ARG B 1 157 ? 63.17833 15.90658 -8.09341 1.000 34.42676 149 ARG B C 1
ATOM 4825 O O . ARG B 1 157 ? 63.45871 16.20885 -6.92462 1.000 32.77544 149 ARG B O 1
ATOM 4833 N N . PRO B 1 158 ? 63.51058 16.69585 -9.10861 1.000 32.05251 150 PRO B N 1
ATOM 4834 C CA . PRO B 1 158 ? 64.21567 17.95703 -8.84707 1.000 31.66626 150 PRO B CA 1
ATOM 4835 C C . PRO B 1 158 ? 63.32172 18.96039 -8.13572 1.000 31.86888 150 PRO B C 1
ATOM 4836 O O . PRO B 1 158 ? 62.10624 19.00122 -8.33564 1.000 40.86012 150 PRO B O 1
ATOM 4840 N N . LEU B 1 159 ? 63.94678 19.78709 -7.30519 1.000 33.02762 151 LEU B N 1
ATOM 4841 C CA . LEU B 1 159 ? 63.22442 20.86694 -6.65502 1.000 33.12714 151 LEU B CA 1
ATOM 4842 C C . LEU B 1 159 ? 62.83380 21.93586 -7.67326 1.000 39.90682 151 LEU B C 1
ATOM 4843 O O . LEU B 1 159 ? 63.53718 22.14865 -8.66270 1.000 38.67040 151 LEU B O 1
ATOM 4848 N N . PRO B 1 160 ? 61.71318 22.62121 -7.45646 1.000 43.34429 152 PRO B N 1
ATOM 4849 C CA . PRO B 1 160 ? 61.35231 23.72948 -8.34719 1.000 44.22481 152 PRO B CA 1
ATOM 4850 C C . PRO B 1 160 ? 62.33075 24.88802 -8.20909 1.000 49.10113 152 PRO B C 1
ATOM 4851 O O . PRO B 1 160 ? 62.84221 25.16888 -7.11964 1.000 45.27220 152 PRO B O 1
ATOM 4855 N N . ASP B 1 161 ? 62.59209 25.54873 -9.33530 1.000 54.36150 153 ASP B N 1
ATOM 4856 C CA . ASP B 1 161 ? 63.51368 26.67880 -9.40731 1.000 64.29782 153 ASP B CA 1
ATOM 4857 C C . ASP B 1 161 ? 62.97407 27.89943 -8.67318 1.000 67.98973 153 ASP B C 1
ATOM 4858 O O . ASP B 1 161 ? 62.64015 28.90426 -9.30058 1.000 70.51846 153 ASP B O 1
ATOM 4860 N N . ASP B 1 168 ? 51.88530 26.52474 -10.67800 1.000 95.14738 160 ASP B N 1
ATOM 4861 C CA . ASP B 1 168 ? 50.91839 27.49528 -10.17652 1.000 94.62789 160 ASP B CA 1
ATOM 4862 C C . ASP B 1 168 ? 51.18897 27.84727 -8.71369 1.000 97.02644 160 ASP B C 1
ATOM 4863 O O . ASP B 1 168 ? 52.03514 27.23203 -8.05772 1.000 88.01736 160 ASP B O 1
ATOM 4865 N N . VAL B 1 169 ? 50.46152 28.85071 -8.21064 1.000 103.19591 161 VAL B N 1
ATOM 4866 C CA . VAL B 1 169 ? 50.53315 29.20670 -6.79412 1.000 103.33878 161 VAL B CA 1
ATOM 4867 C C . VAL B 1 169 ? 49.78141 28.22787 -5.90713 1.000 100.12455 161 VAL B C 1
ATOM 4868 O O . VAL B 1 169 ? 49.93971 28.27048 -4.67974 1.000 102.94119 161 VAL B O 1
ATOM 4870 N N . GLU B 1 170 ? 48.96681 27.34820 -6.49281 1.000 92.96351 162 GLU B N 1
ATOM 4871 C CA . GLU B 1 170 ? 48.25342 26.32823 -5.73848 1.000 78.35825 162 GLU B CA 1
ATOM 4872 C C . GLU B 1 170 ? 49.09873 25.09303 -5.46997 1.000 65.78977 162 GLU B C 1
ATOM 4873 O O . GLU B 1 170 ? 48.66567 24.22714 -4.70244 1.000 65.91169 162 GLU B O 1
ATOM 4875 N N . GLN B 1 171 ? 50.28466 24.98689 -6.07831 1.000 60.01613 163 GLN B N 1
ATOM 4876 C CA . GLN B 1 171 ? 51.15536 23.84532 -5.82117 1.000 52.90143 163 GLN B CA 1
ATOM 4877 C C . GLN B 1 171 ? 51.83562 23.93739 -4.46041 1.000 58.77942 163 GLN B C 1
ATOM 4878 O O . GLN B 1 171 ? 52.21884 22.90445 -3.89649 1.000 54.75182 163 GLN B O 1
ATOM 4880 N N . ARG B 1 172 ? 51.98786 25.14881 -3.91885 1.000 68.49324 164 ARG B N 1
ATOM 4881 C CA . ARG B 1 172 ? 52.50660 25.30306 -2.56436 1.000 72.12746 164 ARG B CA 1
ATOM 4882 C C . ARG B 1 172 ? 51.61311 24.62911 -1.52930 1.000 67.54987 164 ARG B C 1
ATOM 4883 O O . ARG B 1 172 ? 52.08102 24.31347 -0.43116 1.000 62.51751 164 ARG B O 1
ATOM 4885 N N . TYR B 1 173 ? 50.33984 24.40639 -1.85119 1.000 65.32724 165 TYR B N 1
ATOM 4886 C CA . TYR B 1 173 ? 49.39034 23.78698 -0.93477 1.000 57.93453 165 TYR B CA 1
ATOM 4887 C C . TYR B 1 173 ? 49.11712 22.32369 -1.26271 1.000 56.03057 165 TYR B C 1
ATOM 4888 O O . TYR B 1 173 ? 48.96010 21.50755 -0.34771 1.000 50.47727 165 TYR B O 1
ATOM 4897 N N . ARG B 1 174 ? 49.06521 21.96617 -2.54907 1.000 55.99801 166 ARG B N 1
ATOM 4898 C CA . ARG B 1 174 ? 48.98554 20.56124 -2.92887 1.000 54.17020 166 ARG B CA 1
ATOM 4899 C C . ARG B 1 174 ? 50.31028 19.83539 -2.73914 1.000 49.03497 166 ARG B C 1
ATOM 4900 O O . ARG B 1 174 ? 50.33202 18.59850 -2.76402 1.000 44.28111 166 ARG B O 1
ATOM 4908 N N . GLN B 1 175 ? 51.40896 20.57800 -2.56536 1.000 40.87380 167 GLN B N 1
ATOM 4909 C CA . GLN B 1 175 ? 52.70919 20.01679 -2.24276 1.000 37.30129 167 GLN B CA 1
ATOM 4910 C C . GLN B 1 175 ? 53.36824 20.86981 -1.15666 1.000 33.41979 167 GLN B C 1
ATOM 4911 O O . GLN B 1 175 ? 54.41388 21.49086 -1.35124 1.000 27.52228 167 GLN B O 1
ATOM 4917 N N . ARG B 1 176 ? 52.73142 20.90513 0.01750 1.000 25.26276 168 ARG B N 1
ATOM 4918 C CA . ARG B 1 176 ? 53.34896 21.53208 1.17982 1.000 25.67314 168 ARG B CA 1
ATOM 4919 C C . ARG B 1 176 ? 54.75929 20.99446 1.42300 1.000 25.21448 168 ARG B C 1
ATOM 4920 O O . ARG B 1 176 ? 55.65167 21.74277 1.84231 1.000 29.65114 168 ARG B O 1
ATOM 4928 N N . TYR B 1 177 ? 54.98982 19.70585 1.14214 1.000 27.32891 169 TYR B N 1
ATOM 4929 C CA . TYR B 1 177 ? 56.31746 19.14080 1.37629 1.000 29.92930 169 TYR B CA 1
ATOM 4930 C C . TYR B 1 177 ? 57.36526 19.77304 0.47199 1.000 35.47039 169 TYR B C 1
ATOM 4931 O O . TYR B 1 177 ? 58.54217 19.82889 0.83848 1.000 36.61347 169 TYR B O 1
ATOM 4940 N N . VAL B 1 178 ? 56.96980 20.25838 -0.70429 1.000 29.87635 170 VAL B N 1
ATOM 4941 C CA . VAL B 1 178 ? 57.92876 20.98074 -1.53565 1.000 26.32135 170 VAL B CA 1
ATOM 4942 C C . VAL B 1 178 ? 58.10967 22.40428 -1.02052 1.000 32.23728 170 VAL B C 1
ATOM 4943 O O . VAL B 1 178 ? 59.23606 22.90108 -0.90865 1.000 30.22983 170 VAL B O 1
ATOM 4947 N N . ASP B 1 179 ? 57.00716 23.07384 -0.67494 1.000 24.13768 171 ASP B N 1
ATOM 4948 C CA . ASP B 1 179 ? 57.09725 24.47916 -0.30158 1.000 25.12873 171 ASP B CA 1
ATOM 4949 C C . ASP B 1 179 ? 57.84731 24.69232 1.01167 1.000 26.69720 171 ASP B C 1
ATOM 4950 O O . ASP B 1 179 ? 58.54481 25.70624 1.16472 1.000 24.56409 171 ASP B O 1
ATOM 4955 N N . LEU B 1 180 ? 57.73124 23.76313 1.96818 1.000 22.86737 172 LEU B N 1
ATOM 4956 C CA . LEU B 1 180 ? 58.52718 23.87763 3.19272 1.000 24.27770 172 LEU B CA 1
ATOM 4957 C C . LEU B 1 180 ? 60.02979 23.82251 2.90571 1.000 22.28914 172 LEU B C 1
ATOM 4958 O O . LEU B 1 180 ? 60.82724 24.38100 3.66636 1.000 23.89326 172 LEU B O 1
ATOM 4963 N N . ILE B 1 181 ? 60.43652 23.16919 1.81771 1.000 24.03933 173 ILE B N 1
ATOM 4964 C CA . ILE B 1 181 ? 61.85044 23.11805 1.45795 1.000 22.86372 173 ILE B CA 1
ATOM 4965 C C . ILE B 1 181 ? 62.30708 24.43958 0.83898 1.000 26.92672 173 ILE B C 1
ATOM 4966 O O . ILE B 1 181 ? 63.32629 25.01641 1.23813 1.000 25.59942 173 ILE B O 1
ATOM 4971 N N . VAL B 1 182 ? 61.58845 24.91793 -0.17909 1.000 25.59016 174 VAL B N 1
ATOM 4972 C CA . VAL B 1 182 ? 62.09986 26.01180 -1.00143 1.000 28.38674 174 VAL B CA 1
ATOM 4973 C C . VAL B 1 182 ? 61.62039 27.37284 -0.53149 1.000 31.14592 174 VAL B C 1
ATOM 4974 O O . VAL B 1 182 ? 62.17332 28.39463 -0.96951 1.000 30.31409 174 VAL B O 1
ATOM 4978 N N . THR B 1 183 ? 60.61337 27.42395 0.34001 1.000 30.09861 175 THR B N 1
ATOM 4979 C CA . THR B 1 183 ? 60.17448 28.65318 1.00035 1.000 30.84792 175 THR B CA 1
ATOM 4980 C C . THR B 1 183 ? 60.31732 28.45947 2.50831 1.000 30.08162 175 THR B C 1
ATOM 4981 O O . THR B 1 183 ? 59.32065 28.44574 3.24376 1.000 30.47952 175 THR B O 1
ATOM 4985 N N . PRO B 1 184 ? 61.54776 28.32401 3.00519 1.000 31.20568 176 PRO B N 1
ATOM 4986 C CA . PRO B 1 184 ? 61.71630 27.92611 4.40931 1.000 32.82853 176 PRO B CA 1
ATOM 4987 C C . PRO B 1 184 ? 61.22455 28.97414 5.38700 1.000 34.56287 176 PRO B C 1
ATOM 4988 O O . PRO B 1 184 ? 60.96305 28.63409 6.54340 1.000 37.57126 176 PRO B O 1
ATOM 4992 N N . GLU B 1 185 ? 61.04810 30.22505 4.94899 1.000 32.51366 177 GLU B N 1
ATOM 4993 C CA . GLU B 1 185 ? 60.39924 31.22565 5.78735 1.000 33.28317 177 GLU B CA 1
ATOM 4994 C C . GLU B 1 185 ? 58.95907 30.86046 6.13743 1.000 35.59762 177 GLU B C 1
ATOM 4995 O O . GLU B 1 185 ? 58.41548 31.39486 7.10705 1.000 35.20642 177 GLU B O 1
ATOM 5001 N N . SER B 1 186 ? 58.31572 29.96710 5.38351 1.000 35.94599 178 SER B N 1
ATOM 5002 C CA . SER B 1 186 ? 56.97922 29.53671 5.78900 1.000 31.54869 178 SER B CA 1
ATOM 5003 C C . SER B 1 186 ? 57.02693 28.65637 7.03322 1.000 24.75709 178 SER B C 1
ATOM 5004 O O . SER B 1 186 ? 56.03329 28.56819 7.76319 1.000 25.37090 178 SER B O 1
ATOM 5007 N N . ARG B 1 187 ? 58.15258 27.97154 7.26856 1.000 19.33457 179 ARG B N 1
ATOM 5008 C CA . ARG B 1 187 ? 58.28648 27.16551 8.48151 1.000 27.68223 179 ARG B CA 1
ATOM 5009 C C . ARG B 1 187 ? 58.03614 28.00106 9.73559 1.000 25.44325 179 ARG B C 1
ATOM 5010 O O . ARG B 1 187 ? 57.43561 27.52669 10.70835 1.000 24.13715 179 ARG B O 1
ATOM 5018 N N . ALA B 1 188 ? 58.50135 29.24824 9.73288 1.000 24.51387 180 ALA B N 1
ATOM 5019 C CA . ALA B 1 188 ? 58.35122 30.10084 10.90137 1.000 26.22254 180 ALA B CA 1
ATOM 5020 C C . ALA B 1 188 ? 56.88260 30.36249 11.23057 1.000 24.85465 180 ALA B C 1
ATOM 5021 O O . ALA B 1 188 ? 56.54147 30.55700 12.40054 1.000 22.74403 180 ALA B O 1
ATOM 5023 N N . VAL B 1 189 ? 56.00215 30.38348 10.22574 1.000 22.85285 181 VAL B N 1
ATOM 5024 C CA . VAL B 1 189 ? 54.58050 30.57566 10.51214 1.000 24.77687 181 VAL B CA 1
ATOM 5025 C C . VAL B 1 189 ? 54.03646 29.37496 11.27611 1.000 28.29133 181 VAL B C 1
ATOM 5026 O O . VAL B 1 189 ? 53.29816 29.52082 12.25931 1.000 24.13796 181 VAL B O 1
ATOM 5030 N N . PHE B 1 190 ? 54.43751 28.17137 10.87620 1.000 23.76526 182 PHE B N 1
ATOM 5031 C CA . PHE B 1 190 ? 53.91719 26.97983 11.52947 1.000 22.69094 182 PHE B CA 1
ATOM 5032 C C . PHE B 1 190 ? 54.53861 26.77396 12.89902 1.000 25.27657 182 PHE B C 1
ATOM 5033 O O . PHE B 1 190 ? 53.86393 26.30615 13.82493 1.000 22.85952 182 PHE B O 1
ATOM 5041 N N . ILE B 1 191 ? 55.79965 27.14832 13.06583 1.000 20.30052 183 ILE B N 1
ATOM 5042 C CA . ILE B 1 191 ? 56.38100 27.11711 14.39968 1.000 20.93718 183 ILE B CA 1
ATOM 5043 C C . ILE B 1 191 ? 55.65588 28.09444 15.31526 1.000 19.98987 183 ILE B C 1
ATOM 5044 O O . ILE B 1 191 ? 55.33717 27.76963 16.46289 1.000 18.60876 183 ILE B O 1
ATOM 5049 N N . LYS B 1 192 ? 55.37795 29.30537 14.82481 1.000 19.26537 184 LYS B N 1
ATOM 5050 C CA . LYS B 1 192 ? 54.66686 30.27069 15.65639 1.000 21.03880 184 LYS B CA 1
ATOM 5051 C C . LYS B 1 192 ? 53.23901 29.80888 15.93660 1.000 21.23311 184 LYS B C 1
ATOM 5052 O O . LYS B 1 192 ? 52.72955 29.99670 17.05045 1.000 21.72893 184 LYS B O 1
ATOM 5058 N N . ARG B 1 193 ? 52.58633 29.17273 14.95503 1.000 20.61900 185 ARG B N 1
ATOM 5059 C CA . ARG B 1 193 ? 51.26708 28.59322 15.20610 1.000 19.41711 185 ARG B CA 1
ATOM 5060 C C . ARG B 1 193 ? 51.30857 27.64912 16.40394 1.000 27.01287 185 ARG B C 1
ATOM 5061 O O . ARG B 1 193 ? 50.44667 27.70545 17.28945 1.000 19.52398 185 ARG B O 1
ATOM 5069 N N . SER B 1 194 ? 52.33045 26.78912 16.45897 1.000 23.58318 186 SER B N 1
ATOM 5070 C CA A SER B 1 194 ? 52.46728 25.85657 17.57056 0.505 21.87603 186 SER B CA 1
ATOM 5071 C CA B SER B 1 194 ? 52.44187 25.85659 17.57611 0.495 21.55386 186 SER B CA 1
ATOM 5072 C C . SER B 1 194 ? 52.71391 26.58417 18.88786 1.000 20.97005 186 SER B C 1
ATOM 5073 O O . SER B 1 194 ? 52.18277 26.19765 19.93264 1.000 21.37995 186 SER B O 1
ATOM 5078 N N . LYS B 1 195 ? 53.55598 27.62349 18.86477 1.000 19.25911 187 LYS B N 1
ATOM 5079 C CA . LYS B 1 195 ? 53.81607 28.38016 20.08652 1.000 17.22232 187 LYS B CA 1
ATOM 5080 C C . LYS B 1 195 ? 52.56995 29.12079 20.56294 1.000 20.11713 187 LYS B C 1
ATOM 5081 O O . LYS B 1 195 ? 52.36269 29.27718 21.77298 1.000 22.35799 187 LYS B O 1
ATOM 5087 N N . ILE B 1 196 ? 51.72992 29.56870 19.63351 1.000 21.42802 188 ILE B N 1
ATOM 5088 C CA . ILE B 1 196 ? 50.49552 30.26344 20.00766 1.000 21.63511 188 ILE B CA 1
ATOM 5089 C C . ILE B 1 196 ? 49.57003 29.32316 20.76322 1.000 22.21263 188 ILE B C 1
ATOM 5090 O O . ILE B 1 196 ? 49.01798 29.67375 21.81737 1.000 18.75597 188 ILE B O 1
ATOM 5095 N N . ILE B 1 197 ? 49.38062 28.10983 20.23149 1.000 19.33448 189 ILE B N 1
ATOM 5096 C CA . ILE B 1 197 ? 48.47908 27.16693 20.88806 1.000 22.65475 189 ILE B CA 1
ATOM 5097 C C . ILE B 1 197 ? 49.04570 26.75498 22.23867 1.000 25.59274 189 ILE B C 1
ATOM 5098 O O . ILE B 1 197 ? 48.31876 26.65166 23.23353 1.000 19.58180 189 ILE B O 1
ATOM 5103 N N . ARG B 1 198 ? 50.35920 26.56717 22.30690 1.000 23.37636 190 ARG B N 1
ATOM 5104 C CA . ARG B 1 198 ? 50.97220 26.19317 23.57191 1.000 18.49940 190 ARG B CA 1
ATOM 5105 C C . ARG B 1 198 ? 50.85097 27.32257 24.59143 1.000 17.60769 190 ARG B C 1
ATOM 5106 O O . ARG B 1 198 ? 50.59039 27.07096 25.77374 1.000 20.75141 190 ARG B O 1
ATOM 5114 N N . ALA B 1 199 ? 51.01484 28.57709 24.14811 1.000 20.75101 191 ALA B N 1
ATOM 5115 C CA . ALA B 1 199 ? 50.87931 29.71284 25.05980 1.000 23.60173 191 ALA B CA 1
ATOM 5116 C C . ALA B 1 199 ? 49.45273 29.82092 25.57191 1.000 24.73479 191 ALA B C 1
ATOM 5117 O O . ALA B 1 199 ? 49.21984 30.14002 26.74795 1.000 19.26924 191 ALA B O 1
ATOM 5119 N N . MET B 1 200 ? 48.48011 29.54455 24.70417 1.000 18.23869 192 MET B N 1
ATOM 5120 C CA . MET B 1 200 ? 47.08407 29.57704 25.13257 1.000 21.49281 192 MET B CA 1
ATOM 5121 C C . MET B 1 200 ? 46.81331 28.50466 26.18054 1.000 22.86417 192 MET B C 1
ATOM 5122 O O . MET B 1 200 ? 46.14943 28.77251 27.18799 1.000 22.70068 192 MET B O 1
ATOM 5127 N N . ARG B 1 201 ? 47.32951 27.28456 25.97011 1.000 21.73553 193 ARG B N 1
ATOM 5128 C CA . ARG B 1 201 ? 47.12773 26.23575 26.96938 1.000 18.93654 193 ARG B CA 1
ATOM 5129 C C . ARG B 1 201 ? 47.77102 26.61526 28.30587 1.000 22.81458 193 ARG B C 1
ATOM 5130 O O . ARG B 1 201 ? 47.18630 26.36958 29.36835 1.000 17.69768 193 ARG B O 1
ATOM 5138 N N . ALA B 1 202 ? 48.97454 27.21899 28.27999 1.000 16.87754 194 ALA B N 1
ATOM 5139 C CA . ALA B 1 202 ? 49.62016 27.61438 29.53929 1.000 19.47622 194 ALA B CA 1
ATOM 5140 C C . ALA B 1 202 ? 48.81575 28.69672 30.25096 1.000 20.75302 194 ALA B C 1
ATOM 5141 O O . ALA B 1 202 ? 48.65382 28.66166 31.47982 1.000 25.48258 194 ALA B O 1
ATOM 5143 N N . TRP B 1 203 ? 48.30950 29.66784 29.49555 1.000 19.66255 195 TRP B N 1
ATOM 5144 C CA . TRP B 1 203 ? 47.49398 30.73835 30.07703 1.000 21.80405 195 TRP B CA 1
ATOM 5145 C C . TRP B 1 203 ? 46.26580 30.16189 30.78075 1.000 21.44018 195 TRP B C 1
ATOM 5146 O O . TRP B 1 203 ? 45.95047 30.53010 31.92009 1.000 19.25899 195 TRP B O 1
ATOM 5157 N N . LEU B 1 204 ? 45.57817 29.22745 30.12292 1.000 17.82737 196 LEU B N 1
ATOM 5158 C CA . LEU B 1 204 ? 44.37955 28.62180 30.70813 1.000 23.13980 196 LEU B CA 1
ATOM 5159 C C . LEU B 1 204 ? 44.73257 27.65515 31.83265 1.000 23.16791 196 LEU B C 1
ATOM 5160 O O . LEU B 1 204 ? 44.07838 27.65434 32.88442 1.000 21.15539 196 LEU B O 1
ATOM 5165 N N . ASP B 1 205 ? 45.75407 26.81051 31.62644 1.000 19.98632 197 ASP B N 1
ATOM 5166 C CA . ASP B 1 205 ? 46.15323 25.87275 32.67363 1.000 24.98953 197 ASP B CA 1
ATOM 5167 C C . ASP B 1 205 ? 46.54670 26.60710 33.94705 1.000 21.62800 197 ASP B C 1
ATOM 5168 O O . ASP B 1 205 ? 46.21196 26.16612 35.05518 1.000 22.72501 197 ASP B O 1
ATOM 5173 N N . ASN B 1 206 ? 47.27037 27.72656 33.80989 1.000 21.05770 198 ASN B N 1
ATOM 5174 C CA . ASN B 1 206 ? 47.67100 28.51688 34.97241 1.000 25.63733 198 ASN B CA 1
ATOM 5175 C C . ASN B 1 206 ? 46.48613 29.15580 35.68050 1.000 29.56556 198 ASN B C 1
ATOM 5176 O O . ASN B 1 206 ? 46.61938 29.58296 36.83629 1.000 22.54729 198 ASN B O 1
ATOM 5181 N N . ARG B 1 207 ? 45.33717 29.24305 35.01913 1.000 25.64942 199 ARG B N 1
ATOM 5182 C CA . ARG B 1 207 ? 44.12224 29.72774 35.65506 1.000 26.46351 199 ARG B CA 1
ATOM 5183 C C . ARG B 1 207 ? 43.18922 28.58465 36.03305 1.000 29.45391 199 ARG B C 1
ATOM 5184 O O . ARG B 1 207 ? 41.98449 28.79989 36.21413 1.000 23.63152 199 ARG B O 1
ATOM 5192 N N . ASP B 1 208 ? 43.72980 27.36638 36.12883 1.000 29.27860 200 ASP B N 1
ATOM 5193 C CA . ASP B 1 208 ? 43.01930 26.21745 36.68515 1.000 24.87068 200 ASP B CA 1
ATOM 5194 C C . ASP B 1 208 ? 41.81625 25.80978 35.83767 1.000 24.17803 200 ASP B C 1
ATOM 5195 O O . ASP B 1 208 ? 40.82442 25.28882 36.35169 1.000 29.23649 200 ASP B O 1
ATOM 5200 N N . PHE B 1 209 ? 41.89222 26.02567 34.53325 1.000 22.52743 201 PHE B N 1
ATOM 5201 C CA . PHE B 1 209 ? 40.97560 25.37995 33.60742 1.000 18.57890 201 PHE B CA 1
ATOM 5202 C C . PHE B 1 209 ? 41.51397 24.00155 33.25398 1.000 23.54355 201 PHE B C 1
ATOM 5203 O O . PHE B 1 209 ? 42.72229 23.83035 33.06938 1.000 23.15406 201 PHE B O 1
ATOM 5211 N N . LEU B 1 210 ? 40.61172 23.02620 33.14781 1.000 17.47272 202 LEU B N 1
ATOM 5212 C CA . LEU B 1 210 ? 40.97517 21.64458 32.83721 1.000 19.81017 202 LEU B CA 1
ATOM 5213 C C . LEU B 1 210 ? 40.77671 21.38897 31.34846 1.000 22.05566 202 LEU B C 1
ATOM 5214 O O . LEU B 1 210 ? 39.66992 21.55649 30.83022 1.000 19.72537 202 LEU B O 1
ATOM 5219 N N . GLU B 1 211 ? 41.83264 20.96206 30.66662 1.000 20.26183 203 GLU B N 1
ATOM 5220 C CA . GLU B 1 211 ? 41.70820 20.63002 29.25313 1.000 23.74642 203 GLU B CA 1
ATOM 5221 C C . GLU B 1 211 ? 41.05942 19.25675 29.11643 1.000 20.29339 203 GLU B C 1
ATOM 5222 O O . GLU B 1 211 ? 41.54020 18.27682 29.69131 1.000 25.71562 203 GLU B O 1
ATOM 5228 N N . VAL B 1 212 ? 39.98474 19.17746 28.33059 1.000 22.37052 204 VAL B N 1
ATOM 5229 C CA . VAL B 1 212 ? 39.25021 17.92928 28.16302 1.000 19.30510 204 VAL B CA 1
ATOM 5230 C C . VAL B 1 212 ? 39.15268 17.57202 26.68452 1.000 25.45888 204 VAL B C 1
ATOM 5231 O O . VAL B 1 212 ? 39.36242 18.40749 25.79944 1.000 20.67077 204 VAL B O 1
ATOM 5235 N N . GLU B 1 213 ? 38.78477 16.31062 26.43996 1.000 19.18866 205 GLU B N 1
ATOM 5236 C CA . GLU B 1 213 ? 38.53080 15.75643 25.11626 1.000 18.65497 205 GLU B CA 1
ATOM 5237 C C . GLU B 1 213 ? 37.08564 15.29017 25.05851 1.000 24.23880 205 GLU B C 1
ATOM 5238 O O . GLU B 1 213 ? 36.66202 14.48199 25.89365 1.000 25.23548 205 GLU B O 1
ATOM 5244 N N . THR B 1 214 ? 36.33193 15.78563 24.07787 1.000 21.40046 206 THR B N 1
ATOM 5245 C CA . THR B 1 214 ? 34.96581 15.30389 23.89922 1.000 22.77450 206 THR B CA 1
ATOM 5246 C C . THR B 1 214 ? 34.84672 14.68471 22.50840 1.000 23.89420 206 THR B C 1
ATOM 5247 O O . THR B 1 214 ? 35.75262 14.86097 21.68891 1.000 24.71549 206 THR B O 1
ATOM 5251 N N . PRO B 1 215 ? 33.77374 13.94122 22.20903 1.000 26.82160 207 PRO B N 1
ATOM 5252 C CA . PRO B 1 215 ? 33.71748 13.21948 20.92933 1.000 25.32601 207 PRO B CA 1
ATOM 5253 C C . PRO B 1 215 ? 33.74636 14.14362 19.72211 1.000 23.44505 207 PRO B C 1
ATOM 5254 O O . PRO B 1 215 ? 33.24238 15.26850 19.75883 1.000 22.68711 207 PRO B O 1
ATOM 5258 N N . MET B 1 216 ? 34.34117 13.63146 18.63805 1.000 23.06624 208 MET B N 1
ATOM 5259 C CA A MET B 1 216 ? 34.30825 14.23895 17.31050 0.387 26.62139 208 MET B CA 1
ATOM 5260 C CA B MET B 1 216 ? 34.26559 14.29668 17.34443 0.613 26.24178 208 MET B CA 1
ATOM 5261 C C . MET B 1 216 ? 33.09745 13.81486 16.49426 1.000 24.32159 208 MET B C 1
ATOM 5262 O O . MET B 1 216 ? 32.76636 14.47212 15.50149 1.000 26.50007 208 MET B O 1
ATOM 5271 N N . MET B 1 217 ? 32.47511 12.70046 16.84730 1.000 25.38687 209 MET B N 1
ATOM 5272 C CA . MET B 1 217 ? 31.28340 12.22078 16.17030 1.000 32.44836 209 MET B CA 1
ATOM 5273 C C . MET B 1 217 ? 30.11825 12.34333 17.14327 1.000 37.40133 209 MET B C 1
ATOM 5274 O O . MET B 1 217 ? 30.23540 11.93937 18.30362 1.000 29.51538 209 MET B O 1
ATOM 5279 N N . HIS B 1 218 ? 29.01725 12.93412 16.67813 1.000 28.46197 210 HIS B N 1
ATOM 5280 C CA . HIS B 1 218 ? 27.84524 13.21836 17.49246 1.000 29.26705 210 HIS B CA 1
ATOM 5281 C C . HIS B 1 218 ? 26.63111 12.48404 16.93107 1.000 32.48140 210 HIS B C 1
ATOM 5282 O O . HIS B 1 218 ? 26.51707 12.27239 15.71762 1.000 28.43940 210 HIS B O 1
ATOM 5289 N N . TYR B 1 219 ? 25.71424 12.10631 17.82194 1.000 32.85412 211 TYR B N 1
ATOM 5290 C CA . TYR B 1 219 ? 24.42392 11.59977 17.36291 1.000 35.79366 211 TYR B CA 1
ATOM 5291 C C . TYR B 1 219 ? 23.56890 12.71819 16.79113 1.000 34.88932 211 TYR B C 1
ATOM 5292 O O . TYR B 1 219 ? 22.73922 12.48001 15.91600 1.000 38.33513 211 TYR B O 1
ATOM 5301 N N . ILE B 1 220 ? 23.74045 13.93491 17.28333 1.000 39.95035 212 ILE B N 1
ATOM 5302 C CA . ILE B 1 220 ? 22.94562 15.06839 16.82606 1.000 41.55605 212 ILE B CA 1
ATOM 5303 C C . ILE B 1 220 ? 23.89757 16.24580 16.65443 1.000 37.51584 212 ILE B C 1
ATOM 5304 O O . ILE B 1 220 ? 24.61611 16.59341 17.59948 1.000 40.07153 212 ILE B O 1
ATOM 5309 N N . PRO B 1 221 ? 23.96789 16.87071 15.47869 1.000 43.25608 213 PRO B N 1
ATOM 5310 C CA . PRO B 1 221 ? 24.87990 18.01296 15.31076 1.000 43.40488 213 PRO B CA 1
ATOM 5311 C C . PRO B 1 221 ? 24.30638 19.24223 16.00329 1.000 47.74726 213 PRO B C 1
ATOM 5312 O O . PRO B 1 221 ? 23.20890 19.69828 15.67643 1.000 69.62633 213 PRO B O 1
ATOM 5316 N N . GLY B 1 222 ? 25.04035 19.76333 16.98477 1.000 38.37630 214 GLY B N 1
ATOM 5317 C CA . GLY B 1 222 ? 24.57936 20.90901 17.73993 1.000 35.51219 214 GLY B CA 1
ATOM 5318 C C . GLY B 1 222 ? 25.73348 21.83512 18.06131 1.000 36.16911 214 GLY B C 1
ATOM 5319 O O . GLY B 1 222 ? 26.89344 21.53089 17.77207 1.000 29.77391 214 GLY B O 1
ATOM 5320 N N . GLY B 1 223 ? 25.39197 22.98309 18.65644 1.000 33.60458 215 GLY B N 1
ATOM 5321 C CA . GLY B 1 223 ? 26.37588 23.92042 19.15586 1.000 29.46172 215 GLY B CA 1
ATOM 5322 C C . GLY B 1 223 ? 26.83042 24.96775 18.16455 1.000 31.03569 215 GLY B C 1
ATOM 5323 O O . GLY B 1 223 ? 27.61144 25.85484 18.53558 1.000 32.58890 215 GLY B O 1
ATOM 5324 N N . ALA B 1 224 ? 26.37039 24.89517 16.92287 1.000 28.48491 216 ALA B N 1
ATOM 5325 C CA . ALA B 1 224 ? 26.68541 25.87644 15.89341 1.000 27.84799 216 ALA B CA 1
ATOM 5326 C C . ALA B 1 224 ? 25.69270 25.68923 14.76069 1.000 37.92447 216 ALA B C 1
ATOM 5327 O O . ALA B 1 224 ? 25.12002 24.60698 14.59152 1.000 35.16832 216 ALA B O 1
ATOM 5329 N N . ALA B 1 225 ? 25.50511 26.75184 13.97683 1.000 41.31416 217 ALA B N 1
ATOM 5330 C CA . ALA B 1 225 ? 24.60552 26.72016 12.82405 1.000 46.87813 217 ALA B CA 1
ATOM 5331 C C . ALA B 1 225 ? 25.46983 26.52143 11.58514 1.000 54.81527 217 ALA B C 1
ATOM 5332 O O . ALA B 1 225 ? 25.96920 27.47865 10.99415 1.000 63.57551 217 ALA B O 1
ATOM 5334 N N . ALA B 1 226 ? 25.65577 25.26016 11.20034 1.000 49.27469 218 ALA B N 1
ATOM 5335 C CA . ALA B 1 226 ? 26.53707 24.90126 10.09870 1.000 41.00961 218 ALA B CA 1
ATOM 5336 C C . ALA B 1 226 ? 26.09287 23.56220 9.54202 1.000 41.24156 218 ALA B C 1
ATOM 5337 O O . ALA B 1 226 ? 25.59174 22.71110 10.28181 1.000 39.89117 218 ALA B O 1
ATOM 5339 N N . LYS B 1 227 ? 26.27203 23.38172 8.23588 1.000 43.63138 219 LYS B N 1
ATOM 5340 C CA . LYS B 1 227 ? 25.90195 22.11266 7.61343 1.000 42.03205 219 LYS B CA 1
ATOM 5341 C C . LYS B 1 227 ? 26.95600 21.06689 7.95446 1.000 36.11131 219 LYS B C 1
ATOM 5342 O O . LYS B 1 227 ? 28.15276 21.32423 7.78297 1.000 35.26594 219 LYS B O 1
ATOM 5344 N N . PRO B 1 228 ? 26.56362 19.90224 8.45492 1.000 37.96190 220 PRO B N 1
ATOM 5345 C CA . PRO B 1 228 ? 27.54277 18.92939 8.93823 1.000 35.85686 220 PRO B CA 1
ATOM 5346 C C . PRO B 1 228 ? 27.89747 17.88459 7.88993 1.000 35.64543 220 PRO B C 1
ATOM 5347 O O . PRO B 1 228 ? 27.17792 17.67047 6.91440 1.000 37.12658 220 PRO B O 1
ATOM 5351 N N . PHE B 1 229 ? 29.04469 17.24099 8.10414 1.000 31.00245 221 PHE B N 1
ATOM 5352 C CA . PHE B 1 229 ? 29.33338 15.97262 7.43970 1.000 28.28139 221 PHE B CA 1
ATOM 5353 C C . PHE B 1 229 ? 28.63004 14.84224 8.17531 1.000 31.29846 221 PHE B C 1
ATOM 5354 O O . PHE B 1 229 ? 28.54042 14.84794 9.40577 1.000 37.80600 221 PHE B O 1
ATOM 5362 N N . THR B 1 230 ? 28.16794 13.85533 7.42346 1.000 34.58868 222 THR B N 1
ATOM 5363 C CA A THR B 1 230 ? 27.49686 12.69153 7.97779 0.435 37.96016 222 THR B CA 1
ATOM 5364 C CA B THR B 1 230 ? 27.49570 12.69066 7.97632 0.565 38.09568 222 THR B CA 1
ATOM 5365 C C . THR B 1 230 ? 28.30117 11.43957 7.65176 1.000 42.53531 222 THR B C 1
ATOM 5366 O O . THR B 1 230 ? 28.91892 11.33749 6.58696 1.000 33.91732 222 THR B O 1
ATOM 5373 N N . THR B 1 231 ? 28.30589 10.48940 8.58663 1.000 37.68021 223 THR B N 1
ATOM 5374 C CA . THR B 1 231 ? 28.98570 9.21748 8.37402 1.000 33.15873 223 THR B CA 1
ATOM 5375 C C . THR B 1 231 ? 28.15953 8.11394 9.02118 1.000 41.19631 223 THR B C 1
ATOM 5376 O O . THR B 1 231 ? 27.12490 8.36324 9.64753 1.000 42.72564 223 THR B O 1
ATOM 5380 N N . HIS B 1 232 ? 28.60886 6.87845 8.84824 1.000 48.81803 224 HIS B N 1
ATOM 5381 C CA . HIS B 1 232 ? 27.82008 5.71801 9.22823 1.000 50.07728 224 HIS B CA 1
ATOM 5382 C C . HIS B 1 232 ? 28.71318 4.72123 9.94911 1.000 47.52454 224 HIS B C 1
ATOM 5383 O O . HIS B 1 232 ? 29.79895 4.39455 9.46122 1.000 46.28757 224 HIS B O 1
ATOM 5390 N N . HIS B 1 233 ? 28.26583 4.25848 11.11625 1.000 46.39249 225 HIS B N 1
ATOM 5391 C CA . HIS B 1 233 ? 28.91708 3.15179 11.80758 1.000 49.14471 225 HIS B CA 1
ATOM 5392 C C . HIS B 1 233 ? 28.24415 1.86413 11.34361 1.000 51.90856 225 HIS B C 1
ATOM 5393 O O . HIS B 1 233 ? 27.09614 1.58709 11.70469 1.000 50.67769 225 HIS B O 1
ATOM 5400 N N . ASN B 1 234 ? 28.95158 1.08593 10.52377 1.000 53.30186 226 ASN B N 1
ATOM 5401 C CA . ASN B 1 234 ? 28.30702 -0.03242 9.84605 1.000 58.85042 226 ASN B CA 1
ATOM 5402 C C . ASN B 1 234 ? 27.85900 -1.10732 10.82874 1.000 61.19252 226 ASN B C 1
ATOM 5403 O O . ASN B 1 234 ? 26.78275 -1.69167 10.66253 1.000 61.79505 226 ASN B O 1
ATOM 5408 N N . ALA B 1 235 ? 28.66291 -1.37852 11.85894 1.000 62.86392 227 ALA B N 1
ATOM 5409 C CA . ALA B 1 235 ? 28.32463 -2.45038 12.79002 1.000 69.91591 227 ALA B CA 1
ATOM 5410 C C . ALA B 1 235 ? 27.04828 -2.13754 13.55919 1.000 71.53345 227 ALA B C 1
ATOM 5411 O O . ALA B 1 235 ? 26.20565 -3.02024 13.75739 1.000 78.48839 227 ALA B O 1
ATOM 5413 N N . LEU B 1 236 ? 26.88334 -0.89333 13.99605 1.000 64.29503 228 LEU B N 1
ATOM 5414 C CA . LEU B 1 236 ? 25.70703 -0.49945 14.75804 1.000 63.96205 228 LEU B CA 1
ATOM 5415 C C . LEU B 1 236 ? 24.56279 -0.00745 13.88478 1.000 65.60210 228 LEU B C 1
ATOM 5416 O O . LEU B 1 236 ? 23.50036 0.31737 14.42463 1.000 74.30513 228 LEU B O 1
ATOM 5421 N N . ASP B 1 237 ? 24.74431 0.03889 12.56684 1.000 63.36244 229 ASP B N 1
ATOM 5422 C CA . ASP B 1 237 ? 23.78064 0.64199 11.64484 1.000 71.90845 229 ASP B CA 1
ATOM 5423 C C . ASP B 1 237 ? 23.27248 1.96840 12.21045 1.000 75.36183 229 ASP B C 1
ATOM 5424 O O . ASP B 1 237 ? 22.10037 2.14010 12.55202 1.000 70.76186 229 ASP B O 1
ATOM 5429 N N . LEU B 1 238 ? 24.20622 2.90864 12.32296 1.000 71.52510 230 LEU B N 1
ATOM 5430 C CA . LEU B 1 238 ? 23.97478 4.15946 13.02933 1.000 72.02179 230 LEU B CA 1
ATOM 5431 C C . LEU B 1 238 ? 24.57162 5.29746 12.22034 1.000 62.29809 230 LEU B C 1
ATOM 5432 O O . LEU B 1 238 ? 25.76548 5.27652 11.90900 1.000 55.86398 230 LEU B O 1
ATOM 5437 N N . ASP B 1 239 ? 23.74475 6.27666 11.87215 1.000 59.23245 231 ASP B N 1
ATOM 5438 C CA . ASP B 1 239 ? 24.24534 7.50032 11.26645 1.000 50.27411 231 ASP B CA 1
ATOM 5439 C C . ASP B 1 239 ? 24.83237 8.39973 12.34009 1.000 45.75433 231 ASP B C 1
ATOM 5440 O O . ASP B 1 239 ? 24.27238 8.53717 13.42944 1.000 48.87533 231 ASP B O 1
ATOM 5445 N N . LEU B 1 240 ? 25.96702 9.01106 12.02892 1.000 35.94573 232 LEU B N 1
ATOM 5446 C CA . LEU B 1 240 ? 26.63164 9.92345 12.93746 1.000 39.57387 232 LEU B CA 1
ATOM 5447 C C . LEU B 1 240 ? 27.01792 11.18184 12.17752 1.000 32.66009 232 LEU B C 1
ATOM 5448 O O . LEU B 1 240 ? 27.07774 11.19810 10.94493 1.000 39.42035 232 LEU B O 1
ATOM 5453 N N . TYR B 1 241 ? 27.28854 12.23505 12.93667 1.000 30.66052 233 TYR B N 1
ATOM 5454 C CA . TYR B 1 241 ? 27.65599 13.53954 12.40236 1.000 33.42656 233 TYR B CA 1
ATOM 5455 C C . TYR B 1 241 ? 29.02168 13.93621 12.94033 1.000 30.77706 233 TYR B C 1
ATOM 5456 O O . TYR B 1 241 ? 29.27618 13.83040 14.14613 1.000 29.43659 233 TYR B O 1
ATOM 5465 N N . LEU B 1 242 ? 29.89667 14.39198 12.05521 1.000 25.26616 234 LEU B N 1
ATOM 5466 C CA . LEU B 1 242 ? 31.11894 15.02240 12.52162 1.000 23.72993 234 LEU B CA 1
ATOM 5467 C C . LEU B 1 242 ? 30.71860 16.32124 13.20161 1.000 26.69108 234 LEU B C 1
ATOM 5468 O O . LEU B 1 242 ? 29.84764 17.04064 12.70730 1.000 30.49130 234 LEU B O 1
ATOM 5473 N N . ARG B 1 243 ? 31.32101 16.60919 14.34865 1.000 26.01141 235 ARG B N 1
ATOM 5474 C CA . ARG B 1 243 ? 30.82568 17.71498 15.16517 1.000 24.04415 235 ARG B CA 1
ATOM 5475 C C . ARG B 1 243 ? 31.01411 19.05747 14.46511 1.000 28.25717 235 ARG B C 1
ATOM 5476 O O . ARG B 1 243 ? 32.00990 19.28890 13.76967 1.000 24.46620 235 ARG B O 1
ATOM 5484 N N . VAL B 1 244 ? 30.02694 19.94248 14.63242 1.000 25.50389 236 VAL B N 1
ATOM 5485 C CA . VAL B 1 244 ? 30.20939 21.32469 14.21515 1.000 23.59103 236 VAL B CA 1
ATOM 5486 C C . VAL B 1 244 ? 30.74428 22.17098 15.36257 1.000 28.97037 236 VAL B C 1
ATOM 5487 O O . VAL B 1 244 ? 31.25657 23.27140 15.12007 1.000 23.65678 236 VAL B O 1
ATOM 5491 N N . ALA B 1 245 ? 30.66507 21.67519 16.59840 1.000 24.31518 237 ALA B N 1
ATOM 5492 C CA . ALA B 1 245 ? 31.15180 22.34716 17.79940 1.000 25.83020 237 ALA B CA 1
ATOM 5493 C C . ALA B 1 245 ? 31.05043 21.37398 18.96668 1.000 20.07578 237 ALA B C 1
ATOM 5494 O O . ALA B 1 245 ? 30.16433 20.51204 18.97263 1.000 23.04739 237 ALA B O 1
ATOM 5496 N N . PRO B 1 246 ? 31.91722 21.47320 19.97244 1.000 23.17611 238 PRO B N 1
ATOM 5497 C CA . PRO B 1 246 ? 31.78044 20.62309 21.16572 1.000 22.63624 238 PRO B CA 1
ATOM 5498 C C . PRO B 1 246 ? 30.86604 21.17980 22.25244 1.000 26.92208 238 PRO B C 1
ATOM 5499 O O . PRO B 1 246 ? 30.70613 20.52067 23.28717 1.000 25.05641 238 PRO B O 1
ATOM 5503 N N . GLU B 1 247 ? 30.23465 22.33522 22.01278 1.000 22.61896 239 GLU B N 1
ATOM 5504 C CA . GLU B 1 247 ? 29.56597 23.11089 23.06186 1.000 19.62368 239 GLU B CA 1
ATOM 5505 C C . GLU B 1 247 ? 28.63352 22.27362 23.94349 1.000 23.88810 239 GLU B C 1
ATOM 5506 O O . GLU B 1 247 ? 28.68460 22.36413 25.17388 1.000 24.88684 239 GLU B O 1
ATOM 5512 N N . LEU B 1 248 ? 27.75260 21.47471 23.33933 1.000 23.24711 240 LEU B N 1
ATOM 5513 C CA . LEU B 1 248 ? 26.72868 20.80775 24.14011 1.000 22.73868 240 LEU B CA 1
ATOM 5514 C C . LEU B 1 248 ? 27.31560 19.69048 24.98880 1.000 25.50389 240 LEU B C 1
ATOM 5515 O O . LEU B 1 248 ? 26.73490 19.32208 26.01338 1.000 32.23363 240 LEU B O 1
ATOM 5520 N N . TYR B 1 249 ? 28.44820 19.12686 24.56731 1.000 23.70798 241 TYR B N 1
ATOM 5521 C CA . TYR B 1 249 ? 29.13757 18.15229 25.39069 1.000 26.98516 241 TYR B CA 1
ATOM 5522 C C . TYR B 1 249 ? 29.88633 18.83082 26.53335 1.000 27.23057 241 TYR B C 1
ATOM 5523 O O . TYR B 1 249 ? 29.91378 18.31383 27.65470 1.000 26.68917 241 TYR B O 1
ATOM 5532 N N . LEU B 1 250 ? 30.48249 19.99320 26.27378 1.000 22.85363 242 LEU B N 1
ATOM 5533 C CA . LEU B 1 250 ? 31.22332 20.67838 27.32759 1.000 24.02460 242 LEU B CA 1
ATOM 5534 C C . LEU B 1 250 ? 30.29437 21.13953 28.45296 1.000 23.77613 242 LEU B C 1
ATOM 5535 O O . LEU B 1 250 ? 30.65100 21.04542 29.63431 1.000 26.94147 242 LEU B O 1
ATOM 5540 N N . LYS B 1 251 ? 29.08597 21.61577 28.12073 1.000 24.92478 243 LYS B N 1
ATOM 5541 C CA . LYS B 1 251 ? 28.17382 22.02711 29.18859 1.000 24.24440 243 LYS B CA 1
ATOM 5542 C C . LYS B 1 251 ? 27.62582 20.82501 29.96741 1.000 23.99180 243 LYS B C 1
ATOM 5543 O O . LYS B 1 251 ? 27.25657 20.96626 31.13888 1.000 27.48783 243 LYS B O 1
ATOM 5549 N N . ARG B 1 252 ? 27.56576 19.63801 29.35546 1.000 24.37686 244 ARG B N 1
ATOM 5550 C CA . ARG B 1 252 ? 27.26538 18.45087 30.15380 1.000 28.19045 244 ARG B CA 1
ATOM 5551 C C . ARG B 1 252 ? 28.31147 18.24576 31.24025 1.000 25.56101 244 ARG B C 1
ATOM 5552 O O . ARG B 1 252 ? 27.98444 17.78541 32.33659 1.000 26.82740 244 ARG B O 1
ATOM 5560 N N . LEU B 1 253 ? 29.57089 18.60037 30.96338 1.000 23.09132 245 LEU B N 1
ATOM 5561 C CA . LEU B 1 253 ? 30.60864 18.47910 31.98392 1.000 21.66734 245 LEU B CA 1
ATOM 5562 C C . LEU B 1 253 ? 30.43142 19.51276 33.08633 1.000 21.74401 245 LEU B C 1
ATOM 5563 O O . LEU B 1 253 ? 30.74253 19.23456 34.25045 1.000 29.39070 245 LEU B O 1
ATOM 5568 N N . THR B 1 254 ? 29.96758 20.71583 32.73260 1.000 20.23165 246 THR B N 1
ATOM 5569 C CA . THR B 1 254 ? 29.62979 21.71367 33.74307 1.000 20.55204 246 THR B CA 1
ATOM 5570 C C . THR B 1 254 ? 28.56411 21.18099 34.69035 1.000 23.74209 246 THR B C 1
ATOM 5571 O O . THR B 1 254 ? 28.68539 21.30302 35.91481 1.000 28.59218 246 THR B O 1
ATOM 5575 N N . VAL B 1 255 ? 27.49754 20.60322 34.12987 1.000 25.19660 247 VAL B N 1
ATOM 5576 C CA . VAL B 1 255 ? 26.47995 19.92450 34.93550 1.000 29.37037 247 VAL B CA 1
ATOM 5577 C C . VAL B 1 255 ? 27.13344 18.89610 35.85446 1.000 27.77211 247 VAL B C 1
ATOM 5578 O O . VAL B 1 255 ? 26.82534 18.81609 37.04689 1.000 31.40930 247 VAL B O 1
ATOM 5582 N N . GLY B 1 256 ? 28.06385 18.10799 35.30961 1.000 26.22455 248 GLY B N 1
ATOM 5583 C CA . GLY B 1 256 ? 28.74984 17.08213 36.08651 1.000 29.29657 248 GLY B CA 1
ATOM 5584 C C . GLY B 1 256 ? 29.63370 17.62420 37.19515 1.000 28.77329 248 GLY B C 1
ATOM 5585 O O . GLY B 1 256 ? 30.00731 16.87487 38.10314 1.000 32.16260 248 GLY B O 1
ATOM 5586 N N . GLY B 1 257 ? 29.95111 18.91140 37.16305 1.000 25.82490 249 GLY B N 1
ATOM 5587 C CA . GLY B 1 257 ? 30.81175 19.48793 38.16360 1.000 27.19349 249 GLY B CA 1
ATOM 5588 C C . GLY B 1 257 ? 32.23834 19.71080 37.73418 1.000 30.38574 249 GLY B C 1
ATOM 5589 O O . GLY B 1 257 ? 33.07694 19.99483 38.59284 1.000 28.51987 249 GLY B O 1
ATOM 5590 N N . LEU B 1 258 ? 32.54826 19.59004 36.43752 1.000 22.73947 250 LEU B N 1
ATOM 5591 C CA . LEU B 1 258 ? 33.82472 20.08349 35.90757 1.000 24.28422 250 LEU B CA 1
ATOM 5592 C C . LEU B 1 258 ? 33.58222 21.53936 35.52061 1.000 29.02345 250 LEU B C 1
ATOM 5593 O O . LEU B 1 258 ? 33.18637 21.85428 34.39569 1.000 25.14574 250 LEU B O 1
ATOM 5598 N N . GLU B 1 259 ? 33.79102 22.43749 36.48342 1.000 25.19112 251 GLU B N 1
ATOM 5599 C CA . GLU B 1 259 ? 33.25313 23.78826 36.41500 1.000 20.92998 251 GLU B CA 1
ATOM 5600 C C . GLU B 1 259 ? 34.13745 24.75921 35.64201 1.000 27.46535 251 GLU B C 1
ATOM 5601 O O . GLU B 1 259 ? 33.69233 25.87718 35.36054 1.000 24.00955 251 GLU B O 1
ATOM 5607 N N . ARG B 1 260 ? 35.36447 24.35944 35.28984 1.000 24.53528 252 ARG B N 1
ATOM 5608 C CA A ARG B 1 260 ? 36.28107 25.18507 34.49804 0.465 23.34303 252 ARG B CA 1
ATOM 5609 C CA B ARG B 1 260 ? 36.27656 25.18480 34.49418 0.535 23.27021 252 ARG B CA 1
ATOM 5610 C C . ARG B 1 260 ? 36.97516 24.25801 33.50164 1.000 20.98936 252 ARG B C 1
ATOM 5611 O O . ARG B 1 260 ? 37.93139 23.56796 33.86289 1.000 22.70412 252 ARG B O 1
ATOM 5626 N N . VAL B 1 261 ? 36.4919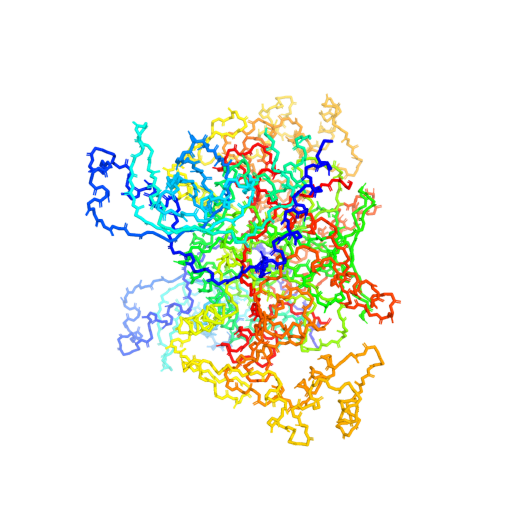6 24.23168 32.25079 1.000 20.08866 253 VAL B N 1
ATOM 5627 C CA . VAL B 1 261 ? 37.01839 23.31447 31.24099 1.000 18.99872 253 VAL B CA 1
ATOM 5628 C C . VAL B 1 261 ? 37.26637 24.08274 29.95179 1.000 21.86115 253 VAL B C 1
ATOM 5629 O O . VAL B 1 261 ? 36.63866 25.10979 29.68980 1.000 20.19136 253 VAL B O 1
ATOM 5633 N N . TYR B 1 262 ? 38.16112 23.53546 29.12121 1.000 19.82558 254 TYR B N 1
ATOM 5634 C CA . TYR B 1 262 ? 38.34581 24.02826 27.76135 1.000 21.64603 254 TYR B CA 1
ATOM 5635 C C . TYR B 1 262 ? 38.78659 22.88829 26.84646 1.000 23.50457 254 TYR B C 1
ATOM 5636 O O . TYR B 1 262 ? 39.21933 21.82705 27.29676 1.000 22.25848 254 TYR B O 1
ATOM 5645 N N . GLU B 1 263 ? 38.67852 23.12470 25.54301 1.000 27.68524 255 GLU B N 1
ATOM 5646 C CA . GLU B 1 263 ? 39.06857 22.12436 24.55647 1.000 22.21242 255 GLU B CA 1
ATOM 5647 C C . GLU B 1 263 ? 39.54263 22.86040 23.31606 1.000 23.10907 255 GLU B C 1
ATOM 5648 O O . GLU B 1 263 ? 38.87298 23.79053 22.87067 1.000 21.02266 255 GLU B O 1
ATOM 5654 N N . ILE B 1 264 ? 40.69200 22.46632 22.77267 1.000 19.60462 256 ILE B N 1
ATOM 5655 C CA . ILE B 1 264 ? 41.19807 23.04100 21.53193 1.000 23.34728 256 ILE B CA 1
ATOM 5656 C C . ILE B 1 264 ? 41.27234 21.91343 20.52889 1.000 24.81973 256 ILE B C 1
ATOM 5657 O O . ILE B 1 264 ? 42.10940 21.02041 20.67593 1.000 21.73632 256 ILE B O 1
ATOM 5662 N N . ASN B 1 265 ? 40.41466 21.93610 19.51564 1.000 23.45832 257 ASN B N 1
ATOM 5663 C CA . ASN B 1 265 ? 40.44922 20.83962 18.55185 1.000 27.05774 257 ASN B CA 1
ATOM 5664 C C . ASN B 1 265 ? 39.55711 21.18639 17.36370 1.000 23.90518 257 ASN B C 1
ATOM 5665 O O . ASN B 1 265 ? 38.97096 22.27330 17.29206 1.000 19.73672 257 ASN B O 1
ATOM 5670 N N . ARG B 1 266 ? 39.46040 20.22751 16.43896 1.000 21.51494 258 ARG B N 1
ATOM 5671 C CA . ARG B 1 266 ? 38.80167 20.39561 15.14634 1.000 22.15606 258 ARG B CA 1
ATOM 5672 C C . ARG B 1 266 ? 37.28307 20.40050 15.26780 1.000 22.04097 258 ARG B C 1
ATOM 5673 O O . ARG B 1 266 ? 36.70316 19.67947 16.08442 1.000 21.98657 258 ARG B O 1
ATOM 5681 N N . ASN B 1 267 ? 36.64757 21.21629 14.42867 1.000 18.75399 259 ASN B N 1
ATOM 5682 C CA . ASN B 1 267 ? 35.24849 21.11248 14.04344 1.000 18.43292 259 ASN B CA 1
ATOM 5683 C C . ASN B 1 267 ? 35.21306 20.93693 12.53429 1.000 29.76863 259 ASN B C 1
ATOM 5684 O O . ASN B 1 267 ? 36.20761 21.17460 11.84495 1.000 23.70956 259 ASN B O 1
ATOM 5689 N N . PHE B 1 268 ? 34.03888 20.58175 12.01876 1.000 21.70495 260 PHE B N 1
ATOM 5690 C CA . PHE B 1 268 ? 33.88204 20.19811 10.61942 1.000 24.96077 260 PHE B CA 1
ATOM 5691 C C . PHE B 1 268 ? 32.64713 20.88313 10.04395 1.000 32.41216 260 PHE B C 1
ATOM 5692 O O . PHE B 1 268 ? 31.58323 20.85903 10.67057 1.000 31.02245 260 PHE B O 1
ATOM 5700 N N . ARG B 1 269 ? 32.78771 21.49792 8.85887 1.000 26.61967 261 ARG B N 1
ATOM 5701 C CA . ARG B 1 269 ? 31.68753 22.17720 8.16401 1.000 27.59739 261 ARG B CA 1
ATOM 5702 C C . ARG B 1 269 ? 31.63567 21.67354 6.73032 1.000 33.08885 261 ARG B C 1
ATOM 5703 O O . ARG B 1 269 ? 32.66828 21.61329 6.05577 1.000 38.64696 261 ARG B O 1
ATOM 5711 N N . ASN B 1 270 ? 30.44166 21.31948 6.26195 1.000 34.02199 262 ASN B N 1
ATOM 5712 C CA . ASN B 1 270 ? 30.25017 20.71867 4.93952 1.000 33.21971 262 ASN B CA 1
ATOM 5713 C C . ASN B 1 270 ? 29.50748 21.73251 4.07197 1.000 39.92937 262 ASN B C 1
ATOM 5714 O O . ASN B 1 270 ? 28.30099 21.63083 3.84802 1.000 42.29083 262 ASN B O 1
ATOM 5719 N N . GLU B 1 271 ? 30.24575 22.71981 3.57732 1.000 42.63792 263 GLU B N 1
ATOM 5720 C CA . GLU B 1 271 ? 29.64454 23.90282 2.97420 1.000 50.73098 263 GLU B CA 1
ATOM 5721 C C . GLU B 1 271 ? 30.24975 24.15154 1.59241 1.000 61.69730 263 GLU B C 1
ATOM 5722 O O . GLU B 1 271 ? 30.82531 23.25836 0.95807 1.000 63.68118 263 GLU B O 1
ATOM 5728 N N . GLY B 1 272 ? 30.10976 25.39036 1.09965 1.000 59.41472 264 GLY B N 1
ATOM 5729 C CA . GLY B 1 272 ? 30.41219 25.69496 -0.28295 1.000 54.09414 264 GLY B CA 1
ATOM 5730 C C . GLY B 1 272 ? 31.89390 25.78653 -0.57932 1.000 58.36390 264 GLY B C 1
ATOM 5731 O O . GLY B 1 272 ? 32.74131 25.86459 0.31117 1.000 58.91781 264 GLY B O 1
ATOM 5732 N N . VAL B 1 273 ? 32.19857 25.76420 -1.87561 1.000 64.46469 265 VAL B N 1
ATOM 5733 C CA . VAL B 1 273 ? 33.57768 25.83874 -2.34896 1.000 69.35704 265 VAL B CA 1
ATOM 5734 C C . VAL B 1 273 ? 34.11288 27.22855 -2.02057 1.000 69.99589 265 VAL B C 1
ATOM 5735 O O . VAL B 1 273 ? 33.63741 28.23224 -2.55816 1.000 73.42328 265 VAL B O 1
ATOM 5737 N N . SER B 1 274 ? 35.09540 27.29170 -1.12888 1.000 64.44161 266 SER B N 1
ATOM 5738 C CA . SER B 1 274 ? 35.64980 28.56233 -0.69561 1.000 60.02843 266 SER B CA 1
ATOM 5739 C C . SER B 1 274 ? 37.16337 28.47491 -0.67115 1.000 64.24521 266 SER B C 1
ATOM 5740 O O . SER B 1 274 ? 37.72679 27.43379 -0.32616 1.000 66.53958 266 SER B O 1
ATOM 5743 N N . THR B 1 275 ? 37.81362 29.57171 -1.04440 1.000 66.38735 267 THR B N 1
ATOM 5744 C CA . THR B 1 275 ? 39.25727 29.69099 -0.91122 1.000 63.53222 267 THR B CA 1
ATOM 5745 C C . THR B 1 275 ? 39.66773 30.30673 0.41796 1.000 58.63841 267 THR B C 1
ATOM 5746 O O . THR B 1 275 ? 40.86397 30.34050 0.72509 1.000 57.96946 267 THR B O 1
ATOM 5750 N N . ARG B 1 276 ? 38.70877 30.80078 1.20326 1.000 54.94728 268 ARG B N 1
ATOM 5751 C CA . ARG B 1 276 ? 38.99452 31.46189 2.46724 1.000 50.01610 268 ARG B CA 1
ATOM 5752 C C . ARG B 1 276 ? 38.58525 30.64624 3.68293 1.000 48.30878 268 ARG B C 1
ATOM 5753 O O . ARG B 1 276 ? 38.97246 30.99960 4.80148 1.000 51.11206 268 ARG B O 1
ATOM 5755 N N . HIS B 1 277 ? 37.81058 29.58145 3.50102 1.000 39.82920 269 HIS B N 1
ATOM 5756 C CA . HIS B 1 277 ? 37.30877 28.77709 4.60727 1.000 46.47939 269 HIS B CA 1
ATOM 5757 C C . HIS B 1 277 ? 37.59078 27.31305 4.31716 1.000 44.88661 269 HIS B C 1
ATOM 5758 O O . HIS B 1 277 ? 37.22529 26.80494 3.25262 1.000 52.48512 269 HIS B O 1
ATOM 5765 N N . ASN B 1 278 ? 38.22361 26.64667 5.25997 1.000 34.63345 270 ASN B N 1
ATOM 5766 C CA . ASN B 1 278 ? 38.59679 25.24223 5.18283 1.000 32.72117 270 ASN B CA 1
ATOM 5767 C C . ASN B 1 278 ? 37.49624 24.38655 5.80849 1.000 33.98004 270 ASN B C 1
ATOM 5768 O O . ASN B 1 278 ? 36.89415 24.79087 6.80357 1.000 33.83926 270 ASN B O 1
ATOM 5773 N N . PRO B 1 279 ? 37.17122 23.20713 5.27249 1.000 31.93772 271 PRO B N 1
ATOM 5774 C CA . PRO B 1 279 ? 36.09498 22.40541 5.88968 1.000 28.77600 271 PRO B CA 1
ATOM 5775 C C . PRO B 1 279 ? 36.43943 21.87519 7.27148 1.000 23.06810 271 PRO B C 1
ATOM 5776 O O . PRO B 1 279 ? 35.51706 21.51201 8.01136 1.000 31.07296 271 PRO B O 1
ATOM 5780 N N . GLU B 1 280 ? 37.72458 21.81477 7.63345 1.000 21.20859 272 GLU B N 1
ATOM 5781 C CA . GLU B 1 280 ? 38.19053 21.52270 8.98730 1.000 26.37411 272 GLU B CA 1
ATOM 5782 C C . GLU B 1 280 ? 38.81140 22.77829 9.57016 1.000 24.23071 272 GLU B C 1
ATOM 5783 O O . GLU B 1 280 ? 39.59434 23.45269 8.89634 1.000 24.08198 272 GLU B O 1
ATOM 5789 N N . PHE B 1 281 ? 38.50413 23.06945 10.83059 1.000 22.45904 273 PHE B N 1
ATOM 5790 C CA . PHE B 1 281 ? 39.05231 24.27121 11.44919 1.000 25.09201 273 PHE B CA 1
ATOM 5791 C C . PHE B 1 281 ? 39.16736 24.04629 12.94688 1.000 25.07722 273 PHE B C 1
ATOM 5792 O O . PHE B 1 281 ? 38.49281 23.18619 13.52082 1.000 28.59618 273 PHE B O 1
ATOM 5800 N N . THR B 1 282 ? 40.06266 24.80082 13.57445 1.000 21.79163 274 THR B N 1
ATOM 5801 C CA . THR B 1 282 ? 40.41752 24.57406 14.96660 1.000 21.60885 274 THR B CA 1
ATOM 5802 C C . THR B 1 282 ? 39.80435 25.67671 15.82008 1.000 24.27754 274 THR B C 1
ATOM 5803 O O . THR B 1 282 ? 39.89488 26.86457 15.48290 1.000 21.19835 274 THR B O 1
ATOM 5807 N N . MET B 1 283 ? 39.11592 25.26996 16.88112 1.000 23.34823 275 MET B N 1
ATOM 5808 C CA . MET B 1 283 ? 38.43670 26.18097 17.78713 1.000 23.18424 275 MET B CA 1
ATOM 5809 C C . MET B 1 283 ? 38.89274 25.86932 19.20037 1.000 22.49995 275 MET B C 1
ATOM 5810 O O . MET B 1 283 ? 39.08356 24.70100 19.55155 1.000 21.88152 275 MET B O 1
ATOM 5815 N N . MET B 1 284 ? 39.06148 26.90430 20.00872 1.000 23.51117 276 MET B N 1
ATOM 5816 C CA . MET B 1 284 ? 39.13051 26.72023 21.45119 1.000 19.99412 276 MET B CA 1
ATOM 5817 C C . MET B 1 284 ? 37.76239 27.06275 22.01747 1.000 22.53238 276 MET B C 1
ATOM 5818 O O . MET B 1 284 ? 37.22932 28.14017 21.73595 1.000 24.60482 276 MET B O 1
ATOM 5823 N N . GLU B 1 285 ? 37.18122 26.14026 22.78207 1.000 21.11438 277 GLU B N 1
ATOM 5824 C CA . GLU B 1 285 ? 35.96015 26.42588 23.52505 1.000 22.86305 277 GLU B CA 1
ATOM 5825 C C . GLU B 1 285 ? 36.24045 26.32623 25.01885 1.000 23.87139 277 GLU B C 1
ATOM 5826 O O . GLU B 1 285 ? 37.03469 25.49885 25.45361 1.000 20.04418 277 GLU B O 1
ATOM 5832 N N . LEU B 1 286 ? 35.56898 27.16241 25.80591 1.000 19.38219 278 LEU B N 1
ATOM 5833 C CA . LEU B 1 286 ? 35.81960 27.22630 27.23958 1.000 20.57758 278 LEU B CA 1
ATOM 5834 C C . LEU B 1 286 ? 34.51647 27.50162 27.97571 1.000 21.70865 278 LEU B C 1
ATOM 5835 O O . LEU B 1 286 ? 33.69031 28.28339 27.49658 1.000 18.68334 278 LEU B O 1
ATOM 5840 N N . TYR B 1 287 ? 34.35106 26.89071 29.15355 1.000 19.59155 279 TYR B N 1
ATOM 5841 C CA . TYR B 1 287 ? 33.17241 27.10770 29.99196 1.000 23.91492 279 TYR B CA 1
ATOM 5842 C C . TYR B 1 287 ? 33.61195 27.34410 31.42939 1.000 23.23789 279 TYR B C 1
ATOM 5843 O O . TYR B 1 287 ? 34.39470 26.56105 31.97912 1.000 23.42039 279 TYR B O 1
ATOM 5852 N N . GLU B 1 288 ? 33.12168 28.43371 32.02794 1.000 21.78913 280 GLU B N 1
ATOM 5853 C CA . GLU B 1 288 ? 33.47083 28.81752 33.39567 1.000 21.89830 280 GLU B CA 1
ATOM 5854 C C . GLU B 1 288 ? 32.18975 29.03098 34.19781 1.000 22.90364 280 GLU B C 1
ATOM 5855 O O . GLU B 1 288 ? 31.46830 30.01198 33.97638 1.000 20.36240 280 GLU B O 1
ATOM 5861 N N . ALA B 1 289 ? 31.90602 28.12471 35.13146 1.000 21.33566 281 ALA B N 1
ATOM 5862 C CA . ALA B 1 289 ? 30.74515 28.31094 35.99355 1.000 21.20242 281 ALA B CA 1
ATOM 5863 C C . ALA B 1 289 ? 30.86492 29.61260 36.78015 1.000 25.63671 281 ALA B C 1
ATOM 5864 O O . ALA B 1 289 ? 31.96179 30.01663 37.18269 1.000 26.61673 281 ALA B O 1
ATOM 5866 N N . TYR B 1 290 ? 29.72067 30.27897 36.96129 1.000 24.17769 282 TYR B N 1
ATOM 5867 C CA . TYR B 1 290 ? 29.54848 31.51122 37.73156 1.000 26.88462 282 TYR B CA 1
ATOM 5868 C C . TYR B 1 290 ? 30.16841 32.73389 37.06512 1.000 29.52033 282 TYR B C 1
ATOM 5869 O O . TYR B 1 290 ? 30.35284 33.77115 37.71280 1.000 26.07401 282 TYR B O 1
ATOM 5878 N N . ALA B 1 291 ? 30.43738 32.66902 35.76790 1.000 22.21189 283 ALA B N 1
ATOM 5879 C CA . ALA B 1 291 ? 30.80261 33.86006 35.00999 1.000 25.20965 283 ALA B CA 1
ATOM 5880 C C . ALA B 1 291 ? 29.64107 34.29114 34.11176 1.000 26.04087 283 ALA B C 1
ATOM 5881 O O . ALA B 1 291 ? 28.75079 33.49570 33.79118 1.000 23.08472 283 ALA B O 1
ATOM 5883 N N . THR B 1 292 ? 29.63464 35.57541 33.73354 1.000 27.43802 284 THR B N 1
ATOM 5884 C CA . THR B 1 292 ? 28.73014 36.11199 32.71244 1.000 27.45544 284 THR B CA 1
ATOM 5885 C C . THR B 1 292 ? 29.54858 36.53929 31.49974 1.000 25.28255 284 THR B C 1
ATOM 5886 O O . THR B 1 292 ? 30.77925 36.45259 31.50304 1.000 21.82762 284 THR B O 1
ATOM 5890 N N . TYR B 1 293 ? 28.86103 37.04377 30.46119 1.000 21.68423 285 TYR B N 1
ATOM 5891 C CA . TYR B 1 293 ? 29.59352 37.44962 29.26136 1.000 20.23526 285 TYR B CA 1
ATOM 5892 C C . TYR B 1 293 ? 30.52569 38.62855 29.52050 1.000 18.99047 285 TYR B C 1
ATOM 5893 O O . TYR B 1 293 ? 31.46130 38.83146 28.74652 1.000 21.28851 285 TYR B O 1
ATOM 5902 N N . ASN B 1 294 ? 30.28442 39.40650 30.58254 1.000 15.90994 286 ASN B N 1
ATOM 5903 C CA . ASN B 1 294 ? 31.21854 40.45497 30.99323 1.000 18.62844 286 ASN B CA 1
ATOM 5904 C C . ASN B 1 294 ? 32.58352 39.87739 31.36194 1.000 25.27478 286 ASN B C 1
ATOM 5905 O O . ASN B 1 294 ? 33.61696 40.33731 30.86328 1.000 20.47385 286 ASN B O 1
ATOM 5910 N N . GLU B 1 295 ? 32.60341 38.88686 32.27311 1.000 24.62371 287 GLU B N 1
ATOM 5911 C CA . GLU B 1 295 ? 33.84794 38.21463 32.63986 1.000 20.03977 287 GLU B CA 1
ATOM 5912 C C . GLU B 1 295 ? 34.42849 37.41731 31.47655 1.000 17.16901 287 GLU B C 1
ATOM 5913 O O . GLU B 1 295 ? 35.65413 37.29603 31.35410 1.000 18.56300 287 GLU B O 1
ATOM 5919 N N . ILE B 1 296 ? 33.58717 36.83444 30.62534 1.000 15.49807 288 ILE B N 1
ATOM 5920 C CA . ILE B 1 296 ? 34.14730 36.07426 29.50351 1.000 16.01110 288 ILE B CA 1
ATOM 5921 C C . ILE B 1 296 ? 34.87154 37.00727 28.52943 1.000 18.90395 288 ILE B C 1
ATOM 5922 O O . ILE B 1 296 ? 35.92216 36.65521 27.97052 1.000 21.32488 288 ILE B O 1
ATOM 5927 N N . MET B 1 297 ? 34.32231 38.20273 28.29561 1.000 15.92779 289 MET B N 1
ATOM 5928 C CA . MET B 1 297 ? 35.02784 39.18433 27.47098 1.000 19.62101 289 MET B CA 1
ATOM 5929 C C . MET B 1 297 ? 36.37282 39.55962 28.09425 1.000 18.42486 289 MET B C 1
ATOM 5930 O O . MET B 1 297 ? 37.38874 39.65323 27.39388 1.000 16.62248 289 MET B O 1
ATOM 5935 N N . ASP B 1 298 ? 36.38890 39.82169 29.40673 1.000 17.97556 290 ASP B N 1
ATOM 5936 C CA . ASP B 1 298 ? 37.64914 40.07767 30.09959 1.000 18.27628 290 ASP B CA 1
ATOM 5937 C C . ASP B 1 298 ? 38.66224 38.98237 29.80317 1.000 19.77248 290 ASP B C 1
ATOM 5938 O O . ASP B 1 298 ? 39.82242 39.24875 29.45021 1.000 17.03990 290 ASP B O 1
ATOM 5943 N N . LEU B 1 299 ? 38.23476 37.73262 29.97175 1.000 20.45470 291 LEU B N 1
ATOM 5944 C CA . LEU B 1 299 ? 39.10867 36.59246 29.72780 1.000 21.82915 291 LEU B CA 1
ATOM 5945 C C . LEU B 1 299 ? 39.57879 36.56786 28.27614 1.000 19.25616 291 LEU B C 1
ATOM 5946 O O . LEU B 1 299 ? 40.77309 36.37631 27.99879 1.000 21.13035 291 LEU B O 1
ATOM 5951 N N . THR B 1 300 ? 38.64688 36.76242 27.33897 1.000 17.98271 292 THR B N 1
ATOM 5952 C CA . THR B 1 300 ? 38.96469 36.70844 25.90425 1.000 17.43444 292 THR B CA 1
ATOM 5953 C C . THR B 1 300 ? 40.04084 37.72640 25.51437 1.000 24.94987 292 THR B C 1
ATOM 5954 O O . THR B 1 300 ? 41.01072 37.38698 24.82217 1.000 17.63107 292 THR B O 1
ATOM 5958 N N . GLU B 1 301 ? 39.88459 38.99067 25.91997 1.000 23.90634 293 GLU B N 1
ATOM 5959 C CA . GLU B 1 301 ? 40.92785 39.94146 25.54791 1.000 25.00815 293 GLU B CA 1
ATOM 5960 C C . GLU B 1 301 ? 42.20345 39.68581 26.34300 1.000 19.81890 293 GLU B C 1
ATOM 5961 O O . GLU B 1 301 ? 43.30005 39.87763 25.81369 1.000 23.25267 293 GLU B O 1
ATOM 5967 N N . GLY B 1 302 ? 42.08111 39.22201 27.59159 1.000 18.61553 294 GLY B N 1
ATOM 5968 C CA . GLY B 1 302 ? 43.26767 38.87692 28.36801 1.000 16.31787 294 GLY B CA 1
ATOM 5969 C C . GLY B 1 302 ? 44.13627 37.80797 27.70893 1.000 18.32243 294 GLY B C 1
ATOM 5970 O O . GLY B 1 302 ? 45.35359 37.96974 27.58639 1.000 19.67492 294 GLY B O 1
ATOM 5971 N N . VAL B 1 303 ? 43.53294 36.68864 27.29401 1.000 20.12983 295 VAL B N 1
ATOM 5972 C CA . VAL B 1 303 ? 44.34338 35.60716 26.72234 1.000 17.20168 295 VAL B CA 1
ATOM 5973 C C . VAL B 1 303 ? 44.87762 36.00424 25.34766 1.000 22.37229 295 VAL B C 1
ATOM 5974 O O . VAL B 1 303 ? 46.02983 35.70764 25.00659 1.000 18.74117 295 VAL B O 1
ATOM 5978 N N . ILE B 1 304 ? 44.07080 36.69144 24.53535 1.000 18.33837 296 ILE B N 1
ATOM 5979 C CA . ILE B 1 304 ? 44.55769 37.07701 23.20610 1.000 18.86632 296 ILE B CA 1
ATOM 5980 C C . ILE B 1 304 ? 45.74288 38.04334 23.32313 1.000 21.16898 296 ILE B C 1
ATOM 5981 O O . ILE B 1 304 ? 46.77847 37.87288 22.66543 1.000 20.13863 296 ILE B O 1
ATOM 5986 N N . ARG B 1 305 ? 45.60721 39.06915 24.16757 1.000 21.59231 297 ARG B N 1
ATOM 5987 C CA . ARG B 1 305 ? 46.69447 40.02600 24.38371 1.000 18.68495 297 ARG B CA 1
ATOM 5988 C C . ARG B 1 305 ? 47.94047 39.35488 24.95863 1.000 21.56825 297 ARG B C 1
ATOM 5989 O O . ARG B 1 305 ? 49.06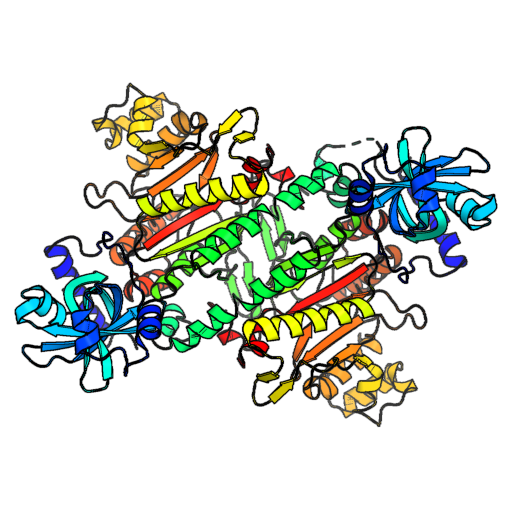438 39.63442 24.52286 1.000 22.53900 297 ARG B O 1
ATOM 5997 N N . ASP B 1 306 ? 47.76950 38.48346 25.95610 1.000 19.22807 298 ASP B N 1
ATOM 5998 C CA . ASP B 1 306 ? 48.93804 37.87448 26.59179 1.000 25.59955 298 ASP B CA 1
ATOM 5999 C C . ASP B 1 306 ? 49.63594 36.89620 25.66096 1.000 24.57662 298 ASP B C 1
ATOM 6000 O O . ASP B 1 306 ? 50.86941 36.81033 25.65825 1.000 24.64842 298 ASP B O 1
ATOM 6005 N N . VAL B 1 307 ? 48.86933 36.14565 24.86965 1.000 20.75223 299 VAL B N 1
ATOM 6006 C CA . VAL B 1 307 ? 49.48434 35.24379 23.89986 1.000 21.35611 299 VAL B CA 1
ATOM 6007 C C . VAL B 1 307 ? 50.24001 36.03873 22.83952 1.000 26.88296 299 VAL B C 1
ATOM 6008 O O . VAL B 1 307 ? 51.33538 35.64243 22.41419 1.000 22.31711 299 VAL B O 1
ATOM 6012 N N . ALA B 1 308 ? 49.66809 37.16711 22.38970 1.000 23.34503 300 ALA B N 1
ATOM 6013 C CA . ALA B 1 308 ? 50.36737 38.03368 21.44054 1.000 18.09207 300 ALA B CA 1
ATOM 6014 C C . ALA B 1 308 ? 51.71993 38.47624 21.99068 1.000 22.13036 300 ALA B C 1
ATOM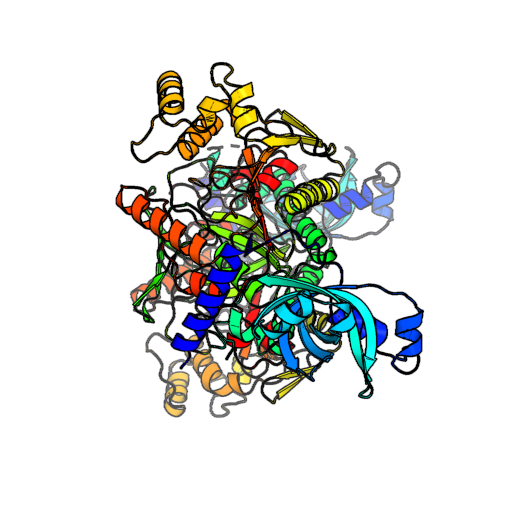 6015 O O . ALA B 1 308 ? 52.73525 38.41932 21.29018 1.000 23.70576 300 ALA B O 1
ATOM 6017 N N . LYS B 1 309 ? 51.75091 38.91320 23.25304 1.000 24.13132 301 LYS B N 1
ATOM 6018 C CA . LYS B 1 309 ? 53.00779 39.34247 23.87115 1.000 27.95451 301 LYS B CA 1
ATOM 6019 C C . LYS B 1 309 ? 53.99085 38.18863 24.00832 1.000 24.44399 301 LYS B C 1
ATOM 6020 O O . LYS B 1 309 ? 55.20199 38.37551 23.85306 1.000 27.38348 301 LYS B O 1
ATOM 6026 N N . ALA B 1 310 ? 53.48845 36.98555 24.28206 1.000 26.92608 302 ALA B N 1
ATOM 6027 C CA . ALA B 1 310 ? 54.37555 35.83761 24.45428 1.000 27.71126 302 ALA B CA 1
ATOM 6028 C C . ALA B 1 310 ? 55.04641 35.44489 23.14333 1.000 29.96039 302 ALA B C 1
ATOM 6029 O O . ALA B 1 310 ? 56.23448 35.10740 23.13349 1.000 27.88515 302 ALA B O 1
ATOM 6031 N N . VAL B 1 311 ? 54.31813 35.47605 22.02465 1.000 23.87967 303 VAL B N 1
ATOM 6032 C CA . VAL B 1 311 ? 54.88743 34.96867 20.77013 1.000 24.93499 303 VAL B CA 1
ATOM 6033 C C . VAL B 1 311 ? 55.45520 36.06995 19.88376 1.000 25.61268 303 VAL B C 1
ATOM 6034 O O . VAL B 1 311 ? 56.28321 35.77444 19.00923 1.000 25.04756 303 VAL B O 1
ATOM 6038 N N . ASN B 1 312 ? 55.01278 37.31968 20.05274 1.000 20.83560 304 ASN B N 1
ATOM 6039 C CA . ASN B 1 312 ? 55.49625 38.42515 19.24075 1.000 25.03302 304 ASN B CA 1
ATOM 6040 C C . ASN B 1 312 ? 56.32524 39.43814 20.01695 1.000 27.79819 304 ASN B C 1
ATOM 6041 O O . ASN B 1 312 ? 56.98884 40.26532 19.38684 1.000 27.77297 304 ASN B O 1
ATOM 6046 N N . GLY B 1 313 ? 56.30331 39.40597 21.35056 1.000 28.63395 305 GLY B N 1
ATOM 6047 C CA . GLY B 1 313 ? 57.04943 40.38166 22.12582 1.000 23.70330 305 GLY B CA 1
ATOM 6048 C C . GLY B 1 313 ? 56.36135 41.72091 22.25671 1.000 26.94672 305 GLY B C 1
ATOM 6049 O O . GLY B 1 313 ? 56.98776 42.67796 22.70735 1.000 31.71809 305 GLY B O 1
ATOM 6050 N N . GLY B 1 314 ? 55.09032 41.81404 21.88496 1.000 24.08868 306 GLY B N 1
ATOM 6051 C CA . GLY B 1 314 ? 54.36620 43.07055 21.94718 1.000 23.66181 306 GLY B CA 1
ATOM 6052 C C . GLY B 1 314 ? 52.96598 42.85725 21.42049 1.000 24.14864 306 GLY B C 1
ATOM 6053 O O . GLY B 1 314 ? 52.59595 41.75078 20.99744 1.000 21.09017 306 GLY B O 1
ATOM 6054 N N . THR B 1 315 ? 52.18079 43.93420 21.45595 1.000 18.01005 307 THR B N 1
ATOM 6055 C CA . THR B 1 315 ? 50.74764 43.84310 21.19360 1.000 23.30305 307 THR B CA 1
ATOM 6056 C C . THR B 1 315 ? 50.35334 44.36125 19.81888 1.000 28.00424 307 THR B C 1
ATOM 6057 O O . THR B 1 315 ? 49.16290 44.35550 19.49324 1.000 25.96821 307 THR B O 1
ATOM 6061 N N . GLU B 1 316 ? 51.30580 44.82557 19.01477 1.000 22.50279 308 GLU B N 1
ATOM 6062 C CA . GLU B 1 316 ? 50.99416 45.36760 17.70310 1.000 27.35198 308 GLU B CA 1
ATOM 6063 C C . GLU B 1 316 ? 51.24229 44.31631 16.63787 1.000 28.95735 308 GLU B C 1
ATOM 6064 O O . GLU B 1 316 ? 52.16413 43.50623 16.74577 1.000 27.00652 308 GLU B O 1
ATOM 6070 N N . VAL B 1 317 ? 50.41287 44.33327 15.59959 1.000 25.58889 309 VAL B N 1
ATOM 6071 C CA . VAL B 1 317 ? 50.64198 43.45703 14.45870 1.000 28.89624 309 VAL B CA 1
ATOM 6072 C C . VAL B 1 317 ? 50.06052 44.12767 13.22278 1.000 34.13049 309 VAL B C 1
ATOM 6073 O O . VAL B 1 317 ? 49.11638 44.91810 13.30767 1.000 35.86161 309 VAL B O 1
ATOM 6077 N N . GLU B 1 318 ? 50.66071 43.84416 12.07147 1.000 31.06209 310 GLU B N 1
ATOM 6078 C CA . GLU B 1 318 ? 50.12322 44.27756 10.79083 1.000 29.67023 310 GLU B CA 1
ATOM 6079 C C . GLU B 1 318 ? 49.45228 43.08489 10.12317 1.000 35.83043 310 GLU B C 1
ATOM 6080 O O . GLU B 1 318 ? 50.07668 42.03297 9.95315 1.000 33.50417 310 GLU B O 1
ATOM 6086 N N . TRP B 1 319 ? 48.17828 43.24180 9.76972 1.000 33.80141 311 TRP B N 1
ATOM 6087 C CA . TRP B 1 319 ? 47.37775 42.14488 9.23247 1.000 28.44533 311 TRP B CA 1
ATOM 6088 C C . TRP B 1 319 ? 46.60843 42.68400 8.04531 1.000 34.61268 311 TRP B C 1
ATOM 6089 O O . TRP B 1 319 ? 45.73737 43.54497 8.21699 1.000 34.64263 311 TRP B O 1
ATOM 6100 N N . ASP B 1 320 ? 46.91557 42.17187 6.85806 1.000 36.31373 312 ASP B N 1
ATOM 6101 C CA . ASP B 1 320 ? 46.15246 42.50591 5.66319 1.000 48.34064 312 ASP B CA 1
ATOM 6102 C C . ASP B 1 320 ? 46.14611 44.01488 5.42227 1.000 52.98554 312 ASP B C 1
ATOM 6103 O O . ASP B 1 320 ? 45.13387 44.59447 5.02946 1.000 58.73704 312 ASP B O 1
ATOM 6108 N N . GLY B 1 321 ? 47.28227 44.66098 5.68628 1.000 50.21740 313 GLY B N 1
ATOM 6109 C CA . GLY B 1 321 ? 47.41706 46.09091 5.53091 1.000 51.71410 313 GLY B CA 1
ATOM 6110 C C . GLY B 1 321 ? 47.03089 46.91710 6.74447 1.000 47.74413 313 GLY B C 1
ATOM 6111 O O . GLY B 1 321 ? 47.45354 48.07210 6.84335 1.000 49.56910 313 GLY B O 1
ATOM 6112 N N . ALA B 1 322 ? 46.24105 46.36758 7.66619 1.000 33.63767 314 ALA B N 1
ATOM 6113 C CA . ALA B 1 322 ? 45.78830 47.10703 8.83846 1.000 35.60716 314 ALA B CA 1
ATOM 6114 C C . ALA B 1 322 ? 46.79406 46.99031 9.97504 1.000 34.06813 314 ALA B C 1
ATOM 6115 O O . ALA B 1 322 ? 47.30590 45.90427 10.25885 1.000 34.50107 314 ALA B O 1
ATOM 6117 N N . LYS B 1 323 ? 47.05385 48.10808 10.64415 1.000 33.64672 315 LYS B N 1
ATOM 6118 C CA . LYS B 1 323 ? 47.89858 48.12076 11.83329 1.000 30.38372 315 LYS B CA 1
ATOM 6119 C C . LYS B 1 323 ? 47.00472 47.96369 13.06687 1.000 34.59738 315 LYS B C 1
ATOM 6120 O O . LYS B 1 323 ? 46.26342 48.88311 13.43102 1.000 29.55288 315 LYS B O 1
ATOM 6126 N N . ILE B 1 324 ? 47.05149 46.78143 13.68129 1.000 25.13879 316 ILE B N 1
ATOM 6127 C CA . ILE B 1 324 ? 46.19877 46.41598 14.81043 1.000 28.11354 316 ILE B CA 1
ATOM 6128 C C . ILE B 1 324 ? 47.01287 46.55760 16.08818 1.000 28.69264 316 ILE B C 1
ATOM 6129 O O . ILE B 1 324 ? 48.14798 46.07286 16.15713 1.000 25.75636 316 ILE B O 1
ATOM 6134 N N . ASP B 1 325 ? 46.44161 47.19312 17.10887 1.000 24.55508 317 ASP B N 1
ATOM 6135 C CA . ASP B 1 325 ? 47.06264 47.20483 18.43023 1.000 23.96309 317 ASP B CA 1
ATOM 6136 C C . ASP B 1 325 ? 46.13598 46.50933 19.40988 1.000 24.59639 317 ASP B C 1
ATOM 6137 O O . ASP B 1 325 ? 45.01242 46.97666 19.63529 1.000 20.17940 317 ASP B O 1
ATOM 6142 N N . LEU B 1 326 ? 46.61566 45.40092 19.99819 1.000 20.99898 318 LEU B N 1
ATOM 6143 C CA . LEU B 1 326 ? 45.86212 44.62660 20.98054 1.000 22.50232 318 LEU B CA 1
ATOM 6144 C C . LEU B 1 326 ? 46.03623 45.14616 22.40668 1.000 24.80336 318 LEU B C 1
ATOM 6145 O O . LEU B 1 326 ? 45.39051 44.62736 23.32518 1.000 20.99122 318 LEU B O 1
ATOM 6150 N N . GLY B 1 327 ? 46.89361 46.13912 22.62022 1.000 18.79441 319 GLY B N 1
ATOM 6151 C CA . GLY B 1 327 ? 47.17506 46.62353 23.95579 1.000 23.03017 319 GLY B CA 1
ATOM 6152 C C . GLY B 1 327 ? 46.01491 47.33042 24.65505 1.000 23.41432 319 GLY B C 1
ATOM 6153 O O . GLY B 1 327 ? 45.62956 46.96675 25.77512 1.000 24.16361 319 GLY B O 1
ATOM 6154 N N . PRO B 1 328 ? 45.46575 48.37928 24.03694 1.000 20.22253 320 PRO B N 1
ATOM 6155 C CA . PRO B 1 328 ? 44.34109 49.08835 24.66406 1.000 25.55216 320 PRO B CA 1
ATOM 6156 C C . PRO B 1 328 ? 43.16597 48.14981 24.88758 1.000 24.30657 320 PRO B C 1
ATOM 6157 O O . PRO B 1 328 ? 42.96006 47.18802 24.14010 1.000 19.23920 320 PRO B O 1
ATOM 6161 N N . ALA B 1 329 ? 42.42095 48.41957 25.95826 1.000 26.83202 321 ALA B N 1
ATOM 6162 C CA . ALA B 1 329 ? 41.18387 47.69471 26.23038 1.000 26.15763 321 ALA B CA 1
ATOM 6163 C C . ALA B 1 329 ? 40.32420 47.63908 24.97357 1.000 17.60952 321 ALA B C 1
ATOM 6164 O O . ALA B 1 329 ? 40.15080 48.64610 24.28354 1.000 20.94148 321 ALA B O 1
ATOM 6166 N N . PHE B 1 330 ? 39.81291 46.45358 24.66811 1.000 16.70047 322 PHE B N 1
ATOM 6167 C CA . PHE B 1 330 ? 38.97189 46.28491 23.48792 1.000 18.32781 322 PHE B CA 1
ATOM 6168 C C . PHE B 1 330 ? 37.69656 47.11762 23.63842 1.000 23.48720 322 PHE B C 1
ATOM 6169 O O . PHE B 1 330 ? 37.16601 47.27808 24.73889 1.000 19.92456 322 PHE B O 1
ATOM 6177 N N . ARG B 1 331 ? 37.19764 47.65731 22.52650 1.000 16.12032 323 ARG B N 1
ATOM 6178 C CA . ARG B 1 331 ? 35.91579 48.34910 22.57606 1.000 19.12501 323 ARG B CA 1
ATOM 6179 C C . ARG B 1 331 ? 34.78634 47.34712 22.80246 1.000 18.53734 323 ARG B C 1
ATOM 6180 O O . ARG B 1 331 ? 34.85974 46.19382 22.37313 1.000 18.50619 323 ARG B O 1
ATOM 6188 N N . ARG B 1 332 ? 33.75945 47.79091 23.52713 1.000 21.19985 324 ARG B N 1
ATOM 6189 C CA . ARG B 1 332 ? 32.53490 47.02809 23.75872 1.000 16.63948 324 ARG B CA 1
ATOM 6190 C C . ARG B 1 332 ? 31.37024 47.89993 23.30262 1.000 24.20132 324 ARG B C 1
ATOM 6191 O O . ARG B 1 332 ? 31.13347 48.97350 23.87244 1.000 19.38974 324 ARG B O 1
ATOM 6199 N N . TRP B 1 333 ? 30.65734 47.44294 22.26860 1.000 18.66738 325 TRP B N 1
ATOM 6200 C CA . TRP B 1 333 ? 29.68292 48.25410 21.55210 1.000 21.05930 325 TRP B CA 1
ATOM 6201 C C . TRP B 1 333 ? 28.43973 47.41440 21.27454 1.000 22.10684 325 TRP B C 1
ATOM 6202 O O . TRP B 1 333 ? 28.55214 46.33137 20.69502 1.000 21.21151 325 TRP B O 1
ATOM 6213 N N . ARG B 1 334 ? 27.25770 47.90649 21.65868 1.000 19.57939 326 ARG B N 1
ATOM 6214 C CA . ARG B 1 334 ? 26.02772 47.15835 21.38995 1.000 21.32766 326 ARG B CA 1
ATOM 6215 C C . ARG B 1 334 ? 25.78454 47.06304 19.88739 1.000 25.68785 326 ARG B C 1
ATOM 6216 O O . ARG B 1 334 ? 26.04889 48.01219 19.13458 1.000 24.94313 326 ARG B O 1
ATOM 6224 N N . MET B 1 335 ? 25.26001 45.91369 19.44927 1.000 20.59957 327 MET B N 1
ATOM 6225 C CA . MET B 1 335 ? 24.93380 45.75552 18.03135 1.000 21.54592 327 MET B CA 1
ATOM 6226 C C . MET B 1 335 ? 23.93956 46.81428 17.55261 1.000 22.14614 327 MET B C 1
ATOM 6227 O O . MET B 1 335 ? 24.10908 47.38727 16.46831 1.000 28.91460 327 MET B O 1
ATOM 6232 N N . ASP B 1 336 ? 22.89689 47.09701 18.33835 1.000 22.82968 328 ASP B N 1
ATOM 6233 C CA . ASP B 1 336 ? 21.90378 48.06387 17.87173 1.000 24.36498 328 ASP B CA 1
ATOM 6234 C C . ASP B 1 336 ? 22.48386 49.47758 17.81051 1.000 24.51613 328 ASP B C 1
ATOM 6235 O O . ASP B 1 336 ? 22.17066 50.23363 16.88705 1.000 28.90192 328 ASP B O 1
ATOM 6240 N N . GLU B 1 337 ? 23.35067 49.84435 18.76308 1.000 25.20082 329 GLU B N 1
ATOM 6241 C CA . GLU B 1 337 ? 24.01335 51.15158 18.70693 1.000 27.70086 329 GLU B CA 1
ATOM 6242 C C . GLU B 1 337 ? 24.94432 51.25057 17.50292 1.000 29.41463 329 GLU B C 1
ATOM 6243 O O . GLU B 1 337 ? 25.02507 52.29692 16.86084 1.000 26.19649 329 GLU B O 1
ATOM 6249 N N . ALA B 1 338 ? 25.71682 50.19140 17.23562 1.000 22.41971 330 ALA B N 1
ATOM 6250 C CA . ALA B 1 338 ? 26.62761 50.19873 16.09643 1.000 22.89689 330 ALA B CA 1
ATOM 6251 C C . ALA B 1 338 ? 25.85560 50.30571 14.78595 1.000 29.72775 330 ALA B C 1
ATOM 6252 O O . ALA B 1 338 ? 26.24861 51.04572 13.87825 1.000 26.40629 330 ALA B O 1
ATOM 6254 N N . VAL B 1 339 ? 24.74290 49.57999 14.67867 1.000 29.21941 331 VAL B N 1
ATOM 6255 C CA . VAL B 1 339 ? 23.87291 49.69846 13.51097 1.000 27.66453 331 VAL B CA 1
ATOM 6256 C C . VAL B 1 339 ? 23.36535 51.12869 13.36214 1.000 32.57405 331 VAL B C 1
ATOM 6257 O O . VAL B 1 339 ? 23.37959 51.70043 12.26271 1.000 29.26436 331 VAL B O 1
ATOM 6261 N N . ARG B 1 340 ? 22.90268 51.73181 14.46298 1.000 27.21050 332 ARG B N 1
ATOM 6262 C CA . ARG B 1 340 ? 22.36229 53.09193 14.36778 1.000 30.78400 332 ARG B CA 1
ATOM 6263 C C . ARG B 1 340 ? 23.44926 54.09624 14.00552 1.000 33.47262 332 ARG B C 1
ATOM 6264 O O . ARG B 1 340 ? 23.20103 55.02071 13.22719 1.000 32.69751 332 ARG B O 1
ATOM 6272 N N . HIS B 1 341 ? 24.66689 53.92322 14.53693 1.000 30.77329 333 HIS B N 1
ATOM 6273 C CA . HIS B 1 341 ? 25.74676 54.83726 14.16834 1.000 33.60234 333 HIS B CA 1
ATOM 6274 C C . HIS B 1 341 ? 25.98924 54.83108 12.66347 1.000 37.06959 333 HIS B C 1
ATOM 6275 O O . HIS B 1 341 ? 26.16230 55.88931 12.04382 1.000 34.70847 333 HIS B O 1
ATOM 6282 N N . HIS B 1 342 ? 26.03053 53.64355 12.05780 1.000 33.93489 334 HIS B N 1
ATOM 6283 C CA . HIS B 1 342 ? 26.32924 53.53844 10.63381 1.000 28.28023 334 HIS B CA 1
ATOM 6284 C C . HIS B 1 342 ? 25.10115 53.69003 9.74806 1.000 31.37597 334 HIS B C 1
ATOM 6285 O O . HIS B 1 342 ? 25.24746 53.80551 8.52314 1.000 37.90000 334 HIS B O 1
ATOM 6292 N N . ASN B 1 343 ? 23.90382 53.73588 10.32874 1.000 32.26243 335 ASN B N 1
ATOM 6293 C CA . ASN B 1 343 ? 22.66148 53.90718 9.57447 1.000 38.46257 335 ASN B CA 1
ATOM 6294 C C . ASN B 1 343 ? 21.82817 54.97239 10.28043 1.000 42.67873 335 ASN B C 1
ATOM 6295 O O . ASN B 1 343 ? 20.87891 54.65680 11.00901 1.000 42.26345 335 ASN B O 1
ATOM 6300 N N . PRO B 1 344 ? 22.16271 56.25155 10.09357 1.000 45.72655 336 PRO B N 1
ATOM 6301 C CA . PRO B 1 344 ? 21.49766 57.30613 10.88091 1.000 46.07457 336 PRO B CA 1
ATOM 6302 C C . PRO B 1 344 ? 19.99863 57.40623 10.64835 1.000 51.29746 336 PRO B C 1
ATOM 6303 O O . PRO B 1 344 ? 19.28761 57.94563 11.50580 1.000 48.16032 336 PRO B O 1
ATOM 6307 N N . GLU B 1 345 ? 19.49945 56.89872 9.52582 1.000 48.81405 337 GLU B N 1
ATOM 6308 C CA . GLU B 1 345 ? 18.07586 56.84210 9.21914 1.000 56.26282 337 GLU B CA 1
ATOM 6309 C C . GLU B 1 345 ? 17.32860 55.80087 10.05237 1.000 55.87520 337 GLU B C 1
ATOM 6310 O O . GLU B 1 345 ? 16.10207 55.71601 9.94859 1.000 52.69904 337 GLU B O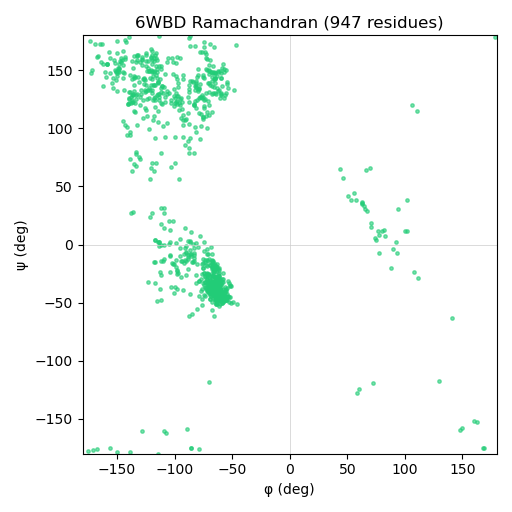 1
ATOM 6316 N N . ILE B 1 346 ? 18.02406 55.02017 10.87431 1.000 47.74360 338 ILE B N 1
ATOM 6317 C CA . ILE B 1 346 ? 17.40196 54.02955 11.74529 1.000 50.09310 338 ILE B CA 1
ATOM 6318 C C . ILE B 1 346 ? 17.29992 54.63096 13.13962 1.000 50.01560 338 ILE B C 1
ATOM 6319 O O . ILE B 1 346 ? 18.31517 55.01998 13.72962 1.000 51.88620 338 ILE B O 1
ATOM 6324 N N . SER B 1 347 ? 16.07980 54.71324 13.66634 1.000 55.03210 339 SER B N 1
ATOM 6325 C CA . SER B 1 347 ? 15.85768 55.21785 15.01251 1.000 56.54301 339 SER B CA 1
ATOM 6326 C C . SER B 1 347 ? 15.99793 54.09004 16.03237 1.000 56.21845 339 SER B C 1
ATOM 6327 O O . SER B 1 347 ? 16.09165 52.90969 15.68548 1.000 59.98966 339 SER B O 1
ATOM 6330 N N . ALA B 1 348 ? 16.01288 54.46919 17.31314 1.000 56.68258 340 ALA B N 1
ATOM 6331 C CA . ALA B 1 348 ? 16.10089 53.46770 18.37309 1.000 59.83081 340 ALA B CA 1
ATOM 6332 C C . ALA B 1 348 ? 14.85417 52.59104 18.40063 1.000 61.51629 340 ALA B C 1
ATOM 6333 O O . ALA B 1 348 ? 14.93206 51.38647 18.67814 1.000 57.40009 340 ALA B O 1
ATOM 6335 N N . ALA B 1 349 ? 13.69563 53.18182 18.10739 1.000 57.77957 341 ALA B N 1
ATOM 6336 C CA . ALA B 1 349 ? 12.45755 52.41446 18.03996 1.000 61.79790 341 ALA B CA 1
ATOM 6337 C C . ALA B 1 349 ? 12.48518 51.42832 16.88147 1.000 58.25270 341 ALA B C 1
ATOM 6338 O O . ALA B 1 349 ? 12.01644 50.29285 17.01738 1.000 56.91366 341 ALA B O 1
ATOM 6340 N N . ASP B 1 350 ? 13.03725 51.84305 15.73613 1.000 53.87130 342 ASP B N 1
ATOM 6341 C CA . ASP B 1 350 ? 13.10998 50.96519 14.57254 1.000 56.82791 342 ASP B CA 1
ATOM 6342 C C . ASP B 1 350 ? 13.87110 49.67322 14.84926 1.000 54.33016 342 ASP B C 1
ATOM 6343 O O . ASP B 1 350 ? 13.63930 48.67734 14.15406 1.000 52.02741 342 ASP B O 1
ATOM 6348 N N . CYS B 1 351 ? 14.77445 49.66593 15.83728 1.000 47.77271 343 CYS B N 1
ATOM 6349 C CA . CYS B 1 351 ? 15.66418 48.52031 16.01908 1.000 48.38933 343 CYS B CA 1
ATOM 6350 C C . CYS B 1 351 ? 14.91299 47.25821 16.41915 1.000 51.97876 343 CYS B C 1
ATOM 6351 O O . CYS B 1 351 ? 15.39020 46.14969 16.14956 1.000 47.27638 343 CYS B O 1
ATOM 6354 N N . THR B 1 352 ? 13.75830 47.39485 17.07249 1.000 49.26922 344 THR B N 1
ATOM 6355 C CA . THR B 1 352 ? 12.92689 46.24768 17.41651 1.000 49.87069 344 THR B CA 1
ATOM 6356 C C . THR B 1 352 ? 11.61708 46.24630 16.63976 1.000 50.41687 344 THR B C 1
ATOM 6357 O O . THR B 1 352 ? 10.67421 45.54680 17.01684 1.000 52.77292 344 THR B O 1
ATOM 6361 N N . ASP B 1 353 ? 11.55415 47.00801 15.55284 1.000 47.95216 345 ASP B N 1
ATOM 6362 C CA . ASP B 1 353 ? 10.34408 47.22531 14.76698 1.000 46.24380 345 ASP B CA 1
ATOM 6363 C C . ASP B 1 353 ? 10.53669 46.51712 13.43070 1.000 53.97626 345 ASP B C 1
ATOM 6364 O O . ASP B 1 353 ? 11.21876 47.03353 12.54142 1.000 54.82536 345 ASP B O 1
ATOM 6369 N N . ARG B 1 354 ? 9.91342 45.34445 13.28448 1.000 54.44862 346 ARG B N 1
ATOM 6370 C CA . ARG B 1 354 ? 10.18910 44.50443 12.12202 1.000 54.02645 346 ARG B CA 1
ATOM 6371 C C . ARG B 1 354 ? 9.82748 45.20655 10.81938 1.000 53.61298 346 ARG B C 1
ATOM 6372 O O . ARG B 1 354 ? 10.56445 45.10957 9.82996 1.000 48.78414 346 ARG B O 1
ATOM 6380 N N . ASP B 1 355 ? 8.69818 45.91676 10.79380 1.000 55.72190 347 ASP B N 1
ATOM 6381 C CA . ASP B 1 355 ? 8.30031 46.58786 9.56223 1.000 56.11457 347 ASP B CA 1
ATOM 6382 C C . ASP B 1 355 ? 9.27633 47.70276 9.20093 1.000 54.67332 347 ASP B C 1
ATOM 6383 O O . ASP B 1 355 ? 9.61623 47.88148 8.02494 1.000 55.57851 347 ASP B O 1
ATOM 6388 N N . ALA B 1 356 ? 9.75055 48.45600 10.19449 1.000 54.10471 348 ALA B N 1
ATOM 6389 C CA . ALA B 1 356 ? 10.75668 49.47533 9.91277 1.000 57.88823 348 ALA B CA 1
ATOM 6390 C C . ALA B 1 356 ? 12.03491 48.85010 9.35578 1.000 54.84854 348 ALA B C 1
ATOM 6391 O O . ALA B 1 356 ? 12.61657 49.35806 8.38848 1.000 53.23204 348 ALA B O 1
ATOM 6393 N N . LEU B 1 357 ? 12.47374 47.73222 9.93478 1.000 48.52885 349 LEU B N 1
ATOM 6394 C CA . LEU B 1 357 ? 13.71890 47.11730 9.48008 1.000 50.08843 349 LEU B CA 1
ATOM 6395 C C . LEU B 1 357 ? 13.57870 46.49656 8.09387 1.000 50.94244 349 LEU B C 1
ATOM 6396 O O . LEU B 1 357 ? 14.54887 46.48482 7.32858 1.000 48.40700 349 LEU B O 1
ATOM 6401 N N . LEU B 1 358 ? 12.39649 45.96931 7.75424 1.000 50.35909 350 LEU B N 1
ATOM 6402 C CA . LEU B 1 358 ? 12.16496 45.51373 6.38727 1.000 53.28236 350 LEU B CA 1
ATOM 6403 C C . LEU B 1 358 ? 12.38176 46.65440 5.40174 1.000 56.83232 350 LEU B C 1
ATOM 6404 O O . LEU B 1 358 ? 13.05700 46.49132 4.37905 1.000 55.62890 350 LEU B O 1
ATOM 6409 N N . ARG B 1 359 ? 11.81856 47.82523 5.70884 1.000 56.97661 351 ARG B N 1
ATOM 6410 C CA . ARG B 1 359 ? 11.99584 49.00510 4.86913 1.000 59.38085 351 ARG B CA 1
ATOM 6411 C C . ARG B 1 359 ? 13.47396 49.32235 4.66311 1.000 57.58778 351 ARG B C 1
ATOM 6412 O O . ARG B 1 359 ? 13.91954 49.54945 3.53215 1.000 54.98146 351 ARG B O 1
ATOM 6420 N N . HIS B 1 360 ? 14.25304 49.33678 5.75304 1.000 44.69776 352 HIS B N 1
ATOM 6421 C CA . HIS B 1 360 ? 15.68233 49.62218 5.63627 1.000 49.61368 352 HIS B CA 1
ATOM 6422 C C . HIS B 1 360 ? 16.40182 48.53666 4.84899 1.000 45.04085 352 HIS B C 1
ATOM 6423 O O . HIS B 1 360 ? 17.28730 48.83662 4.03846 1.000 47.65696 352 HIS B O 1
ATOM 6430 N N . CYS B 1 361 ? 16.05762 47.26730 5.09822 1.000 43.94451 353 CYS B N 1
ATOM 6431 C CA . CYS B 1 361 ? 16.67544 46.16069 4.36812 1.000 45.80863 353 CYS B CA 1
ATOM 6432 C C . CYS B 1 361 ? 16.39990 46.26914 2.87330 1.000 49.14963 353 CYS B C 1
ATOM 6433 O O . CYS B 1 361 ? 17.30455 46.11210 2.04464 1.000 50.19409 353 CYS B O 1
ATOM 6436 N N . GLU B 1 362 ? 15.14255 46.50332 2.51097 1.000 49.40735 354 GLU B N 1
ATOM 6437 C CA . GLU B 1 362 ? 14.82019 46.71963 1.10531 1.000 59.62409 354 GLU B CA 1
ATOM 6438 C C . GLU B 1 362 ? 15.66497 47.85097 0.53813 1.000 60.09987 354 GLU B C 1
ATOM 6439 O O . GLU B 1 362 ? 16.28144 47.70896 -0.52469 1.000 59.79313 354 GLU B O 1
ATOM 6445 N N . ARG B 1 363 ? 15.75890 48.95721 1.27945 1.000 56.02978 355 ARG B N 1
ATOM 6446 C CA . ARG B 1 363 ? 16.54915 50.10186 0.84449 1.000 61.41956 355 ARG B CA 1
ATOM 6447 C C . ARG B 1 363 ? 18.03331 49.76651 0.72746 1.000 61.41528 355 ARG B C 1
ATOM 6448 O O . ARG B 1 363 ? 18.74446 50.37366 -0.08061 1.000 68.01908 355 ARG B O 1
ATOM 6456 N N . LEU B 1 364 ? 18.52046 48.80913 1.50915 1.000 50.09326 356 LEU B N 1
ATOM 6457 C CA . LEU B 1 364 ? 19.92964 48.44295 1.47830 1.000 54.32083 356 LEU B CA 1
ATOM 6458 C C . LEU B 1 364 ? 20.20725 47.26339 0.55635 1.000 60.24366 356 LEU B C 1
ATOM 6459 O O . LEU B 1 364 ? 21.34794 46.79590 0.50012 1.000 58.06909 356 LEU B O 1
ATOM 6464 N N . LYS B 1 365 ? 19.19227 46.77861 -0.16477 1.000 65.52547 357 LYS B N 1
ATOM 6465 C CA . LYS B 1 365 ? 19.32955 45.63766 -1.07737 1.000 65.18092 357 LYS B CA 1
ATOM 6466 C C . LYS B 1 365 ? 19.72100 44.36842 -0.32641 1.000 65.02479 357 LYS B C 1
ATOM 6467 O O . LYS B 1 365 ? 20.47886 43.53646 -0.83035 1.000 66.70687 357 LYS B O 1
ATOM 6473 N N . ILE B 1 366 ? 19.19140 44.21033 0.88255 1.000 54.21779 358 ILE B N 1
ATOM 6474 C CA . ILE B 1 366 ? 19.45874 43.04239 1.71340 1.000 49.86295 358 ILE B CA 1
ATOM 6475 C C . ILE B 1 366 ? 18.32304 42.05129 1.49820 1.000 54.55987 358 ILE B C 1
ATOM 6476 O O . ILE B 1 366 ? 17.16802 42.33787 1.83078 1.000 56.69569 358 ILE B O 1
ATOM 6481 N N . ARG B 1 367 ? 18.64164 40.88563 0.93588 1.000 56.76882 359 ARG B N 1
ATOM 6482 C CA . ARG B 1 367 ? 17.61961 39.87661 0.68407 1.000 66.11775 359 ARG B CA 1
ATOM 6483 C C . ARG B 1 367 ? 17.08428 39.33677 2.00352 1.000 62.14863 359 ARG B C 1
ATOM 6484 O O . ARG B 1 367 ? 17.85620 38.94814 2.88442 1.000 65.30587 359 ARG B O 1
ATOM 6486 N N . VAL B 1 368 ? 15.75955 39.32504 2.14269 1.000 58.64078 360 VAL B N 1
ATOM 6487 C CA . VAL B 1 368 ? 15.09800 38.92639 3.37822 1.000 61.70628 360 VAL B CA 1
ATOM 6488 C C . VAL B 1 368 ? 14.12253 37.79217 3.09631 1.000 68.48717 360 VAL B C 1
ATOM 6489 O O . VAL B 1 368 ? 13.54465 37.69245 2.00877 1.000 75.65242 360 VAL B O 1
ATOM 6493 N N . LYS B 1 369 ? 13.94216 36.93550 4.09175 1.000 65.55430 361 LYS B N 1
ATOM 6494 C CA . LYS B 1 369 ? 12.92865 35.89372 4.08181 1.000 65.34537 361 LYS B CA 1
ATOM 6495 C C . LYS B 1 369 ? 11.73213 36.32157 4.92594 1.000 65.44104 361 LYS B C 1
ATOM 6496 O O . LYS B 1 369 ? 11.85453 37.18100 5.80455 1.000 64.97895 361 LYS B O 1
ATOM 6498 N N . PRO B 1 370 ? 10.54304 35.75899 4.68537 1.000 68.06925 362 PRO B N 1
ATOM 6499 C CA . PRO B 1 370 ? 9.37242 36.18989 5.46798 1.000 64.03891 362 PRO B CA 1
ATOM 6500 C C . PRO B 1 370 ? 9.40283 35.70185 6.90076 1.000 61.54769 362 PRO B C 1
ATOM 6501 O O . PRO B 1 370 ? 8.68159 36.25287 7.74226 1.000 60.50805 362 PRO B O 1
ATOM 6505 N N . SER B 1 371 ? 10.21140 34.68611 7.19815 1.000 60.78572 363 SER B N 1
ATOM 6506 C CA . SER B 1 371 ? 10.34085 34.12881 8.53546 1.000 63.42953 363 SER B CA 1
ATOM 6507 C C . SER B 1 371 ? 11.23749 34.96244 9.44696 1.000 65.50084 363 SER B C 1
ATOM 6508 O O . SER B 1 371 ? 11.39528 34.61128 10.62284 1.000 62.77692 363 SER B O 1
ATOM 6511 N N . TYR B 1 372 ? 11.81784 36.04942 8.93882 1.000 65.54458 364 TYR B N 1
ATOM 6512 C CA . TYR B 1 372 ? 12.78330 36.84563 9.69127 1.000 57.49604 364 TYR B CA 1
ATOM 6513 C C . TYR B 1 372 ? 12.05901 37.80696 10.62601 1.000 52.31897 364 TYR B C 1
ATOM 6514 O O . TYR B 1 372 ? 11.23159 38.60813 10.17885 1.000 51.50372 364 TYR B O 1
ATOM 6523 N N . GLY B 1 373 ? 12.36489 37.73068 11.92064 1.000 44.04802 365 GLY B N 1
ATOM 6524 C CA . GLY B 1 373 ? 11.87853 38.71090 12.86941 1.000 39.87982 365 GLY B CA 1
ATOM 6525 C C . GLY B 1 373 ? 12.80424 39.91045 12.93935 1.000 42.70228 365 GLY B C 1
ATOM 6526 O O . GLY B 1 373 ? 13.83080 39.97643 12.26241 1.000 40.00576 365 GLY B O 1
ATOM 6527 N N . TRP B 1 374 ? 12.42757 40.88427 13.77907 1.000 38.26462 366 TRP B N 1
ATOM 6528 C CA . TRP B 1 374 ? 13.23531 42.09692 13.88506 1.000 39.53755 366 TRP B CA 1
ATOM 6529 C C . TRP B 1 374 ? 14.68571 41.75919 14.20370 1.000 36.19245 366 TRP B C 1
ATOM 6530 O O . TRP B 1 374 ? 15.60741 42.39524 13.67822 1.000 41.62112 366 TRP B O 1
ATOM 6541 N N . GLY B 1 375 ? 14.90731 40.74439 15.04095 1.000 36.24803 367 GLY B N 1
ATOM 6542 C CA . GLY B 1 375 ? 16.26403 40.43632 15.48077 1.000 30.46735 367 GLY B CA 1
ATOM 6543 C C . GLY B 1 375 ? 17.15799 39.93864 14.36105 1.000 32.77881 367 GLY B C 1
ATOM 6544 O O . GLY B 1 375 ? 18.32233 40.33952 14.25905 1.000 32.66357 367 GLY B O 1
ATOM 6545 N N . LYS B 1 376 ? 16.63341 39.04397 13.51740 1.000 35.60152 368 LYS B N 1
ATOM 6546 C CA . LYS B 1 376 ? 17.37998 38.58130 12.34833 1.000 37.50287 368 LYS B CA 1
ATOM 6547 C C . LYS B 1 376 ? 17.62820 39.72614 11.36887 1.000 35.45120 368 LYS B C 1
ATOM 6548 O O . LYS B 1 376 ? 18.71281 39.83761 10.78967 1.000 35.52190 368 LYS B O 1
ATOM 6554 N N . LEU B 1 377 ? 16.62832 40.58699 11.16753 1.000 37.50941 369 LEU B N 1
ATOM 6555 C CA . LEU B 1 377 ? 16.80780 41.73695 10.28635 1.000 38.41358 369 LEU B CA 1
ATOM 6556 C C . LEU B 1 377 ? 17.89644 42.66843 10.80743 1.000 36.39839 369 LEU B C 1
ATOM 6557 O O . LEU B 1 377 ? 18.70557 43.18743 10.02917 1.000 34.11452 369 LEU B O 1
ATOM 6562 N N . LEU B 1 378 ? 17.92558 42.90646 12.11847 1.000 37.44721 370 LEU B N 1
ATOM 6563 C CA . LEU B 1 378 ? 18.97877 43.74553 12.67819 1.000 33.41325 370 LEU B CA 1
ATOM 6564 C C . LEU B 1 378 ? 20.35294 43.13093 12.43214 1.000 36.28380 370 LEU B C 1
ATOM 6565 O O . LEU B 1 378 ? 21.29657 43.83592 12.05238 1.000 31.57054 370 LEU B O 1
ATOM 6570 N N . LEU B 1 379 ? 20.47902 41.81333 12.62960 1.000 30.26721 371 LEU B N 1
ATOM 6571 C CA . LEU B 1 379 ? 21.74583 41.13401 12.35443 1.000 33.49044 371 LEU B CA 1
ATOM 6572 C C . LEU B 1 379 ? 22.14955 41.27141 10.88746 1.000 33.08419 371 LEU B C 1
ATOM 6573 O O . LEU B 1 379 ? 23.32455 41.51764 10.58001 1.000 27.57477 371 LEU B O 1
ATOM 6578 N N . GLU B 1 380 ? 21.19133 41.11034 9.96651 1.000 33.86002 372 GLU B N 1
ATOM 6579 C CA . GLU B 1 380 ? 21.48511 41.28717 8.54543 1.000 34.02313 372 GLU B CA 1
ATOM 6580 C C . GLU B 1 380 ? 22.03497 42.67631 8.26255 1.000 38.79788 372 GLU B C 1
ATOM 6581 O O . GLU B 1 380 ? 22.99536 42.83186 7.49596 1.000 36.58271 372 GLU B O 1
ATOM 6587 N N . ILE B 1 381 ? 21.40778 43.70144 8.84038 1.000 37.08732 373 ILE B N 1
ATOM 6588 C CA . ILE B 1 381 ? 21.87679 45.06825 8.64430 1.000 45.79267 373 ILE B CA 1
ATOM 6589 C C . ILE B 1 381 ? 23.26643 45.24413 9.24309 1.000 37.02496 373 ILE B C 1
ATOM 6590 O O . ILE B 1 381 ? 24.13488 45.89217 8.64406 1.000 32.72184 373 ILE B O 1
ATOM 6595 N N . PHE B 1 382 ? 23.49585 44.67257 10.42905 1.000 26.76835 374 PHE B N 1
ATOM 6596 C CA . PHE B 1 382 ? 24.82267 44.72177 11.03999 1.000 27.23955 374 PHE B CA 1
ATOM 6597 C C . PHE B 1 382 ? 25.87059 44.10525 10.12305 1.000 31.69481 374 PHE B C 1
ATOM 6598 O O . PHE B 1 382 ? 26.95410 44.67026 9.93014 1.000 28.20828 374 PHE B O 1
ATOM 6606 N N . GLU B 1 383 ? 25.56338 42.93805 9.54580 1.000 35.97122 375 GLU B N 1
ATOM 6607 C CA . GLU B 1 383 ? 26.54684 42.24594 8.71504 1.000 33.81465 375 GLU B CA 1
ATOM 6608 C C . GLU B 1 383 ? 26.87134 43.04266 7.46227 1.000 37.16708 375 GLU B C 1
ATOM 6609 O O . GLU B 1 383 ? 28.03255 43.09657 7.04352 1.000 34.88666 375 GLU B O 1
ATOM 6615 N N . ALA B 1 384 ? 25.86178 43.67736 6.85798 1.000 30.66542 376 ALA B N 1
ATOM 6616 C CA . ALA B 1 384 ? 26.07220 44.40181 5.61468 1.000 36.43954 376 ALA B CA 1
ATOM 6617 C C . ALA B 1 384 ? 26.71119 45.76676 5.82522 1.000 40.80674 376 ALA B C 1
ATOM 6618 O O . ALA B 1 384 ? 27.43824 46.23842 4.94519 1.000 42.75746 376 ALA B O 1
ATOM 6620 N N . THR B 1 385 ? 26.45120 46.43464 6.95338 1.000 36.85824 377 THR B N 1
ATOM 6621 C CA . THR B 1 385 ? 26.82434 47.83856 7.05819 1.000 34.96571 377 THR B CA 1
ATOM 6622 C C . THR B 1 385 ? 27.83510 48.14998 8.14838 1.000 31.68605 377 THR B C 1
ATOM 6623 O O . THR B 1 385 ? 28.41161 49.24414 8.12809 1.000 33.10319 377 THR B O 1
ATOM 6627 N N . VAL B 1 386 ? 28.07250 47.24324 9.09103 1.000 33.10370 378 VAL B N 1
ATOM 6628 C CA . VAL B 1 386 ? 28.89427 47.52607 10.25871 1.000 26.80759 378 VAL B CA 1
ATOM 6629 C C . VAL B 1 386 ? 30.16915 46.68903 10.27275 1.000 30.58489 378 VAL B C 1
ATOM 6630 O O . VAL B 1 386 ? 31.26212 47.20683 10.52428 1.000 24.19693 378 VAL B O 1
ATOM 6634 N N . GLU B 1 387 ? 30.04732 45.37916 10.06529 1.000 26.01012 379 GLU B N 1
ATOM 6635 C CA . GLU B 1 387 ? 31.14013 44.53203 10.54616 1.000 26.46161 379 GLU B CA 1
ATOM 6636 C C . GLU B 1 387 ? 32.43966 44.75716 9.77079 1.000 22.35898 379 GLU B C 1
ATOM 6637 O O . GLU B 1 387 ? 33.51963 44.57208 10.33576 1.000 28.64146 379 GLU B O 1
ATOM 6643 N N . HIS B 1 388 ? 32.37579 45.19601 8.50372 1.000 29.21014 380 HIS B N 1
ATOM 6644 C CA . HIS B 1 388 ? 33.61726 45.44297 7.76786 1.000 28.43800 380 HIS B CA 1
ATOM 6645 C C . HIS B 1 388 ? 34.37245 46.67134 8.27032 1.000 32.38693 380 HIS B C 1
ATOM 6646 O O . HIS B 1 388 ? 35.54555 46.84463 7.92536 1.000 30.86212 380 HIS B O 1
ATOM 6653 N N . THR B 1 389 ? 33.73304 47.52634 9.06446 1.000 24.02126 381 THR B N 1
ATOM 6654 C CA . THR B 1 389 ? 34.35426 48.72736 9.60647 1.000 24.23754 381 THR B CA 1
ATOM 6655 C C . THR B 1 389 ? 35.01950 48.50171 10.96266 1.000 24.75848 381 THR B C 1
ATOM 6656 O O . THR B 1 389 ? 35.60070 49.44129 11.51766 1.000 26.71195 381 THR B O 1
ATOM 6660 N N . LEU B 1 390 ? 34.92681 47.30280 11.52838 1.000 24.58172 382 LEU B N 1
ATOM 6661 C CA . LEU B 1 390 ? 35.44223 47.05634 12.88122 1.000 24.25419 382 LEU B CA 1
ATOM 6662 C C . LEU B 1 390 ? 36.88942 46.58868 12.75539 1.000 23.97880 382 LEU B C 1
ATOM 6663 O O . LEU B 1 390 ? 37.17780 45.39376 12.70732 1.000 22.27491 382 LEU B O 1
ATOM 6668 N N . ILE B 1 391 ? 37.81545 47.54292 12.68974 1.000 22.26279 383 ILE B N 1
ATOM 6669 C CA . ILE B 1 391 ? 39.22452 47.22908 12.44068 1.000 23.80445 383 ILE B CA 1
ATOM 6670 C C . ILE B 1 391 ? 39.94467 46.94097 13.75184 1.000 23.72450 383 ILE B C 1
ATOM 6671 O O . ILE B 1 391 ? 40.48191 45.84482 13.95199 1.000 25.37582 383 ILE B O 1
ATOM 6676 N N . GLN B 1 392 ? 39.99454 47.93313 14.63995 1.000 23.68194 384 GLN B N 1
ATOM 6677 C CA . GLN B 1 392 ? 40.60545 47.70718 15.93825 1.000 21.66088 384 GLN B CA 1
ATOM 6678 C C . GLN B 1 392 ? 39.70663 46.77753 16.75441 1.000 29.89679 384 GLN B C 1
ATOM 6679 O O . GLN B 1 392 ? 38.50776 46.69049 16.48824 1.000 27.36697 384 GLN B O 1
ATOM 6685 N N . PRO B 1 393 ? 40.27062 46.03162 17.71048 1.000 29.11600 385 PRO B N 1
ATOM 6686 C CA . PRO B 1 393 ? 39.50800 44.94616 18.35218 1.000 21.82082 385 PRO B CA 1
ATOM 6687 C C . PRO B 1 393 ? 38.26716 45.46755 19.05810 1.000 22.45623 385 PRO B C 1
ATOM 6688 O O . PRO B 1 393 ? 38.34162 46.34915 19.92015 1.000 20.10887 385 PRO B O 1
ATOM 6692 N N . THR B 1 394 ? 37.11965 44.88766 18.70306 1.000 18.31894 386 THR B N 1
ATOM 6693 C CA . THR B 1 394 ? 35.81517 45.38486 19.13696 1.000 18.35128 386 THR B CA 1
ATOM 6694 C C . THR B 1 394 ? 34.91763 44.20483 19.47845 1.000 24.48376 386 THR B C 1
ATOM 6695 O O . THR B 1 394 ? 34.67077 43.35736 18.61357 1.000 21.61446 386 THR B O 1
ATOM 6699 N N . PHE B 1 395 ? 34.42837 44.15540 20.72243 1.000 17.79567 387 PHE B N 1
ATOM 6700 C CA . PHE B 1 395 ? 33.33893 43.25227 21.08883 1.000 21.14200 387 PHE B CA 1
ATOM 6701 C C . PHE B 1 395 ? 32.00852 43.89979 20.70956 1.000 20.98900 387 PHE B C 1
ATOM 6702 O O . PHE B 1 395 ? 31.68181 44.98547 21.19580 1.000 21.29841 387 PHE B O 1
ATOM 6710 N N . ILE B 1 396 ? 31.24041 43.23839 19.85479 1.000 24.27100 388 ILE B N 1
ATOM 6711 C CA . ILE B 1 396 ? 29.87147 43.63925 19.56139 1.000 25.47571 388 ILE B CA 1
ATOM 6712 C C . ILE B 1 396 ? 28.95810 42.82340 20.46044 1.000 22.76969 388 ILE B C 1
ATOM 6713 O O . ILE B 1 396 ? 29.02239 41.58750 20.46562 1.000 22.33732 388 ILE B O 1
ATOM 6718 N N . THR B 1 397 ? 28.10869 43.49647 21.22492 1.000 21.10172 389 THR B N 1
ATOM 6719 C CA . THR B 1 397 ? 27.41698 42.83516 22.32405 1.000 19.58285 389 THR B CA 1
ATOM 6720 C C . THR B 1 397 ? 25.90030 42.88839 22.16910 1.000 23.10697 389 THR B C 1
ATOM 6721 O O . THR B 1 397 ? 25.34965 43.70425 21.42464 1.000 22.39443 389 THR B O 1
ATOM 6725 N N . ASP B 1 398 ? 25.23060 41.99136 22.89930 1.000 20.88996 390 ASP B N 1
ATOM 6726 C CA . ASP B 1 398 ? 23.78682 42.03597 23.08512 1.000 21.42616 390 ASP B CA 1
ATOM 6727 C C . ASP B 1 398 ? 23.05751 41.70662 21.78392 1.000 27.32699 390 ASP B C 1
ATOM 6728 O O . ASP B 1 398 ? 22.37794 42.55169 21.19860 1.000 30.59454 390 ASP B O 1
ATOM 6733 N N . HIS B 1 399 ? 23.20966 40.46399 21.32139 1.000 30.60566 391 HIS B N 1
ATOM 6734 C CA . HIS B 1 399 ? 22.57192 39.99324 20.10469 1.000 24.20888 391 HIS B CA 1
ATOM 6735 C C . HIS B 1 399 ? 21.11435 39.64222 20.38901 1.000 26.98709 391 HIS B C 1
ATOM 6736 O O . HIS B 1 399 ? 20.78934 39.15025 21.47339 1.000 28.37108 391 HIS B O 1
ATOM 6743 N N . PRO B 1 400 ? 20.22562 39.86467 19.42291 1.000 23.44073 392 PRO B N 1
ATOM 6744 C CA . PRO B 1 400 ? 18.82526 39.47908 19.61263 1.000 27.32739 392 PRO B CA 1
ATOM 6745 C C . PRO B 1 400 ? 18.67952 37.98766 19.87735 1.000 29.46614 392 PRO B C 1
ATOM 6746 O O . PRO B 1 400 ? 19.48757 37.16267 19.43468 1.000 27.96265 392 PRO B O 1
ATOM 6750 N N . VAL B 1 401 ? 17.62034 37.65029 20.61281 1.000 27.78354 393 VAL B N 1
ATOM 6751 C CA . VAL B 1 401 ? 17.39780 36.25971 20.98587 1.000 31.91036 393 VAL B CA 1
ATOM 6752 C C . VAL B 1 401 ? 17.10317 35.40638 19.75352 1.000 37.13397 393 VAL B C 1
ATOM 6753 O O . VAL B 1 401 ? 17.46700 34.22119 19.70892 1.000 32.60843 393 VAL B O 1
ATOM 6757 N N . GLU B 1 402 ? 16.47899 35.99262 18.72316 1.000 33.24185 394 GLU B N 1
ATOM 6758 C CA . GLU B 1 402 ? 16.10764 35.21986 17.53825 1.000 31.85761 394 GLU B CA 1
ATOM 6759 C C . GLU B 1 402 ? 17.31532 34.54933 16.89087 1.000 30.47684 394 GLU B C 1
ATOM 6760 O O . GLU B 1 402 ? 17.18304 33.47603 16.30152 1.000 36.83360 394 GLU B O 1
ATOM 6766 N N . VAL B 1 403 ? 18.50103 35.14269 17.00242 1.000 29.13536 395 VAL B N 1
ATOM 6767 C CA . VAL B 1 403 ? 19.68478 34.59808 16.34871 1.000 29.50281 395 VAL B CA 1
ATOM 6768 C C . VAL B 1 403 ? 20.65647 33.99962 17.35051 1.000 29.97636 395 VAL B C 1
ATOM 6769 O O . VAL B 1 403 ? 21.81180 33.72685 17.00212 1.000 28.20769 395 VAL B O 1
ATOM 6773 N N . SER B 1 404 ? 20.21966 33.77251 18.58797 1.000 28.04937 396 SER B N 1
ATOM 6774 C CA . SER B 1 404 ? 21.10968 33.33805 19.66821 1.000 28.35004 396 SER B CA 1
ATOM 6775 C C . SER B 1 404 ? 20.48359 32.17832 20.43719 1.000 29.08617 396 SER B C 1
ATOM 6776 O O . SER B 1 404 ? 20.15793 32.30483 21.62128 1.000 28.85016 396 SER B O 1
ATOM 6779 N N . PRO B 1 405 ? 20.35465 31.00769 19.79955 1.000 31.30846 397 PRO B N 1
ATOM 6780 C CA . PRO B 1 405 ? 19.54724 29.92625 20.39477 1.000 28.65066 397 PRO B CA 1
ATOM 6781 C C . PRO B 1 405 ? 20.12454 29.32215 21.66601 1.000 27.58472 397 PRO B C 1
ATOM 6782 O O . PRO B 1 405 ? 19.38566 28.64440 22.38905 1.000 26.02441 397 PRO B O 1
ATOM 6786 N N . LEU B 1 406 ? 21.40136 29.52993 21.96755 1.000 27.76086 398 LEU B N 1
ATOM 6787 C CA . LEU B 1 406 ? 22.01987 28.92302 23.14376 1.000 25.64117 398 LEU B CA 1
ATOM 6788 C C . LEU B 1 406 ? 22.42551 29.94609 24.19732 1.000 28.11875 398 LEU B C 1
ATOM 6789 O O . LEU B 1 406 ? 23.00180 29.56538 25.22352 1.000 31.54252 398 LEU B O 1
ATOM 6794 N N . ALA B 1 407 ? 22.14692 31.22917 23.97472 1.000 25.65524 399 ALA B N 1
ATOM 6795 C CA . ALA B 1 407 ? 22.56715 32.29867 24.87177 1.000 25.96446 399 ALA B CA 1
ATOM 6796 C C . ALA B 1 407 ? 21.43811 32.70722 25.80975 1.000 27.32146 399 ALA B C 1
ATOM 6797 O O . ALA B 1 407 ? 20.26939 32.77027 25.41384 1.000 25.86678 399 ALA B O 1
ATOM 6799 N N . ARG B 1 408 ? 21.81553 33.01630 27.04499 1.000 29.14102 400 ARG B N 1
ATOM 6800 C CA . ARG B 1 408 ? 20.87303 33.40724 28.08369 1.000 25.01055 400 ARG B CA 1
ATOM 6801 C C . ARG B 1 408 ? 20.21954 34.74590 27.75794 1.000 32.24574 400 ARG B C 1
ATOM 6802 O O . ARG B 1 408 ? 20.91027 35.72758 27.46900 1.000 25.75767 400 ARG B O 1
ATOM 6810 N N . ALA B 1 409 ? 18.89074 34.79644 27.84961 1.000 28.15474 401 ALA B N 1
ATOM 6811 C CA . ALA B 1 409 ? 18.17046 36.04415 27.61808 1.000 32.14882 401 ALA B CA 1
ATOM 6812 C C . ALA B 1 409 ? 18.52718 37.08054 28.67737 1.000 30.74177 401 ALA B C 1
ATOM 6813 O O . ALA B 1 409 ? 18.79444 36.75875 29.83776 1.000 33.91029 401 ALA B O 1
ATOM 6815 N N . ASN B 1 410 ? 18.52286 38.34112 28.26857 1.000 32.06402 402 ASN B N 1
ATOM 6816 C CA . ASN B 1 410 ? 18.79805 39.42858 29.19723 1.000 28.82496 402 ASN B CA 1
ATOM 6817 C C . ASN B 1 410 ? 17.64074 39.60093 30.17602 1.000 28.66356 402 ASN B C 1
ATOM 6818 O O . ASN B 1 410 ? 16.46868 39.51727 29.79360 1.000 29.97779 402 ASN B O 1
ATOM 6823 N N . ASP B 1 411 ? 17.98182 39.84858 31.44979 1.000 29.92739 403 ASP B N 1
ATOM 6824 C CA . ASP B 1 411 ? 16.96803 39.96311 32.49872 1.000 35.08378 403 ASP B CA 1
ATOM 6825 C C . ASP B 1 411 ? 16.03770 41.14025 32.27093 1.000 37.94881 403 ASP B C 1
ATOM 6826 O O . ASP B 1 411 ? 14.86536 41.08289 32.65560 1.000 38.28190 403 ASP B O 1
ATOM 6831 N N . ASN B 1 412 ? 16.53906 42.22509 31.68884 1.000 34.35241 404 ASN B N 1
ATOM 6832 C CA . ASN B 1 412 ? 15.71517 43.42250 31.57737 1.000 38.86636 404 ASN B CA 1
ATOM 6833 C C . ASN B 1 412 ? 14.98634 43.52244 30.24405 1.000 42.19655 404 ASN B C 1
ATOM 6834 O O . ASN B 1 412 ? 13.91279 44.12302 30.19210 1.000 38.06234 404 ASN B O 1
ATOM 6839 N N . ASP B 1 413 ? 15.52577 42.94316 29.16794 1.000 37.60803 405 ASP B N 1
ATOM 6840 C CA . ASP B 1 413 ? 14.83632 42.90426 27.87795 1.000 40.83852 405 ASP B CA 1
ATOM 6841 C C . ASP B 1 413 ? 15.03719 41.53759 27.24600 1.000 37.22216 405 ASP B C 1
ATOM 6842 O O . ASP B 1 413 ? 16.02366 41.31224 26.53316 1.000 33.88569 405 ASP B O 1
ATOM 6847 N N . PRO B 1 414 ? 14.09211 40.61019 27.44832 1.000 41.95110 406 PRO B N 1
ATOM 6848 C CA . PRO B 1 414 ? 14.28532 39.22726 26.96519 1.000 40.88711 406 PRO B CA 1
ATOM 6849 C C . PRO B 1 414 ? 14.27919 39.08187 25.44497 1.000 43.51525 406 PRO B C 1
ATOM 6850 O O . PRO B 1 414 ? 14.46197 37.95652 24.95496 1.000 40.47223 406 PRO B O 1
ATOM 6854 N N . GLY B 1 415 ? 14.06263 40.16056 24.68554 1.000 37.09754 407 GLY B N 1
ATOM 6855 C CA . GLY B 1 415 ? 14.29961 40.10160 23.25352 1.000 32.73182 407 GLY B CA 1
ATOM 6856 C C . GLY B 1 415 ? 15.77221 40.09653 22.87801 1.000 33.20653 407 GLY B C 1
ATOM 6857 O O . GLY B 1 415 ? 16.10797 39.81535 21.72124 1.000 29.86988 407 GLY B O 1
ATOM 6858 N N . TYR B 1 416 ? 16.65676 40.41192 23.82287 1.000 26.24016 408 TYR B N 1
ATOM 6859 C CA . TYR B 1 416 ? 18.09665 40.38656 23.59377 1.000 25.53329 408 TYR B CA 1
ATOM 6860 C C . TYR B 1 416 ? 18.73549 39.30973 24.46368 1.000 26.38100 408 TYR B C 1
ATOM 6861 O O . TYR B 1 416 ? 18.15622 38.88196 25.46513 1.000 28.47983 408 TYR B O 1
ATOM 6870 N N . THR B 1 417 ? 19.93455 38.86311 24.07142 1.000 25.06528 409 THR B N 1
ATOM 6871 C CA . THR B 1 417 ? 20.71152 37.93154 24.88220 1.000 27.61628 409 THR B CA 1
ATOM 6872 C C . THR B 1 417 ? 22.04846 38.55452 25.26057 1.000 25.58931 409 THR B C 1
ATOM 6873 O O . THR B 1 417 ? 22.55478 39.45510 24.58746 1.000 25.26496 409 THR B O 1
ATOM 6877 N N . ASP B 1 418 ? 22.60609 38.07482 26.37088 1.000 28.17039 410 ASP B N 1
ATOM 6878 C CA . ASP B 1 418 ? 23.87686 38.57473 26.89633 1.000 25.31313 410 ASP B CA 1
ATOM 6879 C C . ASP B 1 418 ? 24.99902 37.85770 26.15354 1.000 25.43951 410 ASP B C 1
ATOM 6880 O O . ASP B 1 418 ? 25.61057 36.90387 26.63857 1.000 19.65294 410 ASP B O 1
ATOM 6885 N N . ARG B 1 419 ? 25.25772 38.32699 24.93622 1.000 21.56588 411 ARG B N 1
ATOM 6886 C CA . ARG B 1 419 ? 26.11831 37.63363 23.98848 1.000 21.23001 411 ARG B CA 1
ATOM 6887 C C . ARG B 1 419 ? 27.09508 38.63810 23.39426 1.000 24.14225 411 ARG B C 1
ATOM 6888 O O . ARG B 1 419 ? 26.86786 39.84986 23.44459 1.000 23.27355 411 ARG B O 1
ATOM 6896 N N . PHE B 1 420 ? 28.21189 38.13308 22.86962 1.000 20.44019 412 PHE B N 1
ATOM 6897 C CA . PHE B 1 420 ? 29.14734 38.98982 22.15947 1.000 18.17488 412 PHE B CA 1
ATOM 6898 C C . PHE B 1 420 ? 29.79337 38.22250 21.01745 1.000 21.12112 412 PHE B C 1
ATOM 6899 O O . PHE B 1 420 ? 29.83850 36.98974 21.00647 1.000 21.70375 412 PHE B O 1
ATOM 6907 N N . GLU B 1 421 ? 30.29910 38.98892 20.05729 1.000 22.23316 413 GLU B N 1
ATOM 6908 C CA . GLU B 1 421 ? 31.26297 38.53592 19.06743 1.000 22.49269 413 GLU B CA 1
ATOM 6909 C C . GLU B 1 421 ? 32.41083 39.53064 19.01255 1.000 21.96784 413 GLU B C 1
ATOM 6910 O O . GLU B 1 421 ? 32.19894 40.74772 19.08577 1.000 22.17262 413 GLU B O 1
ATOM 6916 N N . LEU B 1 422 ? 33.62404 39.00938 18.88691 1.000 23.14511 414 LEU B N 1
ATOM 6917 C CA . LEU B 1 422 ? 34.81657 39.83477 18.78695 1.000 21.00075 414 LEU B CA 1
ATOM 6918 C C . LEU B 1 422 ? 35.22671 39.95997 17.32276 1.000 23.35778 414 LEU B C 1
ATOM 6919 O O . LEU B 1 422 ? 35.35316 38.95425 16.62234 1.000 20.67388 414 LEU B O 1
ATOM 6924 N N . PHE B 1 423 ? 35.46651 41.18589 16.87652 1.000 20.15001 415 PHE B N 1
ATOM 6925 C CA . PHE B 1 423 ? 35.89247 41.45151 15.50778 1.000 22.50305 415 PHE B CA 1
ATOM 6926 C C . PHE B 1 423 ? 37.23887 42.15183 15.51506 1.000 19.97648 415 PHE B C 1
ATOM 6927 O O . PHE B 1 423 ? 37.48262 43.04785 16.33167 1.000 18.40749 415 PHE B O 1
ATOM 6935 N N . VAL B 1 424 ? 38.11398 41.72393 14.61511 1.000 24.10272 416 VAL B N 1
ATOM 6936 C CA . VAL B 1 424 ? 39.39867 42.37807 14.38348 1.000 22.23107 416 VAL B CA 1
ATOM 6937 C C . VAL B 1 424 ? 39.57479 42.45917 12.87891 1.000 23.42792 416 VAL B C 1
ATOM 6938 O O . VAL B 1 424 ? 39.39514 41.45674 12.17935 1.000 24.66419 416 VAL B O 1
ATOM 6942 N N . ASN B 1 425 ? 39.88442 43.65445 12.37887 1.000 21.69063 417 ASN B N 1
ATOM 6943 C CA . ASN B 1 425 ? 40.04620 43.87661 10.94446 1.000 22.18231 417 ASN B CA 1
ATOM 6944 C C . ASN B 1 425 ? 38.84488 43.33687 10.17379 1.000 23.61165 417 ASN B C 1
ATOM 6945 O O . ASN B 1 425 ? 38.98030 42.70590 9.12128 1.000 25.95328 417 ASN B O 1
ATOM 6950 N N . GLY B 1 426 ? 37.65097 43.57800 10.71163 1.000 23.80353 418 GLY B N 1
ATOM 6951 C CA . GLY B 1 426 ? 36.44719 43.15164 10.02790 1.000 22.11098 418 GLY B CA 1
ATOM 6952 C C . GLY B 1 426 ? 36.15468 41.66798 10.07654 1.000 26.53602 418 GLY B C 1
ATOM 6953 O O . GLY B 1 426 ? 35.19185 41.23045 9.44087 1.000 27.39397 418 GLY B O 1
ATOM 6954 N N . LYS B 1 427 ? 36.93812 40.87831 10.81816 1.000 19.84167 419 LYS B N 1
ATOM 6955 C CA . LYS B 1 427 ? 36.77794 39.42896 10.87537 1.000 19.97928 419 LYS B CA 1
ATOM 6956 C C . LYS B 1 427 ? 36.35503 38.98444 12.26672 1.000 21.28049 419 LYS B C 1
ATOM 6957 O O . LYS B 1 427 ? 36.87585 39.48125 13.27391 1.000 18.74635 419 LYS B O 1
ATOM 6963 N N . GLU B 1 428 ? 35.44416 38.01229 12.32002 1.000 22.76232 420 GLU B N 1
ATOM 6964 C CA . GLU B 1 428 ? 35.02023 37.44613 13.59636 1.000 23.74639 420 GLU B CA 1
ATOM 6965 C C . GLU B 1 428 ? 36.11721 36.53410 14.13937 1.000 21.15051 420 GLU B C 1
ATOM 6966 O O . GLU B 1 428 ? 36.50977 35.57152 13.47500 1.000 23.64882 420 GLU B O 1
ATOM 6972 N N . LEU B 1 429 ? 36.57450 36.80955 15.35935 1.000 25.34029 421 LEU B N 1
ATOM 6973 C CA . LEU B 1 429 ? 37.65255 36.06244 16.00263 1.000 20.50940 421 LEU B CA 1
ATOM 6974 C C . LEU B 1 429 ? 37.19651 35.23268 17.19701 1.000 23.87578 421 LEU B C 1
ATOM 6975 O O . LEU B 1 429 ? 37.83159 34.22585 17.53135 1.000 20.32135 421 LEU B O 1
ATOM 6980 N N . ALA B 1 430 ? 36.12123 35.63511 17.85365 1.000 17.37749 422 ALA B N 1
ATOM 6981 C CA . ALA B 1 430 ? 35.62316 34.90644 19.00539 1.000 23.30588 422 ALA B CA 1
ATOM 6982 C C . ALA B 1 430 ? 34.15122 35.23616 19.15876 1.000 26.98823 422 ALA B C 1
ATOM 6983 O O . ALA B 1 430 ? 33.63294 36.18919 18.56256 1.000 18.88538 422 ALA B O 1
ATOM 6985 N N . ASN B 1 431 ? 33.48781 34.42617 19.97158 1.000 20.13404 423 ASN B N 1
ATOM 6986 C CA A ASN B 1 431 ? 32.10482 34.67200 20.31614 0.559 20.51239 423 ASN B CA 1
ATOM 6987 C CA B ASN B 1 431 ? 32.06443 34.58171 20.25898 0.441 21.04928 423 ASN B CA 1
ATOM 6988 C C . ASN B 1 431 ? 31.80657 33.91336 21.59460 1.000 22.31351 423 ASN B C 1
ATOM 6989 O O . ASN B 1 431 ? 32.38099 32.84966 21.86098 1.000 23.04562 423 ASN B O 1
ATOM 6998 N N . GLY B 1 432 ? 30.95490 34.51503 22.41476 1.000 18.40471 424 GLY B N 1
ATOM 6999 C CA . GLY B 1 432 ? 30.67305 33.92159 23.71026 1.000 18.55764 424 GLY B CA 1
ATOM 7000 C C . GLY B 1 432 ? 29.43124 34.53302 24.30561 1.000 24.35220 424 GLY B C 1
ATOM 7001 O O . GLY B 1 432 ? 28.87662 35.49942 23.77432 1.000 19.37996 424 GLY B O 1
ATOM 7002 N N . PHE B 1 433 ? 28.98761 33.94716 25.41907 1.000 21.71034 425 PHE B N 1
ATOM 7003 C CA . PHE B 1 433 ? 27.79188 34.47011 26.05997 1.000 20.00847 425 PHE B CA 1
ATOM 7004 C C . PHE B 1 433 ? 27.63045 33.90062 27.45704 1.000 23.94319 425 PHE B C 1
ATOM 7005 O O . PHE B 1 433 ? 28.25665 32.90412 27.82936 1.000 23.21174 425 PHE B O 1
ATOM 7013 N N . SER B 1 434 ? 26.80788 34.59210 28.23606 1.000 21.01534 426 SER B N 1
ATOM 7014 C CA . SER B 1 434 ? 26.17172 33.98393 29.39157 1.000 23.62274 426 SER B CA 1
ATOM 7015 C C . SER B 1 434 ? 25.34322 32.80954 28.89758 1.000 22.75724 426 SER B C 1
ATOM 7016 O O . SER B 1 434 ? 24.57919 32.94591 27.93626 1.000 25.26013 426 SER B O 1
ATOM 7019 N N . GLU B 1 435 ? 25.52304 31.64559 29.52102 1.000 21.52858 427 GLU B N 1
ATOM 7020 C CA . GLU B 1 435 ? 24.95536 30.42101 28.97529 1.000 24.12855 427 GLU B CA 1
ATOM 7021 C C . GLU B 1 435 ? 23.50566 30.25573 29.39009 1.000 25.47277 427 GLU B C 1
ATOM 7022 O O . GLU B 1 435 ? 23.13138 30.52359 30.53918 1.000 28.37587 427 GLU B O 1
ATOM 7028 N N . LEU B 1 436 ? 22.68829 29.79623 28.44844 1.000 22.98229 428 LEU B N 1
ATOM 7029 C CA . LEU B 1 436 ? 21.30045 29.46263 28.75396 1.000 23.29377 428 LEU B CA 1
ATOM 7030 C C . LEU B 1 436 ? 21.27437 28.17130 29.56358 1.000 32.92567 428 LEU B C 1
ATOM 7031 O O . LEU B 1 436 ? 21.61127 27.10304 29.04202 1.000 32.27460 428 LEU B O 1
ATOM 7036 N N . ASN B 1 437 ? 20.90824 28.25083 30.84580 1.000 24.65128 429 ASN B N 1
ATOM 7037 C CA . ASN B 1 437 ? 20.82725 27.04156 31.65916 1.000 27.62669 429 ASN B CA 1
ATOM 7038 C C . ASN B 1 437 ? 19.40287 26.69858 32.05373 1.000 28.85521 429 ASN B C 1
ATOM 7039 O O . ASN B 1 437 ? 19.18824 25.68185 32.71624 1.000 34.45241 429 ASN B O 1
ATOM 7044 N N . ASP B 1 438 ? 18.42637 27.50859 31.64452 1.000 27.71009 430 ASP B N 1
ATOM 7045 C CA . ASP B 1 438 ? 17.00516 27.24564 31.84173 1.000 29.45911 430 ASP B CA 1
ATOM 7046 C C . ASP B 1 438 ? 16.55781 26.17306 30.84827 1.000 33.67816 430 ASP B C 1
ATOM 7047 O O . ASP B 1 438 ? 16.45755 26.44537 29.64170 1.000 37.06804 430 ASP B O 1
ATOM 7052 N N . PRO B 1 439 ? 16.27778 24.94978 31.31506 1.000 32.77547 431 PRO B N 1
ATOM 7053 C CA . PRO B 1 439 ? 15.93728 23.86681 30.37699 1.000 33.32741 431 PRO B CA 1
ATOM 7054 C C . PRO B 1 439 ? 14.63619 24.10452 29.63138 1.000 37.44367 431 PRO B C 1
ATOM 7055 O O . PRO B 1 439 ? 14.51611 23.70959 28.46452 1.000 32.91687 431 PRO B O 1
ATOM 7059 N N . GLU B 1 440 ? 13.64623 24.72557 30.26837 1.000 33.54380 432 GLU B N 1
ATOM 7060 C CA . GLU B 1 440 ? 12.38452 24.94590 29.57127 1.000 38.43712 432 GLU B CA 1
ATOM 7061 C C . GLU B 1 440 ? 12.55682 25.97462 28.46706 1.000 39.31397 432 GLU B C 1
ATOM 7062 O O . GLU B 1 440 ? 12.02343 25.80833 27.36077 1.000 37.71710 432 GLU B O 1
ATOM 7068 N N . ASP B 1 441 ? 13.30809 27.03751 28.75242 1.000 33.95708 433 ASP B N 1
ATOM 7069 C CA . ASP B 1 441 ? 13.62250 28.03346 27.73548 1.000 34.54945 433 ASP B CA 1
ATOM 7070 C C . ASP B 1 441 ? 14.42419 27.40314 26.59725 1.000 33.52655 433 ASP B C 1
ATOM 7071 O O . ASP B 1 441 ? 14.12604 27.63143 25.41839 1.000 34.51610 433 ASP B O 1
ATOM 7076 N N . GLN B 1 442 ? 15.42285 26.57841 26.93350 1.000 32.17078 434 GLN B N 1
ATOM 7077 C CA . GLN B 1 442 ? 16.23492 25.92831 25.90349 1.000 34.25098 434 GLN B CA 1
ATOM 7078 C C . GLN B 1 442 ? 15.39076 25.01435 25.02512 1.000 39.06150 434 GLN B C 1
ATOM 7079 O O . GLN B 1 442 ? 15.55993 24.99196 23.79936 1.000 41.83461 434 GLN B O 1
ATOM 7085 N N . ALA B 1 443 ? 14.47491 24.25310 25.63507 1.000 35.58484 435 ALA B N 1
ATOM 7086 C CA . ALA B 1 443 ? 13.60496 23.37863 24.85949 1.000 35.93019 435 ALA B CA 1
ATOM 7087 C C . ALA B 1 443 ? 12.71931 24.18148 23.91716 1.000 40.73957 435 ALA B C 1
ATOM 7088 O O . ALA B 1 443 ? 12.49451 23.77512 22.77325 1.000 44.63286 435 ALA B O 1
ATOM 7090 N N . GLN B 1 444 ? 12.21883 25.33018 24.37313 1.000 38.04582 436 GLN B N 1
ATOM 7091 C CA . GLN B 1 444 ? 11.39869 26.17291 23.50751 1.000 44.30918 436 GLN B CA 1
ATOM 7092 C C . GLN B 1 444 ? 12.19282 26.65149 22.29789 1.000 44.78609 436 GLN B C 1
ATOM 7093 O O . GLN B 1 444 ? 11.72112 26.57059 21.15951 1.000 49.99136 436 GLN B O 1
ATOM 7099 N N . ARG B 1 445 ? 13.40821 27.14761 22.52376 1.000 40.37330 437 ARG B N 1
ATOM 7100 C CA . ARG B 1 445 ? 14.22372 27.61188 21.40584 1.000 45.86122 437 ARG B CA 1
ATOM 7101 C C . ARG B 1 445 ? 14.56394 26.46847 20.46075 1.000 47.26331 437 ARG B C 1
ATOM 7102 O O . ARG B 1 445 ? 14.55840 26.64519 19.23663 1.000 49.29066 437 ARG B O 1
ATOM 7110 N N . PHE B 1 446 ? 14.86585 25.28946 21.00978 1.000 43.87672 438 PHE B N 1
ATOM 7111 C CA . PHE B 1 446 ? 15.09573 24.12754 20.16084 1.000 47.42792 438 PHE B CA 1
ATOM 7112 C C . PHE B 1 446 ? 13.89300 23.87197 19.26167 1.000 49.50019 438 PHE B C 1
ATOM 7113 O O . PHE B 1 446 ? 14.04691 23.54084 18.07976 1.000 50.98247 438 PHE B O 1
ATOM 7121 N N . GLN B 1 447 ? 12.68537 24.05008 19.79770 1.000 50.74494 439 GLN B N 1
ATOM 7122 C CA . GLN B 1 447 ? 11.48648 23.81581 19.00023 1.000 56.24880 439 GLN B CA 1
ATOM 7123 C C . GLN B 1 447 ? 11.31846 24.86950 17.91623 1.000 58.95363 439 GLN B C 1
ATOM 7124 O O . GLN B 1 447 ? 10.85075 24.55371 16.81629 1.000 60.85836 439 GLN B O 1
ATOM 7130 N N . ALA B 1 448 ? 11.69241 26.11827 18.19726 1.000 61.43340 440 ALA B N 1
ATOM 7131 C CA . ALA B 1 448 ? 11.64300 27.13587 17.15392 1.000 63.29061 440 ALA B CA 1
ATOM 7132 C C . ALA B 1 448 ? 12.67187 26.86645 16.06224 1.000 63.06455 440 ALA B C 1
ATOM 7133 O O . ALA B 1 448 ? 12.42939 27.19692 14.89532 1.000 60.80204 440 ALA B O 1
ATOM 7135 N N . GLN B 1 449 ? 13.81788 26.26740 16.41565 1.000 59.61841 441 GLN B N 1
ATOM 7136 C CA . GLN B 1 449 ? 14.80808 25.90334 15.40172 1.000 62.27141 441 GLN B CA 1
ATOM 7137 C C . GLN B 1 449 ? 14.30832 24.75572 14.53004 1.000 67.41442 441 GLN B C 1
ATOM 7138 O O . GLN B 1 449 ? 14.52023 24.75647 13.31108 1.000 65.08725 441 GLN B O 1
ATOM 7144 N N . VAL B 1 450 ? 13.64898 23.76543 15.13836 1.000 66.91586 442 VAL B N 1
ATOM 7145 C CA . VAL B 1 450 ? 13.05496 22.67819 14.36412 1.000 67.78570 442 VAL B CA 1
ATOM 7146 C C . VAL B 1 450 ? 12.00450 23.22312 13.40276 1.000 79.15629 442 VAL B C 1
ATOM 7147 O O . VAL B 1 450 ? 11.87666 22.75267 12.26579 1.000 83.36370 442 VAL B O 1
ATOM 7151 N N . ALA B 1 451 ? 11.25032 24.23740 13.83413 1.000 81.75488 443 ALA B N 1
ATOM 7152 C CA . ALA B 1 451 ? 10.30624 24.89065 12.93347 1.000 81.60459 443 ALA B CA 1
ATOM 7153 C C . ALA B 1 451 ? 11.02268 25.64459 11.81814 1.000 82.07109 443 ALA B C 1
ATOM 7154 O O . ALA B 1 451 ? 10.52968 25.68605 10.68493 1.000 84.02103 443 ALA B O 1
ATOM 7156 N N . ALA B 1 452 ? 12.18770 26.23141 12.11227 1.000 81.25056 444 ALA B N 1
ATOM 7157 C CA . ALA B 1 452 ? 12.93260 26.96466 11.09191 1.000 84.66308 444 ALA B CA 1
ATOM 7158 C C . ALA B 1 452 ? 13.55249 26.03179 10.05694 1.000 93.66522 444 ALA B C 1
ATOM 7159 O O . ALA B 1 452 ? 13.64860 26.39418 8.87747 1.000 99.03640 444 ALA B O 1
ATOM 7161 N N . LYS B 1 453 ? 13.98341 24.83703 10.47303 1.000 91.73063 445 LYS B N 1
ATOM 7162 C CA . LYS B 1 453 ? 14.52772 23.87729 9.51778 1.000 92.44334 445 LYS B CA 1
ATOM 7163 C C . LYS B 1 453 ? 13.46597 23.40319 8.53214 1.000 99.00094 445 LYS B C 1
ATOM 7164 O O . LYS B 1 453 ? 13.78270 23.11957 7.37074 1.000 102.79348 445 LYS B O 1
ATOM 7166 N N . GLU B 1 454 ? 12.20616 23.31873 8.97024 1.000 98.12117 446 GLU B N 1
ATOM 7167 C CA . GLU B 1 454 ? 11.12668 22.91896 8.07616 1.000 100.16562 446 GLU B CA 1
ATOM 7168 C C . GLU B 1 454 ? 10.88802 23.93386 6.96641 1.000 107.82869 446 GLU B C 1
ATOM 7169 O O . GLU B 1 454 ? 10.33898 23.56933 5.92118 1.000 113.20053 446 GLU B O 1
ATOM 7171 N N . GLY B 1 455 ? 11.28621 25.18789 7.16594 1.000 109.54801 447 GLY B N 1
ATOM 7172 C CA . GLY B 1 455 ? 11.10809 26.24251 6.19137 1.000 114.10168 447 GLY B CA 1
ATOM 7173 C C . GLY B 1 455 ? 12.19496 26.35647 5.14611 1.000 113.98255 447 GLY B C 1
ATOM 7174 O O . GLY B 1 455 ? 12.22030 27.34179 4.40023 1.000 116.69603 447 GLY B O 1
ATOM 7175 N N . GLY B 1 456 ? 13.08964 25.38036 5.06087 1.000 111.38184 448 GLY B N 1
ATOM 7176 C CA . GLY B 1 456 ? 14.18189 25.41418 4.11682 1.000 112.04088 448 GLY B CA 1
ATOM 7177 C C . GLY B 1 456 ? 15.47983 25.97381 4.65091 1.000 113.45968 448 GLY B C 1
ATOM 7178 O O . GLY B 1 456 ? 16.24699 26.55131 3.87353 1.000 115.01726 448 GLY B O 1
ATOM 7179 N N . ASP B 1 457 ? 15.75291 25.81895 5.94632 1.000 111.39291 449 ASP B N 1
ATOM 7180 C CA . ASP B 1 457 ? 16.95816 26.34374 6.58716 1.000 108.72932 449 ASP B CA 1
ATOM 7181 C C . ASP B 1 457 ? 17.88470 25.16530 6.87941 1.000 106.37455 449 ASP B C 1
ATOM 7182 O O . ASP B 1 457 ? 17.65694 24.40305 7.82381 1.000 108.56836 449 ASP B O 1
ATOM 7187 N N . ASP B 1 458 ? 18.93758 25.02400 6.07056 1.000 100.64112 450 ASP B N 1
ATOM 7188 C CA . ASP B 1 458 ? 19.85624 23.90282 6.22103 1.000 94.15265 450 ASP B CA 1
ATOM 7189 C C . ASP B 1 458 ? 20.78247 24.04442 7.42277 1.000 90.97458 450 ASP B C 1
ATOM 7190 O O . ASP B 1 458 ? 21.52984 23.10367 7.71407 1.000 97.07227 450 ASP B O 1
ATOM 7192 N N . GLU B 1 459 ? 20.75453 25.17807 8.12643 1.000 83.88446 451 GLU B N 1
ATOM 7193 C CA . GLU B 1 459 ? 21.64361 25.41421 9.25903 1.000 69.85882 451 GLU B CA 1
ATOM 7194 C C . GLU B 1 459 ? 20.91357 25.49726 10.59519 1.000 68.66912 451 GLU B C 1
ATOM 7195 O O . GLU B 1 459 ? 21.56095 25.72899 11.62444 1.000 66.51648 451 GLU B O 1
ATOM 7197 N N . ALA B 1 460 ? 19.59381 25.31326 10.61167 1.000 66.23135 452 ALA B N 1
ATOM 7198 C CA . ALA B 1 460 ? 18.84480 25.32690 11.86109 1.000 66.53391 452 ALA B CA 1
ATOM 7199 C C . ALA B 1 460 ? 19.24212 24.14423 12.73975 1.000 69.87967 452 ALA B C 1
ATOM 7200 O O . ALA B 1 460 ? 19.59341 23.06676 12.25113 1.000 76.11334 452 ALA B O 1
ATOM 7202 N N . MET B 1 461 ? 19.18182 24.35454 14.05197 1.000 59.26260 453 MET B N 1
ATOM 7203 C CA . MET B 1 461 ? 19.60842 23.33864 14.99924 1.000 59.08930 453 MET B CA 1
ATOM 7204 C C . MET B 1 461 ? 18.54333 22.24990 15.15337 1.000 64.25696 453 MET B C 1
ATOM 7205 O O . MET B 1 461 ? 17.39381 22.39439 14.72418 1.000 66.19002 453 MET B O 1
ATOM 7210 N N . HIS B 1 462 ? 18.94907 21.13704 15.76542 1.000 64.46084 454 HIS B N 1
ATOM 7211 C CA . HIS B 1 462 ? 18.07410 20.00574 16.04157 1.000 63.96180 454 HIS B CA 1
ATOM 7212 C C . HIS B 1 462 ? 17.73413 19.95219 17.52714 1.000 58.92893 454 HIS B C 1
ATOM 7213 O O . HIS B 1 462 ? 18.44426 20.50477 18.37454 1.000 53.57875 454 HIS B O 1
ATOM 7220 N N . TYR B 1 463 ? 16.65099 19.24576 17.83836 1.000 51.58232 455 TYR B N 1
ATOM 7221 C CA . TYR B 1 463 ? 16.25496 19.03339 19.22500 1.000 49.83904 455 TYR B CA 1
ATOM 7222 C C . TYR B 1 463 ? 17.06596 17.88515 19.82110 1.000 48.49723 455 TYR B C 1
ATOM 7223 O O . TYR B 1 463 ? 16.95785 16.73710 19.37586 1.000 51.51279 455 TYR B O 1
ATOM 7232 N N . ASP B 1 464 ? 17.85190 18.19570 20.84370 1.000 46.65632 456 ASP B N 1
ATOM 7233 C CA . ASP B 1 464 ? 18.73354 17.24998 21.52724 1.000 42.56452 456 ASP B CA 1
ATOM 7234 C C . ASP B 1 464 ? 18.11311 16.97703 22.89968 1.000 37.36581 456 ASP B C 1
ATOM 7235 O O . ASP B 1 464 ? 18.36423 17.69757 23.86541 1.000 36.02913 456 ASP B O 1
ATOM 7240 N N . ALA B 1 465 ? 17.29170 15.92907 22.97689 1.000 38.38577 457 ALA B N 1
ATOM 7241 C CA . ALA B 1 465 ? 16.57110 15.64431 24.21536 1.000 41.81366 457 ALA B CA 1
ATOM 7242 C C . ALA B 1 465 ? 17.51686 15.31253 25.36652 1.000 38.59916 457 ALA B C 1
ATOM 7243 O O . ALA B 1 465 ? 17.23200 15.65647 26.51617 1.000 37.14688 457 ALA B O 1
ATOM 7245 N N . ASP B 1 466 ? 18.64115 14.64698 25.08644 1.000 34.25222 458 ASP B N 1
ATOM 7246 C CA . ASP B 1 466 ? 19.55252 14.28150 26.16444 1.000 33.23388 458 ASP B CA 1
ATOM 7247 C C . ASP B 1 466 ? 20.22922 15.50882 26.75143 1.000 34.10080 458 ASP B C 1
ATOM 7248 O O . ASP B 1 466 ? 20.55436 15.52894 27.94364 1.000 36.61647 458 ASP B O 1
ATOM 7253 N N . TYR B 1 467 ? 20.43710 16.54372 25.93846 1.000 35.90812 459 TYR B N 1
ATOM 7254 C CA . TYR B 1 467 ? 21.00978 17.77206 26.46630 1.000 29.18389 459 TYR B CA 1
ATOM 7255 C C . TYR B 1 467 ? 20.01716 18.50808 27.35815 1.000 29.39690 459 TYR B C 1
ATOM 7256 O O . TYR B 1 467 ? 20.40798 19.08095 28.38379 1.000 31.06091 459 TYR B O 1
ATOM 7265 N N . ILE B 1 468 ? 18.74018 18.55126 26.95869 1.000 31.66418 460 ILE B N 1
ATOM 7266 C CA . ILE B 1 468 ? 17.70799 19.11241 27.83103 1.000 32.69913 460 ILE B CA 1
ATOM 7267 C C . ILE B 1 468 ? 17.70411 18.37522 29.16360 1.000 36.44637 460 ILE B C 1
ATOM 7268 O O . ILE B 1 468 ? 17.58125 18.98327 30.23541 1.000 35.12543 460 ILE B O 1
ATOM 7273 N N . ARG B 1 469 ? 17.85905 17.05002 29.11190 1.000 36.12698 461 ARG B N 1
ATOM 7274 C CA . ARG B 1 469 ? 17.83718 16.24117 30.32331 1.000 37.48890 461 ARG B CA 1
ATOM 7275 C C . ARG B 1 469 ? 18.99671 16.60231 31.24482 1.000 33.37917 461 ARG B C 1
ATOM 7276 O O . ARG B 1 469 ? 18.81456 16.72488 32.46301 1.000 36.10660 461 ARG B O 1
ATOM 7284 N N . ALA B 1 470 ? 20.19487 16.78818 30.67664 1.000 32.16006 462 ALA B N 1
ATOM 7285 C CA . ALA B 1 470 ? 21.32734 17.27491 31.46012 1.000 28.87026 462 ALA B CA 1
ATOM 7286 C C . ALA B 1 470 ? 21.00974 18.60839 32.12141 1.000 30.48728 462 ALA B C 1
ATOM 7287 O O . ALA B 1 470 ? 21.29006 18.79807 33.30889 1.000 34.08004 462 ALA B O 1
ATOM 7289 N N . LEU B 1 471 ? 20.42058 19.54767 31.37363 1.000 33.82532 463 LEU B N 1
ATOM 7290 C CA . LEU B 1 471 ? 20.04465 20.81987 31.98058 1.000 33.87726 463 LEU B CA 1
ATOM 7291 C C . LEU B 1 471 ? 18.99389 20.63337 33.07151 1.000 36.79792 463 LEU B C 1
ATOM 7292 O O . LEU B 1 471 ? 18.96049 21.40456 34.03879 1.000 33.06751 463 LEU B O 1
ATOM 7297 N N . GLU B 1 472 ? 18.14150 19.61069 32.94857 1.000 30.23463 464 GLU B N 1
ATOM 7298 C CA . GLU B 1 472 ? 17.14717 19.36878 33.99147 1.000 34.41716 464 GLU B CA 1
ATOM 7299 C C . GLU B 1 472 ? 17.78904 18.87137 35.28500 1.000 32.69646 464 GLU B C 1
ATOM 7300 O O . GLU B 1 472 ? 17.25049 19.11433 36.36630 1.000 33.88242 464 GLU B O 1
ATOM 7306 N N . TYR B 1 473 ? 18.94360 18.20286 35.20848 1.000 30.30592 465 TYR B N 1
ATOM 7307 C CA . TYR B 1 473 ? 19.68632 17.90174 36.42892 1.000 30.40899 465 TYR B CA 1
ATOM 7308 C C . TYR B 1 473 ? 20.21795 19.16034 37.09508 1.000 36.77181 465 TYR B C 1
ATOM 7309 O O . TYR B 1 473 ? 20.46843 19.15424 38.30637 1.000 34.19426 465 TYR B O 1
ATOM 7318 N N . GLY B 1 474 ? 20.38372 20.23687 36.33644 1.000 38.00478 466 GLY B N 1
ATOM 7319 C CA . GLY B 1 474 ? 20.79488 21.50332 36.90341 1.000 33.62370 466 GLY B CA 1
ATOM 7320 C C . GLY B 1 474 ? 22.20347 21.89035 36.50407 1.000 32.24833 466 GLY B C 1
ATOM 7321 O O . GLY B 1 474 ? 23.17671 21.21280 36.85889 1.000 33.01898 466 GLY B O 1
ATOM 7322 N N . MET B 1 475 ? 22.32765 22.97426 35.75149 1.000 27.78784 467 MET B N 1
ATOM 7323 C CA . MET B 1 475 ? 23.62810 23.54109 35.44378 1.000 26.71872 467 MET B CA 1
ATOM 7324 C C . MET B 1 475 ? 23.79755 24.85814 36.18102 1.000 25.91234 467 MET B C 1
ATOM 7325 O O . MET B 1 475 ? 22.87722 25.68804 36.21118 1.000 28.29547 467 MET B O 1
ATOM 7330 N N . ALA B 1 476 ? 24.97518 25.04859 36.77427 1.000 24.34819 468 ALA B N 1
ATOM 7331 C CA . ALA B 1 476 ? 25.27235 26.34349 37.36851 1.000 26.39802 468 ALA B CA 1
ATOM 7332 C C . ALA B 1 476 ? 25.14636 27.42796 36.30019 1.000 24.05672 468 ALA B C 1
ATOM 7333 O O . ALA B 1 476 ? 25.33832 27.15670 35.11097 1.000 26.93834 468 ALA B O 1
ATOM 7335 N N . PRO B 1 477 ? 24.79482 28.65483 36.67984 1.000 24.50031 469 PRO B N 1
ATOM 7336 C CA . PRO B 1 477 ? 24.99754 29.77679 35.75434 1.000 25.04352 469 PRO B CA 1
ATOM 7337 C C . PRO B 1 477 ? 26.45513 29.78936 35.31635 1.000 27.93892 469 PRO B C 1
ATOM 7338 O O . PRO B 1 477 ? 27.35909 29.53400 36.11889 1.000 26.25997 469 PRO B O 1
ATOM 7342 N N . THR B 1 478 ? 26.67881 30.03509 34.02375 1.000 23.18718 470 THR B N 1
ATOM 7343 C CA . THR B 1 478 ? 27.96852 29.74957 33.39453 1.000 22.08004 470 THR B CA 1
ATOM 7344 C C . THR B 1 478 ? 28.20192 30.75979 32.28122 1.000 25.81723 470 THR B C 1
ATOM 7345 O O . THR B 1 478 ? 27.24983 31.30181 31.71274 1.000 22.33861 470 THR B O 1
ATOM 7349 N N . GLY B 1 479 ? 29.47190 31.04963 32.01783 1.000 26.03738 471 GLY B N 1
ATOM 7350 C CA . GLY B 1 479 ? 29.88411 31.82632 30.85544 1.000 22.56133 471 GLY B CA 1
ATOM 7351 C C . GLY B 1 479 ? 30.70024 30.93798 29.92897 1.000 26.39631 471 GLY B C 1
ATOM 7352 O O . GLY B 1 479 ? 31.52288 30.14216 30.39289 1.000 22.85964 471 GLY B O 1
ATOM 7353 N N . GLY B 1 480 ? 30.47333 31.07357 28.61794 1.000 20.28283 472 GLY B N 1
ATOM 7354 C CA . GLY B 1 480 ? 31.14165 30.22910 27.65096 1.000 21.08240 472 GLY B CA 1
ATOM 7355 C C . GLY B 1 480 ? 31.74013 31.02958 26.50942 1.000 26.00334 472 GLY B C 1
ATOM 7356 O O . GLY B 1 480 ? 31.36547 32.17299 26.25950 1.000 22.72876 472 GLY B O 1
ATOM 7357 N N . LEU B 1 481 ? 32.65799 30.38515 25.78445 1.000 21.59663 473 LEU B N 1
ATOM 7358 C CA . LEU B 1 481 ? 33.52231 31.11447 24.86601 1.000 20.06839 473 LEU B CA 1
ATOM 7359 C C . LEU B 1 481 ? 33.99338 30.20539 23.74265 1.000 24.91283 473 LEU B C 1
ATOM 7360 O O . LEU B 1 481 ? 34.35009 29.05215 23.98855 1.000 19.79640 473 LEU B O 1
ATOM 7365 N N . GLY B 1 482 ? 34.01519 30.73786 22.52114 1.000 18.76627 474 GLY B N 1
ATOM 7366 C CA . GLY B 1 482 ? 34.74806 30.10748 21.43685 1.000 18.52362 474 GLY B CA 1
ATOM 7367 C C . GLY B 1 482 ? 35.71646 31.08731 20.79341 1.000 23.78080 474 GLY B C 1
ATOM 7368 O O . GLY B 1 482 ? 35.33288 32.21822 20.48776 1.000 21.08727 474 GLY B O 1
ATOM 7369 N N . ILE B 1 483 ? 36.97592 30.68619 20.60573 1.000 18.71820 475 ILE B N 1
ATOM 7370 C CA . ILE B 1 483 ? 37.97392 31.47794 19.88606 1.000 21.63707 475 ILE B CA 1
ATOM 7371 C C . ILE B 1 483 ? 38.36179 30.71308 18.62742 1.000 19.78744 475 ILE B C 1
ATOM 7372 O O . ILE B 1 483 ? 38.69537 29.52202 18.69473 1.000 20.76342 475 ILE B O 1
ATOM 7377 N N . GLY B 1 484 ? 38.31247 31.38742 17.48624 1.000 20.28411 476 GLY B N 1
ATOM 7378 C CA . GLY B 1 484 ? 38.76189 30.79561 16.23426 1.000 23.65451 476 GLY B CA 1
ATOM 7379 C C . GLY B 1 484 ? 40.28156 30.78689 16.14909 1.000 25.80842 476 GLY B C 1
ATOM 7380 O O . GLY B 1 484 ? 40.90139 31.81602 15.86539 1.000 25.63062 476 GLY B O 1
ATOM 7381 N N . VAL B 1 485 ? 40.88977 29.62435 16.39647 1.000 22.46375 477 VAL B N 1
ATOM 7382 C CA . VAL B 1 485 ? 42.34422 29.55017 16.52974 1.000 22.74162 477 VAL B CA 1
ATOM 7383 C C . VAL B 1 485 ? 43.02622 29.84285 15.19550 1.000 20.97239 477 VAL B C 1
ATOM 7384 O O . VAL B 1 485 ? 44.06403 30.50409 15.15727 1.000 22.35447 477 VAL B O 1
ATOM 7388 N N . ASP B 1 486 ? 42.45164 29.38254 14.07945 1.000 20.24108 478 ASP B N 1
ATOM 7389 C CA . ASP B 1 486 ? 43.08016 29.64231 12.78533 1.000 25.34156 478 ASP B CA 1
ATOM 7390 C C . ASP B 1 486 ? 43.13796 31.14477 12.48691 1.000 28.07713 478 ASP B C 1
ATOM 7391 O O . ASP B 1 486 ? 44.17838 31.66333 12.05846 1.000 21.13363 478 ASP B O 1
ATOM 7396 N N . ARG B 1 487 ? 42.03066 31.86809 12.72445 1.000 24.02236 479 ARG B N 1
ATOM 7397 C CA . ARG B 1 487 ? 42.05110 33.31597 12.52304 1.000 22.74052 479 ARG B CA 1
ATOM 7398 C C . ARG B 1 487 ? 42.93483 34.01480 13.55601 1.000 22.29608 479 ARG B C 1
ATOM 7399 O O . ARG B 1 487 ? 43.58385 35.01343 13.23748 1.000 23.63152 479 ARG B O 1
ATOM 7407 N N . LEU B 1 488 ? 42.96917 33.52189 14.79747 1.000 18.23595 480 LEU B N 1
ATOM 7408 C CA . LEU B 1 488 ? 43.92206 34.07720 15.76133 1.000 24.14552 480 LEU B CA 1
ATOM 7409 C C . LEU B 1 488 ? 45.35967 33.92698 15.26389 1.000 27.23082 480 LEU B C 1
ATOM 7410 O O . LEU B 1 488 ? 46.16560 34.86218 15.37051 1.000 21.59179 480 LEU B O 1
ATOM 7415 N N . VAL B 1 489 ? 45.68897 32.76268 14.69715 1.000 22.09865 481 VAL B N 1
ATOM 7416 C CA . VAL B 1 489 ? 47.03182 32.53867 14.16556 1.000 19.17245 481 VAL B CA 1
ATOM 7417 C C . VAL B 1 489 ? 47.26877 33.40269 12.93539 1.000 20.34428 481 VAL B C 1
ATOM 7418 O O . VAL B 1 489 ? 48.36789 33.94374 12.75101 1.000 20.85800 481 VAL B O 1
ATOM 7422 N N . MET B 1 490 ? 46.24865 33.55099 12.07343 1.000 18.55488 482 MET B N 1
ATOM 7423 C CA . MET B 1 490 ? 46.36886 34.46598 10.94082 1.000 22.00758 482 MET B CA 1
ATOM 7424 C C . MET B 1 490 ? 46.70655 35.87375 11.41241 1.000 33.20607 482 MET B C 1
ATOM 7425 O O . MET B 1 490 ? 47.60224 36.52568 10.86264 1.000 25.28794 482 MET B O 1
ATOM 7430 N N . LEU B 1 491 ? 46.00859 36.34981 12.44963 1.000 24.84005 483 LEU B N 1
ATOM 7431 C CA . LEU B 1 491 ? 46.24465 37.69903 12.95661 1.000 23.62844 483 LEU B CA 1
ATOM 7432 C C . LEU B 1 491 ? 47.66092 37.85289 13.51211 1.000 22.95569 483 LEU B C 1
ATOM 7433 O O . LEU B 1 491 ? 48.39155 38.77767 13.13566 1.000 21.42464 483 LEU B O 1
ATOM 7438 N N . LEU B 1 492 ? 48.07487 36.94398 14.39853 1.000 19.65651 484 LEU B N 1
ATOM 7439 C CA . LEU B 1 492 ? 49.34461 37.13471 15.09714 1.000 22.60238 484 LEU B CA 1
ATOM 7440 C C . LEU B 1 492 ? 50.55964 36.85188 14.21657 1.000 28.90990 484 LEU B C 1
ATOM 7441 O O . LEU B 1 492 ? 51.65155 37.33410 14.53556 1.000 25.56606 484 LEU B O 1
ATOM 7446 N N . THR B 1 493 ? 50.40219 36.10004 13.12057 1.000 25.55881 485 THR B N 1
ATOM 7447 C CA . THR B 1 493 ? 51.47376 35.88482 12.14918 1.000 24.38512 485 THR B CA 1
ATOM 7448 C C . THR B 1 493 ? 51.39903 36.85112 10.97634 1.000 29.37361 485 THR B C 1
ATOM 7449 O O . THR B 1 493 ? 52.27904 36.82775 10.10910 1.000 30.54558 485 THR B O 1
ATOM 7453 N N . GLY B 1 494 ? 50.37938 37.70224 10.92644 1.000 32.92900 486 GLY B N 1
ATOM 7454 C CA . GLY B 1 494 ? 50.22008 38.58103 9.78204 1.000 29.96685 486 GLY B CA 1
ATOM 7455 C C . GLY B 1 494 ? 49.94760 37.85869 8.48102 1.000 36.62391 486 GLY B C 1
ATOM 7456 O O . GLY B 1 494 ? 50.37929 38.32387 7.42375 1.000 34.67348 486 GLY B O 1
ATOM 7457 N N . SER B 1 495 ? 49.24328 36.72760 8.52663 1.000 28.42963 487 SER B N 1
ATOM 7458 C CA . SER B 1 495 ? 48.95242 35.92742 7.33931 1.000 26.18136 487 SER B CA 1
ATOM 7459 C C . SER B 1 495 ? 47.57033 36.28404 6.81013 1.000 28.95551 487 SER B C 1
ATOM 7460 O O . SER B 1 495 ? 46.57322 36.13976 7.52635 1.000 27.99365 487 SER B O 1
ATOM 7463 N N . SER B 1 496 ? 47.50706 36.72519 5.55284 1.000 24.93292 488 SER B N 1
ATOM 7464 C CA A SER B 1 496 ? 46.24746 37.14050 4.94411 0.559 32.33415 488 SER B CA 1
ATOM 7465 C CA B SER B 1 496 ? 46.23292 37.13902 4.98059 0.441 32.18017 488 SER B CA 1
ATOM 7466 C C . SER B 1 496 ? 45.36406 35.96933 4.53658 1.000 34.93354 488 SER B C 1
ATOM 7467 O O . SER B 1 496 ? 44.16149 36.16241 4.32086 1.000 31.77012 488 SER B O 1
ATOM 7472 N N . SER B 1 497 ? 45.92157 34.76796 4.41267 1.000 32.80029 489 SER B N 1
ATOM 7473 C CA . SER B 1 497 ? 45.16615 33.62923 3.91381 1.000 40.28154 489 SER B CA 1
ATOM 7474 C C . SER B 1 497 ? 45.21294 32.46167 4.88467 1.000 33.23788 489 SER B C 1
ATOM 7475 O O . SER B 1 497 ? 46.27298 32.13067 5.43208 1.000 26.63579 489 SER B O 1
ATOM 7478 N N . ILE B 1 498 ? 44.04996 31.82918 5.07194 1.000 30.21784 490 ILE B N 1
ATOM 7479 C CA . ILE B 1 498 ? 43.96139 30.58665 5.83779 1.000 30.85766 490 ILE B CA 1
ATOM 7480 C C . ILE B 1 498 ? 44.93538 29.53251 5.31401 1.000 34.20780 490 ILE B C 1
ATOM 7481 O O . ILE B 1 498 ? 45.44749 28.70617 6.08020 1.000 31.12075 490 ILE B O 1
ATOM 7486 N N . ARG B 1 499 ? 45.22497 29.54501 4.01544 1.000 23.63767 491 ARG B N 1
ATOM 7487 C CA . ARG B 1 499 ? 46.09022 28.50381 3.47747 1.000 29.24920 491 ARG B CA 1
ATOM 7488 C C . ARG B 1 499 ? 47.52504 28.64381 3.95772 1.000 32.46022 491 ARG B C 1
ATOM 7489 O O . ARG B 1 499 ? 48.27472 27.66758 3.89943 1.000 33.54158 491 ARG B O 1
ATOM 7497 N N . ASP B 1 500 ? 47.91729 29.81177 4.46915 1.000 29.28401 492 ASP B N 1
ATOM 7498 C CA . ASP B 1 500 ? 49.27341 29.99005 4.96820 1.000 26.98781 492 ASP B CA 1
ATOM 7499 C C . ASP B 1 500 ? 49.44369 29.56896 6.42424 1.000 24.44944 492 ASP B C 1
ATOM 7500 O O . ASP B 1 500 ? 50.57723 29.51487 6.91404 1.000 25.74544 492 ASP B O 1
ATOM 7505 N N . VAL B 1 501 ? 48.36605 29.25166 7.13304 1.000 22.73240 493 VAL B N 1
ATOM 7506 C CA . VAL B 1 501 ? 48.47434 28.82379 8.52424 1.000 22.71798 493 VAL B CA 1
ATOM 7507 C C . VAL B 1 501 ? 47.99270 27.39807 8.74401 1.000 22.25041 493 VAL B C 1
ATOM 7508 O O . VAL B 1 501 ? 47.95163 26.94282 9.89224 1.000 21.76204 493 VAL B O 1
ATOM 7512 N N . LEU B 1 502 ? 47.62262 26.68142 7.68539 1.000 23.06673 494 LEU B N 1
ATOM 7513 C CA . LEU B 1 502 ? 47.26103 25.27206 7.75883 1.000 27.16825 494 LEU B CA 1
ATOM 7514 C C . LEU B 1 502 ? 48.30830 24.48723 6.98681 1.000 25.90254 494 LEU B C 1
ATOM 7515 O O . LEU B 1 502 ? 48.60770 24.82776 5.83761 1.000 22.60153 494 LEU B O 1
ATOM 7520 N N . LEU B 1 503 ? 48.86722 23.44448 7.60800 1.000 21.62910 495 LEU B N 1
ATOM 7521 C CA . LEU B 1 503 ? 49.89488 22.68060 6.90956 1.000 22.93470 495 LEU B CA 1
ATOM 7522 C C . LEU B 1 503 ? 49.33193 22.04729 5.64245 1.000 22.61418 495 LEU B C 1
ATOM 7523 O O . LEU B 1 503 ? 49.96651 22.10317 4.58763 1.000 26.73593 495 LEU B O 1
ATOM 7528 N N . PHE B 1 504 ? 48.12187 21.48539 5.71567 1.000 23.09859 496 PHE B N 1
ATOM 7529 C CA . PHE B 1 504 ? 47.49113 20.78424 4.59200 1.000 25.73334 496 PHE B CA 1
ATOM 7530 C C . PHE B 1 504 ? 46.06207 21.29192 4.40192 1.000 31.38342 496 PHE B C 1
ATOM 7531 O O . PHE B 1 504 ? 45.09595 20.60285 4.76026 1.000 25.98989 496 PHE B O 1
ATOM 7539 N N . PRO B 1 505 ? 45.88798 22.48879 3.84077 1.000 28.55651 497 PRO B N 1
ATOM 7540 C CA . PRO B 1 505 ? 44.52846 22.97662 3.55938 1.000 34.09228 497 PRO B CA 1
ATOM 7541 C C . PRO B 1 505 ? 43.87182 22.14112 2.47010 1.000 27.53302 497 PRO B C 1
ATOM 7542 O O . PRO B 1 505 ? 44.53672 21.61551 1.58020 1.000 30.97049 497 PRO B O 1
ATOM 7546 N N . TYR B 1 506 ? 42.54890 22.00482 2.55645 1.000 32.15646 498 TYR B N 1
ATOM 7547 C CA . TYR B 1 506 ? 41.81951 21.25430 1.53941 1.000 39.84260 498 TYR B CA 1
ATOM 7548 C C . TYR B 1 506 ? 41.96033 21.93379 0.18173 1.000 39.21745 498 TYR B C 1
ATOM 7549 O O . TYR B 1 506 ? 41.85433 23.15674 0.07243 1.000 46.12242 498 TYR B O 1
ATOM 7551 N N . MET B 1 507 ? 42.24038 21.14357 -0.84785 1.000 41.90157 499 MET B N 1
ATOM 7552 C CA . MET B 1 507 ? 42.34286 21.64991 -2.20897 1.000 56.83650 499 MET B CA 1
ATOM 7553 C C . MET B 1 507 ? 41.40480 20.85422 -3.10740 1.000 66.05180 499 MET B C 1
ATOM 7554 O O . MET B 1 507 ? 41.25317 19.63999 -2.93699 1.000 62.99851 499 MET B O 1
ATOM 7559 N N . ARG B 1 508 ? 40.76883 21.54301 -4.05447 1.000 73.66441 500 ARG B N 1
ATOM 7560 C CA . ARG B 1 508 ? 39.85765 20.87330 -4.97910 1.000 73.83222 500 ARG B CA 1
ATOM 7561 C C . ARG B 1 508 ? 40.63338 19.87498 -5.83207 1.000 79.30681 500 ARG B C 1
ATOM 7562 O O . ARG B 1 508 ? 41.67085 20.23241 -6.40345 1.000 84.82556 500 ARG B O 1
ATOM 7564 N N . PRO B 1 509 ? 40.17441 18.61651 -5.93695 1.000 78.45931 501 PRO B N 1
ATOM 7565 C CA . PRO B 1 509 ? 40.81532 17.53621 -6.70163 1.000 76.35660 501 PRO B CA 1
ATOM 7566 C C . PRO B 1 509 ? 41.23597 17.94490 -8.11286 1.000 75.01074 501 PRO B C 1
ATOM 7567 O O . PRO B 1 509 ? 42.43833 18.05614 -8.35321 1.000 75.95673 501 PRO B O 1
#

Foldseek 3Di:
DQVVLLVVLVVVLVVCVVVHDQADDPADADDADLVVCVVCVPCVCVAQVNQVPVPDKHKHKFFWADKADDDQKIKTWGHDLRGIAMEIEGCVQEPVVVVVVVVADGGFMKIFMATWGADPVGGIYGDGNYMGTNGRDSGDQDPVFVNVVNCCPVVVVLVVLQVLLVLLVVLLVVVLVVVPAAEDDDDQKALFADDFQAFWDKDADVVVRGIITGHQDCVLVVLLVLLVPSQWYKYWAWGAGPDDDDQQDFRIFIKIKIKHFPDWVVVVLVVVLVSLQVSLCVSPVAQWFQAPNAIEGSPDRAAEAELLRLLCVQPVVQDPVNLQPQVSLVVVCVVVVHDDDPVDGSQNSSVSSCLSGPLQVAAYKHKHFWGACLVPLFFDADPVDRRTGGKIFIHHNSDTFKIKGFTDLPLVSSQVSQVVLVVVVVVDRSRRGHRDVVSSVSSVSPGGGMIMMMGRSLVSSCGSVNNHGSSSNDSHGDD/DQVVLLVVLVVVLVVCVVVHDQADDPADADDAPQVVCVVQVPCVCVAQVNQVVVPDKGKHKFFWADKAPPDQKIKTWGHDLRGIAIEIGGCVQEPVVVVVVVPADGGFMKIFMATWGADPVGGIYGDGNYMGTNHRDSGDQPCPPCVCQVPVVRCCVPVVVLVVLQVLLVLLVVLLCVVLVVVVAAEDDDDQKALFADDFQAFWDWDADVVVRGIITGHQDCVLVVLLVLLVPSQWYKYWAWGAHDDDDDQFDFRIFIKIKIKHFPDWVVVVLVVVLVSLQVSLCVSPVAQWFAAPNDIEGSPDDAAEAELLRQLCVQVVVQDPVNLQPQVSLVVVCVVVVNDDDPPDGSQNSSVSSCLSGGLQVAAYKHKHFWGACLVPLFFDADPVHRRTGGKIFIHHNSDTFKIKGFTDLPLVSSQVSQVVLVVVVVVVRSRGGHRDVVSSVSSVSPGGGMIMMMGRSLVSSCGSVNNHGSSSNDSRGDDDD

B-factor: mean 37.26, std 16.87, range [7.96, 116.7]

Solvent-accessible surface area: 37446 Å² total

Secondary structure (DSSP, 8-state):
-HHHHHHHHHHHHHHHHHHS-SS---------HHHHHHHT--TTTS-HHHHHHH--EEEEEEEEEEEEEETTEEEEEEEETTEEEEEEEEHHHHTHHHHHHHH--TT-EEEEEEEEEE-TT--EEEEEEEEEEEE--SS----TTTTHHHHHHH-THHHHHHHHHHHHHHHHHHHHHTTTPEE----SEESS--SSS-PPPEEEETTTTEEEEE-S-SHHHHHHHHHHT--EEEEEEEEE------SS--SEEEEEEEEEET--HHHHHHHHHHHHHHHHHHHHSSSEEEETTEEEE-SSPPEEEEHHHHHHHH-TTS-TGGGG-HHHHHHHHHHTT----TT--HHHHHHHHHHHHTGGG--S-EEEE--BGGG-TTBPBPSS-TTBBSEEEEEETTEEEEEEEEB---HHHHHHHHHHHHHHHHTT-TTPPPP-HHHHHHHHH----EEEEEEEHHHHHHHHHT-SSGGGT-SS---/-HHHHHHHHHHHHHHHHHHS-SS---------HHHHHHHT--TTTS-HHHHHHH--EEEEEEEEEEEEE-SSEEEEEEEETTEEEEEEEEHHHHTHHHHHHHH--TT-EEEEEEEEEE-TTS-EEEEEEEEEEEE---SPPP--TTHHHHTHHHHHHH-THHHHHHHHHHHHHHHHHHHHHTTTPEE----SEESS--SS--PPPEEEETTTTEEEEE-S-SHHHHHHHHHHT--EEEEEEEEE------SS--SEEEEEEEEEET--HHHHHHHHHHHHHHHHHHHHSSSEEEETTEEEE-SSPPEEEEHHHHHHHH-TT--TGGGG-HHHHHHHHHHTT----TT--HHHHHHHHHHHHTGGG--S-EEEE--BGGG-TTBPBPSS-TTBBSEEEEEETTEEEEEEEEB---HHHHHHHHHHHHHHHHTT-TT-----HHHHHHHHH----EEEEEEEHHHHHHHHHT-SSGGGT-SS-----

Sequence (964 aa):
DENKLIAERREKLKALRGQGIAYPNDFRREDFAGRLQEEFADAETWTAEALEGNGRQVKMAGRLMAKRIIMGKASFAQIQDESGRIQLFLQGAVLGDAYTAFKGWDVGDIIAVEGGLTRTKTGELSVKAESIRLLTKSLRPLPQRYRQRYVDLIVTPESRAVFIKRSSKIIRAMRAWLDNRDFLEVETPMMMHYIPGGAAAKPFTTHHNALDLDLYLRVAPELYLKRLTVGGLERVYEINRNFRNEGVSTRHNPEFTMMELLYEAYATYNEIMDLTEGVIRDVAKAVNGGTEVEWDGAKIDLGPAFRRRWRMDEAVRRHHNPEISAADCTDRDALLRHCERLKIRVKPSYGWGKLLLEIFEATVEHTLIQPTFITDHPVEVSPLARANDNDPGYTDRFELFVNGKELANNGFSELNDPEDQAQRFQAQVAAKEGGDDEAMHYDADYIRALEYGMAPTGGLGIGVDRLVMLLTGSSSIRDVLLFPYMDENKLIAERREKLKALRGQGIAYPNDFRREDFAGRLQEEFADAETWTAEALEGNGRQVKMAGRLMAKRIMGKASFAQIQDESGRIQLFLQGAVLGDAYTAFKGWDVGDIIAVEGGLTRTKTGELSVKAESIRLLTKSLRPLPDDVEQRYRQRYVDLIVTPESRAVFIKRSSKIIRAMRAWLDNRDFLEVETPMMMHYIPGGAAAKPFTTTHHNALDLDLYLRVAPELYLKRLTVGGLERRVYEINRNFRNEGVSTRHNPEFTMMELYEAYATYNEIMDLTEGVIRDVAKAVNGGTEVEWDGAKIDLGPAFRRWRMDEAVRHHNPEISAADCTDRDALLRHCERLKIRVKPSYGWGKLLLEIFEATVEHTLIQPTFITDHPVEVSPLARANDNDPGYTDRFELFVNGKELANNGFSELNDPEDQAQRFQAQVAAKEGGDDEAMHYDADYIRALEYGMAPTGGLGIGVDRLVMLLTGSSSSIRDVLLFPYMRP

CATH classification: 2.40.50.140 (+1 more: 3.30.930.10)

InterPro domains:
  IPR002313 Lysine-tRNA ligase, class II [MF_00252] (18-502)
  IPR002313 Lysine-tRNA ligase, class II [TIGR00499] (13-502)
  IPR004364 Aminoacyl-tRNA synthetase, class II (D/K/N) [PF00152] (161-499)
  IPR004365 OB-fold nucleic acid binding domain, AA-tRNA synthetase-type [PF01336] (68-144)
  IPR006195 Aminoacyl-tRNA synthetase, class II [PS50862] (185-501)
  IPR012340 Nucleic acid-binding, OB-fold [G3DSA:2.40.50.140] (12-152)
  IPR012340 Nucleic acid-binding, OB-fold [SSF50249] (10-153)
  IPR018149 Lysyl-tRNA synthetase, class II, C-terminal [PR00982] (197-207)
  IPR018149 Lysyl-tRNA synthetase, class II, C-terminal [PR00982] (213-229)
  IPR018149 Lysyl-tRNA synthetase, class II, C-terminal [PR00982] (242-255)
  IPR018149 Lysyl-tRNA synthetase, class II, C-terminal [PR00982] (260-277)
  IPR018149 Lysyl-tRNA synthetase, class II, C-terminal [PR00982] (384-400)
  IPR018149 Lysyl-tRNA synthetase, class II, C-terminal [cd00775] (176-501)
  IPR044136 Lysine-tRNA ligase, class II, N-terminal [cd04322] (67-172)
  IPR045864 Class II Aminoacyl-tRNA synthetase/Biotinyl protein ligase (BPL) and lipoyl protein ligase (LPL) [G3DSA:3.30.930.10] (156-503)
  IPR045864 Class II Aminoacyl-tRNA synthetase/Biotinyl protein ligase (BPL) and lipoyl protein ligase (LPL) [SSF55681] (160-500)

Radius of gyration: 31.7 Å; Cα contacts (8 Å, |Δi|>4): 2055; chains: 2; bounding box: 87×85×88 Å

Nearest PDB structures (foldseek):
  6wbd-assembly1_A  TM=1.002E+00  e=4.349E-104  Stenotrophomonas maltophilia K279a
  6wbd-assembly1_B  TM=1.000E+00  e=2.412E-100  Stenotrophomonas maltophilia K279a
  1e1t-assembly1_A  TM=9.641E-01  e=6.973E-70  Escherichia coli K-12
  5yzx-assembly1_C  TM=9.716E-01  e=1.762E-69  Escherichia coli K-12
  5yzx-assembly2_B-2  TM=9.714E-01  e=3.331E-69  Escherichia coli K-12

Organism: Stenotrophomonas maltophilia (strain K279a) (NCBI:txid522373)